Protein AF-0000000083139112 (afdb_homodimer)

pLDDT: mean 89.82, std 8.36, range [29.55, 98.31]

Secondary structure (DSSP, 8-state):
----TT--HHHHHHHHHH--HHHHTT---SEE--B--HHHHHHHTSHHHHHHHHHHHHH-GGGTGGGTEEEEEETTTTEEEEEEEETTHHHHHHHHHT---HHHHHHHHHHHHHHHHHHTTTSTTHHHHHHHHHHHHTT--TTHHHHH-HHHHHHHHHHHT--S-EEHHHHHHHH---BTTB-HHHHIIIIIHHHHHHHHTTSTT--TT--HHHHHHHTTEE-TT--EEEES-EEEEEE-TTSPEEEEEEE-TT-TT-EEE-HHHHHHEEEEE-TT--EEEEE-SHHHHHHSPP-TTEEEEE--SSPPHHHHHHHHHHHHTS-TT-EEEEE--BSHHHHHHHHHHHHHT-TT-EESS-SHHHHHHHHHTT-EEEPPHHHHHHHHH---GGGHHHHHHHHHHTEEE-GGGG-/----TT--HHHHHHHHHH--HHHHTT---SEE--B--HHHHHHHTSHHHHHHHHHHHHH-GGGTGGGTEEEEEETTTTEEEEEEEETTHHHHHHHHHT---HHHHHHHHHHHHHHHHHHTTTSTTHHHHHHHHHHHHTT--TTHHHHH-HHHHHHHHHHHT--S-EEHHHHHHHH---BTTB-HHHHIIIIIHHHHHHHHTTSTT--TT--HHHHHHHTTEE-TT--EEEES-EEEEEE-TTSPEEEEEEE-TT-TT-EEE-HHHHHHEEEEE-TT--EEEEE-SHHHHHHSPP-TTEEEEE--SSPPHHHHHHHHHHHHTS-TT-EEEEE--BSHHHHHHHHHHHHHT-TT-EESS-SHHHHHHHHHTT-EEEPPHHHHHHHHH---GGGHHHHHHHHHHTEEE-GGGG-

Foldseek 3Di:
DPPPLQDQLLLVVVLVVQLDLCVLLPNDWDKDKDFDDPVSQVRQVHQQSVLVSLVVVQPDCLLVHCVAWNFCADDVSSGTTIIMGTSVSSCVSCVRNVHDRSNVLLVVLLVQLVVLLVLLVVHLLNQLSVVLNVCSNSSHCPCSVCSPPPLLSQLVSLLSVDPAADEQLVSQLVRDCDDPNRHSSCCCVPPRLVVVLVSLCSGPVHDPQDDSQQSCVVSRYHYFPAKKKKFEWKKKFFADPVLHTDPDIDICHPVFQMDMDTLNRLQGIQMEHDQQAAEEEEEQDPVVLRPDGHDHNYMYIYCVADHHPSRQVNLQSHVVNYDPNHAYEYEFWLFLRRLVSQVCCCVRHNPPYHYDCLAPVSVVVCVVVVQWDAADPVRLVVLVVDPSDNNVRSSVVCNVVRTIGGSVSVD/DPPPLQDQQLLVVVLVVLLDLCVLLPNDWDKDKDFDDPVSQVRQVHQQSVLVSLVVVQVDCLLVHCQAWNFDADDVSSGTTIIMGTSVSSCVSCVRNVHDRSNVLLVVLLVQLVVLLVLLVVHLLNQLSVVLNVCSNSSHCPCSVCSPPPLLSQLVSLLSVDPAADEQLVSQLVRDCDDPNRHSSCCC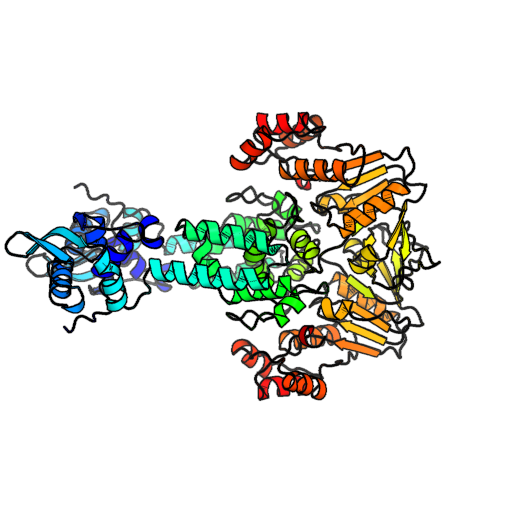VPPRLVVVLVSLCSGPVHDPQDDSQQSCVVSRYHYFPAKKKKFEWKKKFFADPVLHTDPDIDICHPVFQMDMDTLNRLQGIQMEHDQQAAEEEEEQDPVVLRPDGHDHNYMYIYCVADHHPSRQVNQQSHVVNYDPNHAYEYEFWLFLRRLVSQVVCCVRHNPPYHYDCNAPVSVVVCVVVVQWDAADPVRLVVLVVDPSDNNVRSSVVCNVVRTIGGSVSVD

Solvent-accessible surface area (backbone atoms only — not comparable to full-atom values): 44090 Å² total; per-residue (Å²): 130,83,72,61,63,58,72,45,52,59,55,54,47,55,46,58,72,52,68,41,41,46,38,33,59,66,68,55,76,57,79,45,71,53,64,64,42,72,69,52,30,61,68,41,66,30,65,68,41,44,47,51,51,49,54,53,55,61,67,39,66,84,46,61,38,66,82,24,42,32,70,46,63,32,82,90,69,63,41,65,56,34,39,38,33,30,56,79,31,44,60,44,46,23,60,56,45,68,47,78,37,64,37,55,52,46,50,50,30,48,51,48,45,52,52,46,33,63,75,23,56,92,32,59,54,30,53,32,39,49,50,50,46,53,40,45,65,63,26,48,64,88,56,44,66,60,48,62,30,62,66,58,51,50,46,52,48,51,49,55,64,54,86,62,70,36,47,47,43,49,49,14,43,73,72,39,61,72,50,97,91,32,53,20,44,44,38,37,72,73,67,41,41,66,62,50,50,60,42,46,59,51,18,88,86,50,53,93,79,62,49,72,58,43,55,33,39,78,63,31,32,36,60,88,78,49,63,48,38,33,30,32,40,39,32,32,25,43,31,51,97,85,65,53,67,47,88,61,70,46,70,35,66,81,33,63,68,40,44,41,38,46,54,63,36,42,71,33,44,50,52,35,42,40,85,67,43,49,34,34,38,37,22,32,50,66,71,60,46,67,67,56,71,68,40,73,42,32,33,39,33,49,40,70,59,67,65,40,70,56,52,43,53,41,48,37,50,22,56,68,51,44,61,91,79,52,43,42,32,37,35,48,35,52,41,69,67,30,50,51,43,49,54,47,40,31,73,73,53,39,78,78,51,36,78,41,80,52,40,58,70,46,51,51,53,39,49,73,68,66,50,56,39,78,54,51,70,70,55,48,60,52,50,70,70,51,85,54,70,95,37,40,66,34,51,50,52,31,65,74,67,41,33,27,35,58,52,65,73,75,108,132,82,73,60,62,55,70,46,51,60,55,53,47,54,47,59,72,52,66,40,41,46,39,34,60,67,69,55,76,56,78,46,71,53,63,65,42,71,68,54,30,61,68,41,66,30,65,68,42,43,47,53,52,50,55,53,56,61,67,37,66,84,46,60,36,67,82,25,41,35,71,46,62,33,80,90,70,63,40,64,55,36,39,38,32,29,54,79,32,43,60,43,46,23,60,55,44,70,49,79,38,62,34,56,50,46,51,49,30,48,49,47,45,53,52,46,33,62,76,22,56,91,32,60,52,30,53,31,40,50,51,50,47,53,40,45,67,62,26,48,64,87,56,45,65,59,49,63,31,61,66,57,51,50,47,53,48,52,50,56,62,54,86,60,72,36,46,47,44,49,48,15,43,73,72,38,60,72,51,100,91,34,52,19,43,44,37,36,72,74,67,42,41,66,61,52,50,61,43,45,60,51,18,87,84,50,54,95,81,62,49,73,58,44,56,34,39,79,60,32,33,36,61,90,78,51,61,47,37,33,30,32,41,41,32,31,25,43,33,50,98,84,64,51,67,47,88,61,72,48,71,35,66,79,34,63,65,40,44,42,38,47,55,65,37,41,71,32,43,52,51,36,43,42,86,66,44,50,34,36,39,38,23,33,49,66,71,60,46,67,67,56,71,69,39,73,43,32,31,39,34,49,42,71,59,67,66,39,72,56,51,43,52,41,48,38,50,22,56,70,51,43,62,90,79,50,45,42,31,38,34,50,35,54,42,69,67,30,50,50,43,50,53,48,40,31,75,74,52,39,77,78,51,36,77,40,80,52,40,58,69,47,50,50,54,40,48,73,69,66,51,55,38,78,53,52,70,71,56,49,59,51,50,70,72,50,84,52,70,95,38,40,66,33,52,49,50,29,65,73,67,40,32,27,37,59,50,64,72,75,106

Radius of gyration: 33.84 Å; Cα contacts (8 Å, |Δi|>4): 1379; chains: 2; bounding box: 64×101×78 Å

InterPro domains:
  IPR024534 Wadjet protein JetD, C-terminal [PF09983] (265-410)

Nearest PDB structures (foldseek):
  8b7f-assembly1_B  TM=3.555E-01  e=1.884E-09  Corynebacterium glutamicum ATCC 13032
  6zye-assembly1_E  TM=2.735E-01  e=6.922E+00  Escherichia coli K-12
  8b7f-assembly1_B  TM=3.651E-01  e=2.653E-09  Corynebacterium glutamicum ATCC 13032
  6um4-assembly5_J  TM=4.130E-01  e=4.012E+00  Naegleria fowleri

Sequence (822 aa):
MELNEKNLPLAKWLIDKTNTKDYRIGNLSGMKHPKVDGDLLKTVGGREELVRQAKVLERIPALGGKEYLHFDWREMNTDITRIDYRVEVIPRLCELIGIVDPGERQLQAISRICKLQVDVSESCLSAYCDHVLEQLNKGNTKELSKAEDEEFLKCLKALADLKEPEWKRVFSSKVFEKKNDITPSKVFERIYQGAVIEALKYSPQYEEGMSDDEILAVHGILSYSQTLEWKGAVEYCLTDRNGIASEEKIDTSSNYYGTVLNAQTLEHAIPNLRNGVEKVIVIENKANYESMEYDPKVLYLFCHGYFSPKEVRFLQMLMKTAQNEIQCYHWGDMDYGGIQIFLYNEKNIFQNLIPWKMDEPSYKAAMENGKGIKLSSGKQKKLEILNAGKLETLKQCILENKMEIEQEMLIMELNEKNLPLAKWLIDKTNTKDYRIGNLSGMKHPKVDGDLLKTVGGREELVRQAKVLERIPALGGKEYLHFDWREMNTDITRIDYRVEVIPRLCELIGIVDPGERQLQAISRICKLQVDVSESCLSAYCDHVLEQLNKGNTKELSKAEDEEFLKCLKALADLKEPEWKRVFSSKVFEKKNDITPSKVFERIYQGAVIEALKYSPQYEEGMSDDEILAVHGILSYSQTLEWKGAVEYCLTDRNGIASEEKIDTSSNYYGTVLNAQTLEHAIPNLRNGVEKVIVIENKANYESMEYDPKVLYLFCHGYFSPKEVRFLQMLMKTAQNEIQCYHWGDMDYGGIQIFLYNEKNIFQNLIPWKMDEPSYKAAMENGKGIKLSSGKQKKLEILNAGKLETLKQCILENKMEIEQEMLI

Structure (mmCIF, N/CA/C/O backbone):
data_AF-0000000083139112-model_v1
#
loop_
_entity.id
_entity.type
_entity.pdbx_description
1 polymer 'Wadjet protein JetD C-terminal domain-containing protein'
#
loop_
_atom_site.group_PDB
_atom_site.id
_atom_site.type_symbol
_atom_site.label_atom_id
_atom_site.label_alt_id
_atom_site.label_comp_id
_atom_site.label_asym_id
_atom_site.label_entity_id
_atom_site.label_seq_id
_atom_site.pdbx_PDB_ins_code
_atom_site.Cartn_x
_atom_site.Cartn_y
_atom_site.Cartn_z
_atom_site.occupancy
_atom_site.B_iso_or_equiv
_atom_site.auth_seq_id
_atom_site.auth_comp_id
_atom_site.auth_asym_id
_atom_site.auth_atom_id
_atom_site.pdbx_PDB_model_num
ATOM 1 N N . MET A 1 1 ? -21.406 45.844 16.5 1 29.55 1 MET A N 1
ATOM 2 C CA . MET A 1 1 ? -20.797 44.594 16.078 1 29.55 1 MET A CA 1
ATOM 3 C C . MET A 1 1 ? -21.516 43.406 16.734 1 29.55 1 MET A C 1
ATOM 5 O O . MET A 1 1 ? -21.484 43.25 17.953 1 29.55 1 MET A O 1
ATOM 9 N N . GLU A 1 2 ? -22.5 42.906 16.375 1 37.19 2 GLU A N 1
ATOM 10 C CA . GLU A 1 2 ? -23.406 41.844 16.766 1 37.19 2 GLU A CA 1
ATOM 11 C C . GLU A 1 2 ? -22.672 40.531 16.953 1 37.19 2 GLU A C 1
ATOM 13 O O . GLU A 1 2 ? -22.016 40.062 16.016 1 37.19 2 GLU A O 1
ATOM 18 N N . LEU A 1 3 ? -21.953 40.375 18.062 1 43.97 3 LEU A N 1
ATOM 19 C CA . LEU A 1 3 ? -21.094 39.25 18.438 1 43.97 3 LEU A CA 1
ATOM 20 C C . LEU A 1 3 ? -21.734 37.938 18.031 1 43.97 3 LEU A C 1
ATOM 22 O O . LEU A 1 3 ? -22.859 37.625 18.406 1 43.97 3 LEU A O 1
ATOM 26 N N . ASN A 1 4 ? -21.469 37.531 17 1 51.25 4 ASN A N 1
ATOM 27 C CA . ASN A 1 4 ? -21.859 36.188 16.531 1 51.25 4 ASN A CA 1
ATOM 28 C C . ASN A 1 4 ? -21.625 35.125 17.609 1 51.25 4 ASN A C 1
ATOM 30 O O . ASN A 1 4 ? -20.484 34.781 17.906 1 51.25 4 ASN A O 1
ATOM 34 N N . GLU A 1 5 ? -22.531 35 18.562 1 57.44 5 GLU A N 1
ATOM 35 C CA . GLU A 1 5 ? -22.625 34.125 19.734 1 57.44 5 GLU A CA 1
ATOM 36 C C . GLU A 1 5 ? -22.094 32.75 19.438 1 57.44 5 GLU A C 1
ATOM 38 O O . GLU A 1 5 ? -21.797 31.969 20.359 1 57.44 5 GLU A O 1
ATOM 43 N N . LYS A 1 6 ? -21.969 32.531 18.188 1 62.81 6 LYS A N 1
ATOM 44 C CA . LYS A 1 6 ? -21.625 31.141 17.828 1 62.81 6 LYS A CA 1
ATOM 45 C C . LYS A 1 6 ? -20.125 30.922 17.859 1 62.81 6 LYS A C 1
ATOM 47 O O . LYS A 1 6 ? -19.656 29.797 18.047 1 62.81 6 LYS A O 1
ATOM 52 N N . ASN A 1 7 ? -19.344 32.031 17.844 1 72 7 ASN A N 1
ATOM 53 C CA . ASN A 1 7 ? -17.906 31.812 17.891 1 72 7 ASN A CA 1
ATOM 54 C C . ASN A 1 7 ? -17.266 32.5 19.094 1 72 7 ASN A C 1
ATOM 56 O O . ASN A 1 7 ? -16.781 33.625 18.984 1 72 7 ASN A O 1
ATOM 60 N N . LEU A 1 8 ? -17.391 32.062 20.297 1 86.5 8 LEU A N 1
ATOM 61 C CA . LEU A 1 8 ? -16.844 32.562 21.547 1 86.5 8 LEU A CA 1
ATOM 62 C C . LEU A 1 8 ? -15.695 31.688 22.047 1 86.5 8 LEU A C 1
ATOM 64 O O . LEU A 1 8 ? -15.93 30.719 22.766 1 86.5 8 LEU A O 1
ATOM 68 N N . PRO A 1 9 ? -14.5 32.031 21.656 1 91.12 9 PRO A N 1
ATOM 69 C CA . PRO A 1 9 ? -13.344 31.25 22.047 1 91.12 9 PRO A CA 1
ATOM 70 C C . PRO A 1 9 ? -13.258 31.047 23.562 1 91.12 9 PRO A C 1
ATOM 72 O O . PRO A 1 9 ? -12.773 30.016 24.031 1 91.12 9 PRO A O 1
ATOM 75 N N . LEU A 1 10 ? -13.703 32.062 24.328 1 92.81 10 LEU A N 1
ATOM 76 C CA . LEU A 1 10 ? -13.688 31.938 25.781 1 92.81 10 LEU A CA 1
ATOM 77 C C . LEU A 1 10 ? -14.602 30.797 26.234 1 92.81 10 LEU A C 1
ATOM 79 O O . LEU A 1 10 ? -14.242 30.016 27.125 1 92.81 10 LEU A O 1
ATOM 83 N N . ALA A 1 11 ? -15.758 30.734 25.672 1 92.5 11 ALA A N 1
ATOM 84 C CA . ALA A 1 11 ? -16.688 29.656 25.984 1 92.5 11 ALA A CA 1
ATOM 85 C C . ALA A 1 11 ? -16.062 28.297 25.656 1 92.5 11 ALA A C 1
ATOM 87 O O . ALA A 1 11 ? -16.141 27.359 26.453 1 92.5 11 ALA A O 1
ATOM 88 N N . LYS A 1 12 ? -15.508 28.203 24.484 1 92.88 12 LYS A N 1
ATOM 89 C CA . LYS A 1 12 ? -14.859 26.969 24.062 1 92.88 12 LYS A CA 1
ATOM 90 C C . LYS A 1 12 ? -13.727 26.594 25 1 92.88 12 LYS A C 1
ATOM 92 O O . LYS A 1 12 ? -13.539 25.406 25.312 1 92.88 12 LYS A O 1
ATOM 97 N N . TRP A 1 13 ? -13 27.562 25.438 1 93.69 13 TRP A N 1
ATOM 98 C CA . TRP A 1 13 ? -11.898 27.328 26.359 1 93.69 13 TRP A CA 1
ATOM 99 C C . TRP A 1 13 ? -12.422 26.75 27.672 1 93.69 13 TRP A C 1
ATOM 101 O O . TRP A 1 13 ? -11.836 25.828 28.234 1 93.69 13 TRP A O 1
ATOM 111 N N . LEU A 1 14 ? -13.453 27.344 28.203 1 93.5 14 LEU A N 1
ATOM 112 C CA . LEU A 1 14 ? -14.039 26.859 29.453 1 93.5 14 LEU A CA 1
ATOM 113 C C . LEU A 1 14 ? -14.5 25.406 29.297 1 93.5 14 LEU A C 1
ATOM 115 O O . LEU A 1 14 ? -14.281 24.594 30.203 1 93.5 14 LEU A O 1
ATOM 119 N N . ILE A 1 15 ? -15.141 25.156 28.203 1 93.56 15 ILE A N 1
ATOM 120 C CA . ILE A 1 15 ? -15.609 23.797 27.922 1 93.56 15 ILE A CA 1
ATOM 121 C C . ILE A 1 15 ? -14.422 22.844 27.859 1 93.56 15 ILE A C 1
ATOM 123 O O . ILE A 1 15 ? -14.445 21.781 28.5 1 93.56 15 ILE A O 1
ATOM 127 N N . ASP A 1 16 ? -13.359 23.219 27.125 1 93.5 16 ASP A N 1
ATOM 128 C CA . ASP A 1 16 ? -12.188 22.375 26.953 1 93.5 16 ASP A CA 1
ATOM 129 C C . ASP A 1 16 ? -11.469 22.156 28.281 1 93.5 16 ASP A C 1
ATOM 131 O O . ASP A 1 16 ? -10.953 21.062 28.547 1 93.5 16 ASP A O 1
ATOM 135 N N . LYS A 1 17 ? -11.438 23.203 29.062 1 92.94 17 LYS A N 1
ATOM 136 C CA . LYS A 1 17 ? -10.789 23.125 30.375 1 92.94 17 LYS A CA 1
ATOM 137 C C . LYS A 1 17 ? -11.516 22.141 31.297 1 92.94 17 LYS A C 1
ATOM 139 O O . LYS A 1 17 ? -10.898 21.484 32.125 1 92.94 17 LYS A O 1
ATOM 144 N N . THR A 1 18 ? -12.781 22.047 31.125 1 94.12 18 THR A N 1
ATOM 145 C CA . THR A 1 18 ? -13.594 21.203 32 1 94.12 18 THR A CA 1
ATOM 146 C C . THR A 1 18 ? -13.734 19.797 31.422 1 94.12 18 THR A C 1
ATOM 148 O O . THR A 1 18 ? -14.195 18.891 32.125 1 94.12 18 THR A O 1
ATOM 151 N N . ASN A 1 19 ? -13.352 19.594 30.156 1 94 19 ASN A N 1
ATOM 152 C CA . ASN A 1 19 ? -13.5 18.312 29.453 1 94 19 ASN A CA 1
ATOM 153 C C . ASN A 1 19 ? -12.5 17.281 29.969 1 94 19 ASN A C 1
ATOM 155 O O . ASN A 1 19 ? -11.602 16.859 29.25 1 94 19 ASN A O 1
ATOM 159 N N . THR A 1 20 ? -12.68 16.906 31.219 1 93.12 20 THR A N 1
ATOM 160 C CA . THR A 1 20 ? -11.867 15.875 31.859 1 93.12 20 THR A CA 1
ATOM 161 C C . THR A 1 20 ? -12.609 14.539 31.891 1 93.12 20 THR A C 1
ATOM 163 O O . THR A 1 20 ? -13.797 14.484 31.562 1 93.12 20 THR A O 1
ATOM 166 N N . LYS A 1 21 ? -11.891 13.539 32.312 1 93.75 21 LYS A N 1
ATOM 167 C CA . LYS A 1 21 ? -12.469 12.203 32.438 1 93.75 21 LYS A CA 1
ATOM 168 C C . LYS A 1 21 ? -13.656 12.211 33.406 1 93.75 21 LYS A C 1
ATOM 170 O O . LYS A 1 21 ? -14.711 11.641 33.094 1 93.75 21 LYS A O 1
ATOM 175 N N . ASP A 1 22 ? -13.492 12.891 34.438 1 93.25 22 ASP A N 1
ATOM 176 C CA . ASP A 1 22 ? -14.516 12.938 35.469 1 93.25 22 ASP A CA 1
ATOM 177 C C . ASP A 1 22 ? -15.758 13.68 35 1 93.25 22 ASP A C 1
ATOM 179 O O . ASP A 1 22 ? -16.891 13.328 35.344 1 93.25 22 ASP A O 1
ATOM 183 N N . TYR A 1 23 ? -15.523 14.688 34.188 1 94.75 23 TYR A N 1
ATOM 184 C CA . TYR A 1 23 ? -16.672 15.422 33.656 1 94.75 23 TYR A CA 1
ATOM 185 C C . TYR A 1 23 ? -17.5 14.539 32.75 1 94.75 23 TYR A C 1
ATOM 187 O O . TYR A 1 23 ? -18.719 14.5 32.844 1 94.75 23 TYR A O 1
ATOM 195 N N . ARG A 1 24 ? -16.812 13.797 31.953 1 94 24 ARG A N 1
ATOM 196 C CA . ARG A 1 24 ? -17.484 13.016 30.922 1 94 24 ARG A CA 1
ATOM 197 C C . ARG A 1 24 ? -18.297 11.883 31.531 1 94 24 ARG A C 1
ATOM 199 O O . ARG A 1 24 ? -19.312 11.461 30.953 1 94 24 ARG A O 1
ATOM 206 N N . ILE A 1 25 ? -17.875 11.406 32.688 1 92.19 25 ILE A N 1
ATOM 207 C CA . ILE A 1 25 ? -18.609 10.297 33.281 1 92.19 25 ILE A CA 1
ATOM 208 C C . ILE A 1 25 ? -19.594 10.844 34.312 1 92.19 25 ILE A C 1
ATOM 210 O O . ILE A 1 25 ? -20.219 10.078 35.062 1 92.19 25 ILE A O 1
ATOM 214 N N . GLY A 1 26 ? -19.625 12.141 34.562 1 89.19 26 GLY A N 1
ATOM 215 C CA . GLY A 1 26 ? -20.609 12.758 35.438 1 89.19 26 GLY A CA 1
ATOM 216 C C . GLY A 1 26 ? -20.141 12.828 36.875 1 89.19 26 GLY A C 1
ATOM 217 O O . GLY A 1 26 ? -20.969 12.953 37.781 1 89.19 26 GLY A O 1
ATOM 218 N N . ASN A 1 27 ? -18.859 12.734 37.031 1 90.19 27 ASN A N 1
ATOM 219 C CA . ASN A 1 27 ? -18.328 12.719 38.406 1 90.19 27 ASN A CA 1
ATOM 220 C C . ASN A 1 27 ? -17.781 14.078 38.812 1 90.19 27 ASN A C 1
ATOM 222 O O . ASN A 1 27 ? -17.359 14.273 39.938 1 90.19 27 ASN A O 1
ATOM 226 N N . LEU A 1 28 ? -17.828 15.016 37.875 1 91.69 28 LEU A N 1
ATOM 227 C CA . LEU A 1 28 ? -17.328 16.344 38.188 1 91.69 28 LEU A CA 1
ATOM 228 C C . LEU A 1 28 ? -18.453 17.281 38.625 1 91.69 28 LEU A C 1
ATOM 230 O O . LEU A 1 28 ? -19.484 17.359 37.938 1 91.69 28 LEU A O 1
ATOM 234 N N . SER A 1 29 ? -18.344 17.812 39.844 1 90.56 29 SER A N 1
ATOM 235 C CA . SER A 1 29 ? -19.344 18.75 40.344 1 90.56 29 SER A CA 1
ATOM 236 C C . SER A 1 29 ? -18.688 19.875 41.125 1 90.56 29 SER A C 1
ATOM 238 O O . SER A 1 29 ? -17.5 19.797 41.469 1 90.56 29 SER A O 1
ATOM 240 N N . GLY A 1 30 ? -19.422 20.984 41.25 1 90.69 30 GLY A N 1
ATOM 241 C CA . GLY A 1 30 ? -18.969 22.078 42.125 1 90.69 30 GLY A CA 1
ATOM 242 C C . GLY A 1 30 ? -18.469 23.281 41.344 1 90.69 30 GLY A C 1
ATOM 243 O O . GLY A 1 30 ? -18.875 23.484 40.188 1 90.69 30 GLY A O 1
ATOM 244 N N . MET A 1 31 ? -17.656 24.125 42.094 1 93.25 31 MET A N 1
ATOM 245 C CA . MET A 1 31 ? -17.156 25.375 41.531 1 93.25 31 MET A CA 1
ATOM 246 C C . MET A 1 31 ? -15.703 25.234 41.094 1 93.25 31 MET A C 1
ATOM 248 O O . MET A 1 31 ? -14.906 24.578 41.75 1 93.25 31 MET A O 1
ATOM 252 N N . LYS A 1 32 ? -15.422 25.719 39.875 1 94.44 32 LYS A N 1
ATOM 253 C CA . LYS A 1 32 ? -14.055 25.781 39.375 1 94.44 32 LYS A CA 1
ATOM 254 C C . LYS A 1 32 ? -13.539 27.219 39.375 1 94.44 32 LYS A C 1
ATOM 256 O O . LYS A 1 32 ? -14.312 28.156 39.188 1 94.44 32 LYS A O 1
ATOM 261 N N . HIS A 1 33 ? -12.211 27.391 39.594 1 93.94 33 HIS A N 1
ATOM 262 C CA . HIS A 1 33 ? -11.609 28.719 39.688 1 93.94 33 HIS A CA 1
ATOM 263 C C . HIS A 1 33 ? -10.336 28.812 38.875 1 93.94 33 HIS A C 1
ATOM 265 O O . HIS A 1 33 ? -9.258 29.062 39.406 1 93.94 33 HIS A O 1
ATOM 271 N N . PRO A 1 34 ? -10.508 28.672 37.625 1 93.62 34 PRO A N 1
ATOM 272 C CA . PRO A 1 34 ? -9.289 28.781 36.844 1 93.62 34 PRO A CA 1
ATOM 273 C C . PRO A 1 34 ? -8.719 30.203 36.812 1 93.62 34 PRO A C 1
ATOM 275 O O . PRO A 1 34 ? -9.477 31.172 36.812 1 93.62 34 PRO A O 1
ATOM 278 N N . LYS A 1 35 ? -7.434 30.297 36.75 1 92.75 35 LYS A N 1
ATOM 279 C CA . LYS A 1 35 ? -6.758 31.594 36.656 1 92.75 35 LYS A CA 1
ATOM 280 C C . LYS A 1 35 ? -6.516 31.969 35.188 1 92.75 35 LYS A C 1
ATOM 282 O O . LYS A 1 35 ? -6.371 31.094 34.344 1 92.75 35 LYS A O 1
ATOM 287 N N . VAL A 1 36 ? -6.562 33.219 35.031 1 91.12 36 VAL A N 1
ATOM 288 C CA . VAL A 1 36 ? -6.254 33.719 33.688 1 91.12 36 VAL A CA 1
ATOM 289 C C . VAL A 1 36 ? -4.75 33.656 33.469 1 91.12 36 VAL A C 1
ATOM 291 O O . VAL A 1 36 ? -3.975 34.281 34.156 1 91.12 36 VAL A O 1
ATOM 294 N N . ASP A 1 37 ? -4.398 32.75 32.594 1 88.81 37 ASP A N 1
ATOM 295 C CA . ASP A 1 37 ? -2.975 32.594 32.312 1 88.81 37 ASP A CA 1
ATOM 296 C C . ASP A 1 37 ? -2.682 32.844 30.828 1 88.81 37 ASP A C 1
ATOM 298 O O . ASP A 1 37 ? -3.564 33.281 30.078 1 88.81 37 ASP A O 1
ATOM 302 N N . GLY A 1 38 ? -1.447 32.719 30.531 1 84.5 38 GLY A N 1
ATOM 303 C CA . GLY A 1 38 ? -0.997 33.031 29.188 1 84.5 38 GLY A CA 1
ATOM 304 C C . GLY A 1 38 ? -1.664 32.156 28.125 1 84.5 38 GLY A C 1
ATOM 305 O O . GLY A 1 38 ? -1.971 32.656 27.031 1 84.5 38 GLY A O 1
ATOM 306 N N . ASP A 1 39 ? -1.957 30.969 28.469 1 86.62 39 ASP A N 1
ATOM 307 C CA . ASP A 1 39 ? -2.586 30.047 27.516 1 86.62 39 ASP A CA 1
ATOM 308 C C . ASP A 1 39 ? -4.008 30.484 27.188 1 86.62 39 ASP A C 1
ATOM 310 O O . ASP A 1 39 ? -4.422 30.438 26.031 1 86.62 39 ASP A O 1
ATOM 314 N N . LEU A 1 40 ? -4.73 30.953 28.188 1 89.56 40 LEU A N 1
ATOM 315 C CA . LEU A 1 40 ? -6.086 31.453 27.984 1 89.56 40 LEU A CA 1
ATOM 316 C C . LEU A 1 40 ? -6.074 32.719 27.125 1 89.56 40 LEU A C 1
ATOM 318 O O . LEU A 1 40 ? -6.875 32.875 26.203 1 89.56 40 LEU A O 1
ATOM 322 N N . LEU A 1 41 ? -5.156 33.562 27.438 1 89.25 41 LEU A N 1
ATOM 323 C CA . LEU A 1 41 ? -5.086 34.844 26.719 1 89.25 41 LEU A CA 1
ATOM 324 C C . LEU A 1 41 ? -4.742 34.594 25.25 1 89.25 41 LEU A C 1
ATOM 326 O O . LEU A 1 41 ? -5.266 35.281 24.359 1 89.25 41 LEU A O 1
ATOM 330 N N . LYS A 1 42 ? -3.922 33.625 25.078 1 88.56 42 LYS A N 1
ATOM 331 C CA . LYS A 1 42 ? -3.557 33.281 23.703 1 88.56 42 LYS A CA 1
ATOM 332 C C . LYS A 1 42 ? -4.75 32.719 22.953 1 88.56 42 LYS A C 1
ATOM 334 O O . LYS A 1 42 ? -4.965 33.031 21.781 1 88.56 42 LYS A O 1
ATOM 339 N N . THR A 1 43 ? -5.523 31.891 23.547 1 87.62 43 THR A N 1
ATOM 340 C CA . THR A 1 43 ? -6.66 31.203 22.938 1 87.62 43 THR A CA 1
ATOM 341 C C . THR A 1 43 ? -7.77 32.188 22.594 1 87.62 43 THR A C 1
ATOM 343 O O . THR A 1 43 ? -8.414 32.094 21.547 1 87.62 43 THR A O 1
ATOM 346 N N . VAL A 1 44 ? -7.961 33.219 23.453 1 88.5 44 VAL A N 1
ATOM 347 C CA . VAL A 1 44 ? -9.086 34.125 23.312 1 88.5 44 VAL A CA 1
ATOM 348 C C . VAL A 1 44 ? -8.688 35.312 22.438 1 88.5 44 VAL A C 1
ATOM 350 O O . VAL A 1 44 ? -9.547 35.969 21.859 1 88.5 44 VAL A O 1
ATOM 353 N N . GLY A 1 45 ? -7.441 35.531 22.25 1 84.5 45 GLY A N 1
ATOM 354 C CA . GLY A 1 45 ? -7 36.594 21.375 1 84.5 45 GLY A CA 1
ATOM 355 C C . GLY A 1 45 ? -6.523 37.812 22.141 1 84.5 45 GLY A C 1
ATOM 356 O O . GLY A 1 45 ? -6.594 38.938 21.625 1 84.5 45 GLY A O 1
ATOM 357 N N . GLY A 1 46 ? -6.211 37.688 23.422 1 86.62 46 GLY A N 1
ATOM 358 C CA . GLY A 1 46 ? -5.672 38.781 24.203 1 86.62 46 GLY A CA 1
ATOM 359 C C . GLY A 1 46 ? -6.57 39.219 25.344 1 86.62 46 GLY A C 1
ATOM 360 O O . GLY A 1 46 ? -7.66 38.656 25.516 1 86.62 46 GLY A O 1
ATOM 361 N N . ARG A 1 47 ? -6.062 40.25 26.078 1 87.5 47 ARG A N 1
ATOM 362 C CA . ARG A 1 47 ? -6.75 40.719 27.281 1 87.5 47 ARG A CA 1
ATOM 363 C C . ARG A 1 47 ? -8.023 41.469 26.922 1 87.5 47 ARG A C 1
ATOM 365 O O . ARG A 1 47 ? -9.055 41.312 27.594 1 87.5 47 ARG A O 1
ATOM 372 N N . GLU A 1 48 ? -7.93 42.188 25.906 1 87.06 48 GLU A N 1
ATOM 373 C CA . GLU A 1 48 ? -9.086 42.969 25.5 1 87.06 48 GLU A CA 1
ATOM 374 C C . GLU A 1 48 ? -10.234 42.094 25.047 1 87.06 48 GLU A C 1
ATOM 376 O O . GLU A 1 48 ? -11.398 42.312 25.375 1 87.06 48 GLU A O 1
ATOM 381 N N . GLU A 1 49 ? -9.844 41.094 24.375 1 90 49 GLU A N 1
ATOM 382 C CA . GLU A 1 49 ? -10.852 40.156 23.891 1 90 49 GLU A CA 1
ATOM 383 C C . GLU A 1 49 ? -11.453 39.344 25.016 1 90 49 GLU A C 1
ATOM 385 O O . GLU A 1 49 ? -12.641 39 25 1 90 49 GLU A O 1
ATOM 390 N N . LEU A 1 50 ? -10.609 39.031 25.938 1 92.56 50 LEU A N 1
ATOM 391 C CA . LEU A 1 50 ? -11.102 38.312 27.109 1 92.56 50 LEU A CA 1
ATOM 392 C C . LEU A 1 50 ? -12.18 39.125 27.828 1 92.56 50 LEU A C 1
ATOM 394 O O . LEU A 1 50 ? -13.242 38.594 28.156 1 92.56 50 LEU A O 1
ATOM 398 N N . VAL A 1 51 ? -11.875 40.375 27.969 1 91.81 51 VAL A N 1
ATOM 399 C CA . VAL A 1 51 ? -12.797 41.281 28.656 1 91.81 51 VAL A CA 1
ATOM 400 C C . VAL A 1 51 ? -14.094 41.406 27.859 1 91.81 51 VAL A C 1
ATOM 402 O O . VAL A 1 51 ? -15.188 41.344 28.438 1 91.81 51 VAL A O 1
ATOM 405 N N . ARG A 1 52 ? -13.938 41.531 26.625 1 90.25 52 ARG A N 1
ATOM 406 C CA . ARG A 1 52 ? -15.102 41.656 25.766 1 90.25 52 ARG A CA 1
ATOM 407 C C . ARG A 1 52 ? -15.977 40.438 25.828 1 90.25 52 ARG A C 1
ATOM 409 O O . ARG A 1 52 ? -17.203 40.531 26.016 1 90.25 52 ARG A O 1
ATOM 416 N N . GLN A 1 53 ? -15.422 39.281 25.703 1 91.62 53 GLN A N 1
ATOM 417 C CA . GLN A 1 53 ? -16.172 38.031 25.703 1 91.62 53 GLN A CA 1
ATOM 418 C C . GLN A 1 53 ? -16.781 37.75 27.062 1 91.62 53 GLN A C 1
ATOM 420 O O . GLN A 1 53 ? -17.891 37.219 27.156 1 91.62 53 GLN A O 1
ATOM 425 N N . ALA A 1 54 ? -16.078 38.094 28.031 1 92.56 54 ALA A N 1
ATOM 426 C CA . ALA A 1 54 ? -16.594 37.938 29.391 1 92.56 54 ALA A CA 1
ATOM 427 C C . ALA A 1 54 ? -17.844 38.75 29.609 1 92.56 54 ALA A C 1
ATOM 429 O O . ALA A 1 54 ? -18.812 38.281 30.203 1 92.56 54 ALA A O 1
ATOM 430 N N . LYS A 1 55 ? -17.797 39.938 29.109 1 88.94 55 LYS A N 1
ATOM 431 C CA . LYS A 1 55 ? -18.953 40.812 29.234 1 88.94 55 LYS A CA 1
ATOM 432 C C . LYS A 1 55 ? -20.156 40.25 28.469 1 88.94 55 LYS A C 1
ATOM 434 O O . LYS A 1 55 ? -21.297 40.344 28.922 1 88.94 55 LYS A O 1
ATOM 439 N N . VAL A 1 56 ? -19.828 39.688 27.406 1 89.12 56 VAL A N 1
ATOM 440 C CA . VAL A 1 56 ? -20.875 39.094 26.594 1 89.12 56 VAL A CA 1
ATOM 441 C C . VAL A 1 56 ? -21.484 37.906 27.344 1 89.12 56 VAL A C 1
ATOM 443 O O . VAL A 1 56 ? -22.719 37.781 27.422 1 89.12 56 VAL A O 1
ATOM 446 N N . LEU A 1 57 ? -20.703 37.062 27.938 1 90.88 57 LEU A N 1
ATOM 447 C CA . LEU A 1 57 ? -21.172 35.875 28.625 1 90.88 57 LEU A CA 1
ATOM 448 C C . LEU A 1 57 ? -21.984 36.25 29.859 1 90.88 57 LEU A C 1
ATOM 450 O O . LEU A 1 57 ? -22.953 35.562 30.203 1 90.88 57 LEU A O 1
ATOM 454 N N . GLU A 1 58 ? -21.594 37.281 30.422 1 87 58 GLU A N 1
ATOM 455 C CA . GLU A 1 58 ? -22.297 37.719 31.641 1 87 58 GLU A CA 1
ATOM 456 C C . GLU A 1 58 ? -23.688 38.219 31.328 1 87 58 GLU A C 1
ATOM 458 O O . GLU A 1 58 ? -24.578 38.188 32.188 1 87 58 GLU A O 1
ATOM 463 N N . ARG A 1 59 ? -23.844 38.625 30.125 1 84.81 59 ARG A N 1
ATOM 464 C CA . ARG A 1 59 ? -25.125 39.219 29.734 1 84.81 59 ARG A CA 1
ATOM 465 C C . ARG A 1 59 ? -26.109 38.156 29.266 1 84.81 59 ARG A C 1
ATOM 467 O O . ARG A 1 59 ? -27.297 38.438 29.078 1 84.81 59 ARG A O 1
ATOM 474 N N . ILE A 1 60 ? -25.688 36.969 29.125 1 88.38 60 ILE A N 1
ATOM 475 C CA . ILE A 1 60 ? -26.547 35.906 28.609 1 88.38 60 ILE A CA 1
ATOM 476 C C . ILE A 1 60 ? -27.281 35.25 29.781 1 88.38 60 ILE A C 1
ATOM 478 O O . ILE A 1 60 ? -26.672 34.531 30.578 1 88.38 60 ILE A O 1
ATOM 482 N N . PRO A 1 61 ? -28.547 35.438 29.859 1 85.62 61 PRO A N 1
ATOM 483 C CA . PRO A 1 61 ? -29.328 34.906 30.984 1 85.62 61 PRO A CA 1
ATOM 484 C C . PRO A 1 61 ? -29.375 33.375 31.016 1 85.62 61 PRO A C 1
ATOM 486 O O . PRO A 1 61 ? -29.453 32.781 32.094 1 85.62 61 PRO A O 1
ATOM 489 N N . ALA A 1 62 ? -29.281 32.844 29.906 1 85.19 62 ALA A N 1
ATOM 490 C CA . ALA A 1 62 ? -29.391 31.391 29.797 1 85.19 62 ALA A CA 1
ATOM 491 C C . ALA A 1 62 ? -28.25 30.703 30.562 1 85.19 62 ALA A C 1
ATOM 493 O O . ALA A 1 62 ? -28.359 29.531 30.906 1 85.19 62 ALA A O 1
ATOM 494 N N . LEU A 1 63 ? -27.203 31.391 30.969 1 88.5 63 LEU A N 1
ATOM 495 C CA . LEU A 1 63 ? -26.047 30.828 31.641 1 88.5 63 LEU A CA 1
ATOM 496 C C . LEU A 1 63 ? -26.219 30.859 33.156 1 88.5 63 LEU A C 1
ATOM 498 O O . LEU A 1 63 ? -25.375 30.344 33.875 1 88.5 63 LEU A O 1
ATOM 502 N N . GLY A 1 64 ? -27.375 31.297 33.656 1 80.75 64 GLY A N 1
ATOM 503 C CA . GLY A 1 64 ? -27.734 31.203 35.062 1 80.75 64 GLY A CA 1
ATOM 504 C C . GLY A 1 64 ? -27.234 32.375 35.906 1 80.75 64 GLY A C 1
ATOM 505 O O . GLY A 1 64 ? -27.406 32.406 37.125 1 80.75 64 GLY A O 1
ATOM 506 N N . GLY A 1 65 ? -26.547 33.375 35.219 1 82.94 65 GLY A N 1
ATOM 507 C CA . GLY A 1 65 ? -26.156 34.594 35.906 1 82.94 65 GLY A CA 1
ATOM 508 C C . GLY A 1 65 ? -24.844 34.438 36.688 1 82.94 65 GLY A C 1
ATOM 509 O O . GLY A 1 65 ? -24.078 33.5 36.406 1 82.94 65 GLY A O 1
ATOM 510 N N . LYS A 1 66 ? -24.609 35.25 37.688 1 84.69 66 LYS A N 1
ATOM 511 C CA . LYS A 1 66 ? -23.344 35.344 38.406 1 84.69 66 LYS A CA 1
ATOM 512 C C . LYS A 1 66 ? -23.156 34.156 39.344 1 84.69 66 LYS A C 1
ATOM 514 O O . LYS A 1 66 ? -22.031 33.844 39.719 1 84.69 66 LYS A O 1
ATOM 519 N N . GLU A 1 67 ? -24.297 33.469 39.531 1 87.06 67 GLU A N 1
ATOM 520 C CA . GLU A 1 67 ? -24.219 32.312 40.406 1 87.06 67 GLU A CA 1
ATOM 521 C C . GLU A 1 67 ? -23.531 31.141 39.719 1 87.06 67 GLU A C 1
ATOM 523 O O . GLU A 1 67 ? -22.875 30.312 40.344 1 87.06 67 GLU A O 1
ATOM 528 N N . TYR A 1 68 ? -23.656 31.094 38.438 1 92 68 TYR A N 1
ATOM 529 C CA . TYR A 1 68 ? -23.125 29.969 37.688 1 92 68 TYR A CA 1
ATOM 530 C C . TYR A 1 68 ? -21.828 30.344 36.969 1 92 68 TYR A C 1
ATOM 532 O O . TYR A 1 68 ? -20.969 29.484 36.75 1 92 68 TYR A O 1
ATOM 540 N N . LEU A 1 69 ? -21.703 31.594 36.625 1 92.94 69 LEU A N 1
ATOM 541 C CA . LEU A 1 69 ? -20.516 32.094 35.938 1 92.94 69 LEU A CA 1
ATOM 542 C C . LEU A 1 69 ? -20.188 33.5 36.375 1 92.94 69 LEU A C 1
ATOM 544 O O . LEU A 1 69 ? -21.016 34.406 36.25 1 92.94 69 LEU A O 1
ATOM 548 N N . HIS A 1 70 ? -19 33.625 36.938 1 91.81 70 HIS A N 1
ATOM 549 C CA . HIS A 1 70 ? -18.562 34.906 37.469 1 91.81 70 HIS A CA 1
ATOM 550 C C . HIS A 1 70 ? -17.109 35.188 37.125 1 91.81 70 HIS A C 1
ATOM 552 O O . HIS A 1 70 ? -16.266 34.281 37.156 1 91.81 70 HIS A O 1
ATOM 558 N N . PHE A 1 71 ? -16.906 36.469 36.75 1 93.62 71 PHE A N 1
ATOM 559 C CA . PHE A 1 71 ? -15.555 36.875 36.438 1 93.62 71 PHE A CA 1
ATOM 560 C C . PHE A 1 71 ? -15.023 37.812 37.531 1 93.62 71 PHE A C 1
ATOM 562 O O . PHE A 1 71 ? -15.734 38.719 37.969 1 93.62 71 PHE A O 1
ATOM 569 N N . ASP A 1 72 ? -13.828 37.531 38 1 92.31 72 ASP A N 1
ATOM 570 C CA . ASP A 1 72 ? -13.195 38.406 39 1 92.31 72 ASP A CA 1
ATOM 571 C C . ASP A 1 72 ? -12.617 39.656 38.344 1 92.31 72 ASP A C 1
ATOM 573 O O . ASP A 1 72 ? -11.422 39.719 38.031 1 92.31 72 ASP A O 1
ATOM 577 N N . TRP A 1 73 ? -13.43 40.688 38.25 1 91.25 73 TRP A N 1
ATOM 578 C CA . TRP A 1 73 ? -13.078 41.906 37.562 1 91.25 73 TRP A CA 1
ATOM 579 C C . TRP A 1 73 ? -12.109 42.75 38.406 1 91.25 73 TRP A C 1
ATOM 581 O O . TRP A 1 73 ? -12.258 42.844 39.625 1 91.25 73 TRP A O 1
ATOM 591 N N . ARG A 1 74 ? -11.102 43.219 37.719 1 88.25 74 ARG A N 1
ATOM 592 C CA . ARG A 1 74 ? -10.133 44.125 38.312 1 88.25 74 ARG A CA 1
ATOM 593 C C . ARG A 1 74 ? -9.961 45.406 37.5 1 88.25 74 ARG A C 1
ATOM 595 O O . ARG A 1 74 ? -10.414 45.469 36.344 1 88.25 74 ARG A O 1
ATOM 602 N N . GLU A 1 75 ? -9.391 46.375 38.125 1 87.06 75 GLU A N 1
ATOM 603 C CA . GLU A 1 75 ? -9.047 47.625 37.438 1 87.06 75 GLU A CA 1
ATOM 604 C C . GLU A 1 75 ? -10.25 48.219 36.719 1 87.06 75 GLU A C 1
ATOM 606 O O . GLU A 1 75 ? -10.172 48.5 35.5 1 87.06 75 GLU A O 1
ATOM 611 N N . MET A 1 76 ? -11.328 48.406 37.438 1 84.69 76 MET A N 1
ATOM 612 C CA . MET A 1 76 ? -12.562 49 36.938 1 84.69 76 MET A CA 1
ATOM 613 C C . MET A 1 76 ? -13.102 48.188 35.75 1 84.69 76 MET A C 1
ATOM 615 O O . MET A 1 76 ? -13.344 48.75 34.688 1 84.69 76 MET A O 1
ATOM 619 N N . ASN A 1 77 ? -13.07 46.844 35.75 1 84.31 77 ASN A N 1
ATOM 620 C CA . ASN A 1 77 ? -13.664 45.906 34.812 1 84.31 77 ASN A CA 1
ATOM 621 C C . ASN A 1 77 ? -12.883 45.875 33.5 1 84.31 77 ASN A C 1
ATOM 623 O O . ASN A 1 77 ? -13.477 45.812 32.406 1 84.31 77 ASN A O 1
ATOM 627 N N . THR A 1 78 ? -11.586 46.094 33.625 1 85.69 78 THR A N 1
ATOM 628 C CA . THR A 1 78 ? -10.773 46.062 32.406 1 85.69 78 THR A CA 1
ATOM 629 C C . THR A 1 78 ? -9.82 44.875 32.469 1 85.69 78 THR A C 1
ATOM 631 O O . THR A 1 78 ? -9.078 44.625 31.5 1 85.69 78 THR A O 1
ATOM 634 N N . ASP A 1 79 ? -9.875 44.219 33.562 1 89.62 79 ASP A N 1
ATOM 635 C CA . ASP A 1 79 ? -9.016 43.031 33.688 1 89.62 79 ASP A CA 1
ATOM 636 C C . ASP A 1 79 ? -9.711 41.938 34.5 1 89.62 79 ASP A C 1
ATOM 638 O O . ASP A 1 79 ? -10.625 42.219 35.281 1 89.62 79 ASP A O 1
ATOM 642 N N . ILE A 1 80 ? -9.391 40.688 34.188 1 91.5 80 ILE A N 1
ATOM 643 C CA . ILE A 1 80 ? -9.93 39.531 34.875 1 91.5 80 ILE A CA 1
ATOM 644 C C . ILE A 1 80 ? -8.789 38.625 35.344 1 91.5 80 ILE A C 1
ATOM 646 O O . ILE A 1 80 ? -7.879 38.312 34.562 1 91.5 80 ILE A O 1
ATOM 650 N N . THR A 1 81 ? -8.719 38.219 36.562 1 91.06 81 THR A N 1
ATOM 651 C CA . THR A 1 81 ? -7.637 37.406 37.125 1 91.06 81 THR A CA 1
ATOM 652 C C . THR A 1 81 ? -8.086 35.969 37.281 1 91.06 81 THR A C 1
ATOM 654 O O . THR A 1 81 ? -7.266 35.031 37.25 1 91.06 81 THR A O 1
ATOM 657 N N . ARG A 1 82 ? -9.328 35.844 37.562 1 94.19 82 ARG A N 1
ATOM 658 C CA . ARG A 1 82 ? -9.867 34.5 37.812 1 94.19 82 ARG A CA 1
ATOM 659 C C . ARG A 1 82 ? -11.289 34.375 37.312 1 94.19 82 ARG A C 1
ATOM 661 O O . ARG A 1 82 ? -12.039 35.344 37.281 1 94.19 82 ARG A O 1
ATOM 668 N N . ILE A 1 83 ? -11.625 33.25 36.844 1 94 83 ILE A N 1
ATOM 669 C CA . ILE A 1 83 ? -12.977 32.938 36.406 1 94 83 ILE A CA 1
ATOM 670 C C . ILE A 1 83 ? -13.602 31.875 37.312 1 94 83 ILE A C 1
ATOM 672 O O . ILE A 1 83 ? -13.031 30.812 37.531 1 94 83 ILE A O 1
ATOM 676 N N . ASP A 1 84 ? -14.695 32.188 37.875 1 94.44 84 ASP A N 1
ATOM 677 C CA . ASP A 1 84 ? -15.422 31.25 38.75 1 94.44 84 ASP A CA 1
ATOM 678 C C . ASP A 1 84 ? -16.703 30.75 38.062 1 94.44 84 ASP A C 1
ATOM 680 O O . ASP A 1 84 ? -17.547 31.547 37.656 1 94.44 84 ASP A O 1
ATOM 684 N N . TYR A 1 85 ? -16.75 29.484 37.938 1 94.88 85 TYR A N 1
ATOM 685 C CA . TYR A 1 85 ? -17.969 28.969 37.312 1 94.88 85 TYR A CA 1
ATOM 686 C C . TYR A 1 85 ? -18.344 27.609 37.906 1 94.88 85 TYR A C 1
ATOM 688 O O . TYR A 1 85 ? -17.469 26.875 38.375 1 94.88 85 TYR A O 1
ATOM 696 N N . ARG A 1 86 ? -19.656 27.266 37.875 1 93.56 86 ARG A N 1
ATOM 697 C CA . ARG A 1 86 ? -20.156 25.953 38.25 1 93.56 86 ARG A CA 1
ATOM 698 C C . ARG A 1 86 ? -20.125 24.984 37.062 1 93.56 86 ARG A C 1
ATOM 700 O O . ARG A 1 86 ? -20.406 25.391 35.938 1 93.56 86 ARG A O 1
ATOM 707 N N . VAL A 1 87 ? -19.875 23.766 37.344 1 94.69 87 VAL A N 1
ATOM 708 C CA . VAL A 1 87 ? -19.766 22.75 36.312 1 94.69 87 VAL A CA 1
ATOM 709 C C . VAL A 1 87 ? -21.062 22.672 35.531 1 94.69 87 VAL A C 1
ATOM 711 O O . VAL A 1 87 ? -21.062 22.375 34.312 1 94.69 87 VAL A O 1
ATOM 714 N N . GLU A 1 88 ? -22.156 23.062 36.062 1 92.44 88 GLU A N 1
ATOM 715 C CA . GLU A 1 88 ? -23.469 22.969 35.469 1 92.44 88 GLU A CA 1
ATOM 716 C C . GLU A 1 88 ? -23.625 23.984 34.344 1 92.44 88 GLU A C 1
ATOM 718 O O . GLU A 1 88 ? -24.562 23.875 33.531 1 92.44 88 GLU A O 1
ATOM 723 N N . VAL A 1 89 ? -22.734 24.844 34.219 1 93.75 89 VAL A N 1
ATOM 724 C CA . VAL A 1 89 ? -22.812 25.875 33.188 1 93.75 89 VAL A CA 1
ATOM 725 C C . VAL A 1 89 ? -22.328 25.312 31.859 1 93.75 89 VAL A C 1
ATOM 727 O O . VAL A 1 89 ? -22.688 25.828 30.797 1 93.75 89 VAL A O 1
ATOM 730 N N . ILE A 1 90 ? -21.625 24.234 31.922 1 94.38 90 ILE A N 1
ATOM 731 C CA . ILE A 1 90 ? -20.938 23.719 30.75 1 94.38 90 ILE A CA 1
ATOM 732 C C . ILE A 1 90 ? -21.953 23.281 29.703 1 94.38 90 ILE A C 1
ATOM 734 O O . ILE A 1 90 ? -21.859 23.656 28.531 1 94.38 90 ILE A O 1
ATOM 738 N N . PRO A 1 91 ? -23 22.547 30.016 1 93.62 91 PRO A N 1
ATOM 739 C CA . PRO A 1 91 ? -24 22.203 28.984 1 93.62 91 PRO A CA 1
ATOM 740 C C . PRO A 1 91 ? -24.641 23.438 28.344 1 93.62 91 PRO A C 1
ATOM 742 O O . PRO A 1 91 ? -24.938 23.438 27.141 1 93.62 91 PRO A O 1
ATOM 745 N N . ARG A 1 92 ? -24.734 24.469 29.125 1 93 92 ARG A N 1
ATOM 746 C CA . ARG A 1 92 ? -25.328 25.703 28.609 1 93 92 ARG A CA 1
ATOM 747 C C . ARG A 1 92 ? -24.359 26.422 27.656 1 93 92 ARG A C 1
ATOM 749 O O . ARG A 1 92 ? -24.797 26.984 26.656 1 93 92 ARG A O 1
ATOM 756 N N . LEU A 1 93 ? -23.141 26.375 28.047 1 93.62 93 LEU A N 1
ATOM 757 C CA . LEU A 1 93 ? -22.125 26.953 27.172 1 93.62 93 LEU A CA 1
ATOM 758 C C . LEU A 1 93 ? -22.062 26.219 25.844 1 93.62 93 LEU A C 1
ATOM 760 O O . LEU A 1 93 ? -21.922 26.828 24.781 1 93.62 93 LEU A O 1
ATOM 764 N N . CYS A 1 94 ? -22.109 24.891 25.891 1 93.81 94 CYS A N 1
ATOM 765 C CA . CYS A 1 94 ? -22.094 24.078 24.672 1 93.81 94 CYS A CA 1
ATOM 766 C C . CYS A 1 94 ? -23.281 24.422 23.781 1 93.81 94 CYS A C 1
ATOM 768 O O . CYS A 1 94 ? -23.109 24.547 22.562 1 93.81 94 CYS A O 1
ATOM 770 N N . GLU A 1 95 ? -24.422 24.594 24.344 1 91.81 95 GLU A N 1
ATOM 771 C CA . GLU A 1 95 ? -25.625 24.969 23.594 1 91.81 95 GLU A CA 1
ATOM 772 C C . GLU A 1 95 ? -25.438 26.344 22.938 1 91.81 95 GLU A C 1
ATOM 774 O O . GLU A 1 95 ? -25.891 26.547 21.812 1 91.81 95 GLU A O 1
ATOM 779 N N . LEU A 1 96 ? -24.812 27.156 23.719 1 89.56 96 LEU A N 1
ATOM 780 C CA . LEU A 1 96 ? -24.625 28.516 23.25 1 89.56 96 LEU A CA 1
ATOM 781 C C . LEU A 1 96 ? -23.766 28.531 22 1 89.56 96 LEU A C 1
ATOM 783 O O . LEU A 1 96 ? -24.078 29.25 21.031 1 89.56 96 LEU A O 1
ATOM 787 N N . ILE A 1 97 ? -22.688 27.781 21.953 1 91.75 97 ILE A N 1
ATOM 788 C CA . ILE A 1 97 ? -21.766 27.859 20.828 1 91.75 97 ILE A CA 1
ATOM 789 C C . ILE A 1 97 ? -22.094 26.75 19.828 1 91.75 97 ILE A C 1
ATOM 791 O O . ILE A 1 97 ? -21.438 26.641 18.781 1 91.75 97 ILE A O 1
ATOM 795 N N . GLY A 1 98 ? -23 25.859 20.141 1 90.44 98 GLY A N 1
ATOM 796 C CA . GLY A 1 98 ? -23.5 24.891 19.188 1 90.44 98 GLY A CA 1
ATOM 797 C C . GLY A 1 98 ? -22.641 23.656 19.078 1 90.44 98 GLY A C 1
ATOM 798 O O . GLY A 1 98 ? -22.391 23.156 17.984 1 90.44 98 GLY A O 1
ATOM 799 N N . ILE A 1 99 ? -22 23.25 20.109 1 91.75 99 ILE A N 1
ATOM 800 C CA . ILE A 1 99 ? -21.234 22.016 20.094 1 91.75 99 ILE A CA 1
ATOM 801 C C . ILE A 1 99 ? -21.875 21 21.047 1 91.75 99 ILE A C 1
ATOM 803 O O . ILE A 1 99 ? -22.656 21.375 21.922 1 91.75 99 ILE A O 1
ATOM 807 N N . VAL A 1 100 ? -21.562 19.812 20.797 1 92.5 100 VAL A N 1
ATOM 808 C CA . VAL A 1 100 ? -22.109 18.766 21.656 1 92.5 100 VAL A CA 1
ATOM 809 C C . VAL A 1 100 ? -21.297 18.672 22.953 1 92.5 100 VAL A C 1
ATOM 811 O O . VAL A 1 100 ? -20.062 18.688 22.922 1 92.5 100 VAL A O 1
ATOM 814 N N . ASP A 1 101 ? -22 18.641 24.031 1 94.19 101 ASP A N 1
ATOM 815 C CA . ASP A 1 101 ? -21.391 18.484 25.344 1 94.19 101 ASP A CA 1
ATOM 816 C C . ASP A 1 101 ? -20.547 17.203 25.406 1 94.19 101 ASP A C 1
ATOM 818 O O . ASP A 1 101 ? -20.984 16.141 24.938 1 94.19 101 ASP A O 1
ATOM 822 N N . PRO A 1 102 ? -19.359 17.328 25.891 1 93.56 102 PRO A N 1
ATOM 823 C CA . PRO A 1 102 ? -18.484 16.156 25.953 1 93.56 102 PRO A CA 1
ATOM 824 C C . PRO A 1 102 ? -19.109 14.992 26.719 1 93.56 102 PRO A C 1
ATOM 826 O O . PRO A 1 102 ? -18.891 13.828 26.375 1 93.56 102 PRO A O 1
ATOM 829 N N . GLY A 1 103 ? -19.781 15.305 27.781 1 93 103 GLY A N 1
ATOM 830 C CA . GLY A 1 103 ? -20.484 14.258 28.5 1 93 103 GLY A CA 1
ATOM 831 C C . GLY A 1 103 ? -21.562 13.594 27.672 1 93 103 GLY A C 1
ATOM 832 O O . GLY A 1 103 ? -21.703 12.367 27.703 1 93 103 GLY A O 1
ATOM 833 N N . GLU A 1 104 ? -22.312 14.398 26.984 1 92.94 104 GLU A N 1
ATOM 834 C CA . GLU A 1 104 ? -23.359 13.867 26.109 1 92.94 104 GLU A CA 1
ATOM 835 C C . GLU A 1 104 ? -22.75 13.062 24.953 1 92.94 104 GLU A C 1
ATOM 837 O O . GLU A 1 104 ? -23.312 12.039 24.562 1 92.94 104 GLU A O 1
ATOM 842 N N . ARG A 1 105 ? -21.703 13.625 24.438 1 93.81 105 ARG A N 1
ATOM 843 C CA . ARG A 1 105 ? -21 12.93 23.359 1 93.81 105 ARG A CA 1
ATOM 844 C C . ARG A 1 105 ? -20.562 11.531 23.812 1 93.81 105 ARG A C 1
ATOM 846 O O . ARG A 1 105 ? -20.703 10.562 23.062 1 93.81 105 ARG A O 1
ATOM 853 N N . GLN A 1 106 ? -20.078 11.453 25 1 93.69 106 GLN A N 1
ATOM 854 C CA . GLN A 1 106 ? -19.672 10.188 25.594 1 93.69 106 GLN A CA 1
ATOM 855 C C . GLN A 1 106 ? -20.859 9.242 25.734 1 93.69 106 GLN A C 1
ATOM 857 O O . GLN A 1 106 ? -20.75 8.055 25.422 1 93.69 106 GLN A O 1
ATOM 862 N N . LEU A 1 107 ? -21.922 9.742 26.203 1 93.62 107 LEU A N 1
ATOM 863 C CA . LEU A 1 107 ? -23.125 8.938 26.391 1 93.62 107 LEU A CA 1
ATOM 864 C C . LEU A 1 107 ? -23.672 8.43 25.062 1 93.62 107 LEU A C 1
ATOM 866 O O . LEU A 1 107 ? -24.141 7.289 24.969 1 93.62 107 LEU A O 1
ATOM 870 N N . GLN A 1 108 ? -23.609 9.297 24.125 1 94.44 108 GLN A N 1
ATOM 871 C CA . GLN A 1 108 ? -24.062 8.891 22.797 1 94.44 108 GLN A CA 1
ATOM 872 C C . GLN A 1 108 ? -23.188 7.77 22.234 1 94.44 108 GLN A C 1
ATOM 874 O O . GLN A 1 108 ? -23.703 6.824 21.625 1 94.44 108 GLN A O 1
ATOM 879 N N . ALA A 1 109 ? -21.938 7.914 22.406 1 95.44 109 ALA A N 1
ATOM 880 C CA . ALA A 1 109 ? -21 6.883 21.953 1 95.44 109 ALA A CA 1
ATOM 881 C C . ALA A 1 109 ? -21.281 5.555 22.656 1 95.44 109 ALA A C 1
ATOM 883 O O . ALA A 1 109 ? -21.281 4.5 22.016 1 95.44 109 ALA A O 1
ATOM 884 N N . ILE A 1 110 ? -21.5 5.648 23.969 1 95.19 110 ILE A N 1
ATOM 885 C CA . ILE A 1 110 ? -21.797 4.457 24.75 1 95.19 110 ILE A CA 1
ATOM 886 C C . ILE A 1 110 ? -23.078 3.791 24.219 1 95.19 110 ILE A C 1
ATOM 888 O O . ILE A 1 110 ? -23.109 2.57 24.062 1 95.19 110 ILE A O 1
ATOM 892 N N . SER A 1 111 ? -24.031 4.605 23.922 1 95.56 111 SER A N 1
ATOM 893 C CA . SER A 1 111 ? -25.281 4.086 23.406 1 95.56 111 SER A CA 1
ATOM 894 C C . SER A 1 111 ? -25.094 3.363 22.078 1 95.56 111 SER A C 1
ATOM 896 O O . SER A 1 111 ? -25.656 2.295 21.859 1 95.56 111 SER A O 1
ATOM 898 N N . ARG A 1 112 ? -24.344 3.914 21.25 1 95.25 112 ARG A N 1
ATOM 899 C CA . ARG A 1 112 ? -24.078 3.318 19.953 1 95.25 112 ARG A CA 1
ATOM 900 C C . ARG A 1 112 ? -23.359 1.978 20.094 1 95.25 112 ARG A C 1
ATOM 902 O O . ARG A 1 112 ? -23.719 1.009 19.422 1 95.25 112 ARG A O 1
ATOM 909 N N . ILE A 1 113 ? -22.375 1.938 20.953 1 96 113 ILE A N 1
ATOM 910 C CA . ILE A 1 113 ? -21.609 0.714 21.141 1 96 113 ILE A CA 1
ATOM 911 C C . ILE A 1 113 ? -22.469 -0.346 21.812 1 96 113 ILE A C 1
ATOM 913 O O . ILE A 1 113 ? -22.359 -1.536 21.516 1 96 113 ILE A O 1
ATOM 917 N N . CYS A 1 114 ? -23.328 0.115 22.719 1 94.75 114 CYS A N 1
ATOM 918 C CA . CYS A 1 114 ? -24.25 -0.825 23.344 1 94.75 114 CYS A CA 1
ATOM 919 C C . CYS A 1 114 ? -25.156 -1.471 22.297 1 94.75 114 CYS A C 1
ATOM 921 O O . CYS A 1 114 ? -25.406 -2.674 22.359 1 94.75 114 CYS A O 1
ATOM 923 N N . LYS A 1 115 ? -25.594 -0.662 21.406 1 94.5 115 LYS A N 1
ATOM 924 C CA . LYS A 1 115 ? -26.422 -1.195 20.328 1 94.5 115 LYS A CA 1
ATOM 925 C C . LYS A 1 115 ? -25.641 -2.201 19.484 1 94.5 115 LYS A C 1
ATOM 927 O O . LYS A 1 115 ? -26.156 -3.262 19.141 1 94.5 115 LYS A O 1
ATOM 932 N N . LEU A 1 116 ? -24.453 -1.838 19.172 1 95 116 LEU A N 1
ATOM 933 C CA . LEU A 1 116 ? -23.594 -2.738 18.406 1 95 116 LEU A CA 1
ATOM 934 C C . LEU A 1 116 ? -23.344 -4.035 19.172 1 95 116 LEU A C 1
ATOM 936 O O . LEU A 1 116 ? -23.328 -5.117 18.578 1 95 11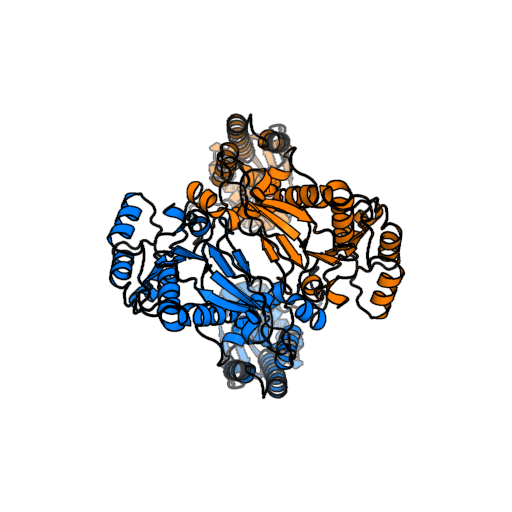6 LEU A O 1
ATOM 940 N N . GLN A 1 117 ? -23.094 -3.902 20.438 1 93.5 117 GLN A N 1
ATOM 941 C CA . GLN A 1 117 ? -22.828 -5.066 21.281 1 93.5 117 GLN A CA 1
ATOM 942 C C . GLN A 1 117 ? -23.953 -6.09 21.172 1 93.5 117 GLN A C 1
ATOM 944 O O . GLN A 1 117 ? -23.703 -7.297 21.141 1 93.5 117 GLN A O 1
ATOM 949 N N . VAL A 1 118 ? -25.109 -5.609 21.062 1 91.75 118 VAL A N 1
ATOM 950 C CA . VAL A 1 118 ? -26.266 -6.492 20.922 1 91.75 118 VAL A CA 1
ATOM 951 C C . VAL A 1 118 ? -26.25 -7.18 19.562 1 91.75 118 VAL A C 1
ATOM 953 O O . VAL A 1 118 ? -26.484 -8.383 19.469 1 91.75 118 VAL A O 1
ATOM 956 N N . ASP A 1 119 ? -25.938 -6.434 18.578 1 90.75 119 ASP A N 1
ATOM 957 C CA . ASP A 1 119 ? -25.922 -6.941 17.203 1 90.75 119 ASP A CA 1
ATOM 958 C C . ASP A 1 119 ? -24.828 -7.988 17.016 1 90.75 119 ASP A C 1
ATOM 960 O O . ASP A 1 119 ? -24.984 -8.914 16.219 1 90.75 119 ASP A O 1
ATOM 964 N N . VAL A 1 120 ? -23.703 -7.789 17.797 1 90.38 120 VAL A N 1
ATOM 965 C CA . VAL A 1 120 ? -22.547 -8.664 17.562 1 90.38 120 VAL A CA 1
ATOM 966 C C . VAL A 1 120 ? -22.344 -9.578 18.766 1 90.38 120 VAL A C 1
ATOM 968 O O . VAL A 1 120 ? -21.234 -10.047 19 1 90.38 120 VAL A O 1
ATOM 971 N N . SER A 1 121 ? -23.344 -9.805 19.547 1 86.88 121 SER A N 1
ATOM 972 C CA . SER A 1 121 ? -23.234 -10.523 20.812 1 86.88 121 SER A CA 1
ATOM 973 C C . SER A 1 121 ? -22.734 -11.945 20.609 1 86.88 121 SER A C 1
ATOM 975 O O . SER A 1 121 ? -21.984 -12.477 21.438 1 86.88 121 SER A O 1
ATOM 977 N N . GLU A 1 122 ? -23.031 -12.523 19.484 1 82.81 122 GLU A N 1
ATOM 978 C CA . GLU A 1 122 ? -22.672 -13.914 19.234 1 82.81 122 GLU A CA 1
ATOM 979 C C . GLU A 1 122 ? -21.359 -14.008 18.438 1 82.81 122 GLU A C 1
ATOM 981 O O . GLU A 1 122 ? -20.906 -15.102 18.109 1 82.81 122 GLU A O 1
ATOM 986 N N . SER A 1 123 ? -20.781 -12.828 18.219 1 85.94 123 SER A N 1
ATOM 987 C CA . SER A 1 123 ? -19.594 -12.82 17.391 1 85.94 123 SER A CA 1
ATOM 988 C C . SER A 1 123 ? -18.344 -12.57 18.219 1 85.94 123 SER A C 1
ATOM 990 O O . SER A 1 123 ? -18.438 -12.328 19.438 1 85.94 123 SER A O 1
ATOM 992 N N . CYS A 1 124 ? -17.172 -12.695 17.609 1 83.69 124 CYS A N 1
ATOM 993 C CA . CYS A 1 124 ? -15.883 -12.477 18.266 1 83.69 124 CYS A CA 1
ATOM 994 C C . CYS A 1 124 ? -15.664 -11 18.578 1 83.69 124 CYS A C 1
ATOM 996 O O . CYS A 1 124 ? -14.734 -10.641 19.297 1 83.69 124 CYS A O 1
ATOM 998 N N . LEU A 1 125 ? -16.594 -10.195 18.094 1 90.69 125 LEU A N 1
ATOM 999 C CA . LEU A 1 125 ? -16.422 -8.758 18.25 1 90.69 125 LEU A CA 1
ATOM 1000 C C . LEU A 1 125 ? -17 -8.266 19.562 1 90.69 125 LEU A C 1
ATOM 1002 O O . LEU A 1 125 ? -16.859 -7.098 19.922 1 90.69 125 LEU A O 1
ATOM 1006 N N . SER A 1 126 ? -17.609 -9.164 20.328 1 91.31 126 SER A N 1
ATOM 1007 C CA . SER A 1 126 ? -18.172 -8.812 21.609 1 91.31 126 SER A CA 1
ATOM 1008 C C . SER A 1 126 ? -17.094 -8.344 22.594 1 91.31 126 SER A C 1
ATOM 1010 O O . SER A 1 126 ? -17.312 -7.387 23.344 1 91.31 126 SER A O 1
ATOM 1012 N N . ALA A 1 127 ? -16 -9.023 22.516 1 91.62 127 ALA A N 1
ATOM 1013 C CA . ALA A 1 127 ? -14.898 -8.656 23.391 1 91.62 127 ALA A CA 1
ATOM 1014 C C . ALA A 1 127 ? -14.398 -7.246 23.094 1 91.62 127 ALA A C 1
ATOM 1016 O O . ALA A 1 127 ? -14.047 -6.5 24.016 1 91.62 127 ALA A O 1
ATOM 1017 N N . TYR A 1 128 ? -14.344 -6.945 21.844 1 95.31 128 TYR A N 1
ATOM 1018 C CA . TYR A 1 128 ? -13.945 -5.598 21.469 1 95.31 128 TYR A CA 1
ATOM 1019 C C . TYR A 1 128 ? -14.93 -4.562 21.984 1 95.31 128 TYR A C 1
ATOM 1021 O O . TYR A 1 128 ? -14.531 -3.527 22.516 1 95.31 128 TYR A O 1
ATOM 1029 N N . CYS A 1 129 ? -16.219 -4.844 21.844 1 94.69 129 CYS A N 1
ATOM 1030 C CA . CYS A 1 129 ? -17.25 -3.941 22.328 1 94.69 129 CYS A CA 1
ATOM 1031 C C . CYS A 1 129 ? -17.125 -3.748 23.844 1 94.69 129 CYS A C 1
ATOM 1033 O O . CYS A 1 129 ? -17.266 -2.629 24.344 1 94.69 129 CYS A O 1
ATOM 1035 N N . ASP A 1 130 ? -16.844 -4.848 24.5 1 94.25 130 ASP A N 1
ATOM 1036 C CA . ASP A 1 130 ? -16.656 -4.766 25.953 1 94.25 130 ASP A CA 1
ATOM 1037 C C . ASP A 1 130 ? -15.508 -3.83 26.312 1 94.25 130 ASP A C 1
ATOM 1039 O O . ASP A 1 130 ? -15.617 -3.016 27.219 1 94.25 130 ASP A O 1
ATOM 1043 N N . HIS A 1 131 ? -14.508 -3.998 25.594 1 94.69 131 HIS A N 1
ATOM 1044 C CA . HIS A 1 131 ? -13.336 -3.168 25.828 1 94.69 131 HIS A CA 1
ATOM 1045 C C . HIS A 1 131 ? -13.641 -1.694 25.578 1 94.69 131 HIS A C 1
ATOM 1047 O O . HIS A 1 131 ? -13.297 -0.838 26.391 1 94.69 131 HIS A O 1
ATOM 1053 N N . VAL A 1 132 ? -14.281 -1.389 24.453 1 95.62 132 VAL A N 1
ATOM 1054 C CA . VAL A 1 132 ? -14.602 -0.011 24.094 1 95.62 132 VAL A CA 1
ATOM 1055 C C . VAL A 1 132 ? -15.531 0.593 25.141 1 95.62 132 VAL A C 1
ATOM 1057 O O . VAL A 1 132 ? -15.352 1.737 25.562 1 95.62 132 VAL A O 1
ATOM 1060 N N . LEU A 1 133 ? -16.516 -0.197 25.594 1 94.62 133 LEU A N 1
ATOM 1061 C CA . LEU A 1 133 ? -17.453 0.273 26.594 1 94.62 133 LEU A CA 1
ATOM 1062 C C . LEU A 1 133 ? -16.75 0.563 27.922 1 94.62 133 LEU A C 1
ATOM 1064 O O . LEU A 1 133 ? -17.062 1.548 28.594 1 94.62 133 LEU A O 1
ATOM 1068 N N . GLU A 1 134 ? -15.883 -0.311 28.234 1 94.88 134 GLU A N 1
ATOM 1069 C CA . GLU A 1 134 ? -15.117 -0.088 29.453 1 94.88 134 GLU A CA 1
ATOM 1070 C C . GLU A 1 134 ? -14.336 1.221 29.391 1 94.88 134 GLU A C 1
ATOM 1072 O O . GLU A 1 134 ? -14.32 1.993 30.344 1 94.88 134 GLU A O 1
ATOM 1077 N N . GLN A 1 135 ? -13.734 1.448 28.297 1 94.56 135 GLN A N 1
ATOM 1078 C CA . GLN A 1 135 ? -12.953 2.666 28.125 1 94.56 135 GLN A CA 1
ATOM 1079 C C . GLN A 1 135 ? -13.844 3.902 28.125 1 94.56 135 GLN A C 1
ATOM 1081 O O . GLN A 1 135 ? -13.516 4.91 28.75 1 94.56 135 GLN A O 1
ATOM 1086 N N . LEU A 1 136 ? -14.961 3.785 27.484 1 94.31 136 LEU A N 1
ATOM 1087 C CA . LEU A 1 136 ? -15.875 4.914 27.422 1 94.31 136 LEU A CA 1
ATOM 1088 C C . LEU A 1 136 ? -16.484 5.195 28.781 1 94.31 136 LEU A C 1
ATOM 1090 O O . LEU A 1 136 ? -16.672 6.355 29.156 1 94.31 136 LEU A O 1
ATOM 1094 N N . ASN A 1 137 ? -16.766 4.16 29.5 1 93.81 137 ASN A N 1
ATOM 1095 C CA . ASN A 1 137 ? -17.359 4.312 30.812 1 93.81 137 ASN A CA 1
ATOM 1096 C C . ASN A 1 137 ? -16.375 4.922 31.812 1 93.81 137 ASN A C 1
ATOM 1098 O O . ASN A 1 137 ? -16.781 5.496 32.812 1 93.81 137 ASN A O 1
ATOM 1102 N N . LYS A 1 138 ? -15.125 4.797 31.5 1 93.5 138 LYS A N 1
ATOM 1103 C CA . LYS A 1 138 ? -14.094 5.406 32.312 1 93.5 138 LYS A CA 1
ATOM 1104 C C . LYS A 1 138 ? -13.805 6.836 31.891 1 93.5 138 LYS A C 1
ATOM 1106 O O . LYS A 1 138 ? -12.969 7.52 32.5 1 93.5 138 LYS A O 1
ATOM 1111 N N . GLY A 1 139 ? -14.477 7.262 30.859 1 92.94 139 GLY A N 1
ATOM 1112 C CA . GLY A 1 139 ? -14.344 8.625 30.375 1 92.94 139 GLY A CA 1
ATOM 1113 C C . GLY A 1 139 ? -13.195 8.812 29.406 1 92.94 139 GLY A C 1
ATOM 1114 O O . GLY A 1 139 ? -12.859 9.945 29.047 1 92.94 139 GLY A O 1
ATOM 1115 N N . ASN A 1 140 ? -12.641 7.73 29 1 93.56 140 ASN A N 1
ATOM 1116 C CA . ASN A 1 140 ? -11.531 7.805 28.047 1 93.56 140 ASN A CA 1
ATOM 1117 C C . ASN A 1 140 ? -12.023 8.172 26.641 1 93.56 140 ASN A C 1
ATOM 1119 O O . ASN A 1 140 ? -13.117 7.773 26.234 1 93.56 140 ASN A O 1
ATOM 1123 N N . THR A 1 141 ? -11.195 8.977 25.875 1 92.38 141 THR A N 1
ATOM 1124 C CA . THR A 1 141 ? -11.641 9.484 24.594 1 92.38 141 THR A CA 1
ATOM 1125 C C . THR A 1 141 ? -10.922 8.773 23.438 1 92.38 141 THR A C 1
ATOM 1127 O O . THR A 1 141 ? -11.18 9.047 22.266 1 92.38 141 THR A O 1
ATOM 1130 N N . LYS A 1 142 ? -10.031 7.891 23.688 1 90.31 142 LYS A N 1
ATOM 1131 C CA . LYS A 1 142 ? -9.219 7.234 22.656 1 90.31 142 LYS A CA 1
ATOM 1132 C C . LYS A 1 142 ? -10.086 6.508 21.641 1 90.31 142 LYS A C 1
ATOM 1134 O O . LYS A 1 142 ? -9.789 6.516 20.453 1 90.31 142 LYS A O 1
ATOM 1139 N N . GLU A 1 143 ? -11.234 5.934 22.141 1 91.56 143 GLU A N 1
ATOM 1140 C CA . GLU A 1 143 ? -12.086 5.109 21.281 1 91.56 143 GLU A CA 1
ATOM 1141 C C . GLU A 1 143 ? -13.289 5.898 20.766 1 91.56 143 GLU A C 1
ATOM 1143 O O . GLU A 1 143 ? -14.133 5.359 20.047 1 91.56 143 GLU A O 1
ATOM 1148 N N . LEU A 1 144 ? -13.352 7.109 21.094 1 90.75 144 LEU A N 1
ATOM 1149 C CA . LEU A 1 144 ? -14.523 7.922 20.797 1 90.75 144 LEU A CA 1
ATOM 1150 C C . LEU A 1 144 ? -14.719 8.07 19.281 1 90.75 144 LEU A C 1
ATOM 1152 O O . LEU A 1 144 ? -15.836 7.945 18.781 1 90.75 144 LEU A O 1
ATOM 1156 N N . SER A 1 145 ? -13.633 8.398 18.641 1 90.81 145 SER A N 1
ATOM 1157 C CA . SER A 1 145 ? -13.711 8.602 17.188 1 90.81 145 SER A CA 1
ATOM 1158 C C . SER A 1 145 ? -14.258 7.367 16.484 1 90.81 145 SER A C 1
ATOM 1160 O O . SER A 1 145 ? -15.102 7.48 15.594 1 90.81 145 SER A O 1
ATOM 1162 N N . LYS A 1 146 ? -13.812 6.219 16.844 1 92.19 146 LYS A N 1
ATOM 1163 C CA . LYS A 1 146 ? -14.273 4.973 16.25 1 92.19 146 LYS A CA 1
ATOM 1164 C C . LYS A 1 146 ? -15.734 4.707 16.609 1 92.19 146 LYS A C 1
ATOM 1166 O O . LYS A 1 146 ? -16.516 4.262 15.758 1 92.19 146 LYS A O 1
ATOM 1171 N N . ALA A 1 147 ? -16.078 5.02 17.844 1 92.44 147 ALA A N 1
ATOM 1172 C CA . ALA A 1 147 ? -17.438 4.789 18.312 1 92.44 147 ALA A CA 1
ATOM 1173 C C . ALA A 1 147 ? -18.438 5.707 17.609 1 92.44 147 ALA A C 1
ATOM 1175 O O . ALA A 1 147 ? -19.625 5.391 17.516 1 92.44 147 ALA A O 1
ATOM 1176 N N . GLU A 1 148 ? -17.875 6.793 17.109 1 93.12 148 GLU A N 1
ATOM 1177 C CA . GLU A 1 148 ? -18.734 7.77 16.453 1 93.12 148 GLU A CA 1
ATOM 1178 C C . GLU A 1 148 ? -18.844 7.488 14.953 1 93.12 148 GLU A C 1
ATOM 1180 O O . GLU A 1 148 ? -19.719 8.023 14.273 1 93.12 148 GLU A O 1
ATOM 1185 N N . ASP A 1 149 ? -17.984 6.691 14.477 1 94.25 149 ASP A N 1
ATOM 1186 C CA . ASP A 1 149 ? -17.969 6.391 13.047 1 94.25 149 ASP A CA 1
ATOM 1187 C C . ASP A 1 149 ? -19.016 5.336 12.703 1 94.25 149 ASP A C 1
ATOM 1189 O O . ASP A 1 149 ? -18.766 4.137 12.828 1 94.25 149 ASP A O 1
ATOM 1193 N N . GLU A 1 150 ? -20.109 5.797 12.211 1 93.5 150 GLU A N 1
ATOM 1194 C CA . GLU A 1 150 ? -21.25 4.918 11.922 1 93.5 150 GLU A CA 1
ATOM 1195 C C . GLU A 1 150 ? -20.875 3.885 10.859 1 93.5 150 GLU A C 1
ATOM 1197 O O . GLU A 1 150 ? -21.328 2.74 10.914 1 93.5 150 GLU A O 1
ATOM 1202 N N . GLU A 1 151 ? -20.078 4.305 9.93 1 94.44 151 GLU A N 1
ATOM 1203 C CA . GLU A 1 151 ? -19.672 3.387 8.875 1 94.44 151 GLU A CA 1
ATOM 1204 C C . GLU A 1 151 ? -18.766 2.293 9.414 1 94.44 151 GLU A C 1
ATOM 1206 O O . GLU A 1 151 ? -18.828 1.142 8.977 1 94.44 151 GLU A O 1
ATOM 1211 N N . PHE A 1 152 ? -17.953 2.701 10.328 1 96.06 152 PHE A N 1
ATOM 1212 C CA . PHE A 1 152 ? -17.094 1.721 10.984 1 96.06 152 PHE A CA 1
ATOM 1213 C C . PHE A 1 152 ? -17.938 0.699 11.742 1 96.06 152 PHE A C 1
ATOM 1215 O O . PHE A 1 152 ? -17.703 -0.507 11.641 1 96.06 152 PHE A O 1
ATOM 1222 N N . LEU A 1 153 ? -18.922 1.159 12.469 1 96 153 LEU A N 1
ATOM 1223 C CA . LEU A 1 153 ? -19.781 0.269 13.234 1 96 153 LEU A CA 1
ATOM 1224 C C . LEU A 1 153 ? -20.594 -0.624 12.312 1 96 153 LEU A C 1
ATOM 1226 O O . LEU A 1 153 ? -20.812 -1.805 12.609 1 96 153 LEU A O 1
ATOM 1230 N N . LYS A 1 154 ? -21.031 -0.055 11.234 1 95.5 154 LYS A N 1
ATOM 1231 C CA . LYS A 1 154 ? -21.75 -0.836 10.227 1 95.5 154 LYS A CA 1
ATOM 1232 C C . LYS A 1 154 ? -20.859 -1.945 9.664 1 95.5 154 LYS A C 1
ATOM 1234 O O . LYS A 1 154 ? -21.328 -3.059 9.422 1 95.5 154 LYS A O 1
ATOM 1239 N N . CYS A 1 155 ? -19.656 -1.598 9.477 1 96.31 155 CYS A N 1
ATOM 1240 C CA . CYS A 1 155 ? -18.688 -2.562 8.969 1 96.31 155 CYS A CA 1
ATOM 1241 C C . CYS A 1 155 ? -18.516 -3.719 9.945 1 96.31 155 CYS A C 1
ATOM 1243 O O . CYS A 1 155 ? -18.484 -4.883 9.539 1 96.31 155 CYS A O 1
ATOM 1245 N N . LEU A 1 156 ? -18.391 -3.412 11.211 1 95.62 156 LEU A N 1
ATOM 1246 C CA . LEU A 1 156 ? -18.234 -4.445 12.227 1 95.62 156 LEU A CA 1
ATOM 1247 C C . LEU A 1 156 ? -19.453 -5.355 12.273 1 95.62 156 LEU A C 1
ATOM 1249 O O . LEU A 1 156 ? -19.328 -6.574 12.406 1 95.62 156 LEU A O 1
ATOM 1253 N N . LYS A 1 157 ? -20.609 -4.766 12.148 1 95.25 157 LYS A N 1
ATOM 1254 C CA . LYS A 1 157 ? -21.844 -5.555 12.141 1 95.25 157 LYS A CA 1
ATOM 1255 C C . LYS A 1 157 ? -21.891 -6.48 10.93 1 95.25 157 LYS A C 1
ATOM 1257 O O . LYS A 1 157 ? -22.234 -7.656 11.055 1 95.25 157 LYS A O 1
ATOM 1262 N N . ALA A 1 158 ? -21.531 -5.93 9.805 1 94.88 158 ALA A N 1
ATOM 1263 C CA . ALA A 1 158 ? -21.516 -6.727 8.578 1 94.88 158 ALA A CA 1
ATOM 1264 C C . ALA A 1 158 ? -20.547 -7.898 8.695 1 94.88 158 ALA A C 1
ATOM 1266 O O . ALA A 1 158 ? -20.828 -9 8.227 1 94.88 158 ALA A O 1
ATOM 1267 N N . LEU A 1 159 ? -19.453 -7.648 9.297 1 93.56 159 LEU A N 1
ATOM 1268 C CA . LEU A 1 159 ? -18.453 -8.688 9.5 1 93.56 159 LEU A CA 1
ATOM 1269 C C . LEU A 1 159 ? -18.984 -9.797 10.398 1 93.56 159 LEU A C 1
ATOM 1271 O O . LEU A 1 159 ? -18.75 -10.977 10.133 1 93.56 159 LEU A O 1
ATOM 1275 N N . ALA A 1 160 ? -19.672 -9.398 11.422 1 91.19 160 ALA A N 1
ATOM 1276 C CA . ALA A 1 160 ? -20.25 -10.359 12.359 1 91.19 160 ALA A CA 1
ATOM 1277 C C . ALA A 1 160 ? -21.328 -11.203 11.688 1 91.19 160 ALA A C 1
ATOM 1279 O O . ALA A 1 160 ? -21.531 -12.359 12.055 1 91.19 160 ALA A O 1
ATOM 1280 N N . ASP A 1 161 ? -21.938 -10.609 10.648 1 90.44 161 ASP A N 1
ATOM 1281 C CA . ASP A 1 161 ? -23.062 -11.266 9.984 1 90.44 161 ASP A CA 1
ATOM 1282 C C . ASP A 1 161 ? -22.578 -12.141 8.828 1 90.44 161 ASP A C 1
ATOM 1284 O O . ASP A 1 161 ? -23.375 -12.805 8.18 1 90.44 161 ASP A O 1
ATOM 1288 N N . LEU A 1 162 ? -21.344 -12.125 8.633 1 86.5 162 LEU A N 1
ATOM 1289 C CA . LEU A 1 162 ? -20.812 -12.898 7.52 1 86.5 162 LEU A CA 1
ATOM 1290 C C . LEU A 1 162 ? -21 -14.391 7.758 1 86.5 162 LEU A C 1
ATOM 1292 O O . LEU A 1 162 ? -20.516 -14.938 8.758 1 86.5 162 LEU A O 1
ATOM 1296 N N . LYS A 1 163 ? -21.797 -15.008 6.941 1 77.5 163 LYS A N 1
ATOM 1297 C CA . LYS A 1 163 ? -22.047 -16.438 7.07 1 77.5 163 LYS A CA 1
ATOM 1298 C C . LYS A 1 163 ? -21 -17.25 6.312 1 77.5 163 LYS A C 1
ATOM 1300 O O . LYS A 1 163 ? -20.609 -18.328 6.762 1 77.5 163 LYS A O 1
ATOM 1305 N N . GLU A 1 164 ? -20.625 -16.672 5.09 1 74.75 164 GLU A N 1
ATOM 1306 C CA . GLU A 1 164 ? -19.594 -17.312 4.262 1 74.75 164 GLU A CA 1
ATOM 1307 C C . GLU A 1 164 ? -18.453 -16.344 3.951 1 74.75 164 GLU A C 1
ATOM 1309 O O . GLU A 1 164 ? -18.672 -15.133 3.898 1 74.75 164 GLU A O 1
ATOM 1314 N N . PRO A 1 165 ? -17.328 -16.938 3.936 1 78.94 165 PRO A N 1
ATOM 1315 C CA . PRO A 1 165 ? -16.203 -16.062 3.605 1 78.94 165 PRO A CA 1
ATOM 1316 C C . PRO A 1 165 ? -16.422 -15.289 2.307 1 78.94 165 PRO A C 1
ATOM 1318 O O . PRO A 1 165 ? -17.062 -15.797 1.382 1 78.94 165 PRO A O 1
ATOM 1321 N N . GLU A 1 166 ? -16.062 -14.062 2.318 1 80.94 166 GLU A N 1
ATOM 1322 C CA . GLU A 1 166 ? -16.203 -13.18 1.167 1 80.94 166 GLU A CA 1
ATOM 1323 C C . GLU A 1 166 ? -14.891 -12.492 0.822 1 80.94 166 GLU A C 1
ATOM 1325 O O . GLU A 1 166 ? -14.078 -12.211 1.709 1 80.94 166 GLU A O 1
ATOM 1330 N N . TRP A 1 167 ? -14.75 -12.266 -0.451 1 79.5 167 TRP A N 1
ATOM 1331 C CA . TRP A 1 167 ? -13.57 -11.523 -0.886 1 79.5 167 TRP A CA 1
ATOM 1332 C C . TRP A 1 167 ? -13.625 -10.078 -0.398 1 79.5 167 TRP A C 1
ATOM 1334 O O . TRP A 1 167 ? -14.695 -9.469 -0.369 1 79.5 167 TRP A O 1
ATOM 1344 N N . LYS A 1 168 ? -12.453 -9.578 -0.075 1 88.06 168 LYS A N 1
ATOM 1345 C CA . LYS A 1 168 ? -12.312 -8.273 0.56 1 88.06 168 LYS A CA 1
ATOM 1346 C C . LYS A 1 168 ? -13.016 -7.188 -0.245 1 88.06 168 LYS A C 1
ATOM 1348 O O . LYS A 1 168 ? -13.781 -6.398 0.309 1 88.06 168 LYS A O 1
ATOM 1353 N N . ARG A 1 169 ? -12.812 -7.168 -1.564 1 83.31 169 ARG A N 1
ATOM 1354 C CA . ARG A 1 169 ? -13.383 -6.109 -2.389 1 83.31 169 ARG A CA 1
ATOM 1355 C C . ARG A 1 169 ? -14.891 -6.289 -2.549 1 83.31 169 ARG A C 1
ATOM 1357 O O . ARG A 1 169 ? -15.625 -5.309 -2.674 1 83.31 169 ARG A O 1
ATOM 1364 N N . VAL A 1 170 ? -15.344 -7.5 -2.598 1 82.75 170 VAL A N 1
ATOM 1365 C CA . VAL A 1 170 ? -16.781 -7.777 -2.666 1 82.75 170 VAL A CA 1
ATOM 1366 C C . VAL A 1 170 ? -17.453 -7.348 -1.364 1 82.75 170 VAL A C 1
ATOM 1368 O O . VAL A 1 170 ? -18.484 -6.684 -1.385 1 82.75 170 VAL A O 1
ATOM 1371 N N . PHE A 1 171 ? -16.844 -7.695 -0.207 1 89.69 171 PHE A N 1
ATOM 1372 C CA . PHE A 1 171 ? -17.328 -7.27 1.101 1 89.69 171 PHE A CA 1
ATOM 1373 C C . PHE A 1 171 ? -17.422 -5.754 1.175 1 89.69 171 PHE A C 1
ATOM 1375 O O . PHE A 1 171 ? -18.453 -5.211 1.604 1 89.69 171 PHE A O 1
ATOM 1382 N N . SER A 1 172 ? -16.375 -5.109 0.698 1 91.06 172 SER A N 1
ATOM 1383 C CA . SER A 1 172 ? -16.328 -3.652 0.726 1 91.06 172 SER A CA 1
ATOM 1384 C C . SER A 1 172 ? -17.469 -3.043 -0.084 1 91.06 172 SER A C 1
ATOM 1386 O O . SER A 1 172 ? -18.125 -2.109 0.372 1 91.06 172 SER A O 1
ATOM 1388 N N . SER A 1 173 ? -17.719 -3.613 -1.273 1 85.06 173 SER A N 1
ATOM 1389 C CA . SER A 1 173 ? -18.75 -3.09 -2.162 1 85.06 173 SER A CA 1
ATOM 1390 C C . SER A 1 173 ? -20.141 -3.273 -1.565 1 85.06 173 SER A C 1
ATOM 1392 O O . SER A 1 173 ? -21.047 -2.479 -1.827 1 85.06 173 SER A O 1
ATOM 1394 N N . LYS A 1 174 ? -20.281 -4.305 -0.78 1 87.19 174 LYS A N 1
ATOM 1395 C CA . LYS A 1 174 ? -21.578 -4.59 -0.172 1 87.19 174 LYS A CA 1
ATOM 1396 C C . LYS A 1 174 ? -21.844 -3.682 1.025 1 87.19 174 LYS A C 1
ATOM 1398 O O . LYS A 1 174 ? -22.984 -3.334 1.311 1 87.19 174 LYS A O 1
ATOM 1403 N N . VAL A 1 175 ? -20.766 -3.32 1.674 1 93 175 VAL A N 1
ATOM 1404 C CA . VAL A 1 175 ? -20.906 -2.65 2.963 1 93 175 VAL A CA 1
ATOM 1405 C C . VAL A 1 175 ? -20.812 -1.138 2.773 1 93 175 VAL A C 1
ATOM 1407 O O . VAL A 1 175 ? -21.5 -0.378 3.471 1 93 175 VAL A O 1
ATOM 1410 N N . PHE A 1 176 ? -20.047 -0.739 1.842 1 91.44 176 PHE A N 1
ATOM 1411 C CA . PHE A 1 176 ? -19.734 0.684 1.781 1 91.44 176 PHE A CA 1
ATOM 1412 C C . PHE A 1 176 ? -20.219 1.288 0.468 1 91.44 176 PHE A C 1
ATOM 1414 O O . PHE A 1 176 ? -20.391 0.574 -0.52 1 91.44 176 PHE A O 1
ATOM 1421 N N . GLU A 1 177 ? -20.375 2.547 0.553 1 86.94 177 GLU A N 1
ATOM 1422 C CA . GLU A 1 177 ? -20.594 3.371 -0.631 1 86.94 177 GLU A CA 1
ATOM 1423 C C . GLU A 1 177 ? -19.344 4.184 -0.979 1 86.94 177 GLU A C 1
ATOM 1425 O O . GLU A 1 177 ? -18.312 4.066 -0.309 1 86.94 177 GLU A O 1
ATOM 1430 N N . LYS A 1 178 ? -19.469 4.801 -2.092 1 84.25 178 LYS A N 1
ATOM 1431 C CA . LYS A 1 178 ? -18.359 5.648 -2.51 1 84.25 178 LYS A CA 1
ATOM 1432 C C . LYS A 1 178 ? -18.047 6.711 -1.457 1 84.25 178 LYS A C 1
ATOM 1434 O O . LYS A 1 178 ? -18.969 7.305 -0.882 1 84.25 178 LYS A O 1
ATOM 1439 N N . LYS A 1 179 ? -16.672 6.844 -1.085 1 84.06 179 LYS A N 1
ATOM 1440 C CA . LYS A 1 179 ? -16.234 7.836 -0.107 1 84.06 179 LYS A CA 1
ATOM 1441 C C . LYS A 1 179 ? -15.062 8.656 -0.642 1 84.06 179 LYS A C 1
ATOM 1443 O O . LYS A 1 179 ? -14.016 8.109 -0.976 1 84.06 179 LYS A O 1
ATOM 1448 N N . ASN A 1 180 ? -14.977 9.914 -0.577 1 77.31 180 ASN A N 1
ATOM 1449 C CA . ASN A 1 180 ? -13.883 10.805 -0.95 1 77.31 180 ASN A CA 1
ATOM 1450 C C . ASN A 1 180 ? -13.172 10.32 -2.207 1 77.31 180 ASN A C 1
ATOM 1452 O O . ASN A 1 180 ? -11.945 10.172 -2.215 1 77.31 180 ASN A O 1
ATOM 1456 N N . ASP A 1 181 ? -13.797 9.898 -3.258 1 77.69 181 ASP A N 1
ATOM 1457 C CA . ASP A 1 181 ? -13.258 9.492 -4.551 1 77.69 181 ASP A CA 1
ATOM 1458 C C . ASP A 1 181 ? -12.742 8.055 -4.508 1 77.69 181 ASP A C 1
ATOM 1460 O O . ASP A 1 181 ? -12.031 7.617 -5.414 1 77.69 181 ASP A O 1
ATOM 1464 N N . ILE A 1 182 ? -13.016 7.457 -3.355 1 83.75 182 ILE A N 1
ATOM 1465 C CA . ILE A 1 182 ? -12.664 6.043 -3.256 1 83.75 182 ILE A CA 1
ATOM 1466 C C . ILE A 1 182 ? -13.867 5.184 -3.643 1 83.75 182 ILE A C 1
ATOM 1468 O O . ILE A 1 182 ? -14.969 5.379 -3.123 1 83.75 182 ILE A O 1
ATOM 1472 N N . THR A 1 183 ? -13.695 4.316 -4.582 1 83.56 183 THR A N 1
ATOM 1473 C CA . THR A 1 183 ? -14.773 3.443 -5.035 1 83.56 183 THR A CA 1
ATOM 1474 C C . THR A 1 183 ? -15.203 2.484 -3.928 1 83.56 183 THR A C 1
ATOM 1476 O O . THR A 1 183 ? -14.398 2.143 -3.055 1 83.56 183 THR A O 1
ATOM 1479 N N . PRO A 1 184 ? -16.438 2.074 -3.885 1 85.06 184 PRO A N 1
ATOM 1480 C CA . PRO A 1 184 ? -16.953 1.23 -2.811 1 85.06 184 PRO A CA 1
ATOM 1481 C C . PRO A 1 184 ? -16.109 -0.018 -2.572 1 85.06 184 PRO A C 1
ATOM 1483 O O . PRO A 1 184 ? -15.875 -0.399 -1.422 1 85.06 184 PRO A O 1
ATOM 1486 N N . SER A 1 185 ? -15.609 -0.617 -3.602 1 86.31 185 SER A N 1
ATOM 1487 C CA . SER A 1 185 ? -14.867 -1.868 -3.473 1 86.31 185 SER A CA 1
ATOM 1488 C C . SER A 1 185 ? -13.539 -1.65 -2.762 1 86.31 185 SER A C 1
ATOM 1490 O O . SER A 1 185 ? -12.93 -2.602 -2.266 1 86.31 185 SER A O 1
ATOM 1492 N N . LYS A 1 186 ? -13.133 -0.369 -2.598 1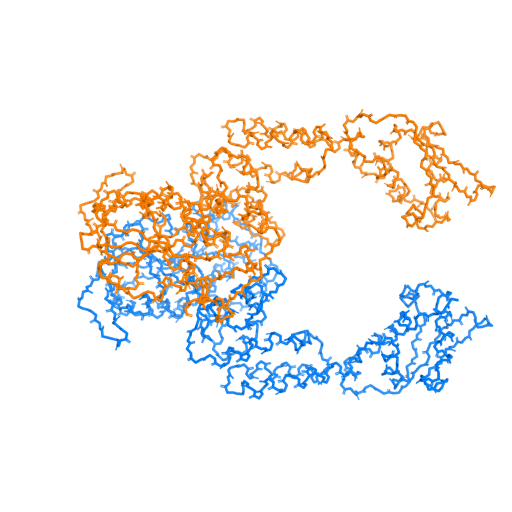 86.44 186 LYS A N 1
ATOM 1493 C CA . LYS A 1 186 ? -11.812 -0.089 -2.051 1 86.44 186 LYS A CA 1
ATOM 1494 C C . LYS A 1 186 ? -11.906 0.616 -0.701 1 86.44 186 LYS A C 1
ATOM 1496 O O . LYS A 1 186 ? -10.898 0.829 -0.03 1 86.44 186 LYS A O 1
ATOM 1501 N N . VAL A 1 187 ? -13.062 0.98 -0.299 1 90.81 187 VAL A N 1
ATOM 1502 C CA . VAL A 1 187 ? -13.266 1.776 0.907 1 90.81 187 VAL A CA 1
ATOM 1503 C C . VAL A 1 187 ? -12.781 1.001 2.127 1 90.81 187 VAL A C 1
ATOM 1505 O O . VAL A 1 187 ? -12.094 1.557 2.992 1 90.81 187 VAL A O 1
ATOM 1508 N N . PHE A 1 188 ? -13.016 -0.252 2.201 1 93.38 188 PHE A N 1
ATOM 1509 C CA . PHE A 1 188 ? -12.609 -1.062 3.342 1 93.38 188 PHE 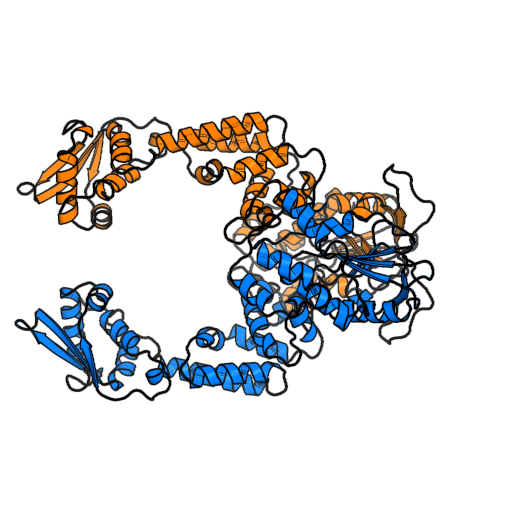A CA 1
ATOM 1510 C C . PHE A 1 188 ? -11.086 -1.056 3.488 1 93.38 188 PHE A C 1
ATOM 1512 O O . PHE A 1 188 ? -10.562 -0.715 4.551 1 93.38 188 PHE A O 1
ATOM 1519 N N . GLU A 1 189 ? -10.5 -1.349 2.416 1 90.25 189 GLU A N 1
ATOM 1520 C CA . GLU A 1 189 ? -9.047 -1.495 2.439 1 90.25 189 GLU A CA 1
ATOM 1521 C C . GLU A 1 189 ? -8.359 -0.157 2.699 1 90.25 189 GLU A C 1
ATOM 1523 O O . GLU A 1 189 ? -7.375 -0.091 3.439 1 90.25 189 GLU A O 1
ATOM 1528 N N . ARG A 1 190 ? -8.945 0.875 2.18 1 87.06 190 ARG A N 1
ATOM 1529 C CA . ARG A 1 190 ? -8.273 2.168 2.209 1 87.06 190 ARG A CA 1
ATOM 1530 C C . ARG A 1 190 ? -8.562 2.912 3.508 1 87.06 190 ARG A C 1
ATOM 1532 O O . ARG A 1 190 ? -7.738 3.693 3.982 1 87.06 190 ARG A O 1
ATOM 1539 N N . ILE A 1 191 ? -9.688 2.678 4.066 1 91.31 191 ILE A N 1
ATOM 1540 C CA . ILE A 1 191 ? -10.102 3.535 5.172 1 91.31 191 ILE A CA 1
ATOM 1541 C C . ILE A 1 191 ? -10.273 2.699 6.441 1 91.31 191 ILE A C 1
ATOM 1543 O O . ILE A 1 191 ? -9.812 3.092 7.516 1 91.31 191 ILE A O 1
ATOM 1547 N N . TYR A 1 192 ? -10.828 1.557 6.336 1 94.75 192 TYR A N 1
ATOM 1548 C CA . TYR A 1 192 ? -11.367 0.958 7.551 1 94.75 192 TYR A CA 1
ATOM 1549 C C . TYR A 1 192 ? -10.586 -0.299 7.93 1 94.75 192 TYR A C 1
ATOM 1551 O O . TYR A 1 192 ? -10.703 -0.792 9.055 1 94.75 192 TYR A O 1
ATOM 1559 N N . GLN A 1 193 ? -9.812 -0.818 7.043 1 93.56 193 GLN A N 1
ATOM 1560 C CA . GLN A 1 193 ? -9.141 -2.09 7.293 1 93.56 193 GLN A CA 1
ATOM 1561 C C . GLN A 1 193 ? -8.312 -2.029 8.57 1 93.56 193 GLN A C 1
ATOM 1563 O O . GLN A 1 193 ? -8.359 -2.947 9.391 1 93.56 193 GLN A O 1
ATOM 1568 N N . GLY A 1 194 ? -7.555 -0.96 8.703 1 92.31 194 GLY A N 1
ATOM 1569 C CA . GLY A 1 194 ? -6.727 -0.824 9.891 1 92.31 194 GLY A CA 1
ATOM 1570 C C . GLY A 1 194 ? -7.52 -0.881 11.18 1 92.31 194 GLY A C 1
ATOM 1571 O O . GLY A 1 194 ? -7.168 -1.627 12.102 1 92.31 194 GLY A O 1
ATOM 1572 N N . ALA A 1 195 ? -8.555 -0.103 11.219 1 94.12 195 ALA A N 1
ATOM 1573 C CA . ALA A 1 195 ? -9.391 -0.03 12.414 1 94.12 195 ALA A CA 1
ATOM 1574 C C . ALA A 1 195 ? -10.07 -1.369 12.695 1 94.12 195 ALA A C 1
ATOM 1576 O O . ALA A 1 195 ? -10.195 -1.778 13.852 1 94.12 195 ALA A O 1
ATOM 1577 N N . VAL A 1 196 ? -10.477 -2.039 11.664 1 95.38 196 VAL A N 1
ATOM 1578 C CA . VAL A 1 196 ? -11.148 -3.324 11.812 1 95.38 196 VAL A CA 1
ATOM 1579 C C . VAL A 1 196 ? -10.164 -4.367 12.344 1 95.38 196 VAL A C 1
ATOM 1581 O O . VAL A 1 196 ? -10.516 -5.172 13.211 1 95.38 196 VAL A O 1
ATOM 1584 N N . ILE A 1 197 ? -8.992 -4.32 11.828 1 93.44 197 ILE A N 1
ATOM 1585 C CA . ILE A 1 197 ? -7.973 -5.266 12.273 1 93.44 197 ILE A CA 1
ATOM 1586 C C . ILE A 1 197 ? -7.691 -5.059 13.758 1 93.44 197 ILE A C 1
ATOM 1588 O O . ILE A 1 197 ? -7.559 -6.027 14.516 1 93.44 197 ILE A O 1
ATOM 1592 N N . GLU A 1 198 ? -7.617 -3.816 14.18 1 93.12 198 GLU A N 1
ATOM 1593 C CA . GLU A 1 198 ? -7.426 -3.525 15.594 1 93.12 198 GLU A CA 1
ATOM 1594 C C . GLU A 1 198 ? -8.547 -4.121 16.438 1 93.12 198 GLU A C 1
ATOM 1596 O O . GLU A 1 198 ? -8.312 -4.633 17.531 1 93.12 198 GLU A O 1
ATOM 1601 N N . ALA A 1 199 ? -9.672 -3.994 15.945 1 94.62 199 ALA A N 1
ATOM 1602 C CA . ALA A 1 199 ? -10.828 -4.547 16.641 1 94.62 199 ALA A CA 1
ATOM 1603 C C . ALA A 1 199 ? -10.758 -6.07 16.703 1 94.62 199 ALA A C 1
ATOM 1605 O O . ALA A 1 199 ? -11.078 -6.676 17.719 1 94.62 199 ALA A O 1
ATOM 1606 N N . LEU A 1 200 ? -10.25 -6.645 15.648 1 93.31 200 LEU A N 1
ATOM 1607 C CA . LEU A 1 200 ? -10.234 -8.102 15.531 1 93.31 200 LEU A CA 1
ATOM 1608 C C . LEU A 1 200 ? -9.125 -8.703 16.391 1 93.31 200 LEU A C 1
ATOM 1610 O O . LEU A 1 200 ? -9.117 -9.906 16.656 1 93.31 200 LEU A O 1
ATOM 1614 N N . LYS A 1 201 ? -8.242 -7.902 16.812 1 91.19 201 LYS A N 1
ATOM 1615 C CA . LYS A 1 201 ? -7.168 -8.375 17.688 1 91.19 201 LYS A CA 1
ATOM 1616 C C . LYS A 1 201 ? -7.715 -8.789 19.062 1 91.19 201 LYS A C 1
ATOM 1618 O O . LYS A 1 201 ? -7.035 -9.484 19.812 1 91.19 201 LYS A O 1
ATOM 1623 N N . TYR A 1 202 ? -8.898 -8.375 19.344 1 90.94 202 TYR A N 1
ATOM 1624 C CA . TYR A 1 202 ? -9.547 -8.781 20.594 1 90.94 202 TYR A CA 1
ATOM 1625 C C . TYR A 1 202 ? -10.234 -10.133 20.438 1 90.94 202 TYR A C 1
ATOM 1627 O O . TYR A 1 202 ? -10.727 -10.695 21.422 1 90.94 202 TYR A O 1
ATOM 1635 N N . SER A 1 203 ? -10.258 -10.664 19.219 1 87.88 203 SER A N 1
ATOM 1636 C CA . SER A 1 203 ? -10.867 -11.961 18.938 1 87.88 203 SER A CA 1
ATOM 1637 C C . SER A 1 203 ? -10.031 -13.094 19.531 1 87.88 203 SER A C 1
ATOM 1639 O O . SER A 1 203 ? -8.805 -13.023 19.562 1 87.88 203 SER A O 1
ATOM 1641 N N . PRO A 1 204 ? -10.734 -14.141 20.031 1 82.12 204 PRO A N 1
ATOM 1642 C CA . PRO A 1 204 ? -10.016 -15.312 20.531 1 82.12 204 PRO A CA 1
ATOM 1643 C C . PRO A 1 204 ? -9.195 -16 19.438 1 82.12 204 PRO A C 1
ATOM 1645 O O . PRO A 1 204 ? -8.273 -16.766 19.75 1 82.12 204 PRO A O 1
ATOM 1648 N N . GLN A 1 205 ? -9.523 -15.727 18.266 1 78.19 205 GLN A N 1
ATOM 1649 C CA . GLN A 1 205 ? -8.844 -16.375 17.156 1 78.19 205 GLN A CA 1
ATOM 1650 C C . GLN A 1 205 ? -7.551 -15.648 16.797 1 78.19 205 GLN A C 1
ATOM 1652 O O . GLN A 1 205 ? -6.762 -16.141 15.984 1 78.19 205 GLN A O 1
ATOM 1657 N N . TYR A 1 206 ? -7.391 -14.453 17.422 1 82.38 206 TYR A N 1
ATOM 1658 C CA . TYR A 1 206 ? -6.199 -13.664 17.141 1 82.38 206 TYR A CA 1
ATOM 1659 C C . TYR A 1 206 ? -4.977 -14.242 17.844 1 82.38 206 TYR A C 1
ATOM 1661 O O . TYR A 1 206 ? -5.043 -14.609 19.016 1 82.38 206 TYR A O 1
ATOM 1669 N N . GLU A 1 207 ? -3.92 -14.367 17.109 1 68.94 207 GLU A N 1
ATOM 1670 C CA . GLU A 1 207 ? -2.611 -14.719 17.656 1 68.94 207 GLU A CA 1
ATOM 1671 C C . GLU A 1 207 ? -1.56 -13.68 17.281 1 68.94 207 GLU A C 1
ATOM 1673 O O . GLU A 1 207 ? -1.531 -13.203 16.141 1 68.94 207 GLU A O 1
ATOM 1678 N N . GLU A 1 208 ? -0.768 -13.312 18.312 1 71.31 208 GLU A N 1
ATOM 1679 C CA . GLU A 1 208 ? 0.284 -12.328 18.047 1 71.31 208 GLU A CA 1
ATOM 1680 C C . GLU A 1 208 ? 1.197 -12.789 16.922 1 71.31 208 GLU A C 1
ATOM 1682 O O . GLU A 1 208 ? 1.609 -13.953 16.875 1 71.31 208 GLU A O 1
ATOM 1687 N N . GLY A 1 209 ? 1.396 -11.914 16.016 1 60.47 209 GLY A N 1
ATOM 1688 C CA . GLY A 1 209 ? 2.258 -12.266 14.891 1 60.47 209 GLY A CA 1
ATOM 1689 C C . GLY A 1 209 ? 1.498 -12.461 13.594 1 60.47 209 GLY A C 1
ATOM 1690 O O . GLY A 1 209 ? 2.094 -12.469 12.516 1 60.47 209 GLY A O 1
ATOM 1691 N N . MET A 1 210 ? 0.137 -12.586 13.711 1 69.06 210 MET A N 1
ATOM 1692 C CA . MET A 1 210 ? -0.673 -12.742 12.508 1 69.06 210 MET A CA 1
ATOM 1693 C C . MET A 1 210 ? -0.591 -11.5 11.633 1 69.06 210 MET A C 1
ATOM 1695 O O . MET A 1 210 ? -0.555 -10.375 12.141 1 69.06 210 MET A O 1
ATOM 1699 N N . SER A 1 211 ? -0.485 -11.789 10.336 1 70.81 211 SER A N 1
ATOM 1700 C CA . SER A 1 211 ? -0.564 -10.672 9.398 1 70.81 211 SER A CA 1
ATOM 1701 C C . SER A 1 211 ? -1.987 -10.133 9.305 1 70.81 211 SER A C 1
ATOM 1703 O O . SER A 1 211 ? -2.938 -10.797 9.719 1 70.81 211 SER A O 1
ATOM 1705 N N . ASP A 1 212 ? -2.105 -8.938 8.758 1 80.88 212 ASP A N 1
ATOM 1706 C CA . ASP A 1 212 ? -3.42 -8.336 8.562 1 80.88 212 ASP A CA 1
ATOM 1707 C C . ASP A 1 212 ? -4.328 -9.25 7.742 1 80.88 212 ASP A C 1
ATOM 1709 O O . ASP A 1 212 ? -5.492 -9.453 8.094 1 80.88 212 ASP A O 1
ATOM 1713 N N . ASP A 1 213 ? -3.754 -9.859 6.73 1 75.94 213 ASP A N 1
ATOM 1714 C CA . ASP A 1 213 ? -4.547 -10.711 5.852 1 75.94 213 ASP A CA 1
ATOM 1715 C C . ASP A 1 213 ? -4.992 -11.984 6.574 1 75.94 213 ASP A C 1
ATOM 1717 O O . ASP A 1 213 ? -6.09 -12.484 6.336 1 75.94 213 ASP A O 1
ATOM 1721 N N . GLU A 1 214 ? -4.145 -12.445 7.414 1 72.06 214 GLU A N 1
ATOM 1722 C CA . GLU A 1 214 ? -4.492 -13.641 8.172 1 72.06 214 GLU A CA 1
ATOM 1723 C C . GLU A 1 214 ? -5.617 -13.359 9.164 1 72.06 214 GLU A C 1
ATOM 1725 O O . GLU A 1 214 ? -6.543 -14.164 9.305 1 72.06 214 GLU A O 1
ATOM 1730 N N . ILE A 1 215 ? -5.492 -12.234 9.82 1 84.19 215 ILE A N 1
ATOM 1731 C CA . ILE A 1 215 ? -6.527 -11.828 10.766 1 84.19 215 ILE A CA 1
ATOM 1732 C C . ILE A 1 215 ? -7.867 -11.719 10.039 1 84.19 215 ILE A C 1
ATOM 1734 O O . ILE A 1 215 ? -8.883 -12.234 10.516 1 84.19 215 ILE A O 1
ATOM 1738 N N . LEU A 1 216 ? -7.828 -11.156 8.898 1 87.75 216 LEU A N 1
ATOM 1739 C CA . LEU A 1 216 ? -9.055 -10.961 8.133 1 87.75 216 LEU A CA 1
ATOM 1740 C C . LEU A 1 216 ? -9.594 -12.297 7.625 1 87.75 216 LEU A C 1
ATOM 1742 O O . LEU A 1 216 ? -10.797 -12.547 7.691 1 87.75 216 LEU A O 1
ATOM 1746 N N . ALA A 1 217 ? -8.766 -13.141 7.23 1 77.81 217 ALA A N 1
ATOM 1747 C CA . ALA A 1 217 ? -9.164 -14.43 6.652 1 77.81 217 ALA A CA 1
ATOM 1748 C C . ALA A 1 217 ? -9.883 -15.297 7.688 1 77.81 217 ALA A C 1
ATOM 1750 O O . ALA A 1 217 ? -10.891 -15.93 7.379 1 77.81 217 ALA A O 1
ATOM 1751 N N . VAL A 1 218 ? -9.305 -15.281 8.867 1 76.56 218 VAL A N 1
ATOM 1752 C CA . VAL A 1 218 ? -9.883 -16.094 9.93 1 76.56 218 VAL A CA 1
ATOM 1753 C C . VAL A 1 218 ? -11.281 -15.578 10.266 1 76.56 218 VAL A C 1
ATOM 1755 O O . VAL A 1 218 ? -12.141 -16.344 10.727 1 76.56 218 VAL A O 1
ATOM 1758 N N . HIS A 1 219 ? -11.547 -14.383 9.953 1 87.19 219 HIS A N 1
ATOM 1759 C CA . HIS A 1 219 ? -12.844 -13.789 10.258 1 87.19 219 HIS A CA 1
ATOM 1760 C C . HIS A 1 219 ? -13.695 -13.648 9.008 1 87.19 219 HIS A C 1
ATOM 1762 O O . HIS A 1 219 ? -14.68 -12.898 9 1 87.19 219 HIS A O 1
ATOM 1768 N N . GLY A 1 220 ? -13.234 -14.242 7.953 1 79.38 220 GLY A N 1
ATOM 1769 C CA . GLY A 1 220 ? -14.109 -14.414 6.809 1 79.38 220 GLY A CA 1
ATOM 1770 C C . GLY A 1 220 ? -13.828 -13.43 5.684 1 79.38 220 GLY A C 1
ATOM 1771 O O . GLY A 1 220 ? -14.57 -13.375 4.703 1 79.38 220 GLY A O 1
ATOM 1772 N N . ILE A 1 221 ? -12.828 -12.586 5.773 1 87.44 221 ILE A N 1
ATOM 1773 C CA . ILE A 1 221 ? -12.477 -11.672 4.695 1 87.44 221 ILE A CA 1
ATOM 1774 C C . ILE A 1 221 ? -11.234 -12.172 3.975 1 87.44 221 ILE A C 1
ATOM 1776 O O . ILE A 1 221 ? -10.125 -12.125 4.52 1 87.44 221 ILE A O 1
ATOM 1780 N N . LEU A 1 222 ? -11.477 -12.594 2.842 1 75.25 222 LEU A N 1
ATOM 1781 C CA . LEU A 1 222 ? -10.398 -13.219 2.078 1 75.25 222 LEU A CA 1
ATOM 1782 C C . LEU A 1 222 ? -9.648 -12.18 1.248 1 75.25 222 LEU A C 1
ATOM 1784 O O . LEU A 1 222 ? -10.258 -11.242 0.726 1 75.25 222 LEU A O 1
ATOM 1788 N N . SER A 1 223 ? -8.328 -12.273 1.44 1 71.25 223 SER A N 1
ATOM 1789 C CA . SER A 1 223 ? -7.492 -11.461 0.562 1 71.25 223 SER A CA 1
ATOM 1790 C C . SER A 1 223 ? -6.895 -12.305 -0.561 1 71.25 223 SER A C 1
ATOM 1792 O O . SER A 1 223 ? -6.797 -13.523 -0.445 1 71.25 223 SER A O 1
ATOM 1794 N N . TYR A 1 224 ? -6.793 -11.805 -1.805 1 57.5 224 TYR A N 1
ATOM 1795 C CA . TYR A 1 224 ? -6.336 -12.484 -3.008 1 57.5 224 TYR A CA 1
ATOM 1796 C C . TYR A 1 224 ? -4.855 -12.844 -2.906 1 57.5 224 TYR A C 1
ATOM 1798 O O . TYR A 1 224 ? -4.34 -13.617 -3.715 1 57.5 224 TYR A O 1
ATOM 1806 N N . SER A 1 225 ? -4.285 -12.352 -1.954 1 60.75 225 SER A N 1
ATOM 1807 C CA . SER A 1 225 ? -2.828 -12.328 -2.031 1 60.75 225 SER A CA 1
ATOM 1808 C C . SER A 1 225 ? -2.229 -13.594 -1.425 1 60.75 225 SER A C 1
ATOM 1810 O O . SER A 1 225 ? -1.016 -13.805 -1.493 1 60.75 225 SER A O 1
ATOM 1812 N N . GLN A 1 226 ? -3.109 -14.648 -1.11 1 68.56 226 GLN A N 1
ATOM 1813 C CA . GLN A 1 226 ? -2.455 -15.766 -0.436 1 68.56 226 GLN A CA 1
ATOM 1814 C C . GLN A 1 226 ? -1.94 -16.797 -1.442 1 68.56 226 GLN A C 1
ATOM 1816 O O . GLN A 1 226 ? -2.729 -17.453 -2.119 1 68.56 226 GLN A O 1
ATOM 1821 N N . THR A 1 227 ? -0.692 -16.859 -1.711 1 83.94 227 THR A N 1
ATOM 1822 C CA . THR A 1 227 ? -0.056 -17.828 -2.59 1 83.94 227 THR A CA 1
ATOM 1823 C C . THR A 1 227 ? 1.076 -18.547 -1.866 1 83.94 227 THR A C 1
ATOM 1825 O O . THR A 1 227 ? 1.632 -18.031 -0.896 1 83.94 227 THR A O 1
ATOM 1828 N N . LEU A 1 228 ? 1.229 -19.781 -2.109 1 92.75 228 LEU A N 1
ATOM 1829 C CA . LEU A 1 228 ? 2.383 -20.562 -1.657 1 92.75 228 LEU A CA 1
ATOM 1830 C C . LEU A 1 228 ? 3.312 -20.875 -2.822 1 92.75 228 LEU A C 1
ATOM 1832 O O . LEU A 1 228 ? 2.855 -21.312 -3.883 1 92.75 228 LEU A O 1
ATOM 1836 N N . GLU A 1 229 ? 4.504 -20.578 -2.615 1 94.44 229 GLU A N 1
ATOM 1837 C CA . GLU A 1 229 ? 5.473 -20.766 -3.691 1 94.44 229 GLU A CA 1
ATOM 1838 C C . GLU A 1 229 ? 6.637 -21.641 -3.234 1 94.44 229 GLU A C 1
ATOM 1840 O O . GLU A 1 229 ? 7.121 -21.5 -2.107 1 94.44 229 GLU A O 1
ATOM 1845 N N . TRP A 1 230 ? 7.062 -22.625 -4.105 1 97.62 230 TRP A N 1
ATOM 1846 C CA . TRP A 1 230 ? 8.211 -23.453 -3.779 1 97.62 230 TRP A CA 1
ATOM 1847 C C . TRP A 1 230 ? 8.945 -23.891 -5.043 1 97.62 230 TRP A C 1
ATOM 1849 O O . TRP A 1 230 ? 8.414 -23.781 -6.148 1 97.62 230 TRP A O 1
ATOM 1859 N N . LYS A 1 231 ? 10.195 -24.219 -4.879 1 97.19 231 LYS A N 1
ATOM 1860 C CA . LYS A 1 231 ? 10.992 -24.969 -5.852 1 97.19 231 LYS A CA 1
ATOM 1861 C C . LYS A 1 231 ? 11.32 -26.359 -5.344 1 97.19 231 LYS A C 1
ATOM 1863 O O . LYS A 1 231 ? 11.945 -26.531 -4.297 1 97.19 231 LYS A O 1
ATOM 1868 N N . GLY A 1 232 ? 10.859 -27.344 -6.039 1 96.75 232 GLY A N 1
ATOM 1869 C CA . GLY A 1 232 ? 11.156 -28.688 -5.617 1 96.75 232 GLY A CA 1
ATOM 1870 C C . GLY A 1 232 ? 10.07 -29.688 -5.988 1 96.75 232 GLY A C 1
ATOM 1871 O O . GLY A 1 232 ? 9.055 -29.312 -6.574 1 96.75 232 GLY A O 1
ATOM 1872 N N . ALA A 1 233 ? 10.289 -30.875 -5.637 1 96.56 233 ALA A N 1
ATOM 1873 C CA . ALA A 1 233 ? 9.453 -31.984 -6.094 1 96.56 233 ALA A CA 1
ATOM 1874 C C . ALA A 1 233 ? 8.344 -32.281 -5.094 1 96.56 233 ALA A C 1
ATOM 1876 O O . ALA A 1 233 ? 8.57 -32.969 -4.086 1 96.56 233 ALA A O 1
ATOM 1877 N N . VAL A 1 234 ? 7.191 -31.828 -5.398 1 97.44 234 VAL A N 1
ATOM 1878 C CA . VAL A 1 234 ? 5.961 -32.094 -4.656 1 97.44 234 VAL A CA 1
ATOM 1879 C C . VAL A 1 234 ? 4.883 -32.594 -5.609 1 97.44 234 VAL A C 1
ATOM 1881 O O . VAL A 1 234 ? 4.785 -32.156 -6.75 1 97.44 234 VAL A O 1
ATOM 1884 N N . GLU A 1 235 ? 4.203 -33.562 -5.137 1 96.94 235 GLU A N 1
ATOM 1885 C CA . GLU A 1 235 ? 3.02 -34.062 -5.844 1 96.94 235 GLU A CA 1
ATOM 1886 C C . GLU A 1 235 ? 1.747 -33.719 -5.062 1 96.94 235 GLU A C 1
ATOM 1888 O O . GLU A 1 235 ? 1.742 -33.781 -3.83 1 96.94 235 GLU A O 1
ATOM 1893 N N . TYR A 1 236 ? 0.699 -33.375 -5.812 1 96.69 236 TYR A N 1
ATOM 1894 C CA . TYR A 1 236 ? -0.552 -33.156 -5.094 1 96.69 236 TYR A CA 1
ATOM 1895 C C . TYR A 1 236 ? -1.748 -33.531 -5.953 1 96.69 236 TYR A C 1
ATOM 1897 O O . TYR A 1 236 ? -1.646 -33.594 -7.184 1 96.69 236 TYR A O 1
ATOM 1905 N N . CYS A 1 237 ? -2.758 -33.938 -5.367 1 96.38 237 CYS A N 1
ATOM 1906 C CA . CYS A 1 237 ? -4.047 -34.188 -6.012 1 96.38 237 CYS A CA 1
ATOM 1907 C C . CYS A 1 237 ? -5.082 -33.156 -5.535 1 96.38 237 CYS A C 1
ATOM 1909 O O . CYS A 1 237 ? -4.938 -32.594 -4.457 1 96.38 237 CYS A O 1
ATOM 1911 N N . LEU A 1 238 ? -6.051 -32.938 -6.348 1 96.12 238 LEU A N 1
ATOM 1912 C CA . LEU A 1 238 ? -7.074 -31.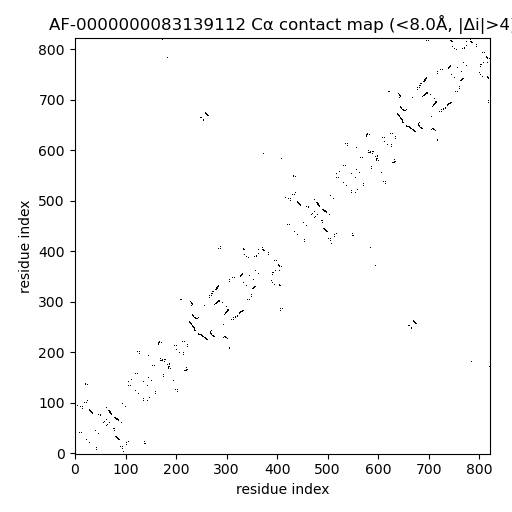953 -6.012 1 96.12 238 LEU A CA 1
ATOM 1913 C C . LEU A 1 238 ? -8.375 -32.625 -5.594 1 96.12 238 LEU A C 1
ATOM 1915 O O . LEU A 1 238 ? -8.711 -33.688 -6.109 1 96.12 238 LEU A O 1
ATOM 1919 N N . THR A 1 239 ? -8.961 -32 -4.668 1 94 239 THR A N 1
ATOM 1920 C CA . THR A 1 239 ? -10.281 -32.469 -4.266 1 94 239 THR A CA 1
ATOM 1921 C C . THR A 1 239 ? -11.375 -31.609 -4.875 1 94 239 THR A C 1
ATOM 1923 O O . THR A 1 239 ? -11.141 -30.453 -5.195 1 94 239 THR A O 1
ATOM 1926 N N . ASP A 1 240 ? -12.492 -32.219 -5.094 1 87.75 240 ASP A N 1
ATOM 1927 C CA . ASP A 1 240 ? -13.625 -31.406 -5.543 1 87.75 240 ASP A CA 1
ATOM 1928 C C . ASP A 1 240 ? -14.305 -30.719 -4.363 1 87.75 240 ASP A C 1
ATOM 1930 O O . ASP A 1 240 ? -13.789 -30.719 -3.244 1 87.75 240 ASP A O 1
ATOM 1934 N N . ARG A 1 241 ? -15.398 -30.016 -4.629 1 77.06 241 ARG A N 1
ATOM 1935 C CA . ARG A 1 241 ? -16.094 -29.219 -3.633 1 77.06 241 ARG A CA 1
ATOM 1936 C C . ARG A 1 241 ? -16.672 -30.094 -2.523 1 77.06 241 ARG A C 1
ATOM 1938 O O . ARG A 1 241 ? -16.922 -29.609 -1.414 1 77.06 241 ARG A O 1
ATOM 1945 N N . ASN A 1 242 ? -16.781 -31.375 -2.879 1 82.5 242 ASN A N 1
ATOM 1946 C CA . ASN A 1 242 ? -17.312 -32.312 -1.899 1 82.5 242 ASN A CA 1
ATOM 1947 C C . ASN A 1 242 ? -16.188 -33.031 -1.143 1 82.5 242 ASN A C 1
ATOM 1949 O O . ASN A 1 242 ? -16.453 -33.938 -0.337 1 82.5 242 ASN A O 1
ATOM 1953 N N . GLY A 1 243 ? -15.008 -32.719 -1.416 1 85.69 243 GLY A N 1
ATOM 1954 C CA . GLY A 1 243 ? -13.867 -33.281 -0.703 1 85.69 243 GLY A CA 1
ATOM 1955 C C . GLY A 1 243 ? -13.344 -34.562 -1.317 1 85.69 243 GLY A C 1
ATOM 1956 O O . GLY A 1 243 ? -12.5 -35.25 -0.728 1 85.69 243 GLY A O 1
ATOM 1957 N N . ILE A 1 244 ? -13.859 -34.938 -2.438 1 89.25 244 ILE A N 1
ATOM 1958 C CA . ILE A 1 244 ? -13.422 -36.188 -3.094 1 89.25 244 ILE A CA 1
ATOM 1959 C C . ILE A 1 244 ? -12.156 -35.906 -3.908 1 89.25 244 ILE A C 1
ATOM 1961 O O . ILE A 1 244 ? -12.148 -35.031 -4.785 1 89.25 244 ILE A O 1
ATOM 1965 N N . ALA A 1 245 ? -11.109 -36.625 -3.613 1 90.75 245 ALA A N 1
ATOM 1966 C CA . ALA A 1 245 ? -9.812 -36.438 -4.254 1 90.75 245 ALA A CA 1
ATOM 1967 C C . ALA A 1 245 ? -9.812 -36.969 -5.684 1 90.75 245 ALA A C 1
ATOM 1969 O O . ALA A 1 245 ? -10.391 -38.031 -5.961 1 90.75 245 ALA A O 1
ATOM 1970 N N . SER A 1 246 ? -9.273 -36.219 -6.523 1 90.81 246 SER A N 1
ATOM 1971 C CA . SER A 1 246 ? -9.086 -36.688 -7.898 1 90.81 246 SER A CA 1
ATOM 1972 C C . SER A 1 246 ? -8.008 -37.75 -7.984 1 90.81 246 SER A C 1
ATOM 1974 O O . SER A 1 246 ? -7.098 -37.781 -7.148 1 90.81 246 SER A O 1
ATOM 1976 N N . GLU A 1 247 ? -8.094 -38.625 -8.992 1 87.81 247 GLU A N 1
ATOM 1977 C CA . GLU A 1 247 ? -7.09 -39.656 -9.219 1 87.81 247 GLU A CA 1
ATOM 1978 C C . GLU A 1 247 ? -5.848 -39.062 -9.891 1 87.81 247 GLU A C 1
ATOM 1980 O O . GLU A 1 247 ? -4.754 -39.625 -9.758 1 87.81 247 GLU A O 1
ATOM 1985 N N . GLU A 1 248 ? -6.066 -38 -10.492 1 91.06 248 GLU A N 1
ATOM 1986 C CA . GLU A 1 248 ? -4.961 -37.375 -11.211 1 91.06 248 GLU A CA 1
ATOM 1987 C C . GLU A 1 248 ? -4.023 -36.656 -10.258 1 91.06 248 GLU A C 1
ATOM 1989 O O . GLU A 1 248 ? -4.469 -35.844 -9.43 1 91.06 248 GLU A O 1
ATOM 1994 N N . LYS A 1 249 ? -2.709 -37 -10.375 1 93.56 249 LYS A N 1
ATOM 1995 C CA . LYS A 1 249 ? -1.69 -36.375 -9.555 1 93.56 249 LYS A CA 1
ATOM 1996 C C . LYS A 1 249 ? -0.919 -35.312 -10.367 1 93.56 249 LYS A C 1
ATOM 1998 O O . LYS A 1 249 ? -0.619 -35.531 -11.539 1 93.56 249 LYS A O 1
ATOM 2003 N N . ILE A 1 250 ? -0.759 -34.25 -9.797 1 95.12 250 ILE A N 1
ATOM 2004 C CA . ILE A 1 250 ? 0.028 -33.156 -10.398 1 95.12 250 ILE A CA 1
ATOM 2005 C C . ILE A 1 250 ? 1.428 -33.156 -9.789 1 95.12 250 ILE A C 1
ATOM 2007 O O . ILE A 1 250 ? 1.579 -33.062 -8.57 1 95.12 250 ILE A O 1
ATOM 2011 N N . ASP A 1 251 ? 2.441 -33.281 -10.602 1 95.5 251 ASP A N 1
ATOM 2012 C CA . ASP A 1 251 ? 3.836 -33.344 -10.172 1 95.5 251 ASP A CA 1
ATOM 2013 C C . ASP A 1 251 ? 4.57 -32.062 -10.516 1 95.5 251 ASP A C 1
ATOM 2015 O O . ASP A 1 251 ? 4.543 -31.609 -11.664 1 95.5 251 ASP A O 1
ATOM 2019 N N . THR A 1 252 ? 5.254 -31.5 -9.531 1 95.81 252 THR A N 1
ATOM 2020 C CA . THR A 1 252 ? 5.895 -30.203 -9.758 1 95.81 252 THR A CA 1
ATOM 2021 C C . THR A 1 252 ? 7.402 -30.375 -9.914 1 95.81 252 THR A C 1
ATOM 2023 O O . THR A 1 252 ? 8.148 -29.391 -9.914 1 95.81 252 THR A O 1
ATOM 2026 N N . SER A 1 253 ? 7.918 -31.578 -10.109 1 94.94 253 SER A N 1
ATOM 2027 C CA . SER A 1 253 ? 9.344 -31.875 -10.195 1 94.94 253 SER A CA 1
ATOM 2028 C C . SER A 1 253 ? 9.984 -31.188 -11.398 1 94.94 253 SER A C 1
ATOM 2030 O O . SER A 1 253 ? 11.18 -30.891 -11.398 1 94.94 253 SER A O 1
ATOM 2032 N N . SER A 1 254 ? 9.109 -30.875 -12.391 1 93.44 254 SER A N 1
ATOM 2033 C CA . SER A 1 254 ? 9.641 -30.297 -13.625 1 93.44 254 SER A CA 1
ATOM 2034 C C . SER A 1 254 ? 9.547 -28.781 -13.602 1 93.44 254 SER A C 1
ATOM 2036 O O . SER A 1 254 ? 9.984 -28.109 -14.547 1 93.44 254 SER A O 1
ATOM 2038 N N . ASN A 1 255 ? 9.016 -28.219 -12.562 1 94.44 255 ASN A N 1
ATOM 2039 C CA . ASN A 1 255 ? 8.906 -26.766 -12.445 1 94.44 255 ASN A CA 1
ATOM 2040 C C . ASN A 1 255 ? 10.164 -26.156 -11.852 1 94.44 255 ASN A C 1
ATOM 2042 O O . ASN A 1 255 ? 10.141 -25.641 -10.734 1 94.44 255 ASN A O 1
ATOM 2046 N N . TYR A 1 256 ? 11.172 -25.953 -12.625 1 93.69 256 TYR A N 1
ATOM 2047 C CA . TYR A 1 256 ? 12.516 -25.609 -12.18 1 93.69 256 TYR A CA 1
ATOM 2048 C C . TYR A 1 256 ? 12.562 -24.172 -11.656 1 93.69 256 TYR A C 1
ATOM 2050 O O . TYR A 1 256 ? 13.453 -23.812 -10.883 1 93.69 256 TYR A O 1
ATOM 2058 N N . TYR A 1 257 ? 11.633 -23.422 -12.102 1 93.06 257 TYR A N 1
ATOM 2059 C CA . TYR A 1 257 ? 11.672 -22.031 -11.703 1 93.06 257 TYR A CA 1
ATOM 2060 C C . TYR A 1 257 ? 10.656 -21.734 -10.609 1 93.06 257 TYR A C 1
ATOM 2062 O O . TYR A 1 257 ? 10.477 -20.578 -10.203 1 93.06 257 TYR A O 1
ATOM 2070 N N . GLY A 1 258 ? 9.953 -22.781 -10.219 1 94.81 258 GLY A N 1
ATOM 2071 C CA . GLY A 1 258 ? 9.062 -22.625 -9.07 1 94.81 258 GLY A CA 1
ATOM 2072 C C . GLY A 1 258 ? 7.617 -22.953 -9.391 1 94.81 258 GLY A C 1
ATOM 2073 O O . GLY A 1 258 ? 7.207 -22.922 -10.555 1 94.81 258 GLY A O 1
ATOM 2074 N N . THR A 1 259 ? 6.918 -23.344 -8.391 1 95.75 259 THR A N 1
ATOM 2075 C CA . THR A 1 259 ? 5.48 -23.578 -8.422 1 95.75 259 THR A CA 1
ATOM 2076 C C . THR A 1 259 ? 4.75 -22.609 -7.488 1 95.75 259 THR A C 1
ATOM 2078 O O . THR A 1 259 ? 5.223 -22.328 -6.387 1 95.75 259 THR A O 1
ATOM 2081 N N . VAL A 1 260 ? 3.67 -22.078 -7.98 1 94.69 260 VAL A N 1
ATOM 2082 C CA . VAL A 1 260 ? 2.859 -21.188 -7.168 1 94.69 260 VAL A CA 1
ATOM 2083 C C . VAL A 1 260 ? 1.431 -21.719 -7.074 1 94.69 260 VAL A C 1
ATOM 2085 O O . VAL A 1 260 ? 0.801 -22.016 -8.094 1 94.69 260 VAL A O 1
ATOM 2088 N N . LEU A 1 261 ? 0.985 -21.875 -5.879 1 93.94 261 LEU A N 1
ATOM 2089 C CA . LEU A 1 261 ? -0.411 -22.234 -5.668 1 93.94 261 LEU A CA 1
ATOM 2090 C C . LEU A 1 261 ? -1.225 -21.047 -5.191 1 93.94 261 LEU A C 1
ATOM 2092 O O . LEU A 1 261 ? -0.78 -20.297 -4.316 1 93.94 261 LEU A O 1
ATOM 2096 N N . ASN A 1 262 ? -2.344 -20.891 -5.801 1 89.75 262 ASN A N 1
ATOM 2097 C CA . ASN A 1 262 ? -3.27 -19.859 -5.332 1 89.75 262 ASN A CA 1
ATOM 2098 C C . ASN A 1 262 ? -4.09 -20.359 -4.141 1 89.75 262 ASN A C 1
ATOM 2100 O O . ASN A 1 262 ? -3.955 -21.5 -3.717 1 89.75 262 ASN A O 1
ATOM 2104 N N . ALA A 1 263 ? -4.914 -19.547 -3.623 1 82.44 263 ALA A N 1
ATOM 2105 C CA . ALA A 1 263 ? -5.637 -19.812 -2.381 1 82.44 263 ALA A CA 1
ATOM 2106 C C . ALA A 1 263 ? -6.602 -20.984 -2.547 1 82.44 263 ALA A C 1
ATOM 2108 O O . ALA A 1 263 ? -6.676 -21.859 -1.685 1 82.44 263 ALA A O 1
ATOM 2109 N N . GLN A 1 264 ? -7.348 -21.031 -3.631 1 86.12 264 GLN A N 1
ATOM 2110 C CA . GLN A 1 264 ? -8.312 -22.094 -3.857 1 86.12 264 GLN A CA 1
ATOM 2111 C C . GLN A 1 264 ? -7.613 -23.453 -3.969 1 86.12 264 GLN A C 1
ATOM 2113 O O . GLN A 1 264 ? -8.102 -24.453 -3.432 1 86.12 264 GLN A O 1
ATOM 2118 N N . THR A 1 265 ? -6.543 -23.453 -4.684 1 91.75 265 THR A N 1
ATOM 2119 C CA . THR A 1 265 ? -5.797 -24.688 -4.816 1 91.75 265 THR A CA 1
ATOM 2120 C C . THR A 1 265 ? -5.277 -25.156 -3.457 1 91.75 265 THR A C 1
ATOM 2122 O O . THR A 1 265 ? -5.34 -26.344 -3.137 1 91.75 265 THR A O 1
ATOM 2125 N N . LEU A 1 266 ? -4.797 -24.25 -2.662 1 89.38 266 LEU A N 1
ATOM 2126 C CA . LEU A 1 266 ? -4.301 -24.578 -1.332 1 89.38 266 LEU A CA 1
ATOM 2127 C C . LEU A 1 266 ? -5.391 -25.234 -0.494 1 89.38 266 LEU A C 1
ATOM 2129 O O . LEU A 1 266 ? -5.109 -26.156 0.292 1 89.38 266 LEU A O 1
ATOM 2133 N N . GLU A 1 267 ? -6.531 -24.812 -0.693 1 85.25 267 GLU A N 1
ATOM 2134 C CA . GLU A 1 267 ? -7.664 -25.312 0.082 1 85.25 267 GLU A CA 1
ATOM 2135 C C . GLU A 1 267 ? -8.031 -26.734 -0.329 1 85.25 267 GLU A C 1
ATOM 2137 O O . GLU A 1 267 ? -8.523 -27.516 0.49 1 85.25 267 GLU A O 1
ATOM 2142 N N . HIS A 1 268 ? -7.773 -27.094 -1.558 1 92.31 268 HIS A N 1
ATOM 2143 C CA . HIS A 1 268 ? -8.336 -28.328 -2.076 1 92.31 268 HIS A CA 1
ATOM 2144 C C . HIS A 1 268 ? -7.234 -29.312 -2.461 1 92.31 268 HIS A C 1
ATOM 2146 O O . HIS A 1 268 ? -7.512 -30.359 -3.045 1 92.31 268 HIS A O 1
ATOM 2152 N N . ALA A 1 269 ? -6.027 -28.953 -2.135 1 95 269 ALA A N 1
ATOM 2153 C CA . ALA A 1 269 ? -4.918 -29.812 -2.541 1 95 269 ALA A CA 1
ATOM 2154 C C . ALA A 1 269 ? -4.5 -30.75 -1.407 1 95 269 ALA A C 1
ATOM 2156 O O . ALA A 1 269 ? -4.492 -30.344 -0.24 1 95 269 ALA A O 1
ATOM 2157 N N . ILE A 1 270 ? -4.242 -31.938 -1.724 1 96.19 270 ILE A N 1
ATOM 2158 C CA . ILE A 1 270 ? -3.621 -32.906 -0.836 1 96.19 270 ILE A CA 1
ATOM 2159 C C . ILE A 1 270 ? -2.197 -33.188 -1.303 1 96.19 270 ILE A C 1
ATOM 2161 O O . ILE A 1 270 ? -1.993 -33.906 -2.283 1 96.19 270 ILE A O 1
ATOM 2165 N N . PRO A 1 271 ? -1.26 -32.688 -0.59 1 97.31 271 PRO A N 1
ATOM 2166 C CA . PRO A 1 271 ? 0.124 -32.75 -1.066 1 97.31 271 PRO A CA 1
ATOM 2167 C C . PRO A 1 271 ? 0.842 -34 -0.596 1 97.31 271 PRO A C 1
ATOM 2169 O O . PRO A 1 271 ? 0.418 -34.625 0.375 1 97.31 271 PRO A O 1
ATOM 2172 N N . ASN A 1 272 ? 1.857 -34.375 -1.268 1 96.94 272 ASN A N 1
ATOM 2173 C CA . ASN A 1 272 ? 2.793 -35.469 -0.962 1 96.94 272 ASN A CA 1
ATOM 2174 C C . ASN A 1 272 ? 4.223 -35.094 -1.35 1 96.94 272 ASN A C 1
ATOM 2176 O O . ASN A 1 272 ? 4.484 -34.719 -2.498 1 96.94 272 ASN A O 1
ATOM 2180 N N . LEU A 1 273 ? 5.113 -35.156 -0.373 1 96.69 273 LEU A N 1
ATOM 2181 C CA . LEU A 1 273 ? 6.516 -34.875 -0.662 1 96.69 273 LEU A CA 1
ATOM 2182 C C . LEU A 1 273 ? 7.16 -36.062 -1.369 1 96.69 273 LEU A C 1
ATOM 2184 O O . LEU A 1 273 ? 7.102 -37.188 -0.873 1 96.69 273 LEU A O 1
ATOM 2188 N N . ARG A 1 274 ? 7.723 -35.781 -2.488 1 94.19 274 ARG A N 1
ATOM 2189 C CA . ARG A 1 274 ? 8.336 -36.875 -3.24 1 94.19 274 ARG A CA 1
ATOM 2190 C C . ARG A 1 274 ? 9.508 -37.5 -2.473 1 94.19 274 ARG A C 1
ATOM 2192 O O . ARG A 1 274 ? 10.258 -36.781 -1.807 1 94.19 274 ARG A O 1
ATOM 2199 N N . ASN A 1 275 ? 9.805 -38.75 -2.646 1 89.88 275 ASN A N 1
ATOM 2200 C CA . ASN A 1 275 ? 10.781 -39.5 -1.867 1 89.88 275 ASN A CA 1
ATOM 2201 C C . ASN A 1 275 ? 12.203 -39.031 -2.141 1 89.88 275 ASN A C 1
ATOM 2203 O O . ASN A 1 275 ? 13.086 -39.188 -1.294 1 89.88 275 ASN A O 1
ATOM 2207 N N . GLY A 1 276 ? 12.422 -38.406 -3.174 1 92.5 276 GLY A N 1
ATOM 2208 C CA . GLY A 1 276 ? 13.766 -38 -3.514 1 92.5 276 GLY A CA 1
ATOM 2209 C C . GLY A 1 276 ? 14.195 -36.719 -2.797 1 92.5 276 GLY A C 1
ATOM 2210 O O . GLY A 1 276 ? 15.383 -36.406 -2.748 1 92.5 276 GLY A O 1
ATOM 2211 N N . VAL A 1 277 ? 13.266 -36.094 -2.119 1 96.31 277 VAL A N 1
ATOM 2212 C CA . VAL A 1 277 ? 13.57 -34.844 -1.417 1 96.31 277 VAL A CA 1
ATOM 2213 C C . VAL A 1 277 ? 14.211 -35.156 -0.064 1 96.31 277 VAL A C 1
ATOM 2215 O O . VAL A 1 277 ? 13.648 -35.906 0.726 1 96.31 277 VAL A O 1
ATOM 2218 N N . GLU A 1 278 ? 15.383 -34.531 0.242 1 96.06 278 GLU A N 1
ATOM 2219 C CA . GLU A 1 278 ? 16.141 -34.812 1.458 1 96.06 278 GLU A CA 1
ATOM 2220 C C . GLU A 1 278 ? 16.094 -33.656 2.428 1 96.06 278 GLU A C 1
ATOM 2222 O O . GLU A 1 278 ? 16.297 -33.812 3.633 1 96.06 278 GLU A O 1
ATOM 2227 N N . LYS A 1 279 ? 15.914 -32.5 1.84 1 96.81 279 LYS A N 1
ATOM 2228 C CA . LYS A 1 279 ? 15.961 -31.266 2.646 1 96.81 279 LYS A CA 1
ATOM 2229 C C . LYS A 1 279 ? 14.836 -30.312 2.26 1 96.81 279 LYS A C 1
ATOM 2231 O O . LYS A 1 279 ? 14.453 -30.234 1.091 1 96.81 279 LYS A O 1
ATOM 2236 N N . VAL A 1 280 ? 14.359 -29.609 3.279 1 97.94 280 VAL A N 1
ATOM 2237 C CA . VAL A 1 280 ? 13.438 -28.484 3.08 1 97.94 280 VAL A CA 1
ATOM 2238 C C . VAL A 1 280 ? 14.07 -27.203 3.596 1 97.94 280 VAL A C 1
ATOM 2240 O O . VAL A 1 280 ? 14.578 -27.156 4.719 1 97.94 280 VAL A O 1
ATOM 2243 N N . ILE A 1 281 ? 14.133 -26.219 2.799 1 98.31 281 ILE A N 1
ATOM 2244 C CA . ILE A 1 281 ? 14.672 -24.922 3.199 1 98.31 281 ILE A CA 1
ATOM 2245 C C . ILE A 1 281 ? 13.602 -23.844 3.043 1 98.31 281 ILE A C 1
ATOM 2247 O O . ILE A 1 281 ? 13.164 -23.547 1.928 1 98.31 281 ILE A O 1
ATOM 2251 N N . VAL A 1 282 ? 13.188 -23.25 4.156 1 97.88 282 VAL A N 1
ATOM 2252 C CA . VAL A 1 282 ? 12.219 -22.156 4.184 1 97.88 282 VAL A CA 1
ATOM 2253 C C . VAL A 1 282 ? 12.953 -20.812 4.109 1 97.88 282 VAL A C 1
ATOM 2255 O O . VAL A 1 282 ? 13.836 -20.531 4.926 1 97.88 282 VAL A O 1
ATOM 2258 N N . ILE A 1 283 ? 12.555 -20.016 3.156 1 96.38 283 ILE A N 1
ATOM 2259 C CA . ILE A 1 283 ? 13.258 -18.75 2.904 1 96.38 283 ILE A CA 1
ATOM 2260 C C . ILE A 1 283 ? 12.289 -17.578 3.037 1 96.38 283 ILE A C 1
ATOM 2262 O O . ILE A 1 283 ? 11.211 -17.594 2.438 1 96.38 283 ILE A O 1
ATOM 2266 N N . GLU A 1 284 ? 12.68 -16.547 3.684 1 89.75 284 GLU A N 1
ATOM 2267 C CA . GLU A 1 284 ? 11.758 -15.469 4.051 1 89.75 284 GLU A CA 1
ATOM 2268 C C . GLU A 1 284 ? 11.602 -14.469 2.912 1 89.75 284 GLU A C 1
ATOM 2270 O O . GLU A 1 284 ? 10.477 -14.125 2.533 1 89.75 284 GLU A O 1
ATOM 2275 N N . ASN A 1 285 ? 12.711 -14.031 2.406 1 87 285 ASN A N 1
ATOM 2276 C CA . ASN A 1 285 ? 12.648 -12.945 1.429 1 87 285 ASN A CA 1
ATOM 2277 C C . ASN A 1 285 ? 12.633 -13.484 0 1 87 285 ASN A C 1
ATOM 2279 O O . ASN A 1 285 ? 13.352 -14.438 -0.319 1 87 285 ASN A O 1
ATOM 2283 N N . LYS A 1 286 ? 11.867 -12.812 -0.905 1 86.88 286 LYS A N 1
ATOM 2284 C CA . LYS A 1 286 ? 11.594 -13.281 -2.262 1 86.88 286 LYS A CA 1
ATOM 2285 C C . LYS A 1 286 ? 12.875 -13.312 -3.096 1 86.88 286 LYS A C 1
ATOM 2287 O O . LYS A 1 286 ? 13.125 -14.281 -3.816 1 86.88 286 LYS A O 1
ATOM 2292 N N . ALA A 1 287 ? 13.688 -12.25 -2.998 1 83.44 287 ALA A N 1
ATOM 2293 C CA . ALA A 1 287 ? 14.922 -12.203 -3.777 1 83.44 287 ALA A CA 1
ATOM 2294 C C . ALA A 1 287 ? 15.828 -13.383 -3.439 1 83.44 287 ALA A C 1
ATOM 2296 O O . ALA A 1 287 ? 16.438 -13.969 -4.328 1 83.44 287 ALA A O 1
ATOM 2297 N N . ASN A 1 288 ? 15.945 -13.711 -2.182 1 90.69 288 ASN A N 1
ATOM 2298 C CA . ASN A 1 288 ? 16.75 -14.836 -1.727 1 90.69 288 ASN A CA 1
ATOM 2299 C C . ASN A 1 288 ? 16.188 -16.172 -2.217 1 90.69 288 ASN A C 1
ATOM 2301 O O . ASN A 1 288 ? 16.938 -17.031 -2.688 1 90.69 288 ASN A O 1
ATOM 2305 N N . TYR A 1 289 ? 14.898 -16.312 -2.178 1 92.69 289 TYR A N 1
ATOM 2306 C CA . TYR A 1 289 ? 14.227 -17.516 -2.684 1 92.69 289 TYR A CA 1
ATOM 2307 C C . TYR A 1 289 ? 14.484 -17.688 -4.176 1 92.69 289 TYR A C 1
ATOM 2309 O O . TYR A 1 289 ? 14.836 -18.781 -4.629 1 92.69 289 TYR A O 1
ATOM 2317 N N . GLU A 1 290 ? 14.344 -16.594 -4.906 1 86.69 290 GLU A N 1
ATOM 2318 C CA . GLU A 1 290 ? 14.5 -16.625 -6.359 1 86.69 290 GLU A CA 1
ATOM 2319 C C . GLU A 1 290 ? 15.93 -16.969 -6.754 1 86.69 290 GLU A C 1
ATOM 2321 O O . GLU A 1 290 ? 16.156 -17.562 -7.812 1 86.69 290 GLU A O 1
ATOM 2326 N N . SER A 1 291 ? 16.828 -16.672 -5.918 1 87.69 291 SER A N 1
ATOM 2327 C CA . SER A 1 291 ? 18.234 -16.891 -6.219 1 87.69 291 SER A CA 1
ATOM 2328 C C . SER A 1 291 ? 18.625 -18.344 -6.035 1 87.69 291 SER A C 1
ATOM 2330 O O . SER A 1 291 ? 19.688 -18.766 -6.492 1 87.69 291 SER A O 1
ATOM 2332 N N . MET A 1 292 ? 17.766 -19.156 -5.398 1 93.56 292 MET A N 1
ATOM 2333 C CA . MET A 1 292 ? 18.078 -20.562 -5.195 1 93.56 292 MET A CA 1
ATOM 2334 C C . MET A 1 292 ? 17.938 -21.344 -6.496 1 93.56 292 MET A C 1
ATOM 2336 O O . MET A 1 292 ? 16.938 -21.219 -7.199 1 93.56 292 MET A O 1
ATOM 2340 N N . GLU A 1 293 ? 18.922 -22.109 -6.785 1 92.94 293 GLU A N 1
ATOM 2341 C CA . GLU A 1 293 ? 18.875 -22.953 -7.965 1 92.94 293 GLU A CA 1
ATOM 2342 C C . GLU A 1 293 ? 18.156 -24.281 -7.66 1 92.94 293 GLU A C 1
ATOM 2344 O O . GLU A 1 293 ? 18.359 -24.875 -6.605 1 92.94 293 GLU A O 1
ATOM 2349 N N . TYR A 1 294 ? 17.375 -24.641 -8.578 1 95 294 TYR A N 1
ATOM 2350 C CA . TYR A 1 294 ? 16.594 -25.859 -8.414 1 95 294 TYR A CA 1
ATOM 2351 C C . TYR A 1 294 ? 17.5 -27.047 -8.133 1 95 294 TYR A C 1
ATOM 2353 O O . TYR A 1 294 ? 18.531 -27.219 -8.789 1 95 294 TYR A O 1
ATOM 2361 N N . ASP A 1 295 ? 17.203 -27.812 -7.152 1 96.5 295 ASP A N 1
ATOM 2362 C CA . ASP A 1 295 ? 17.812 -29.078 -6.742 1 96.5 295 ASP A CA 1
ATOM 2363 C C . ASP A 1 295 ? 16.75 -30.125 -6.438 1 96.5 295 ASP A C 1
ATOM 2365 O O . ASP A 1 295 ? 15.922 -29.938 -5.543 1 96.5 295 ASP A O 1
ATOM 2369 N N . PRO A 1 296 ? 16.781 -31.234 -7.223 1 95.12 296 PRO A N 1
ATOM 2370 C CA . PRO A 1 296 ? 15.742 -32.25 -7.023 1 95.12 296 PRO A CA 1
ATOM 2371 C C . PRO A 1 296 ? 15.734 -32.812 -5.605 1 95.12 296 PRO A C 1
ATOM 2373 O O . PRO A 1 296 ? 14.742 -33.406 -5.188 1 95.12 296 PRO A O 1
ATOM 2376 N N . LYS A 1 297 ? 16.797 -32.656 -4.859 1 96.94 297 LYS A N 1
ATOM 2377 C CA . LYS A 1 297 ? 16.906 -33.188 -3.516 1 96.94 297 LYS A CA 1
ATOM 2378 C C . LYS A 1 297 ? 16.453 -32.188 -2.465 1 96.94 297 LYS A C 1
ATOM 2380 O O . LYS A 1 297 ? 16.375 -32.5 -1.278 1 96.94 297 LYS A O 1
ATOM 2385 N N . VAL A 1 298 ? 16.172 -31 -2.875 1 97.94 298 VAL A N 1
ATOM 2386 C CA . VAL A 1 298 ? 15.859 -29.938 -1.923 1 97.94 298 VAL A CA 1
ATOM 2387 C C . VAL A 1 298 ? 14.516 -29.297 -2.279 1 97.94 298 VAL A C 1
ATOM 2389 O O . VAL A 1 298 ? 14.219 -29.078 -3.457 1 97.94 298 VAL A O 1
ATOM 2392 N N . LEU A 1 299 ? 13.68 -29.094 -1.31 1 98.12 299 LEU A N 1
ATOM 2393 C CA . LEU A 1 299 ? 12.477 -28.281 -1.44 1 98.12 299 LEU A CA 1
ATOM 2394 C C . LEU A 1 299 ? 12.695 -26.891 -0.871 1 98.12 299 LEU A C 1
ATOM 2396 O O . LEU A 1 299 ? 12.867 -26.719 0.339 1 98.12 299 LEU A O 1
ATOM 2400 N N . TYR A 1 300 ? 12.727 -25.906 -1.703 1 98.31 300 TYR A N 1
ATOM 2401 C CA . TYR A 1 300 ? 12.797 -24.516 -1.268 1 98.31 300 TYR A CA 1
ATOM 2402 C C . TYR A 1 300 ? 11.406 -23.906 -1.127 1 98.31 300 TYR A C 1
ATOM 2404 O O . TYR A 1 300 ? 10.625 -23.922 -2.08 1 98.31 300 TYR A O 1
ATOM 2412 N N . LEU A 1 301 ? 11.062 -23.359 0.019 1 97.81 301 LEU A N 1
ATOM 2413 C CA . LEU A 1 301 ? 9.766 -22.766 0.295 1 97.81 301 LEU A CA 1
ATOM 2414 C C . LEU A 1 301 ? 9.898 -21.266 0.53 1 97.81 301 LEU A C 1
ATOM 2416 O O . LEU A 1 301 ? 10.773 -20.828 1.29 1 97.81 301 LEU A O 1
ATOM 2420 N N . PHE A 1 302 ? 9.062 -20.516 -0.127 1 94.81 302 PHE A N 1
ATOM 2421 C CA . PHE A 1 302 ? 9 -19.078 0.126 1 94.81 302 PHE A CA 1
ATOM 2422 C C . PHE A 1 302 ? 7.941 -18.75 1.172 1 94.81 302 PHE A C 1
ATOM 2424 O O . PHE A 1 302 ? 6.75 -18.969 0.944 1 94.81 302 PHE A O 1
ATOM 2431 N N . CYS A 1 303 ? 8.305 -18.203 2.266 1 88.19 303 CYS A N 1
ATOM 2432 C CA . CYS A 1 303 ? 7.32 -18.047 3.33 1 88.19 303 CYS A CA 1
ATOM 2433 C C . CYS A 1 303 ? 6.836 -16.594 3.422 1 88.19 303 CYS A C 1
ATOM 2435 O O . CYS A 1 303 ? 5.762 -16.328 3.959 1 88.19 303 CYS A O 1
ATOM 2437 N N . HIS A 1 304 ? 7.543 -15.625 2.863 1 79.38 304 HIS A N 1
ATOM 2438 C CA . HIS A 1 304 ? 7.133 -14.227 2.795 1 79.38 304 HIS A CA 1
ATOM 2439 C C . HIS A 1 304 ? 6.695 -13.711 4.16 1 79.38 304 HIS A C 1
ATOM 2441 O O . HIS A 1 304 ? 5.656 -13.055 4.277 1 79.38 304 HIS A O 1
ATOM 2447 N N . GLY A 1 305 ? 7.23 -14.133 5.25 1 79.12 305 GLY A N 1
ATOM 2448 C CA . GLY A 1 305 ? 6.836 -13.812 6.613 1 79.12 305 GLY A CA 1
ATOM 2449 C C . GLY A 1 305 ? 6.102 -14.945 7.305 1 79.12 305 GLY A C 1
ATOM 2450 O O . GLY A 1 305 ? 6.59 -16.078 7.344 1 79.12 305 GLY A O 1
ATOM 2451 N N . TYR A 1 306 ? 4.887 -14.648 7.812 1 76.12 306 TYR A N 1
ATOM 2452 C CA . TYR A 1 306 ? 4.109 -15.711 8.453 1 76.12 306 TYR A CA 1
ATOM 2453 C C . TYR A 1 306 ? 3.197 -16.406 7.445 1 76.12 306 TYR A C 1
ATOM 2455 O O . TYR A 1 306 ? 2.479 -15.742 6.691 1 76.12 306 TYR A O 1
ATOM 2463 N N . PHE A 1 307 ? 3.312 -17.688 7.492 1 82.94 307 PHE A N 1
ATOM 2464 C CA . PHE A 1 307 ? 2.406 -18.453 6.637 1 82.94 307 PHE A CA 1
ATOM 2465 C C . PHE A 1 307 ? 0.958 -18.234 7.059 1 82.94 307 PHE A C 1
ATOM 2467 O O . PHE A 1 307 ? 0.653 -18.172 8.25 1 82.94 307 PHE A O 1
ATOM 2474 N N . SER A 1 308 ? 0.137 -18.109 6.027 1 74.5 308 SER A N 1
ATOM 2475 C CA . SER A 1 308 ? -1.298 -18.047 6.285 1 74.5 308 SER A CA 1
ATOM 2476 C C . SER A 1 308 ? -1.834 -19.375 6.785 1 74.5 308 SER A C 1
ATOM 2478 O O . SER A 1 308 ? -1.172 -20.406 6.648 1 74.5 308 SER A O 1
ATOM 2480 N N . PRO A 1 309 ? -3.002 -19.422 7.355 1 74.69 309 PRO A N 1
ATOM 2481 C CA . PRO A 1 309 ? -3.572 -20.672 7.863 1 74.69 309 PRO A CA 1
ATOM 2482 C C . PRO A 1 309 ? -3.674 -21.75 6.789 1 74.69 309 PRO A C 1
ATOM 2484 O O . PRO A 1 309 ? -3.402 -22.922 7.062 1 74.69 309 PRO A O 1
ATOM 2487 N N . LYS A 1 310 ? -4.117 -21.328 5.547 1 80.25 310 LYS A N 1
ATOM 2488 C CA . LYS A 1 310 ? -4.211 -22.297 4.465 1 80.25 310 LYS A CA 1
ATOM 2489 C C . LYS A 1 310 ? -2.834 -22.859 4.105 1 80.25 310 LYS A C 1
ATOM 2491 O O . LYS A 1 310 ? -2.699 -24.047 3.809 1 80.25 310 LYS A O 1
ATOM 2496 N N . GLU A 1 311 ? -1.873 -21.969 4.129 1 87.69 311 GLU A N 1
ATOM 2497 C CA . GLU A 1 311 ? -0.503 -22.406 3.871 1 87.69 311 GLU A CA 1
ATOM 2498 C C . GLU A 1 311 ? -0.015 -23.359 4.953 1 87.69 311 GLU A C 1
ATOM 2500 O O . GLU A 1 311 ? 0.627 -24.375 4.656 1 87.69 311 GLU A O 1
ATOM 2505 N N . VAL A 1 312 ? -0.323 -23 6.195 1 86.81 312 VAL A N 1
ATOM 2506 C CA . VAL A 1 312 ? 0.083 -23.828 7.324 1 86.81 312 VAL A CA 1
ATOM 2507 C C . VAL A 1 312 ? -0.531 -25.219 7.195 1 86.81 312 VAL A C 1
ATOM 2509 O O . VAL A 1 312 ? 0.165 -26.219 7.336 1 86.81 312 VAL A O 1
ATOM 2512 N N . ARG A 1 313 ? -1.786 -25.312 6.895 1 87.62 313 ARG A N 1
ATOM 2513 C CA . ARG A 1 313 ? -2.467 -26.594 6.746 1 87.62 313 ARG A CA 1
ATOM 2514 C C . ARG A 1 313 ? -1.837 -27.422 5.633 1 87.62 313 ARG A C 1
ATOM 2516 O O . ARG A 1 313 ? -1.585 -28.609 5.805 1 87.62 313 ARG A O 1
ATOM 2523 N N . PHE A 1 314 ? -1.647 -26.797 4.508 1 93 314 PHE A N 1
ATOM 2524 C CA . PHE A 1 314 ? -1.034 -27.453 3.365 1 93 314 PHE A CA 1
ATOM 2525 C C . PHE A 1 314 ? 0.338 -28.016 3.734 1 93 314 PHE A C 1
ATOM 2527 O O . PHE A 1 314 ? 0.644 -29.172 3.449 1 93 314 PHE A O 1
ATOM 2534 N N . LEU A 1 315 ? 1.141 -27.172 4.375 1 95.94 315 LEU A N 1
ATOM 2535 C CA . LEU A 1 315 ? 2.512 -27.547 4.703 1 95.94 315 LEU A CA 1
ATOM 2536 C C . LEU A 1 315 ? 2.541 -28.625 5.785 1 95.94 315 LEU A C 1
ATOM 2538 O O . LEU A 1 315 ? 3.404 -29.5 5.77 1 95.94 315 LEU A O 1
ATOM 2542 N N . GLN A 1 316 ? 1.628 -28.531 6.758 1 95.25 316 GLN A N 1
ATOM 2543 C CA . GLN A 1 316 ? 1.528 -29.578 7.766 1 95.25 316 GLN A CA 1
ATOM 2544 C C . GLN A 1 316 ? 1.209 -30.922 7.129 1 95.25 316 GLN A C 1
ATOM 2546 O O . GLN A 1 316 ? 1.807 -31.953 7.484 1 95.25 316 GLN A O 1
ATOM 2551 N N . MET A 1 317 ? 0.254 -30.953 6.195 1 96.38 317 MET A N 1
ATOM 2552 C CA . MET A 1 317 ? -0.081 -32.156 5.469 1 96.38 317 MET A CA 1
ATOM 2553 C C . MET A 1 317 ? 1.125 -32.688 4.695 1 96.38 317 MET A C 1
ATOM 2555 O O . MET A 1 317 ? 1.397 -33.906 4.699 1 96.38 317 MET A O 1
ATOM 2559 N N . LEU A 1 318 ? 1.819 -31.766 4.082 1 97.25 318 LEU A N 1
ATOM 2560 C CA . LEU A 1 318 ? 2.996 -32.125 3.301 1 97.25 318 LEU A CA 1
ATOM 2561 C C . LEU A 1 318 ? 4.055 -32.781 4.184 1 97.25 318 LEU A C 1
ATOM 2563 O O . LEU A 1 318 ? 4.605 -33.844 3.824 1 97.25 318 LEU A O 1
ATOM 2567 N N . MET A 1 319 ? 4.297 -32.188 5.34 1 96.12 319 MET A N 1
ATOM 2568 C CA . MET A 1 319 ? 5.363 -32.656 6.227 1 96.12 319 MET A CA 1
ATOM 2569 C C . MET A 1 319 ? 5.016 -34 6.824 1 96.12 319 MET A C 1
ATOM 2571 O O . MET A 1 319 ? 5.906 -34.781 7.16 1 96.12 319 MET A O 1
ATOM 2575 N N . LYS A 1 320 ? 3.758 -34.344 6.926 1 95.25 320 LYS A N 1
ATOM 2576 C CA . LYS A 1 320 ? 3.342 -35.656 7.414 1 95.25 320 LYS A CA 1
ATOM 2577 C C . LYS A 1 320 ? 3.77 -36.75 6.453 1 95.25 320 LYS A C 1
ATOM 2579 O O . LYS A 1 320 ? 3.922 -37.906 6.852 1 95.25 320 LYS A O 1
ATOM 2584 N N . THR A 1 321 ? 3.922 -36.375 5.227 1 96 321 THR A N 1
ATOM 2585 C CA . THR A 1 321 ? 4.285 -37.375 4.219 1 96 321 THR A CA 1
ATOM 2586 C C . THR A 1 321 ? 5.801 -37.438 4.066 1 96 321 THR A C 1
ATOM 2588 O O . THR A 1 321 ? 6.312 -38.312 3.363 1 96 321 THR A O 1
ATOM 2591 N N . ALA A 1 322 ? 6.508 -36.562 4.691 1 93.88 322 ALA A N 1
ATOM 2592 C CA . ALA A 1 322 ? 7.965 -36.5 4.586 1 93.88 322 ALA A CA 1
ATOM 2593 C C . ALA A 1 322 ? 8.602 -37.719 5.262 1 93.88 322 ALA A C 1
ATOM 2595 O O . ALA A 1 322 ? 8.055 -38.281 6.223 1 93.88 322 ALA A O 1
ATOM 2596 N N . GLN A 1 323 ? 9.758 -38.094 4.773 1 90.19 323 GLN A N 1
ATOM 2597 C CA . GLN A 1 323 ? 10.516 -39.156 5.414 1 90.19 323 GLN A CA 1
ATOM 2598 C C . GLN A 1 323 ? 11.039 -38.719 6.781 1 90.19 323 GLN A C 1
ATOM 2600 O O . GLN A 1 323 ? 11.242 -37.531 7.023 1 90.19 323 GLN A O 1
ATOM 2605 N N . ASN A 1 324 ? 11.312 -39.656 7.613 1 84.75 324 ASN A N 1
ATOM 2606 C CA . ASN A 1 324 ? 11.719 -39.406 8.984 1 84.75 324 ASN A CA 1
ATOM 2607 C C . ASN A 1 324 ? 13.055 -38.656 9.039 1 84.75 324 ASN A C 1
ATOM 2609 O O . ASN A 1 324 ? 13.297 -37.875 9.969 1 84.75 324 ASN A O 1
ATOM 2613 N N . GLU A 1 325 ? 13.812 -38.875 8.008 1 90.06 325 GLU A N 1
ATOM 2614 C CA . GLU A 1 325 ? 15.156 -38.312 8.039 1 90.06 325 GLU A CA 1
ATOM 2615 C C . GLU A 1 325 ? 15.203 -36.938 7.395 1 90.06 325 GLU A C 1
ATOM 2617 O O . GLU A 1 325 ? 16.266 -36.312 7.316 1 90.06 325 GLU A O 1
ATOM 2622 N N . ILE A 1 326 ? 14.086 -36.406 7.043 1 93.56 326 ILE A N 1
ATOM 2623 C CA . ILE A 1 326 ? 14.047 -35.125 6.34 1 93.56 326 ILE A CA 1
ATOM 2624 C C . ILE A 1 326 ? 14.555 -34.031 7.266 1 93.56 326 ILE A C 1
ATOM 2626 O O . ILE A 1 326 ? 14.242 -34 8.461 1 93.56 326 ILE A O 1
ATOM 2630 N N . GLN A 1 327 ? 15.43 -33.219 6.797 1 96 327 GLN A N 1
ATOM 2631 C CA . GLN A 1 327 ? 15.914 -32.062 7.535 1 96 327 GLN A CA 1
ATOM 2632 C C . GLN A 1 327 ? 15.234 -30.781 7.051 1 96 327 GLN A C 1
ATOM 2634 O O . GLN A 1 327 ? 15.133 -30.547 5.844 1 96 327 GLN A O 1
ATOM 2639 N N . CYS A 1 328 ? 14.75 -29.969 7.996 1 97.75 328 CYS A N 1
ATOM 2640 C CA . CYS A 1 328 ? 14.086 -28.703 7.664 1 97.75 328 CYS A CA 1
ATOM 2641 C C . CYS A 1 328 ? 14.898 -27.516 8.156 1 97.75 328 CYS A C 1
ATOM 2643 O O . CYS A 1 328 ? 15.297 -27.469 9.32 1 97.75 328 CYS A O 1
ATOM 2645 N N . TYR A 1 329 ? 15.164 -26.625 7.262 1 98.31 329 TYR A N 1
ATOM 2646 C CA . TYR A 1 329 ? 15.977 -25.453 7.555 1 98.31 329 TYR A CA 1
ATOM 2647 C C . TYR A 1 329 ? 15.18 -24.172 7.336 1 98.31 329 TYR A C 1
ATOM 2649 O O . TYR A 1 329 ? 14.18 -24.172 6.609 1 98.31 329 TYR A O 1
ATOM 2657 N N . HIS A 1 330 ? 15.562 -23.109 7.98 1 98.12 330 HIS A N 1
ATOM 2658 C CA . HIS A 1 330 ? 14.953 -21.797 7.812 1 98.12 330 HIS A CA 1
ATOM 2659 C C . HIS A 1 330 ? 16.016 -20.703 7.691 1 98.12 330 HIS A C 1
ATOM 2661 O O . HIS A 1 330 ? 16.984 -20.688 8.461 1 98.12 330 HIS A O 1
ATOM 2667 N N . TRP A 1 331 ? 15.852 -19.922 6.707 1 97.5 331 TRP A N 1
ATOM 2668 C CA . TRP A 1 331 ? 16.719 -18.781 6.453 1 97.5 331 TRP A CA 1
ATOM 2669 C C . TRP A 1 331 ? 15.914 -17.484 6.348 1 97.5 331 TRP A C 1
ATOM 2671 O O . TRP A 1 331 ? 15.102 -17.328 5.434 1 97.5 331 TRP A O 1
ATOM 2681 N N . GLY A 1 332 ? 16.062 -16.547 7.293 1 95.62 332 GLY A N 1
ATOM 2682 C CA . GLY A 1 332 ? 15.336 -15.297 7.305 1 95.62 332 GLY A CA 1
ATOM 2683 C C . GLY A 1 332 ? 16.172 -14.117 7.734 1 95.62 332 GLY A C 1
ATOM 2684 O O . GLY A 1 332 ? 17.406 -14.203 7.762 1 95.62 332 GLY A O 1
ATOM 2685 N N . ASP A 1 333 ? 15.547 -12.969 7.984 1 92.19 333 ASP A N 1
ATOM 2686 C CA . ASP A 1 333 ? 16.234 -11.797 8.516 1 92.19 333 ASP A CA 1
ATOM 2687 C C . ASP A 1 333 ? 16.844 -12.086 9.875 1 92.19 333 ASP A C 1
ATOM 2689 O O . ASP A 1 333 ? 16.297 -12.852 10.664 1 92.19 333 ASP A O 1
ATOM 2693 N N . MET A 1 334 ? 17.984 -11.578 10.062 1 96.19 334 MET A N 1
ATOM 2694 C CA . MET A 1 334 ? 18.578 -11.688 11.391 1 96.19 334 MET A CA 1
ATOM 2695 C C . MET A 1 334 ? 18.219 -10.484 12.25 1 96.19 334 MET A C 1
ATOM 2697 O O . MET A 1 334 ? 19.078 -9.656 12.562 1 96.19 334 MET A O 1
ATOM 2701 N N . ASP A 1 335 ? 16.969 -10.398 12.609 1 92.75 335 ASP A N 1
ATOM 2702 C CA . ASP A 1 335 ? 16.375 -9.359 13.445 1 92.75 335 ASP A CA 1
ATOM 2703 C C . ASP A 1 335 ? 15.242 -9.922 14.305 1 92.75 335 ASP A C 1
ATOM 2705 O O . ASP A 1 335 ? 15.055 -11.141 14.367 1 92.75 335 ASP A O 1
ATOM 2709 N N . TYR A 1 336 ? 14.586 -9.07 15.078 1 90.75 336 TYR A N 1
ATOM 2710 C CA . TYR A 1 336 ? 13.508 -9.5 15.961 1 90.75 336 TYR A CA 1
ATOM 2711 C C . TYR A 1 336 ? 12.414 -10.227 15.188 1 90.75 336 TYR A C 1
ATOM 2713 O O . TYR A 1 336 ? 11.984 -11.312 15.586 1 90.75 336 TYR A O 1
ATOM 2721 N N . GLY A 1 337 ? 11.992 -9.664 14.031 1 86.81 337 GLY A N 1
ATOM 2722 C CA . GLY A 1 337 ? 10.953 -10.266 13.219 1 86.81 337 GLY A CA 1
ATOM 2723 C C . GLY A 1 337 ? 11.336 -11.617 12.656 1 86.81 337 GLY A C 1
ATOM 2724 O O . GLY A 1 337 ? 10.547 -12.562 12.688 1 86.81 337 GLY A O 1
ATOM 2725 N N . GLY A 1 338 ? 12.547 -11.695 12.133 1 92.44 338 GLY A N 1
ATOM 2726 C CA . GLY A 1 338 ? 13.039 -12.953 11.594 1 92.44 338 GLY A CA 1
ATOM 2727 C C . GLY A 1 338 ? 13.078 -14.07 12.617 1 92.44 338 GLY A C 1
ATOM 2728 O O . GLY A 1 338 ? 12.742 -15.219 12.312 1 92.44 338 GLY A O 1
ATOM 2729 N N . ILE A 1 339 ? 13.477 -13.773 13.828 1 94.62 339 ILE A N 1
ATOM 2730 C CA . ILE A 1 339 ? 13.523 -14.75 14.906 1 94.62 339 ILE A CA 1
ATOM 2731 C C . ILE A 1 339 ? 12.102 -15.219 15.234 1 94.62 339 ILE A C 1
ATOM 2733 O O . ILE A 1 339 ? 11.859 -16.406 15.414 1 94.62 339 ILE A O 1
ATOM 2737 N N . GLN A 1 340 ? 11.211 -14.297 15.25 1 88.38 340 GLN A N 1
ATOM 2738 C CA . GLN A 1 340 ? 9.82 -14.633 15.562 1 88.38 340 GLN A CA 1
ATOM 2739 C C . GLN A 1 340 ? 9.242 -15.578 14.516 1 88.38 340 GLN A C 1
ATOM 2741 O O . GLN A 1 340 ? 8.523 -16.516 14.844 1 88.38 340 GLN A O 1
ATOM 2746 N N . ILE A 1 341 ? 9.523 -15.32 13.281 1 88.75 341 ILE A N 1
ATOM 2747 C CA . ILE A 1 341 ? 9.016 -16.156 12.195 1 88.75 341 ILE A CA 1
ATOM 2748 C C . ILE A 1 341 ? 9.586 -17.562 12.32 1 88.75 341 ILE A C 1
ATOM 2750 O O . ILE A 1 341 ? 8.867 -18.547 12.148 1 88.75 341 ILE A O 1
ATOM 2754 N N . PHE A 1 342 ? 10.859 -17.688 12.648 1 95.12 342 PHE A N 1
ATOM 2755 C CA . PHE A 1 342 ? 11.492 -18.984 12.875 1 95.12 342 PHE A CA 1
ATOM 2756 C C . PHE A 1 342 ? 10.766 -19.75 13.961 1 95.12 342 PHE A C 1
ATOM 2758 O O . PHE A 1 342 ? 10.43 -20.922 13.773 1 95.12 342 PHE A O 1
ATOM 2765 N N . LEU A 1 343 ? 10.578 -19.062 15.086 1 92.19 343 LEU A N 1
ATOM 2766 C CA . LEU A 1 343 ? 9.945 -19.719 16.219 1 92.19 343 LEU A CA 1
ATOM 2767 C C . LEU A 1 343 ? 8.531 -20.188 15.875 1 92.19 343 LEU A C 1
ATOM 2769 O O . LEU A 1 343 ? 8.125 -21.281 16.25 1 92.19 343 LEU A O 1
ATOM 2773 N N . TYR A 1 344 ? 7.879 -19.375 15.156 1 86.75 344 TYR A N 1
ATOM 2774 C CA . TYR A 1 344 ? 6.523 -19.734 14.734 1 86.75 344 TYR A CA 1
ATOM 2775 C C . TYR A 1 344 ? 6.527 -20.969 13.852 1 86.75 344 TYR A C 1
ATOM 2777 O O . TYR A 1 344 ? 5.742 -21.891 14.062 1 86.75 344 TYR A O 1
ATOM 2785 N N . ASN A 1 345 ? 7.398 -20.938 12.875 1 93.25 345 ASN A N 1
ATOM 2786 C CA . ASN A 1 345 ? 7.473 -22.047 11.938 1 93.25 345 ASN A CA 1
ATOM 2787 C C . ASN A 1 345 ? 7.875 -23.344 12.633 1 93.25 345 ASN A C 1
ATOM 2789 O O . ASN A 1 345 ? 7.352 -24.422 12.312 1 93.25 345 ASN A O 1
ATOM 2793 N N . GLU A 1 346 ? 8.812 -23.219 13.547 1 95.06 346 GLU A N 1
ATOM 2794 C CA . GLU A 1 346 ? 9.25 -24.391 14.297 1 95.06 346 GLU A CA 1
ATOM 2795 C C . GLU A 1 346 ? 8.102 -24.984 15.125 1 95.06 346 GLU A C 1
ATOM 2797 O O . GLU A 1 346 ? 7.895 -26.203 15.125 1 95.06 346 GLU A O 1
ATOM 2802 N N . LYS A 1 347 ? 7.398 -24.141 15.742 1 91.62 347 LYS A N 1
ATOM 2803 C CA . LYS A 1 347 ? 6.336 -24.562 16.656 1 91.62 347 LYS A CA 1
ATOM 2804 C C . LYS A 1 347 ? 5.145 -25.109 15.891 1 91.62 347 LYS A C 1
ATOM 2806 O O . LYS A 1 347 ? 4.543 -26.109 16.297 1 91.62 347 LYS A O 1
ATOM 2811 N N . ASN A 1 348 ? 4.852 -24.562 14.727 1 87.31 348 ASN A N 1
ATOM 2812 C CA . ASN A 1 348 ? 3.537 -24.797 14.148 1 87.31 348 ASN A CA 1
ATOM 2813 C C . ASN A 1 348 ? 3.627 -25.688 12.906 1 87.31 348 ASN A C 1
ATOM 2815 O O . ASN A 1 348 ? 2.637 -26.297 12.508 1 87.31 348 ASN A O 1
ATOM 2819 N N . ILE A 1 349 ? 4.77 -25.75 12.273 1 93.31 349 ILE A N 1
ATOM 2820 C CA . ILE A 1 349 ? 4.777 -26.375 10.961 1 93.31 349 ILE A CA 1
ATOM 2821 C C . ILE A 1 349 ? 5.895 -27.422 10.891 1 93.31 349 ILE A C 1
ATOM 2823 O O . ILE A 1 349 ? 5.652 -28.578 10.555 1 93.31 349 ILE A O 1
ATOM 2827 N N . PHE A 1 350 ? 7.117 -26.984 11.086 1 95.38 350 PHE A N 1
ATOM 2828 C CA . PHE A 1 350 ? 8.297 -27.812 10.898 1 95.38 350 PHE A CA 1
ATOM 2829 C C . PHE A 1 350 ? 8.891 -28.234 12.234 1 95.38 350 PHE A C 1
ATOM 2831 O O . PHE A 1 350 ? 9.68 -27.484 12.82 1 95.38 350 PHE A O 1
ATOM 2838 N N . GLN A 1 351 ? 8.641 -29.438 12.562 1 90.44 351 GLN A N 1
ATOM 2839 C CA . GLN A 1 351 ? 9.211 -29.906 13.82 1 90.44 351 GLN A CA 1
ATOM 2840 C C . GLN A 1 351 ? 10.734 -30.016 13.734 1 90.44 351 GLN A C 1
ATOM 2842 O O . GLN A 1 351 ? 11.273 -30.438 12.711 1 90.44 351 GLN A O 1
ATOM 2847 N N . ASN A 1 352 ? 11.523 -29.547 14.586 1 90.75 352 ASN A N 1
ATOM 2848 C CA . ASN A 1 352 ? 12.977 -29.562 14.672 1 90.75 352 ASN A CA 1
ATOM 2849 C C . ASN A 1 352 ? 13.609 -28.688 13.594 1 90.75 352 ASN A C 1
ATOM 2851 O O . ASN A 1 352 ? 14.586 -29.078 12.953 1 90.75 352 ASN A O 1
ATOM 2855 N N . LEU A 1 353 ? 12.953 -27.641 13.25 1 96.75 353 LEU A N 1
ATOM 2856 C CA . LEU A 1 353 ? 13.461 -26.656 12.297 1 96.75 353 LEU A CA 1
ATOM 2857 C C . LEU A 1 353 ? 14.844 -26.172 12.703 1 96.75 353 LEU A C 1
ATOM 2859 O O . LEU A 1 353 ? 15.102 -25.922 13.891 1 96.75 353 LEU A O 1
ATOM 2863 N N . ILE A 1 354 ? 15.773 -26.094 11.789 1 97.88 354 ILE A N 1
ATOM 2864 C CA . ILE A 1 354 ? 17.156 -25.703 12.047 1 97.88 354 ILE A CA 1
ATOM 2865 C C . ILE A 1 354 ? 17.438 -24.359 11.383 1 97.88 354 ILE A C 1
ATOM 2867 O O . ILE A 1 354 ? 17.172 -24.172 10.195 1 97.88 354 ILE A O 1
ATOM 2871 N N . PRO A 1 355 ? 17.969 -23.391 12.156 1 97.62 355 PRO A N 1
ATOM 2872 C CA . PRO A 1 355 ? 18.375 -22.125 11.508 1 97.62 355 PRO A CA 1
ATOM 2873 C C . PRO A 1 355 ? 19.516 -22.312 10.516 1 97.62 355 PRO A C 1
ATOM 2875 O O . PRO A 1 355 ? 20.5 -22.984 10.828 1 97.62 355 PRO A O 1
ATOM 2878 N N . TRP A 1 356 ? 19.312 -21.828 9.352 1 96.69 356 TRP A N 1
ATOM 2879 C CA . TRP A 1 356 ? 20.328 -21.875 8.297 1 96.69 356 TRP A CA 1
ATOM 2880 C C . TRP A 1 356 ? 20.828 -20.469 7.961 1 96.69 356 TRP A C 1
ATOM 2882 O O . TRP A 1 356 ? 20.062 -19.609 7.566 1 96.69 356 TRP A O 1
ATOM 2892 N N . LYS A 1 357 ? 22.141 -20.219 8.148 1 95.81 357 LYS A N 1
ATOM 2893 C CA . LYS A 1 357 ? 22.797 -18.938 7.883 1 95.81 357 LYS A CA 1
ATOM 2894 C C . LYS A 1 357 ? 22.297 -17.859 8.836 1 95.81 357 LYS A C 1
ATOM 2896 O O . LYS A 1 357 ? 22.234 -16.672 8.477 1 95.81 357 LYS A O 1
ATOM 2901 N N . MET A 1 358 ? 21.781 -18.297 9.914 1 97.19 358 MET A N 1
ATOM 2902 C CA . MET A 1 358 ? 21.312 -17.406 10.977 1 97.19 358 MET A CA 1
ATOM 2903 C C . MET A 1 358 ? 22.062 -17.641 12.273 1 97.19 358 MET A C 1
ATOM 2905 O O . MET A 1 358 ? 21.484 -17.594 13.359 1 97.19 358 MET A O 1
ATOM 2909 N N . ASP A 1 359 ? 23.297 -17.984 12.055 1 95.38 359 ASP A N 1
ATOM 2910 C CA . ASP A 1 359 ? 24.172 -18.281 13.195 1 95.38 359 ASP A CA 1
ATOM 2911 C C . ASP A 1 359 ? 25.219 -17.172 13.391 1 95.38 359 ASP A C 1
ATOM 2913 O O . ASP A 1 359 ? 25.266 -16.219 12.617 1 95.38 359 ASP A O 1
ATOM 2917 N N . GLU A 1 360 ? 25.984 -17.359 14.453 1 96.12 360 GLU A N 1
ATOM 2918 C CA . GLU A 1 360 ? 26.984 -16.359 14.812 1 96.12 360 GLU A CA 1
ATOM 2919 C C . GLU A 1 360 ? 27.984 -16.156 13.688 1 96.12 360 GLU A C 1
ATOM 2921 O O . GLU A 1 360 ? 28.281 -15.016 13.312 1 96.12 360 GLU A O 1
ATOM 2926 N N . PRO A 1 361 ? 28.5 -17.188 13.062 1 95.69 361 PRO A N 1
ATOM 2927 C CA . PRO A 1 361 ? 29.453 -16.969 11.969 1 95.69 361 PRO A CA 1
ATOM 2928 C C . PRO A 1 361 ? 28.844 -16.172 10.812 1 95.69 361 PRO A C 1
ATOM 2930 O O . PRO A 1 361 ? 29.5 -15.305 10.242 1 95.69 361 PRO A O 1
ATOM 2933 N N . SER A 1 362 ? 27.672 -16.484 10.477 1 95.44 362 SER A N 1
ATOM 2934 C CA . SER A 1 362 ? 27.016 -15.781 9.391 1 95.44 362 SER A CA 1
ATOM 2935 C C . SER A 1 362 ? 26.781 -14.32 9.75 1 95.44 362 SER A C 1
ATOM 2937 O O . SER A 1 362 ? 26.953 -13.43 8.906 1 95.44 362 SER A O 1
ATOM 2939 N N . TYR A 1 363 ? 26.375 -14.07 10.984 1 96.56 363 TYR A N 1
ATOM 2940 C CA . TYR A 1 363 ? 26.141 -12.711 11.461 1 96.56 363 TYR A CA 1
ATOM 2941 C C . TYR A 1 363 ? 27.438 -11.906 11.43 1 96.56 363 TYR A C 1
ATOM 2943 O O . TYR A 1 363 ? 27.453 -10.781 10.922 1 96.56 363 TYR A O 1
ATOM 2951 N N . LYS A 1 364 ? 28.469 -12.484 11.906 1 95.88 364 LYS A N 1
ATOM 2952 C CA . LYS A 1 364 ? 29.766 -11.805 11.961 1 95.88 364 LYS A CA 1
ATOM 2953 C C . LYS A 1 364 ? 30.281 -11.508 10.562 1 95.88 364 LYS A C 1
ATOM 2955 O O . LYS A 1 364 ? 30.844 -10.43 10.32 1 95.88 364 LYS A O 1
ATOM 2960 N N . ALA A 1 365 ? 30.109 -12.438 9.719 1 95.19 365 ALA A N 1
ATOM 2961 C CA . ALA A 1 365 ? 30.547 -12.234 8.336 1 95.19 365 ALA A CA 1
ATOM 2962 C C . ALA A 1 365 ? 29.797 -11.062 7.703 1 95.19 365 ALA A C 1
ATOM 2964 O O . ALA A 1 365 ? 30.391 -10.258 6.984 1 95.19 365 ALA A O 1
ATOM 2965 N N . ALA A 1 366 ? 28.531 -11 7.957 1 92.5 366 ALA A N 1
ATOM 2966 C CA . ALA A 1 366 ? 27.719 -9.906 7.418 1 92.5 366 ALA A CA 1
ATOM 2967 C C . ALA A 1 366 ? 28.156 -8.57 8.008 1 92.5 366 ALA A C 1
ATOM 2969 O O . ALA A 1 366 ? 28.219 -7.562 7.293 1 92.5 366 ALA A O 1
ATOM 2970 N N . MET A 1 367 ? 28.469 -8.547 9.266 1 93.75 367 MET A N 1
ATOM 2971 C CA . MET A 1 367 ? 28.922 -7.348 9.961 1 93.75 367 MET A CA 1
ATOM 2972 C C . MET A 1 367 ? 30.25 -6.855 9.391 1 93.75 367 MET A C 1
ATOM 2974 O O . MET A 1 367 ? 30.438 -5.656 9.195 1 93.75 367 MET A O 1
ATOM 2978 N N . GLU A 1 368 ? 31.047 -7.766 9.117 1 93.88 368 GLU A N 1
ATOM 2979 C CA . GLU A 1 368 ? 32.344 -7.426 8.562 1 93.88 368 GLU A CA 1
ATOM 2980 C C . GLU A 1 368 ? 32.219 -6.82 7.164 1 93.88 368 GLU A C 1
ATOM 2982 O O . GLU A 1 368 ? 33.031 -5.992 6.762 1 93.88 368 GLU A O 1
ATOM 2987 N N . ASN A 1 369 ? 31.219 -7.207 6.523 1 90.88 369 ASN A N 1
ATOM 2988 C CA . ASN A 1 369 ? 30.984 -6.715 5.172 1 90.88 369 ASN A CA 1
ATOM 2989 C C . ASN A 1 369 ? 30.156 -5.434 5.172 1 90.88 369 ASN A C 1
ATOM 2991 O O . ASN A 1 369 ? 29.672 -5 4.125 1 90.88 369 ASN A O 1
ATOM 2995 N N . GLY A 1 370 ? 29.875 -4.922 6.34 1 86.25 370 GLY A N 1
ATOM 2996 C CA . GLY A 1 370 ? 29.219 -3.631 6.473 1 86.25 370 GLY A CA 1
ATOM 2997 C C . GLY A 1 370 ? 27.734 -3.684 6.184 1 86.25 370 GLY A C 1
ATOM 2998 O O . GLY A 1 370 ? 27.156 -2.705 5.711 1 86.25 370 GLY A O 1
ATOM 2999 N N . LYS A 1 371 ? 27.141 -4.832 6.449 1 85.62 371 LYS A N 1
ATOM 3000 C CA . LYS A 1 371 ? 25.734 -5 6.09 1 85.62 371 LYS A CA 1
ATOM 3001 C C . LYS A 1 371 ? 24.828 -4.754 7.289 1 85.62 371 LYS A C 1
ATOM 3003 O O . LYS A 1 371 ? 23.609 -4.98 7.215 1 85.62 371 LYS A O 1
ATOM 3008 N N . GLY A 1 372 ? 25.328 -4.258 8.344 1 88.81 372 GLY A N 1
ATOM 3009 C CA . GLY A 1 372 ? 24.562 -4.059 9.555 1 88.81 372 GLY A CA 1
ATOM 3010 C C . GLY A 1 372 ? 23.688 -2.816 9.508 1 88.81 372 GLY A C 1
ATOM 3011 O O . GLY A 1 372 ? 24.078 -1.803 8.922 1 88.81 372 GLY A O 1
ATOM 3012 N N . ILE A 1 373 ? 22.531 -2.982 10.102 1 87.56 373 ILE A N 1
ATOM 3013 C CA . ILE A 1 373 ? 21.594 -1.875 10.266 1 87.56 373 ILE A CA 1
ATOM 3014 C C . ILE A 1 373 ? 21.359 -1.616 11.75 1 87.56 373 ILE A C 1
ATOM 3016 O O . ILE A 1 373 ? 21.125 -2.551 12.523 1 87.56 373 ILE A O 1
ATOM 3020 N N . LYS A 1 374 ? 21.281 -0.392 12.141 1 90.25 374 LYS A N 1
ATOM 3021 C CA . LYS A 1 374 ? 21.156 -0.04 13.547 1 90.25 374 LYS A CA 1
ATOM 3022 C C . LYS A 1 374 ? 19.844 -0.544 14.141 1 90.25 374 LYS A C 1
ATOM 3024 O O . LYS A 1 374 ? 18.781 -0.382 13.531 1 90.25 374 LYS A O 1
ATOM 3029 N N . LEU A 1 375 ? 19.984 -1.132 15.242 1 89.62 375 LEU A N 1
ATOM 3030 C CA . LEU A 1 375 ? 18.859 -1.663 15.992 1 89.62 375 LEU A CA 1
ATOM 3031 C C . LEU A 1 375 ? 18.094 -0.542 16.688 1 89.62 375 LEU A C 1
ATOM 3033 O O . LEU A 1 375 ? 18.688 0.312 17.344 1 89.62 375 LEU A O 1
ATOM 3037 N N . SER A 1 376 ? 16.812 -0.478 16.453 1 84 376 SER A N 1
ATOM 3038 C CA . SER A 1 376 ? 16 0.529 17.125 1 84 376 SER A CA 1
ATOM 3039 C C . SER A 1 376 ? 15.805 0.189 18.609 1 84 376 SER A C 1
ATOM 3041 O O . SER A 1 376 ? 15.875 -0.979 19 1 84 376 SER A O 1
ATOM 3043 N N . SER A 1 377 ? 15.43 1.218 19.391 1 86.38 377 SER A N 1
ATOM 3044 C CA . SER A 1 377 ? 15.258 1.024 20.828 1 86.38 377 SER A CA 1
ATOM 3045 C C . SER A 1 377 ? 14.062 0.126 21.125 1 86.38 377 SER A C 1
ATOM 3047 O O . SER A 1 377 ? 14.125 -0.714 22.031 1 86.38 377 SER A O 1
ATOM 3049 N N . GLY A 1 378 ? 13.094 0.331 20.453 1 80.5 378 GLY A N 1
ATOM 3050 C CA . GLY A 1 378 ? 11.914 -0.496 20.641 1 80.5 378 GLY A CA 1
ATOM 3051 C C . GLY A 1 378 ? 12.172 -1.969 20.391 1 80.5 378 GLY A C 1
ATOM 3052 O O . GLY A 1 378 ? 11.758 -2.824 21.172 1 80.5 378 GLY A O 1
ATOM 3053 N N . LYS A 1 379 ? 12.875 -2.283 19.391 1 82.56 379 LYS A N 1
ATOM 3054 C CA . LYS A 1 379 ? 13.203 -3.664 19.047 1 82.56 379 LYS A CA 1
ATOM 3055 C C . LYS A 1 379 ? 14.18 -4.266 20.047 1 82.56 379 LYS A C 1
ATOM 3057 O O . LYS A 1 379 ? 14.117 -5.461 20.344 1 82.56 379 LYS A O 1
ATOM 3062 N N . GLN A 1 380 ? 15.039 -3.416 20.484 1 91.62 380 GLN A N 1
ATOM 3063 C CA . GLN A 1 380 ? 16.016 -3.881 21.469 1 91.62 380 GLN A CA 1
ATOM 3064 C C . GLN A 1 380 ? 15.32 -4.406 22.719 1 91.62 380 GLN A C 1
ATOM 3066 O O . GLN A 1 380 ? 15.656 -5.48 23.219 1 91.62 380 GLN A O 1
ATOM 3071 N N . LYS A 1 381 ? 14.359 -3.623 23.219 1 89.75 381 LYS A N 1
ATOM 3072 C CA . LYS A 1 381 ? 13.625 -4.023 24.422 1 89.75 381 LYS A CA 1
ATOM 3073 C C . LYS A 1 381 ? 12.883 -5.336 24.188 1 89.75 381 LYS A C 1
ATOM 3075 O O . LYS A 1 381 ? 12.859 -6.203 25.078 1 89.75 381 LYS A O 1
ATOM 3080 N N . LYS A 1 382 ? 12.359 -5.5 23.047 1 87.31 382 LYS A N 1
ATOM 3081 C CA . LYS A 1 382 ? 11.617 -6.715 22.719 1 87.31 382 LYS A CA 1
ATOM 3082 C C . LYS A 1 382 ? 12.555 -7.918 22.625 1 87.31 382 LYS A C 1
ATOM 3084 O O . LYS A 1 382 ? 12.203 -9.016 23.078 1 87.31 382 LYS A O 1
ATOM 3089 N N . LEU A 1 383 ? 13.688 -7.715 22.062 1 91.44 383 LEU A N 1
ATOM 3090 C CA . LEU A 1 383 ? 14.664 -8.781 21.891 1 91.44 383 LEU A CA 1
ATOM 3091 C C . LEU A 1 383 ? 15.188 -9.25 23.25 1 91.44 383 LEU A C 1
ATOM 3093 O O . LEU A 1 383 ? 15.43 -10.438 23.438 1 91.44 383 LEU A O 1
ATOM 3097 N N . GLU A 1 384 ? 15.312 -8.328 24.094 1 94.31 384 GLU A N 1
ATOM 3098 C CA . GLU A 1 384 ? 15.867 -8.641 25.422 1 94.31 384 GLU A CA 1
ATOM 3099 C C . GLU A 1 384 ? 14.969 -9.617 26.172 1 94.31 384 GLU A C 1
ATOM 3101 O O . GLU A 1 384 ? 15.453 -10.5 26.875 1 94.31 384 GLU A O 1
ATOM 3106 N N . ILE A 1 385 ? 13.688 -9.477 25.969 1 91.94 385 ILE A N 1
ATOM 3107 C CA . ILE A 1 385 ? 12.758 -10.289 26.75 1 91.94 385 ILE A CA 1
ATOM 3108 C C . ILE A 1 385 ? 12.375 -11.539 25.969 1 91.94 385 ILE A C 1
ATOM 3110 O O . ILE A 1 385 ? 11.797 -12.477 26.516 1 91.94 385 ILE A O 1
ATOM 3114 N N . LEU A 1 386 ? 12.727 -11.641 24.734 1 89.31 386 LEU A N 1
ATOM 3115 C CA . LEU A 1 386 ? 12.32 -12.734 23.844 1 89.31 386 LEU A CA 1
ATOM 3116 C C . LEU A 1 386 ? 13.102 -14 24.172 1 89.31 386 LEU A C 1
ATOM 3118 O O . LEU A 1 386 ? 14.32 -13.953 24.375 1 89.31 386 LEU A O 1
ATOM 3122 N N . ASN A 1 387 ? 12.391 -15.133 24.406 1 95.19 387 ASN A N 1
ATOM 3123 C CA . ASN A 1 387 ? 13.023 -16.438 24.375 1 95.19 387 ASN A CA 1
ATOM 3124 C C . ASN A 1 387 ? 13.25 -16.906 22.938 1 95.19 387 ASN A C 1
ATOM 3126 O O . ASN A 1 387 ? 12.32 -17.391 22.281 1 95.19 387 ASN A O 1
ATOM 3130 N N . ALA A 1 388 ? 14.484 -16.859 22.484 1 95.81 388 ALA A N 1
ATOM 3131 C CA . ALA A 1 388 ? 14.773 -17.078 21.062 1 95.81 388 ALA A CA 1
ATOM 3132 C C . ALA A 1 388 ? 15.086 -18.531 20.781 1 95.81 388 ALA A C 1
ATOM 3134 O O . ALA A 1 388 ? 15.414 -18.906 19.641 1 95.81 388 ALA A O 1
ATOM 3135 N N . GLY A 1 389 ? 15.047 -19.438 21.828 1 95.94 389 GLY A N 1
ATOM 3136 C CA . GLY A 1 389 ? 15.266 -20.859 21.641 1 95.94 389 GLY A CA 1
ATOM 3137 C C . GLY A 1 389 ? 16.594 -21.156 20.969 1 95.94 389 GLY A C 1
ATOM 3138 O O . GLY A 1 389 ? 17.656 -20.734 21.453 1 95.94 389 GLY A O 1
ATOM 3139 N N . LYS A 1 390 ? 16.609 -21.766 19.781 1 97.12 390 LYS A N 1
ATOM 3140 C CA . LYS A 1 390 ? 17.812 -22.172 19.031 1 97.12 390 LYS A CA 1
ATOM 3141 C C . LYS A 1 390 ? 18.562 -20.953 18.5 1 97.12 390 LYS A C 1
ATOM 3143 O O . LYS A 1 390 ? 19.719 -21.062 18.094 1 97.12 390 LYS A O 1
ATOM 3148 N N . LEU A 1 391 ? 17.922 -19.781 18.5 1 97.81 391 LEU A N 1
ATOM 3149 C CA . LEU A 1 391 ? 18.516 -18.578 17.938 1 97.81 391 LEU A CA 1
ATOM 3150 C C . LEU A 1 391 ? 19 -17.641 19.047 1 97.81 391 LEU A C 1
ATOM 3152 O O . LEU A 1 391 ? 19.172 -16.453 18.828 1 97.81 391 LEU A O 1
ATOM 3156 N N . GLU A 1 392 ? 19.188 -18.172 20.234 1 97.75 392 GLU A N 1
ATOM 3157 C CA . GLU A 1 392 ? 19.625 -17.359 21.375 1 97.75 392 GLU A CA 1
ATOM 3158 C C . GLU A 1 392 ? 20.984 -16.734 21.109 1 97.75 392 GLU A C 1
ATOM 3160 O O . GLU A 1 392 ? 21.234 -15.586 21.484 1 97.75 392 GLU A O 1
ATOM 3165 N N . THR A 1 393 ? 21.891 -17.531 20.531 1 97.69 393 THR A N 1
ATOM 3166 C CA . THR A 1 393 ? 23.219 -17 20.219 1 97.69 393 THR A CA 1
ATOM 3167 C C . THR A 1 393 ? 23.109 -15.828 19.25 1 97.69 393 THR A C 1
ATOM 3169 O O . THR A 1 393 ? 23.812 -14.828 19.391 1 97.69 393 THR A O 1
ATOM 3172 N N . LEU A 1 394 ? 22.297 -15.977 18.266 1 97.81 394 LEU A N 1
ATOM 3173 C CA . LEU A 1 394 ? 22.078 -14.891 17.312 1 97.81 394 LEU A CA 1
ATOM 3174 C C . LEU A 1 394 ? 21.531 -13.656 18.016 1 97.81 394 LEU A C 1
ATOM 3176 O O . LEU A 1 394 ? 21.969 -12.539 17.766 1 97.81 394 LEU A O 1
ATOM 3180 N N . LYS A 1 395 ? 20.516 -13.883 18.844 1 97.5 395 LYS A N 1
ATOM 3181 C CA . LYS A 1 395 ? 19.922 -12.812 19.625 1 97.5 395 LYS A CA 1
ATOM 3182 C C . LYS A 1 395 ? 21 -12.031 20.391 1 97.5 395 LYS A C 1
ATOM 3184 O O . LYS A 1 395 ? 21 -10.805 20.391 1 97.5 395 LYS A O 1
ATOM 3189 N N . GLN A 1 396 ? 21.844 -12.711 21.016 1 97.56 396 GLN A N 1
ATOM 3190 C CA . GLN A 1 396 ? 22.906 -12.078 21.797 1 97.56 396 GLN A CA 1
ATOM 3191 C C . GLN A 1 396 ? 23.844 -11.273 20.906 1 97.56 396 GLN A C 1
ATOM 3193 O O . GLN A 1 396 ? 24.281 -10.188 21.281 1 97.56 396 GLN A O 1
ATOM 3198 N N . CYS A 1 397 ? 24.156 -11.812 19.766 1 97.5 397 CYS A N 1
ATOM 3199 C CA . CYS A 1 397 ? 25 -11.094 18.812 1 97.5 397 CYS A CA 1
ATOM 3200 C C . CYS A 1 397 ? 24.359 -9.766 18.422 1 97.5 397 CYS A C 1
ATOM 3202 O O . CYS A 1 397 ? 25.031 -8.734 18.391 1 97.5 397 CYS A O 1
ATOM 3204 N N . ILE A 1 398 ? 23.094 -9.773 18.156 1 97.31 398 ILE A N 1
ATOM 3205 C CA . ILE A 1 398 ? 22.375 -8.578 17.734 1 97.31 398 ILE A CA 1
ATOM 3206 C C . ILE A 1 398 ? 22.375 -7.551 18.859 1 97.31 398 ILE A C 1
ATOM 3208 O O . ILE A 1 398 ? 22.625 -6.367 18.625 1 97.31 398 ILE A O 1
ATOM 3212 N N . LEU A 1 399 ? 22.125 -8.016 20.078 1 96.94 399 LEU A N 1
ATOM 3213 C CA . LEU A 1 399 ? 22.062 -7.137 21.234 1 96.94 399 LEU A CA 1
ATOM 3214 C C . LEU A 1 399 ? 23.422 -6.527 21.547 1 96.94 399 LEU A C 1
ATOM 3216 O O . LEU A 1 399 ? 23.516 -5.348 21.891 1 96.94 399 LEU A O 1
ATOM 3220 N N . GLU A 1 400 ? 24.453 -7.305 21.391 1 96.81 400 GLU A N 1
ATOM 3221 C CA . GLU A 1 400 ? 25.812 -6.848 21.703 1 96.81 400 GLU A CA 1
ATOM 3222 C C . GLU A 1 400 ? 26.281 -5.816 20.672 1 96.81 400 GLU A C 1
ATOM 3224 O O . GLU A 1 400 ? 26.922 -4.82 21.047 1 96.81 400 GLU A O 1
ATOM 3229 N N . ASN A 1 401 ? 25.984 -6.051 19.469 1 96.56 401 ASN A N 1
ATOM 3230 C CA . ASN A 1 401 ? 26.469 -5.176 18.422 1 96.56 401 ASN A CA 1
ATOM 3231 C C . ASN A 1 401 ? 25.469 -4.066 18.094 1 96.56 401 ASN A C 1
ATOM 3233 O O . ASN A 1 401 ? 25.812 -3.092 17.422 1 96.56 401 ASN A O 1
ATOM 3237 N N . LYS A 1 402 ? 24.203 -4.238 18.5 1 96 402 LYS A N 1
ATOM 3238 C CA . LYS A 1 402 ? 23.109 -3.289 18.281 1 96 402 LYS A CA 1
ATOM 3239 C C . LYS A 1 402 ? 22.859 -3.086 16.781 1 96 402 LYS A C 1
ATOM 3241 O O . LYS A 1 402 ? 22.641 -1.959 16.344 1 96 402 LYS A O 1
ATOM 3246 N N . MET A 1 403 ? 23.094 -4.207 16.109 1 95.5 403 MET A N 1
ATOM 3247 C CA . MET A 1 403 ? 22.906 -4.184 14.664 1 95.5 403 MET A CA 1
ATOM 3248 C C . MET A 1 403 ? 22.094 -5.395 14.203 1 95.5 403 MET A C 1
ATOM 3250 O O . MET A 1 403 ? 22.266 -6.496 14.727 1 95.5 403 MET A O 1
ATOM 3254 N N . GLU A 1 404 ? 21.188 -5.172 13.266 1 94.44 404 GLU A N 1
ATOM 3255 C CA . GLU A 1 404 ? 20.438 -6.246 12.625 1 94.44 404 GLU A CA 1
ATOM 3256 C C . GLU A 1 404 ? 20.844 -6.402 11.164 1 94.44 404 GLU A C 1
ATOM 3258 O O . GLU A 1 404 ? 21.547 -5.551 10.617 1 94.44 404 GLU A O 1
ATOM 3263 N N . ILE A 1 405 ? 20.516 -7.516 10.539 1 93.62 405 ILE A N 1
ATOM 3264 C CA . ILE A 1 405 ? 20.922 -7.797 9.164 1 93.62 405 ILE A CA 1
ATOM 3265 C C . ILE A 1 405 ? 19.703 -8.203 8.344 1 93.62 405 ILE A C 1
ATOM 3267 O O . ILE A 1 405 ? 18.938 -9.086 8.75 1 93.62 405 ILE A O 1
ATOM 3271 N N . GLU A 1 406 ? 19.516 -7.531 7.219 1 90.38 406 GLU A N 1
ATOM 3272 C CA . GLU A 1 406 ? 18.5 -7.941 6.25 1 90.38 406 GLU A CA 1
ATOM 3273 C C . GLU A 1 406 ? 19 -9.07 5.359 1 90.38 406 GLU A C 1
ATOM 3275 O O . GLU A 1 406 ? 20.156 -9.055 4.922 1 90.38 406 GLU A O 1
ATOM 3280 N N . GLN A 1 407 ? 18.109 -10.055 5.184 1 90.12 407 GLN A N 1
ATOM 3281 C CA . GLN A 1 407 ? 18.469 -11.242 4.422 1 90.12 407 GLN A CA 1
ATOM 3282 C C . GLN A 1 407 ? 18.938 -10.875 3.018 1 90.12 407 GLN A C 1
ATOM 3284 O O . GLN A 1 407 ? 19.859 -11.508 2.477 1 90.12 407 GLN A O 1
ATOM 3289 N N . GLU A 1 408 ? 18.328 -9.805 2.416 1 84.38 408 GLU A N 1
ATOM 3290 C CA . GLU A 1 408 ? 18.578 -9.391 1.04 1 84.38 408 GLU A CA 1
ATOM 3291 C C . GLU A 1 408 ? 20.016 -8.898 0.874 1 84.38 408 GLU A C 1
ATOM 3293 O O . GLU A 1 408 ? 20.531 -8.852 -0.243 1 84.38 408 GLU A O 1
ATOM 3298 N N . MET A 1 409 ? 20.578 -8.578 1.971 1 79.12 409 MET A N 1
ATOM 3299 C CA . MET A 1 409 ? 21.938 -8.055 1.93 1 79.12 409 MET A CA 1
ATOM 3300 C C . MET A 1 409 ? 22.969 -9.18 1.82 1 79.12 409 MET A C 1
ATOM 3302 O O . MET A 1 409 ? 24.156 -8.93 1.622 1 79.12 409 MET A O 1
ATOM 3306 N N . LEU A 1 410 ? 22.5 -10.398 1.881 1 80.44 410 LEU A N 1
ATOM 3307 C CA . LEU A 1 410 ? 23.422 -11.531 1.915 1 80.44 410 LEU A CA 1
ATOM 3308 C C . LEU A 1 410 ? 23.484 -12.219 0.555 1 80.44 410 LEU A C 1
ATOM 3310 O O . LEU A 1 410 ? 24 -13.336 0.441 1 80.44 410 LEU A O 1
ATOM 3314 N N . ILE A 1 411 ? 22.812 -11.625 -0.427 1 76.94 411 ILE A N 1
ATOM 3315 C CA . ILE A 1 411 ? 22.859 -12.219 -1.759 1 76.94 411 ILE A CA 1
ATOM 3316 C C . ILE A 1 411 ? 23.734 -11.352 -2.674 1 76.94 411 ILE A C 1
ATOM 3318 O O . ILE A 1 411 ? 23.828 -10.141 -2.479 1 76.94 411 ILE A O 1
ATOM 3322 N N . MET B 1 1 ? 18.078 44.25 24.297 1 30.02 1 MET B N 1
ATOM 3323 C CA . MET B 1 1 ? 17.562 43.094 23.594 1 30.02 1 MET B CA 1
ATOM 3324 C C . MET B 1 1 ? 18.328 42.875 22.281 1 30.02 1 MET B C 1
ATOM 3326 O O . MET B 1 1 ? 18.266 43.719 21.375 1 30.02 1 MET B O 1
ATOM 3330 N N . GLU B 1 2 ? 19.359 42.375 22.156 1 37.72 2 GLU B N 1
ATOM 3331 C CA . GLU B 1 2 ? 20.328 42.062 21.109 1 37.72 2 GLU B CA 1
ATOM 3332 C C . GLU B 1 2 ? 19.672 41.281 19.969 1 37.72 2 GLU B C 1
ATOM 3334 O O . GLU B 1 2 ? 19.094 40.219 20.188 1 37.72 2 GLU B O 1
ATOM 3339 N N . LEU B 1 3 ? 18.906 41.969 19.125 1 44.5 3 LEU B N 1
ATOM 3340 C CA . LEU B 1 3 ? 18.125 41.469 18 1 44.5 3 LEU B CA 1
ATOM 3341 C C . LEU B 1 3 ? 18.859 40.375 17.281 1 44.5 3 LEU B C 1
ATOM 3343 O O . LEU B 1 3 ? 20 40.562 16.828 1 44.5 3 LEU B O 1
ATOM 3347 N N . ASN B 1 4 ? 18.672 39.25 17.594 1 51.84 4 ASN B N 1
ATOM 3348 C CA . ASN B 1 4 ? 19.188 38.094 16.891 1 51.84 4 ASN B CA 1
ATOM 3349 C C . ASN B 1 4 ? 18.969 38.188 15.391 1 51.84 4 ASN B C 1
ATOM 3351 O O . ASN B 1 4 ? 17.844 38.062 14.914 1 51.84 4 ASN B O 1
ATOM 3355 N N . GLU B 1 5 ? 19.844 38.906 14.688 1 57.5 5 GLU B N 1
ATOM 3356 C CA . GLU B 1 5 ? 19.938 39.219 13.266 1 57.5 5 GLU B CA 1
ATOM 3357 C C . GLU B 1 5 ? 19.516 38.062 12.398 1 57.5 5 GLU B C 1
ATOM 3359 O O . GLU B 1 5 ? 19.203 38.219 11.219 1 57.5 5 GLU B O 1
ATOM 3364 N N . LYS B 1 6 ? 19.469 36.969 13.039 1 62.84 6 LYS B N 1
ATOM 3365 C CA . LYS B 1 6 ? 19.234 35.75 12.234 1 62.84 6 LYS B CA 1
ATOM 3366 C C . LYS B 1 6 ? 17.75 35.5 12.023 1 62.84 6 LYS B C 1
ATOM 3368 O O . LYS B 1 6 ? 17.359 34.875 11.047 1 62.84 6 LYS B O 1
ATOM 3373 N N . ASN B 1 7 ? 16.891 36.188 12.875 1 71.75 7 ASN B N 1
ATOM 3374 C CA . ASN B 1 7 ? 15.477 35.938 12.648 1 71.75 7 ASN B CA 1
ATOM 3375 C C . ASN B 1 7 ? 14.734 37.25 12.375 1 71.75 7 ASN B C 1
ATOM 3377 O O . ASN B 1 7 ? 14.203 37.875 13.297 1 71.75 7 ASN B O 1
ATOM 3381 N N . LEU B 1 8 ? 14.82 37.875 11.234 1 86.38 8 LEU B N 1
ATOM 3382 C CA . LEU B 1 8 ? 14.156 39.094 10.82 1 86.38 8 LEU B CA 1
ATOM 3383 C C . LEU B 1 8 ? 13.047 38.812 9.812 1 86.38 8 LEU B C 1
ATOM 3385 O O . LEU B 1 8 ? 13.297 38.75 8.609 1 86.38 8 LEU B O 1
ATOM 3389 N N . PRO B 1 9 ? 11.859 38.656 10.32 1 91.12 9 PRO B N 1
ATOM 3390 C CA . PRO B 1 9 ? 10.734 38.344 9.438 1 91.12 9 PRO B CA 1
ATOM 3391 C C . PRO B 1 9 ? 10.578 39.344 8.297 1 91.12 9 PRO B C 1
ATOM 3393 O O . PRO B 1 9 ? 10.133 38.969 7.203 1 91.12 9 PRO B O 1
ATOM 3396 N N . LEU B 1 10 ? 10.914 40.594 8.57 1 92.75 10 LEU B N 1
ATOM 3397 C CA . LEU B 1 10 ? 10.82 41.625 7.516 1 92.75 10 LEU B CA 1
ATOM 3398 C C . LEU B 1 10 ? 11.773 41.281 6.371 1 92.75 10 LEU B C 1
ATOM 3400 O O . LEU B 1 10 ? 11.414 41.406 5.199 1 92.75 10 LEU B O 1
ATOM 3404 N N . ALA B 1 11 ? 12.961 40.906 6.707 1 92.5 11 ALA B N 1
ATOM 3405 C CA . ALA B 1 11 ? 13.93 40.531 5.688 1 92.5 11 ALA B CA 1
ATOM 3406 C C . ALA B 1 11 ? 13.414 39.344 4.871 1 92.5 11 ALA B C 1
ATOM 3408 O O . ALA B 1 11 ? 13.508 39.344 3.643 1 92.5 11 ALA B O 1
ATOM 3409 N N . LYS B 1 12 ? 12.93 38.344 5.566 1 92.88 12 LYS B N 1
ATOM 3410 C CA . LYS B 1 12 ? 12.391 37.188 4.902 1 92.88 12 LYS B CA 1
ATOM 3411 C C . LYS B 1 12 ? 11.227 37.531 3.984 1 92.88 12 LYS B C 1
ATOM 3413 O O . LYS B 1 12 ? 11.102 37 2.887 1 92.88 12 LYS B O 1
ATOM 3418 N N . TRP B 1 13 ? 10.422 38.438 4.434 1 93.69 13 TRP B N 1
ATOM 3419 C CA . TRP B 1 13 ? 9.289 38.875 3.635 1 93.69 13 TRP B CA 1
ATOM 3420 C C . TRP B 1 13 ? 9.758 39.562 2.346 1 93.69 13 TRP B C 1
ATOM 3422 O O . TRP B 1 13 ? 9.203 39.312 1.273 1 93.69 13 TRP B O 1
ATOM 3432 N N . LEU B 1 14 ? 10.719 40.406 2.449 1 93.44 14 LEU B N 1
ATOM 3433 C CA . LEU B 1 14 ? 11.266 41.062 1.274 1 93.44 14 LEU B CA 1
ATOM 3434 C C . LEU B 1 14 ? 11.82 40.062 0.279 1 93.44 14 LEU B C 1
ATOM 3436 O O . LEU B 1 14 ? 11.602 40.188 -0.928 1 93.44 14 LEU B O 1
ATOM 3440 N N . ILE B 1 15 ? 12.539 39.125 0.813 1 93.5 15 ILE B N 1
ATOM 3441 C CA . ILE B 1 15 ? 13.109 38.062 -0.023 1 93.5 15 ILE B CA 1
ATOM 3442 C C . ILE B 1 15 ? 11.992 37.312 -0.724 1 93.5 15 ILE B C 1
ATOM 3444 O O . ILE B 1 15 ? 12.047 37.094 -1.938 1 93.5 15 ILE B O 1
ATOM 3448 N N . ASP B 1 16 ? 10.945 36.906 0.037 1 93.44 16 ASP B N 1
ATOM 3449 C CA . ASP B 1 16 ? 9.836 36.125 -0.499 1 93.44 16 ASP B CA 1
ATOM 3450 C C . ASP B 1 16 ? 9.062 36.906 -1.547 1 93.44 16 ASP B C 1
ATOM 3452 O O . ASP B 1 16 ? 8.594 36.344 -2.541 1 93.44 16 ASP B O 1
ATOM 3456 N N . LYS B 1 17 ? 8.922 38.188 -1.274 1 92.88 17 LYS B N 1
ATOM 3457 C CA . LYS B 1 17 ? 8.203 39.062 -2.197 1 92.88 17 LYS B CA 1
ATOM 3458 C C . LYS B 1 17 ? 8.945 39.188 -3.529 1 92.88 17 LYS B C 1
ATOM 3460 O O . LYS B 1 17 ? 8.312 39.344 -4.578 1 92.88 17 LYS B O 1
ATOM 3465 N N . THR B 1 18 ? 10.219 39.094 -3.48 1 94.06 18 THR B N 1
ATOM 3466 C CA . THR B 1 18 ? 11.031 39.281 -4.68 1 94.06 18 THR B CA 1
ATOM 3467 C C . THR B 1 18 ? 11.297 37.938 -5.359 1 94.06 18 THR B C 1
ATOM 3469 O O . THR B 1 18 ? 11.773 37.906 -6.492 1 94.06 18 THR B O 1
ATOM 3472 N N . ASN B 1 19 ? 10.992 36.812 -4.691 1 94 19 ASN B N 1
ATOM 3473 C CA . ASN B 1 19 ? 11.258 35.469 -5.195 1 94 19 ASN B CA 1
ATOM 3474 C C . ASN B 1 19 ? 10.312 35.094 -6.328 1 94 19 ASN B C 1
ATOM 3476 O O . ASN B 1 19 ? 9.477 34.188 -6.176 1 94 19 ASN B O 1
ATOM 3480 N N . THR B 1 20 ? 10.445 35.812 -7.438 1 93.12 20 THR B N 1
ATOM 3481 C CA . THR B 1 20 ? 9.664 35.531 -8.641 1 93.12 20 THR B CA 1
ATOM 3482 C C . THR B 1 20 ? 10.492 34.75 -9.656 1 93.12 20 THR B C 1
ATOM 3484 O O . THR B 1 20 ? 11.703 34.562 -9.477 1 93.12 20 THR B O 1
ATOM 3487 N N . LYS B 1 21 ? 9.812 34.344 -10.695 1 93.75 21 LYS B N 1
ATOM 3488 C CA . LYS B 1 21 ? 10.469 33.625 -11.781 1 93.75 21 LYS B CA 1
ATOM 3489 C C . LYS B 1 21 ? 11.594 34.469 -12.398 1 93.75 21 LYS B C 1
ATOM 3491 O O . LYS B 1 21 ? 12.695 33.938 -12.617 1 93.75 21 LYS B O 1
ATOM 3496 N N . ASP B 1 22 ? 11.336 35.656 -12.562 1 93.19 22 ASP B N 1
ATOM 3497 C CA . ASP B 1 22 ? 12.297 36.562 -13.195 1 93.19 22 ASP B CA 1
ATOM 3498 C C . ASP B 1 22 ? 13.508 36.781 -12.297 1 93.19 22 ASP B C 1
ATOM 3500 O O . ASP B 1 22 ? 14.633 36.938 -12.789 1 93.19 22 ASP B O 1
ATOM 3504 N N . TYR B 1 23 ? 13.258 36.844 -11.031 1 94.75 23 TYR B N 1
ATOM 3505 C CA . TYR B 1 23 ? 14.383 37 -10.117 1 94.75 23 TYR B CA 1
ATOM 3506 C C . TYR B 1 23 ? 15.312 35.812 -10.164 1 94.75 23 TYR B C 1
ATOM 3508 O O . TYR B 1 23 ? 16.531 35.969 -10.234 1 94.75 23 TYR B O 1
ATOM 3516 N N . ARG B 1 24 ? 14.734 34.688 -10.211 1 94 24 ARG B N 1
ATOM 3517 C CA . ARG B 1 24 ? 15.5 33.438 -10.109 1 94 24 ARG B CA 1
ATOM 3518 C C . ARG B 1 24 ? 16.359 33.219 -11.352 1 94 24 ARG B C 1
ATOM 3520 O O . ARG B 1 24 ? 17.422 32.625 -11.289 1 94 24 ARG B O 1
ATOM 3527 N N . ILE B 1 25 ? 15.898 33.75 -12.477 1 92.19 25 ILE B N 1
ATOM 3528 C CA . ILE B 1 25 ? 16.672 33.562 -13.703 1 92.19 25 ILE B CA 1
ATOM 3529 C C . ILE B 1 25 ? 17.547 34.781 -13.953 1 92.19 25 ILE B C 1
ATOM 3531 O O . ILE B 1 25 ? 18.188 34.875 -15 1 92.19 25 ILE B O 1
ATOM 3535 N N . GLY B 1 26 ? 17.484 35.781 -13.109 1 89.19 26 GLY B N 1
ATOM 3536 C CA . GLY B 1 26 ? 18.375 36.938 -13.203 1 89.19 26 GLY B CA 1
ATOM 3537 C C . GLY B 1 26 ? 17.828 38.031 -14.109 1 89.19 26 GLY B C 1
ATOM 3538 O O . GLY B 1 26 ? 18.594 38.875 -14.594 1 89.19 26 GLY B O 1
ATOM 3539 N N . ASN B 1 27 ? 16.531 38 -14.312 1 90.19 27 ASN B N 1
ATOM 3540 C CA . ASN B 1 27 ? 15.93 38.969 -15.227 1 90.19 27 ASN B CA 1
ATOM 3541 C C . ASN B 1 27 ? 15.273 40.125 -14.461 1 90.19 27 ASN B C 1
ATOM 3543 O O . ASN B 1 27 ? 14.781 41.062 -15.078 1 90.19 27 ASN B O 1
ATOM 3547 N N . LEU B 1 28 ? 15.312 40.031 -13.156 1 91.62 28 LEU B N 1
ATOM 3548 C CA . LEU B 1 28 ? 14.695 41.094 -12.352 1 91.62 28 LEU B CA 1
ATOM 3549 C C . LEU B 1 28 ? 15.742 42.125 -11.906 1 91.62 28 LEU B C 1
ATOM 3551 O O . LEU B 1 28 ? 16.797 41.75 -11.391 1 91.62 28 LEU B O 1
ATOM 3555 N N . SER B 1 29 ? 15.523 43.375 -12.305 1 90.56 29 SER B N 1
ATOM 3556 C CA . SER B 1 29 ? 16.422 44.438 -11.906 1 90.56 29 SER B CA 1
ATOM 3557 C C . SER B 1 29 ? 15.656 45.719 -11.602 1 90.56 29 SER B C 1
ATOM 3559 O O . SER B 1 29 ? 14.453 45.812 -11.875 1 90.56 29 SER B O 1
ATOM 3561 N N . GLY B 1 30 ? 16.312 46.625 -10.82 1 90.75 30 GLY B N 1
ATOM 3562 C CA . GLY B 1 30 ? 15.727 47.938 -10.562 1 90.75 30 GLY B CA 1
ATOM 3563 C C . GLY B 1 30 ? 15.211 48.094 -9.148 1 90.75 30 GLY B C 1
ATOM 3564 O O . GLY B 1 30 ? 15.656 47.375 -8.234 1 90.75 30 GLY B O 1
ATOM 3565 N N . MET B 1 31 ? 14.297 49.125 -9.016 1 93.31 31 MET B N 1
ATOM 3566 C CA . MET B 1 31 ? 13.758 49.469 -7.703 1 93.31 31 MET B CA 1
ATOM 3567 C C . MET B 1 31 ? 12.344 48.938 -7.535 1 93.31 31 MET B C 1
ATOM 3569 O O . MET B 1 31 ? 11.547 48.938 -8.477 1 93.31 31 MET B O 1
ATOM 3573 N N . LYS B 1 32 ? 12.102 48.312 -6.395 1 94.44 32 LYS B N 1
ATOM 3574 C CA . LYS B 1 32 ? 10.758 47.875 -6.035 1 94.44 32 LYS B CA 1
ATOM 3575 C C . LYS B 1 32 ? 10.156 48.75 -4.941 1 94.44 32 LYS B C 1
ATOM 3577 O O . LYS B 1 32 ? 10.875 49.281 -4.105 1 94.44 32 LYS B O 1
ATOM 3582 N N . HIS B 1 33 ? 8.82 48.938 -4.969 1 93.88 33 HIS B N 1
ATOM 3583 C CA . HIS B 1 33 ? 8.133 49.812 -4.043 1 93.88 33 HIS B CA 1
ATOM 3584 C C . HIS B 1 33 ? 6.906 49.156 -3.434 1 93.88 33 HIS B C 1
ATOM 3586 O O . HIS B 1 33 ? 5.785 49.625 -3.596 1 93.88 33 HIS B O 1
ATOM 3592 N N . PRO B 1 34 ? 7.16 48.125 -2.729 1 93.62 34 PRO B N 1
ATOM 3593 C CA . PRO B 1 34 ? 5.984 47.5 -2.129 1 93.62 34 PRO B CA 1
ATOM 3594 C C . PRO B 1 34 ? 5.332 48.375 -1.053 1 93.62 34 PRO B C 1
ATOM 3596 O O . PRO B 1 34 ? 6.027 49.062 -0.304 1 93.62 34 PRO B O 1
ATOM 3599 N N . LYS B 1 35 ? 4.035 48.281 -0.951 1 92.69 35 LYS B N 1
ATOM 3600 C CA . LYS B 1 35 ? 3.293 49 0.089 1 92.69 35 LYS B CA 1
ATOM 3601 C C . LYS B 1 35 ? 3.117 48.125 1.328 1 92.69 35 LYS B C 1
ATOM 3603 O O . LYS B 1 35 ? 3.082 46.875 1.228 1 92.69 35 LYS B O 1
ATOM 3608 N N . VAL B 1 36 ? 3.1 48.812 2.393 1 91.12 36 VAL B N 1
ATOM 3609 C CA . VAL B 1 36 ? 2.846 48.094 3.633 1 91.12 36 VAL B CA 1
ATOM 3610 C C . VAL B 1 36 ? 1.362 47.75 3.732 1 91.12 36 VAL B C 1
ATOM 3612 O O . VAL B 1 36 ? 0.509 48.625 3.768 1 91.12 36 VAL B O 1
ATOM 3615 N N . ASP B 1 37 ? 1.118 46.469 3.615 1 88.69 37 ASP B N 1
ATOM 3616 C CA . ASP B 1 37 ? -0.272 46.031 3.672 1 88.69 37 ASP B CA 1
ATOM 3617 C C . ASP B 1 37 ? -0.493 45.062 4.836 1 88.69 37 ASP B C 1
ATOM 3619 O O . ASP B 1 37 ? 0.404 44.875 5.656 1 88.69 37 ASP B O 1
ATOM 3623 N N . GLY B 1 38 ? -1.702 44.656 4.918 1 84.44 38 GLY B N 1
ATOM 3624 C CA . GLY B 1 38 ? -2.09 43.812 6.023 1 84.44 38 GLY B CA 1
ATOM 3625 C C . GLY B 1 38 ? -1.312 42.5 6.074 1 84.44 38 GLY B C 1
ATOM 3626 O O . GLY B 1 38 ? -0.975 42.031 7.156 1 84.44 38 GLY B O 1
ATOM 3627 N N . ASP B 1 39 ? -0.958 42 4.949 1 86.62 39 ASP B N 1
ATOM 3628 C CA . ASP B 1 39 ? -0.22 40.75 4.875 1 86.62 39 ASP B CA 1
ATOM 3629 C C . ASP B 1 39 ? 1.189 40.906 5.441 1 86.62 39 ASP B C 1
ATOM 3631 O O . ASP B 1 39 ? 1.673 40.031 6.164 1 86.62 39 ASP B O 1
ATOM 3635 N N . LEU B 1 40 ? 1.816 42.031 5.137 1 89.5 40 LEU B N 1
ATOM 3636 C CA . LEU B 1 40 ? 3.146 42.312 5.664 1 89.5 40 LEU B CA 1
ATOM 3637 C C . LEU B 1 40 ? 3.105 42.5 7.176 1 89.5 40 LEU B C 1
ATOM 3639 O O . LEU B 1 40 ? 3.951 41.938 7.895 1 89.5 40 LEU B O 1
ATOM 3643 N N . LEU B 1 41 ? 2.131 43.219 7.613 1 89.12 41 LEU B N 1
ATOM 3644 C CA . LEU B 1 41 ? 2.023 43.469 9.039 1 89.12 41 LEU B CA 1
ATOM 3645 C C . LEU B 1 41 ? 1.781 42.188 9.82 1 89.12 41 LEU B C 1
ATOM 3647 O O . LEU B 1 41 ? 2.312 42 10.914 1 89.12 41 LEU B O 1
ATOM 3651 N N . LYS B 1 42 ? 1.031 41.344 9.195 1 88.31 42 LYS B N 1
ATOM 3652 C CA . LYS B 1 42 ? 0.768 40.062 9.828 1 88.31 42 LYS B CA 1
ATOM 3653 C C . LYS B 1 42 ? 2.035 39.219 9.898 1 88.31 42 LYS B C 1
ATOM 3655 O O . LYS B 1 42 ? 2.297 38.562 10.906 1 88.31 42 LYS B O 1
ATOM 3660 N N . THR B 1 43 ? 2.822 39.188 8.883 1 87.5 43 THR B N 1
ATOM 3661 C CA . THR B 1 43 ? 4.031 38.375 8.781 1 87.5 43 THR B CA 1
ATOM 3662 C C . THR B 1 43 ? 5.098 38.875 9.758 1 87.5 43 THR B C 1
ATOM 3664 O O . THR B 1 43 ? 5.809 38.062 10.359 1 87.5 43 THR B O 1
ATOM 3667 N N . VAL B 1 44 ? 5.176 40.188 9.961 1 88.44 44 VAL B N 1
ATOM 3668 C CA . VAL B 1 44 ? 6.25 40.781 10.758 1 88.44 44 VAL B CA 1
ATOM 3669 C C . VAL B 1 44 ? 5.828 40.844 12.227 1 88.44 44 VAL B C 1
ATOM 3671 O O . VAL B 1 44 ? 6.676 40.906 13.117 1 88.44 44 VAL B O 1
ATOM 3674 N N . GLY B 1 45 ? 4.598 40.75 12.508 1 84.38 45 GLY B N 1
ATOM 3675 C CA . GLY B 1 45 ? 4.141 40.75 13.883 1 84.38 45 GLY B CA 1
ATOM 3676 C C . GLY B 1 45 ? 3.545 42.094 14.312 1 84.38 45 GLY B C 1
ATOM 3677 O O . GLY B 1 45 ? 3.574 42.438 15.492 1 84.38 45 GLY B O 1
ATOM 3678 N N . GLY B 1 46 ? 3.166 42.938 13.352 1 86.56 46 GLY B N 1
ATOM 3679 C CA . GLY B 1 46 ? 2.514 44.188 13.68 1 86.56 46 GLY B CA 1
ATOM 3680 C C . GLY B 1 46 ? 3.316 45.406 13.266 1 86.56 46 GLY B C 1
ATOM 3681 O O . GLY B 1 46 ? 4.43 45.281 12.75 1 86.56 46 GLY B O 1
ATOM 3682 N N . ARG B 1 47 ? 2.703 46.594 13.586 1 87.5 47 ARG B N 1
ATOM 3683 C CA . ARG B 1 47 ? 3.291 47.875 13.148 1 87.5 47 ARG B CA 1
ATOM 3684 C C . ARG B 1 47 ? 4.535 48.188 13.969 1 87.5 47 ARG B C 1
ATOM 3686 O O . ARG B 1 47 ? 5.531 48.688 13.422 1 87.5 47 ARG B O 1
ATOM 3693 N N . GLU B 1 48 ? 4.453 47.906 15.172 1 87.12 48 GLU B N 1
ATOM 3694 C CA . GLU B 1 48 ? 5.586 48.188 16.047 1 87.12 48 GLU B CA 1
ATOM 3695 C C . GLU B 1 48 ? 6.809 47.375 15.664 1 87.12 48 GLU B C 1
ATOM 3697 O O . GLU B 1 48 ? 7.93 47.875 15.641 1 87.12 48 GLU B O 1
ATOM 3702 N N . GLU B 1 49 ? 6.523 46.188 15.352 1 90.06 49 GLU B N 1
ATOM 3703 C CA . GLU B 1 49 ? 7.613 45.281 14.977 1 90.06 49 GLU B CA 1
ATOM 3704 C C . GLU B 1 49 ? 8.195 45.656 13.617 1 90.06 49 GLU B C 1
ATOM 3706 O O . GLU B 1 49 ? 9.398 45.531 13.383 1 90.06 49 GLU B O 1
ATOM 3711 N N . LEU B 1 50 ? 7.305 46.062 12.773 1 92.62 50 LEU B N 1
ATOM 3712 C CA . LEU B 1 50 ? 7.773 46.531 11.477 1 92.62 50 LEU B CA 1
ATOM 3713 C C . LEU B 1 50 ? 8.758 47.688 11.633 1 92.62 50 LEU B C 1
ATOM 3715 O O . LEU B 1 50 ? 9.828 47.688 11.023 1 92.62 50 LEU B O 1
ATOM 3719 N N . VAL B 1 51 ? 8.375 48.594 12.477 1 91.69 51 VAL B N 1
ATOM 3720 C CA . VAL B 1 51 ? 9.195 49.781 12.711 1 91.69 51 VAL B CA 1
ATOM 3721 C C . VAL B 1 51 ? 10.523 49.375 13.328 1 91.69 51 VAL B C 1
ATOM 3723 O O . VAL B 1 51 ? 11.586 49.844 12.922 1 91.69 51 VAL B O 1
ATOM 3726 N N . ARG B 1 52 ? 10.43 48.531 14.242 1 90.38 52 ARG B N 1
ATOM 3727 C CA . ARG B 1 52 ? 11.633 48.062 14.922 1 90.38 52 ARG B CA 1
ATOM 3728 C C . ARG B 1 52 ? 12.586 47.375 13.945 1 90.38 52 ARG B C 1
ATOM 3730 O O . ARG B 1 52 ? 13.781 47.656 13.914 1 90.38 52 ARG B O 1
ATOM 3737 N N . GLN B 1 53 ? 12.102 46.469 13.156 1 91.69 53 GLN B N 1
ATOM 3738 C CA . GLN B 1 53 ? 12.93 45.719 12.227 1 91.69 53 GLN B CA 1
ATOM 3739 C C . GLN B 1 53 ? 13.477 46.625 11.117 1 91.69 53 GLN B C 1
ATOM 3741 O O . GLN B 1 53 ? 14.602 46.438 10.664 1 91.69 53 GLN B O 1
ATOM 3746 N N . ALA B 1 54 ? 12.68 47.531 10.75 1 92.56 54 ALA B N 1
ATOM 3747 C CA . ALA B 1 54 ? 13.133 48.469 9.734 1 92.56 54 ALA B CA 1
ATOM 3748 C C . ALA B 1 54 ? 14.32 49.281 10.234 1 92.56 54 ALA B C 1
ATOM 3750 O O . ALA B 1 54 ? 15.281 49.5 9.492 1 92.56 54 ALA B O 1
ATOM 3751 N N . LYS B 1 55 ? 14.219 49.656 11.422 1 88.88 55 LYS B N 1
ATOM 3752 C CA . LYS B 1 55 ? 15.312 50.438 12.008 1 88.88 55 LYS B CA 1
ATOM 3753 C C . LYS B 1 55 ? 16.578 49.594 12.102 1 88.88 55 LYS B C 1
ATOM 3755 O O . LYS B 1 55 ? 17.688 50.094 11.883 1 88.88 55 LYS B O 1
ATOM 3760 N N . VAL B 1 56 ? 16.359 48.406 12.391 1 89.19 56 VAL B N 1
ATOM 3761 C CA . VAL B 1 56 ? 17.484 47.5 12.477 1 89.19 56 VAL B CA 1
ATOM 3762 C C . VAL B 1 56 ? 18.125 47.344 11.094 1 89.19 56 VAL B C 1
ATOM 3764 O O . VAL B 1 56 ? 19.344 47.406 10.961 1 89.19 56 VAL B O 1
ATOM 3767 N N . LEU B 1 57 ? 17.359 47.156 10.078 1 90.88 57 LEU B N 1
ATOM 3768 C CA . LEU B 1 57 ? 17.859 46.938 8.727 1 90.88 57 LEU B CA 1
ATOM 3769 C C . LEU B 1 57 ? 18.578 48.188 8.203 1 90.88 57 LEU B C 1
ATOM 3771 O O . LEU B 1 57 ? 19.562 48.094 7.477 1 90.88 57 LEU B O 1
ATOM 3775 N N . GLU B 1 58 ? 18.094 49.25 8.602 1 87 58 GLU B N 1
ATOM 3776 C CA . GLU B 1 58 ? 18.703 50.5 8.141 1 87 58 GLU B CA 1
ATOM 3777 C C . GLU B 1 58 ? 20.078 50.719 8.75 1 87 58 GLU B C 1
ATOM 3779 O O . GLU B 1 58 ? 20.922 51.406 8.18 1 87 58 GLU B O 1
ATOM 3784 N N . ARG B 1 59 ? 20.281 50.094 9.844 1 84.81 59 ARG B N 1
ATOM 3785 C CA . ARG B 1 59 ? 21.547 50.312 10.562 1 84.81 59 ARG B CA 1
ATOM 3786 C C . ARG B 1 59 ? 22.609 49.344 10.07 1 84.81 59 ARG B C 1
ATOM 3788 O O . ARG B 1 59 ? 23.797 49.469 10.414 1 84.81 59 ARG B O 1
ATOM 3795 N N . ILE B 1 60 ? 22.266 48.406 9.273 1 88.44 60 ILE B N 1
ATOM 3796 C CA . ILE B 1 60 ? 23.219 47.406 8.805 1 88.44 60 ILE B CA 1
ATOM 3797 C C . ILE B 1 60 ? 23.922 47.906 7.551 1 88.44 60 ILE B C 1
ATOM 3799 O O . ILE B 1 60 ? 23.312 48 6.48 1 88.44 60 ILE B O 1
ATOM 3803 N N . PRO B 1 61 ? 25.172 48.188 7.645 1 85.5 61 PRO B N 1
ATOM 3804 C CA . PRO B 1 61 ? 25.906 48.781 6.516 1 85.5 61 PRO B CA 1
ATOM 3805 C C . PRO B 1 61 ? 26.047 47.812 5.344 1 85.5 61 PRO B C 1
ATOM 3807 O O . PRO B 1 61 ? 26.094 48.25 4.188 1 85.5 61 PRO B O 1
ATOM 3810 N N . ALA B 1 62 ? 26.047 46.625 5.656 1 85.19 62 ALA B N 1
ATOM 3811 C CA . ALA B 1 62 ? 26.234 45.594 4.629 1 85.19 62 ALA B CA 1
ATOM 3812 C C . ALA B 1 62 ? 25.109 45.625 3.602 1 85.19 62 ALA B C 1
ATOM 3814 O O . ALA B 1 62 ? 25.266 45.156 2.48 1 85.19 62 ALA B O 1
ATOM 3815 N N . LEU B 1 63 ? 24 46.312 3.857 1 88.56 63 LEU B N 1
ATOM 3816 C CA . LEU B 1 63 ? 22.844 46.344 2.979 1 88.56 63 LEU B CA 1
ATOM 3817 C C . LEU B 1 63 ? 22.922 47.531 2.018 1 88.56 63 LEU B C 1
ATOM 3819 O O . LEU B 1 63 ? 22.078 47.656 1.134 1 88.56 63 LEU B O 1
ATOM 3823 N N . GLY B 1 64 ? 24.031 48.281 2.025 1 80.5 64 GLY B N 1
ATOM 3824 C CA . GLY B 1 64 ? 24.312 49.312 1.037 1 80.5 64 GLY B CA 1
ATOM 3825 C C . GLY B 1 64 ? 23.688 50.656 1.386 1 80.5 64 GLY B C 1
ATOM 3826 O O . GLY B 1 64 ? 23.781 51.594 0.603 1 80.5 64 GLY B O 1
ATOM 3827 N N . GLY B 1 65 ? 22.969 50.719 2.576 1 82.88 65 GLY B N 1
ATOM 3828 C CA . GLY B 1 65 ? 22.453 52 3.033 1 82.88 65 GLY B CA 1
ATOM 3829 C C . GLY B 1 65 ? 21.125 52.375 2.395 1 82.88 65 GLY B C 1
ATOM 3830 O O . GLY B 1 65 ? 20.438 51.5 1.857 1 82.88 65 GLY B O 1
ATOM 3831 N N . LYS B 1 66 ? 20.781 53.656 2.355 1 84.5 66 LYS B N 1
ATOM 3832 C CA . LYS B 1 66 ? 19.484 54.156 1.936 1 84.5 66 LYS B CA 1
ATOM 3833 C C . LYS B 1 66 ? 19.312 54.062 0.422 1 84.5 66 LYS B C 1
ATOM 3835 O O . LYS B 1 66 ? 18.188 54.062 -0.086 1 84.5 66 LYS B O 1
ATOM 3840 N N . GLU B 1 67 ? 20.484 53.875 -0.221 1 86.94 67 GLU B N 1
ATOM 3841 C CA . GLU B 1 67 ? 20.438 53.75 -1.675 1 86.94 67 GLU B CA 1
ATOM 3842 C C . GLU B 1 67 ? 19.859 52.406 -2.1 1 86.94 67 GLU B C 1
ATOM 3844 O O . GLU B 1 67 ? 19.234 52.281 -3.156 1 86.94 67 GLU B O 1
ATOM 3849 N N . TYR B 1 68 ? 20.047 51.438 -1.287 1 91.94 68 TYR B N 1
ATOM 3850 C CA . TYR B 1 68 ? 19.641 50.094 -1.659 1 91.94 68 TYR B CA 1
ATOM 3851 C C . TYR B 1 68 ? 18.375 49.688 -0.922 1 91.94 68 TYR B C 1
ATOM 3853 O O . TYR B 1 68 ? 17.578 48.875 -1.424 1 91.94 68 TYR B O 1
ATOM 3861 N N . LEU B 1 69 ? 18.188 50.219 0.25 1 92.94 69 LEU B N 1
ATOM 3862 C CA . LEU B 1 69 ? 17 49.938 1.065 1 92.94 69 LEU B CA 1
ATOM 3863 C C . LEU B 1 69 ? 16.562 51.156 1.848 1 92.94 69 LEU B C 1
ATOM 3865 O O . LEU B 1 69 ? 17.344 51.719 2.631 1 92.94 69 LEU B O 1
ATOM 3869 N N . HIS B 1 70 ? 15.336 51.562 1.556 1 91.75 70 HIS B N 1
ATOM 3870 C CA . HIS B 1 70 ? 14.797 52.75 2.18 1 91.75 70 HIS B CA 1
ATOM 3871 C C . HIS B 1 70 ? 13.352 52.562 2.613 1 91.75 70 HIS B C 1
ATOM 3873 O O . HIS B 1 70 ? 12.57 51.938 1.896 1 91.75 70 HIS B O 1
ATOM 3879 N N . PHE B 1 71 ? 13.102 53.094 3.816 1 93.56 71 PHE B N 1
ATOM 3880 C CA . PHE B 1 71 ? 11.742 53.031 4.332 1 93.56 71 PHE B CA 1
ATOM 3881 C C . PHE B 1 71 ? 11.094 54.406 4.324 1 93.56 71 PHE B C 1
ATOM 3883 O O . PHE B 1 71 ? 11.719 55.375 4.711 1 93.56 71 PHE B O 1
ATOM 3890 N N . ASP B 1 72 ? 9.898 54.469 3.787 1 92.31 72 ASP B N 1
ATOM 3891 C CA . ASP B 1 72 ? 9.156 55.75 3.793 1 92.31 72 ASP B CA 1
ATOM 3892 C C . ASP B 1 72 ? 8.547 56 5.164 1 92.31 72 ASP B C 1
ATOM 3894 O O . ASP B 1 72 ? 7.367 55.719 5.395 1 92.31 72 ASP B O 1
ATOM 3898 N N . TRP B 1 73 ? 9.289 56.688 5.996 1 91.31 73 TRP B N 1
ATOM 3899 C CA . TRP B 1 73 ? 8.906 56.938 7.379 1 91.31 73 TRP B CA 1
ATOM 3900 C C . TRP B 1 73 ? 7.836 58 7.457 1 91.31 73 TRP B C 1
ATOM 3902 O O . TRP B 1 73 ? 7.906 59 6.738 1 91.31 73 TRP B O 1
ATOM 3912 N N . ARG B 1 74 ? 6.848 57.719 8.25 1 88 74 ARG B N 1
ATOM 3913 C CA . ARG B 1 74 ? 5.793 58.688 8.523 1 88 74 ARG B CA 1
ATOM 3914 C C . ARG B 1 74 ? 5.578 58.844 10.023 1 88 74 ARG B C 1
ATOM 3916 O O . ARG B 1 74 ? 6.094 58.062 10.82 1 88 74 ARG B O 1
ATOM 3923 N N . GLU B 1 75 ? 4.926 59.938 10.359 1 86.88 75 GLU B N 1
ATOM 3924 C CA . GLU B 1 75 ? 4.535 60.219 11.742 1 86.88 75 GLU B CA 1
ATOM 3925 C C . GLU B 1 75 ? 5.734 60.125 12.68 1 86.88 75 GLU B C 1
ATOM 3927 O O . GLU B 1 75 ? 5.715 59.406 13.664 1 86.88 75 GLU B O 1
ATOM 3932 N N . MET B 1 76 ? 6.746 60.906 12.352 1 84.94 76 MET B N 1
ATOM 3933 C CA . MET B 1 76 ? 7.965 61.031 13.148 1 84.94 76 MET B CA 1
ATOM 3934 C C . MET B 1 76 ? 8.625 59.656 13.32 1 84.94 76 MET B C 1
ATOM 3936 O O . MET B 1 76 ? 8.898 59.25 14.445 1 84.94 76 MET B O 1
ATOM 3940 N N . ASN B 1 77 ? 8.664 58.781 12.281 1 84.44 77 ASN B N 1
ATOM 3941 C CA . ASN B 1 77 ? 9.375 57.5 12.219 1 84.44 77 ASN B CA 1
ATOM 3942 C C . ASN B 1 77 ? 8.68 56.438 13.047 1 84.44 77 ASN B C 1
ATOM 3944 O O . ASN B 1 77 ? 9.344 55.625 13.703 1 84.44 77 ASN B O 1
ATOM 3948 N N . THR B 1 78 ? 7.375 56.562 13.109 1 85.75 78 THR B N 1
ATOM 3949 C CA . THR B 1 78 ? 6.637 55.562 13.852 1 85.75 78 TH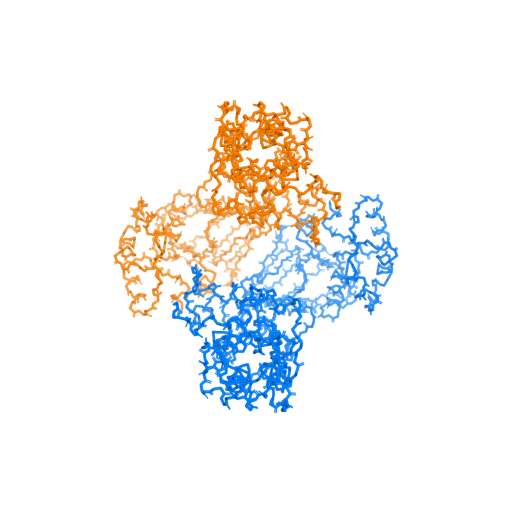R B CA 1
ATOM 3950 C C . THR B 1 78 ? 5.762 54.719 12.914 1 85.75 78 THR B C 1
ATOM 3952 O O . THR B 1 78 ? 5.098 53.781 13.352 1 85.75 78 THR B O 1
ATOM 3955 N N . ASP B 1 79 ? 5.797 55.156 11.688 1 89.56 79 ASP B N 1
ATOM 3956 C CA . ASP B 1 79 ? 5.016 54.406 10.703 1 89.56 79 ASP B CA 1
ATOM 3957 C C . ASP B 1 79 ? 5.73 54.344 9.359 1 89.56 79 ASP B C 1
ATOM 3959 O O . ASP B 1 79 ? 6.578 55.188 9.07 1 89.56 79 ASP B O 1
ATOM 3963 N N . ILE B 1 80 ? 5.516 53.281 8.625 1 91.5 80 ILE B N 1
ATOM 3964 C CA . ILE B 1 80 ? 6.09 53.062 7.301 1 91.5 80 ILE B CA 1
ATOM 3965 C C . ILE B 1 80 ? 4.977 52.75 6.301 1 91.5 80 ILE B C 1
ATOM 3967 O O . ILE B 1 80 ? 4.141 51.875 6.547 1 91.5 80 ILE B O 1
ATOM 3971 N N . THR B 1 81 ? 4.859 53.406 5.18 1 90.94 81 THR B N 1
ATOM 3972 C CA . THR B 1 81 ? 3.801 53.188 4.203 1 90.94 81 THR B CA 1
ATOM 3973 C C . THR B 1 81 ? 4.328 52.438 2.992 1 90.94 81 THR B C 1
ATOM 3975 O O . THR B 1 81 ? 3.574 51.75 2.312 1 90.94 81 THR B O 1
ATOM 3978 N N . ARG B 1 82 ? 5.555 52.656 2.73 1 94.19 82 ARG B N 1
ATOM 3979 C CA . ARG B 1 82 ? 6.156 52.031 1.555 1 94.19 82 ARG B CA 1
ATOM 3980 C C . ARG B 1 82 ? 7.617 51.688 1.81 1 94.19 82 ARG B C 1
ATOM 3982 O O . ARG B 1 82 ? 8.305 52.375 2.568 1 94.19 82 ARG B O 1
ATOM 3989 N N . ILE B 1 83 ? 8.039 50.625 1.244 1 94 83 ILE B N 1
ATOM 3990 C CA . ILE B 1 83 ? 9.43 50.188 1.323 1 94 83 ILE B CA 1
ATOM 3991 C C . ILE B 1 83 ? 10.062 50.25 -0.063 1 94 83 ILE B C 1
ATOM 3993 O O . ILE B 1 83 ? 9.547 49.656 -1.018 1 94 83 ILE B O 1
ATOM 3997 N N . ASP B 1 84 ? 11.102 50.969 -0.218 1 94.38 84 ASP B N 1
ATOM 3998 C CA . ASP B 1 84 ? 11.836 51.062 -1.476 1 94.38 84 ASP B CA 1
ATOM 3999 C C . ASP B 1 84 ? 13.172 50.344 -1.386 1 94.38 84 ASP B C 1
ATOM 4001 O O . ASP B 1 84 ? 13.992 50.625 -0.515 1 94.38 84 ASP B O 1
ATOM 4005 N N . TYR B 1 85 ? 13.297 49.406 -2.244 1 94.88 85 TYR B N 1
ATOM 4006 C CA . TYR B 1 85 ? 14.578 48.719 -2.225 1 94.88 85 TYR B CA 1
ATOM 4007 C C . TYR B 1 85 ? 15 48.312 -3.631 1 94.88 85 TYR B C 1
ATOM 4009 O O . TYR B 1 85 ? 14.156 48.125 -4.512 1 94.88 85 TYR B O 1
ATOM 4017 N N . ARG B 1 86 ? 16.344 48.156 -3.869 1 93.5 86 ARG B N 1
ATOM 4018 C CA . ARG B 1 86 ? 16.906 47.625 -5.109 1 93.5 86 ARG B CA 1
ATOM 4019 C C . ARG B 1 86 ? 17 46.125 -5.059 1 93.5 86 ARG B C 1
ATOM 4021 O O . ARG B 1 86 ? 17.328 45.531 -4.016 1 93.5 86 ARG B O 1
ATOM 4028 N N . VAL B 1 87 ? 16.812 45.5 -6.164 1 94.69 87 VAL B N 1
ATOM 4029 C CA . VAL B 1 87 ? 16.812 44.062 -6.25 1 94.69 87 VAL B CA 1
ATOM 4030 C C . VAL B 1 87 ? 18.172 43.531 -5.785 1 94.69 87 VAL B C 1
ATOM 4032 O O . VAL B 1 87 ? 18.25 42.438 -5.219 1 94.69 87 VAL B O 1
ATOM 4035 N N . GLU B 1 88 ? 19.188 44.281 -5.848 1 92.38 88 GLU B N 1
ATOM 4036 C CA . GLU B 1 88 ? 20.562 43.875 -5.5 1 92.38 88 GLU B CA 1
ATOM 4037 C C . GLU B 1 88 ? 20.703 43.688 -3.996 1 92.38 88 GLU B C 1
ATOM 4039 O O . GLU B 1 88 ? 21.688 43.094 -3.537 1 92.38 88 GLU B O 1
ATOM 4044 N N . VAL B 1 89 ? 19.766 44.094 -3.289 1 93.75 89 VAL B N 1
ATOM 4045 C CA . VAL B 1 89 ? 19.859 44 -1.835 1 93.75 89 VAL B CA 1
ATOM 4046 C C . VAL B 1 89 ? 19.484 42.594 -1.387 1 93.75 89 VAL B C 1
ATOM 4048 O O . VAL B 1 89 ? 19.859 42.188 -0.293 1 93.75 89 VAL B O 1
ATOM 4051 N N . ILE B 1 90 ? 18.844 41.875 -2.246 1 94.31 90 ILE B N 1
ATOM 4052 C CA . ILE B 1 90 ? 18.266 40.594 -1.869 1 94.31 90 ILE B CA 1
ATOM 4053 C C . ILE B 1 90 ? 19.359 39.625 -1.501 1 94.31 90 ILE B C 1
ATOM 4055 O O . ILE B 1 90 ? 19.297 38.969 -0.451 1 94.31 90 ILE B O 1
ATOM 4059 N N . PRO B 1 91 ? 20.438 39.469 -2.23 1 93.69 91 PRO B N 1
ATOM 4060 C CA . PRO B 1 91 ? 21.5 38.562 -1.811 1 93.69 91 PRO B CA 1
ATOM 4061 C C . PRO B 1 91 ? 22.094 38.906 -0.45 1 93.69 91 PRO B C 1
ATOM 4063 O O . PRO B 1 91 ? 22.453 38.031 0.331 1 93.69 91 PRO B O 1
ATOM 4066 N N . ARG B 1 92 ? 22.078 40.188 -0.186 1 93 92 ARG B N 1
ATOM 4067 C CA . ARG B 1 92 ? 22.625 40.656 1.085 1 93 92 ARG B CA 1
ATOM 4068 C C . ARG B 1 92 ? 21.672 40.312 2.236 1 93 92 ARG B C 1
ATOM 4070 O O . ARG B 1 92 ? 22.125 39.969 3.33 1 93 92 ARG B O 1
ATOM 4077 N N . LEU B 1 93 ? 20.438 40.469 1.94 1 93.62 93 LEU B N 1
ATOM 4078 C CA . LEU B 1 93 ? 19.438 40.125 2.947 1 93.62 93 LEU B CA 1
ATOM 4079 C C . LEU B 1 93 ? 19.5 38.625 3.254 1 93.62 93 LEU B C 1
ATOM 4081 O O . LEU B 1 93 ? 19.391 38.219 4.414 1 93.62 93 LEU B O 1
ATOM 4085 N N . CYS B 1 94 ? 19.625 37.812 2.221 1 93.88 94 CYS B N 1
ATOM 4086 C CA . CYS B 1 94 ? 19.734 36.344 2.396 1 93.88 94 CYS B CA 1
ATOM 4087 C C . CYS B 1 94 ? 20.938 36 3.26 1 93.88 94 CYS B C 1
ATOM 4089 O O . CYS B 1 94 ? 20.844 35.156 4.156 1 93.88 94 CYS B O 1
ATOM 4091 N N . GLU B 1 95 ? 22.047 36.656 3.033 1 91.81 95 GLU B N 1
ATOM 4092 C CA . GLU B 1 95 ? 23.25 36.406 3.83 1 91.81 95 GLU B CA 1
ATOM 4093 C C . GLU B 1 95 ? 23.031 36.812 5.289 1 91.81 95 GLU B C 1
ATOM 4095 O O . GLU B 1 95 ? 23.516 36.125 6.195 1 91.81 95 GLU B O 1
ATOM 4100 N N . LEU B 1 96 ? 22.312 37.875 5.383 1 89.62 96 LEU B N 1
ATOM 4101 C CA . LEU B 1 96 ? 22.047 38.406 6.719 1 89.62 96 LEU B CA 1
ATOM 4102 C C . LEU B 1 96 ? 21.266 37.406 7.551 1 89.62 96 LEU B C 1
ATOM 4104 O O . LEU B 1 96 ? 21.594 37.156 8.719 1 89.62 96 LEU B O 1
ATOM 4108 N N . ILE B 1 97 ? 20.234 36.781 6.988 1 91.81 97 ILE B N 1
ATOM 4109 C CA . ILE B 1 97 ? 19.375 35.906 7.77 1 91.81 97 ILE B CA 1
ATOM 4110 C C . ILE B 1 97 ? 19.828 34.438 7.598 1 91.81 97 ILE B C 1
ATOM 4112 O O . ILE B 1 97 ? 19.25 33.531 8.195 1 91.81 97 ILE B O 1
ATOM 4116 N N . GLY B 1 98 ? 20.766 34.188 6.727 1 90.56 98 GLY B N 1
ATOM 4117 C CA . GLY B 1 98 ? 21.391 32.875 6.629 1 90.56 98 GLY B CA 1
ATOM 4118 C C . GLY B 1 98 ? 20.609 31.906 5.75 1 90.56 98 GLY B C 1
ATOM 4119 O O . GLY B 1 98 ? 20.469 30.734 6.09 1 90.56 98 GLY B O 1
ATOM 4120 N N . ILE B 1 99 ? 19.938 32.375 4.766 1 91.88 99 ILE B N 1
ATOM 4121 C CA . ILE B 1 99 ? 19.25 31.484 3.83 1 91.88 99 ILE B CA 1
ATOM 4122 C C . ILE B 1 99 ? 19.906 31.594 2.453 1 91.88 99 ILE B C 1
ATOM 4124 O O . ILE B 1 99 ? 20.609 32.562 2.168 1 91.88 99 ILE B O 1
ATOM 4128 N N . VAL B 1 100 ? 19.688 30.625 1.702 1 92.56 100 VAL B N 1
ATOM 4129 C CA . VAL B 1 100 ? 20.25 30.609 0.357 1 92.56 100 VAL B CA 1
ATOM 4130 C C . VAL B 1 100 ? 19.375 31.469 -0.57 1 92.56 100 VAL B C 1
ATOM 4132 O O . VAL B 1 100 ? 18.156 31.344 -0.556 1 92.56 100 VAL B O 1
ATOM 4135 N N . ASP B 1 101 ? 20 32.312 -1.286 1 94.19 101 ASP B N 1
ATOM 4136 C CA . ASP B 1 101 ? 19.344 33.156 -2.287 1 94.19 101 ASP B CA 1
ATOM 4137 C C . ASP B 1 101 ? 18.578 32.281 -3.295 1 94.19 101 ASP B C 1
ATOM 4139 O O . ASP B 1 101 ? 19.109 31.281 -3.787 1 94.19 101 ASP B O 1
ATOM 4143 N N . PRO B 1 102 ? 17.359 32.625 -3.531 1 93.56 102 PRO B N 1
ATOM 4144 C CA . PRO B 1 102 ? 16.562 31.828 -4.473 1 93.56 102 PRO B CA 1
ATOM 4145 C C . PRO B 1 102 ? 17.219 31.703 -5.844 1 93.56 102 PRO B C 1
ATOM 4147 O O . PRO B 1 102 ? 17.094 30.656 -6.496 1 93.56 102 PRO B O 1
ATOM 4150 N N . GLY B 1 103 ? 17.797 32.75 -6.301 1 93 103 GLY B N 1
ATOM 4151 C CA . GLY B 1 103 ? 18.531 32.688 -7.555 1 93 103 GLY B CA 1
ATOM 4152 C C . GLY B 1 103 ? 19.703 31.703 -7.504 1 93 103 GLY B C 1
ATOM 4153 O O . GLY B 1 103 ? 19.922 30.938 -8.438 1 93 103 GLY B O 1
ATOM 4154 N N . GLU B 1 104 ? 20.422 31.781 -6.43 1 92.88 104 GLU B N 1
ATOM 4155 C CA . GLU B 1 104 ? 21.547 30.875 -6.242 1 92.88 104 GLU B CA 1
ATOM 4156 C C . GLU B 1 104 ? 21.078 29.422 -6.105 1 92.88 104 GLU B C 1
ATOM 4158 O O . GLU B 1 104 ? 21.719 28.5 -6.602 1 92.88 104 GLU B O 1
ATOM 4163 N N . ARG B 1 105 ? 20.016 29.312 -5.34 1 93.88 105 ARG B N 1
ATOM 4164 C CA . ARG B 1 105 ? 19.422 27.984 -5.176 1 93.88 105 ARG B CA 1
ATOM 4165 C C . ARG B 1 105 ? 19.062 27.375 -6.523 1 93.88 105 ARG B C 1
ATOM 4167 O O . ARG B 1 105 ? 19.312 26.188 -6.762 1 93.88 105 ARG B O 1
ATOM 4174 N N . GLN B 1 106 ? 18.516 28.172 -7.359 1 93.75 106 GLN B N 1
ATOM 4175 C CA . GLN B 1 106 ? 18.156 27.75 -8.711 1 93.75 106 GLN B CA 1
ATOM 4176 C C . GLN B 1 106 ? 19.391 27.344 -9.5 1 93.75 106 GLN B C 1
ATOM 4178 O O . GLN B 1 106 ? 19.391 26.312 -10.195 1 93.75 106 GLN B O 1
ATOM 4183 N N . LEU B 1 107 ? 20.406 28.109 -9.422 1 93.69 107 LEU B N 1
ATOM 4184 C CA . LEU B 1 107 ? 21.641 27.844 -10.141 1 93.69 107 LEU B CA 1
ATOM 4185 C C . LEU B 1 107 ? 22.297 26.562 -9.648 1 93.69 107 LEU B C 1
ATOM 4187 O O . LEU B 1 107 ? 22.828 25.781 -10.438 1 93.69 107 LEU B O 1
ATOM 4191 N N . GLN B 1 108 ? 22.219 26.406 -8.375 1 94.38 108 GLN B N 1
ATOM 4192 C CA . GLN B 1 108 ? 22.766 25.188 -7.801 1 94.38 108 GLN B CA 1
ATOM 4193 C C . GLN B 1 108 ? 22 23.953 -8.297 1 94.38 108 GLN B C 1
ATOM 4195 O O . GLN B 1 108 ? 22.609 22.922 -8.602 1 94.38 108 GLN B O 1
ATOM 4200 N N . ALA B 1 109 ? 20.734 24.047 -8.312 1 95.44 109 ALA B N 1
ATOM 4201 C CA . ALA B 1 109 ? 19.906 22.969 -8.812 1 95.44 109 ALA B CA 1
ATOM 4202 C C . ALA B 1 109 ? 20.219 22.641 -10.266 1 95.44 109 ALA B C 1
ATOM 4204 O O . ALA B 1 109 ? 20.328 21.484 -10.641 1 95.44 109 ALA B O 1
ATOM 4205 N N . ILE B 1 110 ? 20.375 23.719 -11.055 1 95.25 110 ILE B N 1
ATOM 4206 C CA . ILE B 1 110 ? 20.703 23.547 -12.469 1 95.25 110 ILE B CA 1
ATOM 4207 C C . ILE B 1 110 ? 22.047 22.828 -12.602 1 95.25 110 ILE B C 1
ATOM 4209 O O . ILE B 1 110 ? 22.188 21.906 -13.414 1 95.25 110 ILE B O 1
ATOM 4213 N N . SER B 1 111 ? 22.953 23.219 -11.773 1 95.56 111 SER B N 1
ATOM 4214 C CA . SER B 1 111 ? 24.281 22.594 -11.812 1 95.56 111 SER B CA 1
ATOM 4215 C C . SER B 1 111 ? 24.203 21.109 -11.484 1 95.56 111 SER B C 1
ATOM 4217 O O . SER B 1 111 ? 24.859 20.297 -12.133 1 95.56 111 SER B O 1
ATOM 4219 N N . ARG B 1 112 ? 23.469 20.781 -10.539 1 95.38 112 ARG B N 1
ATOM 4220 C CA . ARG B 1 112 ? 23.312 19.391 -10.133 1 95.38 112 ARG B CA 1
ATOM 4221 C C . ARG B 1 112 ? 22.688 18.562 -11.242 1 95.38 112 ARG B C 1
ATOM 4223 O O . ARG B 1 112 ? 23.141 17.453 -11.523 1 95.38 112 ARG B O 1
ATOM 4230 N N . ILE B 1 113 ? 21.672 19.109 -11.867 1 96.06 113 ILE B N 1
ATOM 4231 C CA . ILE B 1 113 ? 20.969 18.375 -12.922 1 96.06 113 ILE B CA 1
ATOM 4232 C C . ILE B 1 113 ? 21.875 18.266 -14.148 1 96.06 113 ILE B C 1
ATOM 4234 O O . ILE B 1 113 ? 21.859 17.25 -14.844 1 96.06 113 ILE B O 1
ATOM 4238 N N . CYS B 1 114 ? 22.625 19.328 -14.391 1 94.81 114 CYS B N 1
ATOM 4239 C CA . CYS B 1 114 ? 23.578 19.25 -15.492 1 94.81 114 CYS B CA 1
ATOM 4240 C C . CYS B 1 114 ? 24.578 18.125 -15.273 1 94.81 114 CYS B C 1
ATOM 4242 O O . CYS B 1 114 ? 24.922 17.406 -16.219 1 94.81 114 CYS B O 1
ATOM 4244 N N . LYS B 1 115 ? 25.016 18.016 -14.07 1 94.56 115 LYS B N 1
ATOM 4245 C CA . LYS B 1 115 ? 25.938 16.938 -13.75 1 94.56 115 LYS B CA 1
ATOM 4246 C C . LYS B 1 115 ? 25.266 15.578 -13.961 1 94.56 115 LYS B C 1
ATOM 4248 O O . LYS B 1 115 ? 25.875 14.664 -14.523 1 94.56 115 LYS B O 1
ATOM 4253 N N . LEU B 1 116 ? 24.078 15.461 -13.5 1 95.06 116 LEU B N 1
ATOM 4254 C CA . LEU B 1 116 ? 23.344 14.227 -13.688 1 95.06 116 LEU B CA 1
ATOM 4255 C C . LEU B 1 116 ? 23.141 13.93 -15.172 1 95.06 116 LEU B C 1
ATOM 4257 O O . LEU B 1 116 ? 23.234 12.773 -15.594 1 95.06 116 LEU B O 1
ATOM 4261 N N . GLN B 1 117 ? 22.797 14.938 -15.898 1 93.56 117 GLN B N 1
ATOM 4262 C CA . GLN B 1 117 ? 22.562 14.789 -17.328 1 93.56 117 GLN B CA 1
ATOM 4263 C C . GLN B 1 117 ? 23.75 14.133 -18.016 1 93.56 117 GLN B C 1
ATOM 4265 O O . GLN B 1 117 ? 23.594 13.305 -18.906 1 93.56 117 GLN B O 1
ATOM 4270 N N . VAL B 1 118 ? 24.891 14.484 -17.578 1 91.88 118 VAL B N 1
ATOM 4271 C CA . VAL B 1 118 ? 26.109 13.906 -18.125 1 91.88 118 VAL B CA 1
ATOM 4272 C C . VAL B 1 118 ? 26.203 12.43 -17.75 1 91.88 118 VAL B C 1
ATOM 4274 O O . VAL B 1 118 ? 26.531 11.586 -18.594 1 91.88 118 VAL B O 1
ATOM 4277 N N . ASP B 1 119 ? 25.906 12.148 -16.547 1 90.75 119 ASP B N 1
ATOM 4278 C CA . ASP B 1 119 ? 26.016 10.781 -16.031 1 90.75 119 ASP B CA 1
ATOM 4279 C C . ASP B 1 119 ? 25 9.859 -16.703 1 90.75 119 ASP B C 1
ATOM 4281 O O . ASP B 1 119 ? 25.266 8.672 -16.875 1 90.75 119 ASP B O 1
ATOM 4285 N N . VAL B 1 120 ? 23.828 10.477 -17.078 1 90.56 120 VAL B N 1
ATOM 4286 C CA . VAL B 1 120 ? 22.766 9.625 -17.594 1 90.56 120 VAL B CA 1
ATOM 4287 C C . VAL B 1 120 ? 22.547 9.906 -19.078 1 90.56 120 VAL B C 1
ATOM 4289 O O . VAL B 1 120 ? 21.453 9.672 -19.609 1 90.56 120 VAL B O 1
ATOM 4292 N N . SER B 1 121 ? 23.516 10.438 -19.75 1 87 121 SER B N 1
ATOM 4293 C CA . SER B 1 121 ? 23.391 10.906 -21.125 1 87 121 SER B CA 1
ATOM 4294 C C . SER B 1 121 ? 23 9.773 -22.062 1 87 121 SER B C 1
ATOM 4296 O O . SER B 1 121 ? 22.25 9.984 -23.031 1 87 121 SER B O 1
ATOM 4298 N N . GLU B 1 122 ? 23.406 8.57 -21.75 1 82.94 122 GLU B N 1
ATOM 4299 C CA . GLU B 1 122 ? 23.141 7.445 -22.641 1 82.94 122 GLU B CA 1
ATOM 4300 C C . GLU B 1 122 ? 21.891 6.676 -22.219 1 82.94 122 GLU B C 1
ATOM 4302 O O . GLU B 1 122 ? 21.531 5.676 -22.828 1 82.94 122 GLU B O 1
ATOM 4307 N N . SER B 1 123 ? 21.25 7.227 -21.188 1 85.94 123 SER B N 1
ATOM 4308 C CA . SER B 1 123 ? 20.109 6.504 -20.656 1 85.94 123 SER B CA 1
ATOM 4309 C C . SER B 1 123 ? 18.797 7.191 -21.047 1 85.94 123 SER B C 1
ATOM 4311 O O . SER B 1 123 ? 18.812 8.258 -21.656 1 85.94 123 SER B O 1
ATOM 4313 N N . CYS B 1 124 ? 17.672 6.555 -20.766 1 84.12 124 CYS B N 1
ATOM 4314 C CA . CYS B 1 124 ? 16.344 7.07 -21.062 1 84.12 124 CYS B CA 1
ATOM 4315 C C . CYS B 1 124 ? 16.016 8.25 -20.156 1 84.12 124 CYS B C 1
ATOM 4317 O O . CYS B 1 124 ? 15.023 8.961 -20.391 1 84.12 124 CYS B O 1
ATOM 4319 N N . LEU B 1 125 ? 16.906 8.5 -19.203 1 90.75 125 LEU B N 1
ATOM 4320 C CA . LEU B 1 125 ? 16.625 9.539 -18.219 1 90.75 125 LEU B CA 1
ATOM 4321 C C . LEU B 1 125 ? 17.094 10.898 -18.719 1 90.75 125 LEU B C 1
ATOM 4323 O O . LEU B 1 125 ? 16.844 11.922 -18.062 1 90.75 125 LEU B O 1
ATOM 4327 N N . SER B 1 126 ? 17.719 10.93 -19.859 1 91.38 126 SER B N 1
ATOM 4328 C CA . SER B 1 126 ? 18.203 12.18 -20.438 1 91.38 126 SER B CA 1
ATOM 4329 C C . SER B 1 126 ? 17.047 13.125 -20.75 1 91.38 126 SER B C 1
ATOM 4331 O O . SER B 1 126 ? 17.141 14.336 -20.516 1 91.38 126 SER B O 1
ATOM 4333 N N . ALA B 1 127 ? 16 12.531 -21.234 1 91.81 127 ALA B N 1
ATOM 4334 C CA . ALA B 1 127 ? 14.828 13.336 -21.562 1 91.81 127 ALA B CA 1
ATOM 4335 C C . ALA B 1 127 ? 14.25 14 -20.312 1 91.81 127 ALA B C 1
ATOM 4337 O O . ALA B 1 127 ? 13.797 15.141 -20.359 1 91.81 127 ALA B O 1
ATOM 4338 N N . TYR B 1 128 ? 14.242 13.266 -19.266 1 95.25 128 TYR B N 1
ATOM 4339 C CA . TYR B 1 128 ? 13.766 13.828 -18 1 95.25 128 TYR B CA 1
ATOM 4340 C C . TYR B 1 128 ? 14.648 14.984 -17.547 1 95.25 128 TYR B C 1
ATOM 4342 O O . TYR B 1 128 ? 14.148 16.031 -17.141 1 95.25 128 TYR B O 1
ATOM 4350 N N . CYS B 1 129 ? 15.961 14.789 -17.656 1 94.81 129 CYS B N 1
ATOM 4351 C CA . CYS B 1 129 ? 16.891 15.844 -17.281 1 94.81 129 CYS B CA 1
ATOM 4352 C C . CYS B 1 129 ? 16.672 17.094 -18.125 1 94.81 129 CYS B C 1
ATOM 4354 O O . CYS B 1 129 ? 16.703 18.203 -17.609 1 94.81 129 CYS B O 1
ATOM 4356 N N . ASP B 1 130 ? 16.422 16.859 -19.391 1 94.31 130 ASP B N 1
ATOM 4357 C CA . ASP B 1 130 ? 16.156 17.984 -20.281 1 94.31 130 ASP B CA 1
ATOM 4358 C C . ASP B 1 130 ? 14.93 18.75 -19.828 1 94.31 130 ASP B C 1
ATOM 4360 O O . ASP B 1 130 ? 14.93 19.984 -19.828 1 94.31 130 ASP B O 1
ATOM 4364 N N . HIS B 1 131 ? 13.984 18.016 -19.5 1 94.75 131 HIS B N 1
ATOM 4365 C CA . HIS B 1 131 ? 12.742 18.641 -19.047 1 94.75 131 HIS B CA 1
ATOM 4366 C C . HIS B 1 131 ? 12.961 19.453 -17.781 1 94.75 131 HIS B C 1
ATOM 4368 O O . HIS B 1 131 ? 12.516 20.594 -17.672 1 94.75 131 HIS B O 1
ATOM 4374 N N . VAL B 1 132 ? 13.641 18.859 -16.812 1 95.62 132 VAL B N 1
ATOM 4375 C CA . VAL B 1 132 ? 13.883 19.531 -15.531 1 95.62 132 VAL B CA 1
ATOM 4376 C C . VAL B 1 132 ? 14.711 20.781 -15.742 1 95.62 132 VAL B C 1
ATOM 4378 O O . VAL B 1 132 ? 14.43 21.828 -15.164 1 95.62 132 VAL B O 1
ATOM 4381 N N . LEU B 1 133 ? 15.719 20.688 -16.609 1 94.62 133 LEU B N 1
ATOM 4382 C CA . LEU B 1 133 ? 16.578 21.828 -16.906 1 94.62 133 LEU B CA 1
ATOM 4383 C C . LEU B 1 133 ? 15.781 22.953 -17.562 1 94.62 133 LEU B C 1
ATOM 4385 O O . LEU B 1 133 ? 15.984 24.125 -17.25 1 94.62 133 LEU B O 1
ATOM 4389 N N . GLU B 1 134 ? 14.945 22.547 -18.453 1 94.94 134 GLU B N 1
ATOM 4390 C CA . GLU B 1 134 ? 14.102 23.547 -19.094 1 94.94 134 GLU B CA 1
ATOM 4391 C C . GLU B 1 134 ? 13.242 24.281 -18.078 1 94.94 134 GLU B C 1
ATOM 4393 O O . GLU B 1 134 ? 13.125 25.5 -18.125 1 94.94 134 GLU B O 1
ATOM 4398 N N . GLN B 1 135 ? 12.688 23.578 -17.203 1 94.62 135 GLN B N 1
ATOM 4399 C CA . GLN B 1 135 ? 11.836 24.172 -16.172 1 94.62 135 GLN B CA 1
ATOM 4400 C C . GLN B 1 135 ? 12.641 25.062 -15.234 1 94.62 135 GLN B C 1
ATOM 4402 O O . GLN B 1 135 ? 12.211 26.172 -14.898 1 94.62 135 GLN B O 1
ATOM 4407 N N . LEU B 1 136 ? 13.781 24.594 -14.883 1 94.31 136 LEU B N 1
ATOM 4408 C CA . LEU B 1 136 ? 14.625 25.359 -13.969 1 94.31 136 LEU B CA 1
ATOM 4409 C C . LEU B 1 136 ? 15.148 26.625 -14.648 1 94.31 136 LEU B C 1
ATOM 4411 O O . LEU B 1 136 ? 15.227 27.688 -14.016 1 94.31 136 LEU B O 1
ATOM 4415 N N . ASN B 1 137 ? 15.461 26.516 -15.891 1 93.88 137 ASN B N 1
ATOM 4416 C CA . ASN B 1 137 ? 15.969 27.656 -16.625 1 93.88 137 ASN B CA 1
ATOM 4417 C C . ASN B 1 137 ? 14.891 28.719 -16.844 1 93.88 137 ASN B C 1
ATOM 4419 O O . ASN B 1 137 ? 15.195 29.891 -17.062 1 93.88 137 ASN B O 1
ATOM 4423 N N . LYS B 1 138 ? 13.664 28.281 -16.75 1 93.5 138 LYS B N 1
ATOM 4424 C CA . LYS B 1 138 ? 12.547 29.219 -16.859 1 93.5 138 LYS B CA 1
ATOM 4425 C C . LYS B 1 138 ? 12.188 29.797 -15.492 1 93.5 138 LYS B C 1
ATOM 4427 O O . LYS B 1 138 ? 11.281 30.641 -15.383 1 93.5 138 LYS B O 1
ATOM 4432 N N . GLY B 1 139 ? 12.883 29.375 -14.484 1 92.81 139 GLY B N 1
ATOM 4433 C CA . GLY B 1 139 ? 12.68 29.906 -13.141 1 92.81 139 GLY B CA 1
ATOM 4434 C C . GLY B 1 139 ? 11.578 29.188 -12.383 1 92.81 139 GLY B C 1
ATOM 4435 O O . GLY B 1 139 ? 11.188 29.625 -11.297 1 92.81 139 GLY B O 1
ATOM 4436 N N . ASN B 1 140 ? 11.125 28.125 -12.938 1 93.56 140 ASN B N 1
ATOM 4437 C CA . ASN B 1 140 ? 10.07 27.359 -12.273 1 93.56 140 ASN B CA 1
ATOM 4438 C C . ASN B 1 140 ? 10.609 26.594 -11.07 1 93.56 140 ASN B C 1
ATOM 4440 O O . ASN B 1 140 ? 11.742 26.109 -11.094 1 93.56 140 ASN B O 1
ATOM 4444 N N . THR B 1 141 ? 9.773 26.469 -9.969 1 92.38 141 THR B N 1
ATOM 4445 C CA . THR B 1 141 ? 10.258 25.875 -8.727 1 92.38 141 THR B CA 1
ATOM 4446 C C . THR B 1 141 ? 9.648 24.484 -8.531 1 92.38 141 THR B C 1
ATOM 4448 O O . THR B 1 141 ? 9.953 23.797 -7.551 1 92.38 141 THR B O 1
ATOM 4451 N N . LYS B 1 142 ? 8.812 24 -9.375 1 90.38 142 LYS B N 1
ATOM 4452 C CA . LYS B 1 142 ? 8.094 22.734 -9.211 1 90.38 142 LYS B CA 1
ATOM 4453 C C . LYS B 1 142 ? 9.07 21.578 -9.07 1 90.38 142 LYS B C 1
ATOM 4455 O O . LYS B 1 142 ? 8.836 20.656 -8.281 1 90.38 142 LYS B O 1
ATOM 4460 N N . GLU B 1 143 ? 10.227 21.656 -9.812 1 91.62 143 GLU B N 1
ATOM 4461 C CA . GLU B 1 143 ? 11.18 20.547 -9.859 1 91.62 143 GLU B CA 1
ATOM 4462 C C . GLU B 1 143 ? 12.344 20.781 -8.906 1 91.62 143 GLU B C 1
ATOM 4464 O O . GLU B 1 143 ? 13.266 19.953 -8.828 1 91.62 143 GLU B O 1
ATOM 4469 N N . LEU B 1 144 ? 12.312 21.828 -8.219 1 90.75 144 LEU B N 1
ATOM 4470 C CA . LEU B 1 144 ? 13.438 22.234 -7.387 1 90.75 144 LEU B CA 1
ATOM 4471 C C . LEU B 1 144 ? 13.703 21.219 -6.285 1 90.75 144 LEU B C 1
ATOM 4473 O O . LEU B 1 144 ? 14.852 20.859 -6.027 1 90.75 144 LEU B O 1
ATOM 4477 N N . SER B 1 145 ? 12.633 20.844 -5.629 1 90.94 145 SER B N 1
ATOM 4478 C CA . SER B 1 145 ? 12.781 19.906 -4.52 1 90.94 145 SER B CA 1
ATOM 4479 C C . SER B 1 145 ? 13.445 18.609 -4.973 1 90.94 145 SER B C 1
ATOM 4481 O O . SER B 1 145 ? 14.328 18.078 -4.289 1 90.94 145 SER B O 1
ATOM 4483 N N . LYS B 1 146 ? 13.055 18.094 -6.078 1 92.19 146 LYS B N 1
ATOM 4484 C CA . LYS B 1 146 ? 13.633 16.859 -6.617 1 92.19 146 LYS B CA 1
ATOM 4485 C C . LYS B 1 146 ? 15.086 17.078 -7.023 1 92.19 146 LYS B C 1
ATOM 4487 O O . LYS B 1 146 ? 15.938 16.219 -6.789 1 92.19 146 LYS B O 1
ATOM 4492 N N . ALA B 1 147 ? 15.352 18.234 -7.594 1 92.38 147 ALA B N 1
ATOM 4493 C CA . ALA B 1 147 ? 16.703 18.562 -8.055 1 92.38 147 ALA B CA 1
ATOM 4494 C C . ALA B 1 147 ? 17.656 18.719 -6.875 1 92.38 147 ALA B C 1
ATOM 4496 O O . ALA B 1 147 ? 18.875 18.531 -7.027 1 92.38 147 ALA B O 1
ATOM 4497 N N . GLU B 1 148 ? 17.047 19 -5.742 1 93.12 148 GLU B N 1
ATOM 4498 C CA . GLU B 1 148 ? 17.875 19.219 -4.559 1 93.12 148 GLU B CA 1
ATOM 4499 C C . GLU B 1 148 ? 18.078 17.922 -3.783 1 93.12 148 GLU B C 1
ATOM 4501 O O . GLU B 1 148 ? 18.969 17.844 -2.924 1 93.12 148 GLU B O 1
ATOM 4506 N N . ASP B 1 149 ? 17.312 16.969 -4.102 1 94.25 149 ASP B N 1
ATOM 4507 C CA . ASP B 1 149 ? 17.391 15.703 -3.387 1 94.25 149 ASP B CA 1
ATOM 4508 C C . ASP B 1 149 ? 18.531 14.836 -3.932 1 94.25 149 ASP B C 1
ATOM 4510 O O . ASP B 1 149 ? 18.344 14.109 -4.914 1 94.25 149 ASP B O 1
ATOM 4514 N N . GLU B 1 150 ? 19.609 14.867 -3.248 1 93.5 150 GLU B N 1
ATOM 4515 C CA . GLU B 1 150 ? 20.812 14.164 -3.697 1 93.5 150 GLU B CA 1
ATOM 4516 C C . GLU B 1 150 ? 20.578 12.664 -3.779 1 93.5 150 GLU B C 1
ATOM 4518 O O . GLU B 1 150 ? 21.109 11.992 -4.668 1 93.5 150 GLU B O 1
ATOM 4523 N N . GLU B 1 151 ? 19.797 12.164 -2.871 1 94.44 151 GLU B N 1
ATOM 4524 C CA . GLU B 1 151 ? 19.516 10.734 -2.873 1 94.44 151 GLU B CA 1
ATOM 4525 C C . GLU B 1 151 ? 18.656 10.344 -4.066 1 94.44 151 GLU B C 1
ATOM 4527 O O . GLU B 1 151 ? 18.828 9.273 -4.648 1 94.44 151 GLU B O 1
ATOM 4532 N N . PHE B 1 152 ? 17.766 11.227 -4.371 1 96.12 152 PHE B N 1
ATOM 4533 C CA . PHE B 1 152 ? 16.953 11.008 -5.559 1 96.12 152 PHE B CA 1
ATOM 4534 C C . PHE B 1 152 ? 17.812 10.977 -6.812 1 96.12 152 PHE B C 1
ATOM 4536 O O . PHE B 1 152 ? 17.672 10.094 -7.656 1 96.12 152 PHE B O 1
ATOM 4543 N N . LEU B 1 153 ? 18.719 11.914 -6.922 1 96 153 LEU B N 1
ATOM 4544 C CA . LEU B 1 153 ? 19.609 11.984 -8.086 1 96 153 LEU B CA 1
ATOM 4545 C C . LEU B 1 153 ? 20.531 10.773 -8.133 1 96 153 LEU B C 1
ATOM 4547 O O . LEU B 1 153 ? 20.797 10.242 -9.211 1 96 153 LEU B O 1
ATOM 4551 N N . LYS B 1 154 ? 20.984 10.375 -6.98 1 95.5 154 LYS B N 1
ATOM 4552 C CA . LYS B 1 154 ? 21.797 9.164 -6.895 1 95.5 154 LYS B CA 1
ATOM 4553 C C . LYS B 1 154 ? 21.016 7.941 -7.371 1 95.5 154 LYS B C 1
ATOM 4555 O O . LYS B 1 154 ? 21.578 7.066 -8.039 1 95.5 154 LYS B O 1
ATOM 4560 N N . CYS B 1 155 ? 19.812 7.918 -7.008 1 96.31 155 CYS B N 1
ATOM 4561 C CA . CYS B 1 155 ? 18.938 6.824 -7.418 1 96.31 155 CYS B CA 1
ATOM 4562 C C . CYS B 1 155 ? 18.797 6.785 -8.938 1 96.31 155 CYS B C 1
ATOM 4564 O O . CYS B 1 155 ? 18.875 5.715 -9.539 1 96.31 155 CYS B O 1
ATOM 4566 N N . LEU B 1 156 ? 18.578 7.926 -9.539 1 95.69 156 LEU B N 1
ATOM 4567 C CA . LEU B 1 156 ? 18.438 7.996 -10.992 1 95.69 156 LEU B CA 1
ATOM 4568 C C . LEU B 1 156 ? 19.719 7.543 -11.68 1 95.69 156 LEU B C 1
ATOM 4570 O O . LEU B 1 156 ? 19.672 6.828 -12.68 1 95.69 156 LEU B O 1
ATOM 4574 N N . LYS B 1 157 ? 20.844 7.938 -11.133 1 95.25 157 LYS B N 1
ATOM 4575 C CA . LYS B 1 157 ? 22.125 7.52 -11.688 1 95.25 157 LYS B CA 1
ATOM 4576 C C . LYS B 1 157 ? 22.297 6.008 -11.586 1 95.25 157 LYS B C 1
ATOM 4578 O O . LYS B 1 157 ? 22.734 5.363 -12.547 1 95.25 157 LYS B O 1
ATOM 4583 N N . ALA B 1 158 ? 21.969 5.488 -10.438 1 94.88 158 ALA B N 1
ATOM 4584 C CA . ALA B 1 158 ? 22.078 4.047 -10.227 1 94.88 158 ALA B CA 1
ATOM 4585 C C . ALA B 1 158 ? 21.188 3.283 -11.211 1 94.88 158 ALA B C 1
ATOM 4587 O O . ALA B 1 158 ? 21.578 2.23 -11.719 1 94.88 158 ALA B O 1
ATOM 4588 N N . LEU B 1 159 ? 20.047 3.803 -11.438 1 93.5 159 LEU B N 1
ATOM 4589 C CA . LEU B 1 159 ? 19.109 3.186 -12.375 1 93.5 159 LEU B CA 1
ATOM 4590 C C . LEU B 1 159 ? 19.672 3.18 -13.789 1 93.5 159 LEU B C 1
ATOM 4592 O O . LEU B 1 159 ? 19.547 2.186 -14.508 1 93.5 159 LEU B O 1
ATOM 4596 N N . ALA B 1 160 ? 20.266 4.277 -14.148 1 91.12 160 ALA B N 1
ATOM 4597 C CA . ALA B 1 160 ? 20.859 4.402 -15.484 1 91.12 160 ALA B CA 1
ATOM 4598 C C . ALA B 1 160 ? 22.031 3.443 -15.648 1 91.12 160 ALA B C 1
ATOM 4600 O O . ALA B 1 160 ? 22.312 2.975 -16.766 1 91.12 160 ALA B O 1
ATOM 4601 N N . ASP B 1 161 ? 22.656 3.102 -14.508 1 90.38 161 ASP B N 1
ATOM 4602 C CA . ASP B 1 161 ? 23.859 2.271 -14.547 1 90.38 161 ASP B CA 1
ATOM 4603 C C . ASP B 1 161 ? 23.5 0.79 -14.445 1 90.38 161 ASP B C 1
ATOM 4605 O O . ASP B 1 161 ? 24.391 -0.069 -14.5 1 90.38 161 ASP B O 1
ATOM 4609 N N . LEU B 1 162 ? 22.297 0.534 -14.328 1 86.38 162 LEU B N 1
ATOM 4610 C CA . LEU B 1 162 ? 21.875 -0.856 -14.188 1 86.38 162 LEU B CA 1
ATOM 4611 C C . LEU B 1 162 ? 22.156 -1.639 -15.469 1 86.38 162 LEU B C 1
ATOM 4613 O O . LEU B 1 162 ? 21.672 -1.289 -16.547 1 86.38 162 LEU B O 1
ATOM 4617 N N . LYS B 1 163 ? 23.047 -2.582 -15.367 1 77.06 163 LYS B N 1
ATOM 4618 C CA . LYS B 1 163 ? 23.391 -3.402 -16.516 1 77.06 163 LYS B CA 1
ATOM 4619 C C . LYS B 1 163 ? 22.453 -4.594 -16.656 1 77.06 163 LYS B C 1
ATOM 4621 O O . LYS B 1 163 ? 22.109 -5 -17.766 1 77.06 163 LYS B O 1
ATOM 4626 N N . GLU B 1 164 ? 22.078 -5.16 -15.43 1 74.56 164 GLU B N 1
ATOM 4627 C CA . GLU B 1 164 ? 21.141 -6.285 -15.383 1 74.56 164 GLU B CA 1
ATOM 4628 C C . GLU B 1 164 ? 19.953 -5.98 -14.469 1 74.56 164 GLU B C 1
ATOM 4630 O O . GLU B 1 164 ? 20.078 -5.203 -13.523 1 74.56 164 GLU B O 1
ATOM 4635 N N . PRO B 1 165 ? 18.891 -6.484 -14.922 1 78.5 165 PRO B N 1
ATOM 4636 C CA . PRO B 1 165 ? 17.719 -6.258 -14.07 1 78.5 165 PRO B CA 1
ATOM 4637 C C . PRO B 1 165 ? 17.953 -6.703 -12.625 1 78.5 165 PRO B C 1
ATOM 4639 O O . PRO B 1 165 ? 18.672 -7.668 -12.383 1 78.5 165 PRO B O 1
ATOM 4642 N N . GLU B 1 166 ? 17.5 -5.926 -11.719 1 80.69 166 GLU B N 1
ATOM 4643 C CA . GLU B 1 166 ? 17.656 -6.191 -10.289 1 80.69 166 GLU B CA 1
ATOM 4644 C C . GLU B 1 166 ? 16.312 -6.117 -9.57 1 80.69 166 GLU B C 1
ATOM 4646 O O . GLU B 1 166 ? 15.438 -5.332 -9.953 1 80.69 166 GLU B O 1
ATOM 4651 N N . TRP B 1 167 ? 16.219 -6.949 -8.562 1 79.56 167 TRP B N 1
ATOM 4652 C CA . TRP B 1 167 ? 15.016 -6.895 -7.742 1 79.56 167 TRP B CA 1
ATOM 4653 C C . TRP B 1 167 ? 14.938 -5.578 -6.977 1 79.56 167 TRP B C 1
ATOM 4655 O O . TRP B 1 167 ? 15.953 -5.062 -6.512 1 79.56 167 TRP B O 1
ATOM 4665 N N . LYS B 1 168 ? 13.719 -5.113 -6.84 1 88.06 168 LYS B N 1
ATOM 4666 C CA . LYS B 1 168 ? 13.438 -3.793 -6.277 1 88.06 168 LYS B CA 1
ATOM 4667 C C . LYS B 1 168 ? 14.102 -3.625 -4.914 1 88.06 168 LYS B C 1
ATOM 4669 O O . LYS B 1 168 ? 14.781 -2.627 -4.668 1 88.06 168 LYS B O 1
ATOM 4674 N N . ARG B 1 169 ? 13.969 -4.625 -4.031 1 83.19 169 ARG B N 1
ATOM 4675 C CA . ARG B 1 169 ? 14.5 -4.496 -2.676 1 83.19 169 ARG B CA 1
ATOM 4676 C C . ARG B 1 169 ? 16.016 -4.602 -2.672 1 83.19 169 ARG B C 1
ATOM 4678 O O . ARG B 1 169 ? 16.688 -3.99 -1.837 1 83.19 169 ARG B O 1
ATOM 4685 N N . VAL B 1 170 ? 16.578 -5.391 -3.547 1 82.75 170 VAL B N 1
ATOM 4686 C CA . VAL B 1 170 ? 18.016 -5.492 -3.678 1 82.75 170 VAL B CA 1
ATOM 4687 C C . VAL B 1 170 ? 18.594 -4.176 -4.199 1 82.75 170 VAL B C 1
ATOM 4689 O O . VAL B 1 170 ? 19.578 -3.664 -3.662 1 82.75 170 VAL B O 1
ATOM 4692 N N . PHE B 1 171 ? 17.938 -3.592 -5.23 1 89.75 171 PHE B N 1
ATOM 4693 C CA . PHE B 1 171 ? 18.328 -2.289 -5.762 1 89.75 171 PHE B CA 1
ATOM 4694 C C . PHE B 1 171 ? 18.312 -1.23 -4.668 1 89.75 171 PHE B C 1
ATOM 4696 O O . PHE B 1 171 ? 19.266 -0.464 -4.523 1 89.75 171 PHE B O 1
ATOM 4703 N N . SER B 1 172 ? 17.25 -1.26 -3.898 1 90.94 172 SER B N 1
ATOM 4704 C CA . SER B 1 172 ? 17.078 -0.289 -2.82 1 90.94 172 SER B CA 1
ATOM 4705 C C . SER B 1 172 ? 18.219 -0.401 -1.807 1 90.94 172 SER B C 1
ATOM 4707 O O . SER B 1 172 ? 18.781 0.609 -1.39 1 90.94 172 SER B O 1
ATOM 4709 N N . SER B 1 173 ? 18.562 -1.641 -1.443 1 84.88 173 SER B N 1
ATOM 4710 C CA . SER B 1 173 ? 19.594 -1.877 -0.441 1 84.88 173 SER B CA 1
ATOM 4711 C C . SER B 1 173 ? 20.969 -1.432 -0.945 1 84.88 173 SER B C 1
ATOM 4713 O O . SER B 1 173 ? 21.828 -1.03 -0.155 1 84.88 173 SER B O 1
ATOM 4715 N N . LYS B 1 174 ? 21.156 -1.508 -2.232 1 87.06 174 LYS B N 1
ATOM 4716 C CA . LYS B 1 174 ? 22.438 -1.13 -2.822 1 87.06 174 LYS B CA 1
ATOM 4717 C C . LYS B 1 174 ? 22.562 0.387 -2.924 1 87.06 174 LYS B C 1
ATOM 4719 O O . LYS B 1 174 ? 23.672 0.926 -2.828 1 87.06 174 LYS B O 1
ATOM 4724 N N . VAL B 1 175 ? 21.453 1.03 -3.1 1 93 175 VAL B N 1
ATOM 4725 C CA . VAL B 1 175 ? 21.469 2.447 -3.445 1 93 175 VAL B CA 1
ATOM 4726 C C . VAL B 1 175 ? 21.281 3.291 -2.188 1 93 175 VAL B C 1
ATOM 4728 O O . VAL B 1 175 ? 21.859 4.371 -2.064 1 93 175 VAL B O 1
ATOM 4731 N N . PHE B 1 176 ? 20.531 2.793 -1.297 1 91.38 176 PHE B N 1
ATOM 4732 C CA . PHE B 1 176 ? 20.109 3.656 -0.197 1 91.38 176 PHE B CA 1
ATOM 4733 C C . PHE B 1 176 ? 20.609 3.111 1.136 1 91.38 176 PHE B C 1
ATOM 4735 O O . PHE B 1 176 ? 20.906 1.918 1.257 1 91.38 176 PHE B O 1
ATOM 4742 N N . GLU B 1 177 ? 20.656 4.023 2.02 1 86.81 177 GLU B N 1
ATOM 4743 C CA . GLU B 1 177 ? 20.875 3.697 3.426 1 86.81 177 GLU B CA 1
ATOM 4744 C C . GLU B 1 177 ? 19.594 3.861 4.238 1 86.81 177 GLU B C 1
ATOM 4746 O O . GLU B 1 177 ? 18.547 4.203 3.688 1 86.81 177 GLU B O 1
ATOM 4751 N N . LYS B 1 178 ? 19.719 3.447 5.434 1 84.12 178 LYS B N 1
ATOM 4752 C CA . LYS B 1 178 ? 18.578 3.596 6.324 1 84.12 178 LYS B CA 1
ATOM 4753 C C . LYS B 1 178 ? 18.141 5.055 6.414 1 84.12 178 LYS B C 1
ATOM 4755 O O . LYS B 1 178 ? 18.969 5.957 6.5 1 84.12 178 LYS B O 1
ATOM 4760 N N . LYS B 1 179 ? 16.734 5.32 6.246 1 84 179 LYS B N 1
ATOM 4761 C CA . LYS B 1 179 ? 16.172 6.668 6.336 1 84 179 LYS B CA 1
ATOM 4762 C C . LYS B 1 179 ? 14.992 6.715 7.297 1 84 179 LYS B C 1
ATOM 4764 O O . LYS B 1 179 ? 13.984 6.035 7.082 1 84 179 LYS B O 1
ATOM 4769 N N . ASN B 1 180 ? 14.797 7.594 8.203 1 76.31 180 ASN B N 1
ATOM 4770 C CA . ASN B 1 180 ? 13.672 7.84 9.102 1 76.31 180 ASN B CA 1
ATOM 4771 C C . ASN B 1 180 ? 13.047 6.535 9.594 1 76.31 180 ASN B C 1
ATOM 4773 O O . ASN B 1 180 ? 11.836 6.348 9.508 1 76.31 180 ASN B O 1
ATOM 4777 N N . ASP B 1 181 ? 13.656 5.418 9.859 1 77.56 181 ASP B N 1
ATOM 4778 C CA . ASP B 1 181 ? 13.219 4.133 10.391 1 77.56 181 ASP B CA 1
ATOM 4779 C C . ASP B 1 181 ? 12.828 3.174 9.266 1 77.56 181 ASP B C 1
ATOM 4781 O O . ASP B 1 181 ? 12.211 2.137 9.516 1 77.56 181 ASP B O 1
ATOM 4785 N N . ILE B 1 182 ? 13.125 3.666 8.109 1 83.5 182 ILE B N 1
ATOM 4786 C CA . ILE B 1 182 ? 12.883 2.783 6.973 1 83.5 182 ILE B CA 1
ATOM 4787 C C . ILE B 1 182 ? 14.172 2.033 6.621 1 83.5 182 ILE B C 1
ATOM 4789 O O . ILE B 1 182 ? 15.227 2.646 6.453 1 83.5 182 ILE B O 1
ATOM 4793 N N . THR B 1 183 ? 14.125 0.75 6.594 1 83.38 183 THR B N 1
ATOM 4794 C CA . THR B 1 183 ? 15.289 -0.072 6.27 1 83.38 183 THR B CA 1
ATOM 4795 C C . THR B 1 183 ? 15.727 0.166 4.828 1 83.38 183 THR B C 1
ATOM 4797 O O . THR B 1 183 ? 14.914 0.527 3.975 1 83.38 183 THR B O 1
ATOM 4800 N N . PRO B 1 184 ? 16.984 0.032 4.527 1 84.81 184 PRO B N 1
ATOM 4801 C CA . PRO B 1 184 ? 17.516 0.329 3.195 1 84.81 184 PRO B CA 1
ATOM 4802 C C . PRO B 1 184 ? 16.766 -0.384 2.08 1 84.81 184 PRO B C 1
ATOM 4804 O O . PRO B 1 184 ? 16.5 0.209 1.03 1 84.81 184 PRO B O 1
ATOM 4807 N N . SER B 1 185 ? 16.359 -1.594 2.309 1 86.31 185 SER B N 1
ATOM 4808 C CA . SER B 1 185 ? 15.711 -2.381 1.267 1 86.31 185 SER B CA 1
ATOM 4809 C C . SER B 1 185 ? 14.328 -1.82 0.93 1 86.31 185 SER B C 1
ATOM 4811 O O . SER B 1 185 ? 13.773 -2.123 -0.126 1 86.31 185 SER B O 1
ATOM 4813 N N . LYS B 1 186 ? 13.828 -0.895 1.78 1 86.19 186 LYS B N 1
ATOM 4814 C CA . LYS B 1 186 ? 12.461 -0.415 1.602 1 86.19 186 LYS B CA 1
ATOM 4815 C C . LYS B 1 186 ? 12.438 1.066 1.238 1 86.19 186 LYS B C 1
ATOM 4817 O O . LYS B 1 186 ? 11.383 1.622 0.933 1 86.19 186 LYS B O 1
ATOM 4822 N N . VAL B 1 187 ? 13.539 1.71 1.262 1 90.75 187 VAL B N 1
ATOM 4823 C CA . VAL B 1 187 ? 13.625 3.154 1.067 1 90.75 187 VAL B CA 1
ATOM 4824 C C . VAL B 1 187 ? 13.133 3.516 -0.333 1 90.75 187 VAL B C 1
ATOM 4826 O O . VAL B 1 187 ? 12.367 4.469 -0.502 1 90.75 187 VAL B O 1
ATOM 4829 N N . PHE B 1 188 ? 13.469 2.768 -1.313 1 93.44 188 PHE B N 1
ATOM 4830 C CA . PHE B 1 188 ? 13.062 3.057 -2.684 1 93.44 188 PHE B CA 1
ATOM 4831 C C . PHE B 1 188 ? 11.539 3.039 -2.811 1 93.44 188 PHE B C 1
ATOM 4833 O O . PHE B 1 188 ? 10.938 4.016 -3.268 1 93.44 188 PHE B O 1
ATOM 4840 N N . GLU B 1 189 ? 11.023 2 -2.338 1 90.31 189 GLU B N 1
ATOM 4841 C CA . GLU B 1 189 ? 9.586 1.797 -2.496 1 90.31 189 GLU B CA 1
ATOM 4842 C C . GLU B 1 189 ? 8.789 2.812 -1.68 1 90.31 189 GLU B C 1
ATOM 4844 O O . GLU B 1 189 ? 7.773 3.326 -2.143 1 90.31 189 GLU B O 1
ATOM 4849 N N . ARG B 1 190 ? 9.312 3.152 -0.556 1 87.25 190 ARG B N 1
ATOM 4850 C CA . ARG B 1 190 ? 8.547 3.969 0.377 1 87.25 190 ARG B CA 1
ATOM 4851 C C . ARG B 1 190 ? 8.727 5.453 0.082 1 87.25 190 ARG B C 1
ATOM 4853 O O . ARG B 1 190 ? 7.816 6.254 0.327 1 87.25 190 ARG B O 1
ATOM 4860 N N . ILE B 1 191 ? 9.844 5.809 -0.429 1 91.5 191 ILE B N 1
ATOM 4861 C CA . ILE B 1 191 ? 10.141 7.234 -0.505 1 91.5 191 ILE B CA 1
ATOM 4862 C C . ILE B 1 191 ? 10.305 7.648 -1.965 1 91.5 191 ILE B C 1
ATOM 4864 O O . ILE B 1 191 ? 9.766 8.672 -2.393 1 91.5 191 ILE B O 1
ATOM 4868 N N . TYR B 1 192 ? 10.953 6.863 -2.738 1 94.75 192 TYR B N 1
ATOM 4869 C CA . TYR B 1 192 ? 11.469 7.43 -3.979 1 94.75 192 TYR B CA 1
ATOM 4870 C C . TYR B 1 192 ? 10.773 6.824 -5.188 1 94.75 192 TYR B C 1
ATOM 4872 O O . TYR B 1 192 ? 10.867 7.359 -6.297 1 94.75 192 TYR B O 1
ATOM 4880 N N . GLN B 1 193 ? 10.078 5.754 -5.004 1 93.69 193 GLN B N 1
ATOM 4881 C CA . GLN B 1 193 ? 9.484 5.055 -6.137 1 93.69 193 GLN B CA 1
ATOM 4882 C C . GLN B 1 193 ? 8.586 5.98 -6.949 1 93.69 193 GLN B C 1
ATOM 4884 O O . GLN B 1 193 ? 8.648 6 -8.18 1 93.69 193 GLN B O 1
ATOM 4889 N N . GLY B 1 194 ? 7.754 6.723 -6.25 1 92.44 194 GLY B N 1
ATOM 4890 C CA . GLY B 1 194 ? 6.855 7.633 -6.945 1 92.44 194 GLY B CA 1
ATOM 4891 C C . GLY B 1 194 ? 7.586 8.633 -7.824 1 92.44 194 GLY B C 1
ATOM 4892 O O . GLY B 1 194 ? 7.238 8.805 -8.992 1 92.44 194 GLY B O 1
ATOM 4893 N N . ALA B 1 195 ? 8.562 9.258 -7.242 1 94.12 195 ALA B N 1
ATOM 4894 C CA . ALA B 1 195 ? 9.328 10.281 -7.961 1 94.12 195 ALA B CA 1
ATOM 4895 C C . ALA B 1 195 ? 10.078 9.664 -9.141 1 94.12 195 ALA B C 1
ATOM 4897 O O . ALA B 1 195 ? 10.18 10.281 -10.203 1 94.12 195 ALA B O 1
ATOM 4898 N N . VAL B 1 196 ? 10.578 8.484 -8.953 1 95.38 196 VAL B N 1
ATOM 4899 C CA . VAL B 1 196 ? 11.336 7.812 -10.008 1 95.38 196 VAL B CA 1
ATOM 4900 C C . VAL B 1 196 ? 10.398 7.441 -11.156 1 95.38 196 VAL B C 1
ATOM 4902 O O . VAL B 1 196 ? 10.758 7.598 -12.328 1 95.38 196 VAL B O 1
ATOM 4905 N N . ILE B 1 197 ? 9.25 6.992 -10.812 1 93.44 197 ILE B N 1
ATOM 4906 C CA . ILE B 1 197 ? 8.281 6.621 -11.836 1 93.44 197 ILE B CA 1
ATOM 4907 C C . ILE B 1 197 ? 7.906 7.848 -12.664 1 93.44 197 ILE B C 1
ATOM 4909 O O . ILE B 1 197 ? 7.797 7.77 -13.891 1 93.44 197 ILE B O 1
ATOM 4913 N N . GLU B 1 198 ? 7.723 8.969 -11.992 1 93.19 198 GLU B N 1
ATOM 4914 C CA . GLU B 1 198 ? 7.438 10.203 -12.711 1 93.19 198 GLU B CA 1
ATOM 4915 C C . GLU B 1 198 ? 8.555 10.547 -13.695 1 93.19 198 GLU B C 1
ATOM 4917 O O . GLU B 1 198 ? 8.289 11.016 -14.805 1 93.19 198 GLU B O 1
ATOM 4922 N N . ALA B 1 199 ? 9.688 10.359 -13.25 1 94.69 199 ALA B N 1
ATOM 4923 C CA . ALA B 1 199 ? 10.836 10.625 -14.109 1 94.69 199 ALA B CA 1
ATOM 4924 C C . ALA B 1 199 ? 10.875 9.664 -15.289 1 94.69 199 ALA B C 1
ATOM 4926 O O . ALA B 1 199 ? 11.188 10.062 -16.422 1 94.69 199 ALA B O 1
ATOM 4927 N N . LEU B 1 200 ? 10.477 8.445 -15.039 1 93.31 200 LEU B N 1
ATOM 4928 C CA . LEU B 1 200 ? 10.57 7.406 -16.062 1 93.31 200 LEU B CA 1
ATOM 4929 C C . LEU B 1 200 ? 9.461 7.566 -17.094 1 93.31 200 LEU B C 1
ATOM 4931 O O . LEU B 1 200 ? 9.523 6.969 -18.172 1 93.31 200 LEU B O 1
ATOM 4935 N N . LYS B 1 201 ? 8.492 8.328 -16.797 1 91.19 201 LYS B N 1
ATOM 4936 C CA . LYS B 1 201 ? 7.41 8.586 -17.75 1 91.19 201 LYS B CA 1
ATOM 4937 C C . LYS B 1 201 ? 7.914 9.383 -18.938 1 91.19 201 LYS B C 1
ATOM 4939 O O . LYS B 1 201 ? 7.246 9.445 -19.984 1 91.19 201 LYS B O 1
ATOM 4944 N N . TYR B 1 202 ? 9.047 9.984 -18.797 1 90.94 202 TYR B N 1
ATOM 4945 C CA . TYR B 1 202 ? 9.656 10.719 -19.906 1 90.94 202 TYR B CA 1
ATOM 4946 C C . TYR B 1 202 ? 10.445 9.773 -20.812 1 90.94 202 TYR B C 1
ATOM 4948 O O . TYR B 1 202 ? 10.922 10.18 -21.875 1 90.94 202 TYR B O 1
ATOM 4956 N N . SER B 1 203 ? 10.547 8.5 -20.406 1 88.06 203 SER B N 1
ATOM 4957 C CA . SER B 1 203 ? 11.258 7.492 -21.188 1 88.06 203 SER B CA 1
ATOM 4958 C C . SER B 1 203 ? 10.477 7.117 -22.453 1 88.06 203 SER B C 1
ATOM 4960 O O . SER B 1 203 ? 9.242 7.086 -22.438 1 88.06 203 SER B O 1
ATOM 4962 N N . PRO B 1 204 ? 11.234 6.871 -23.562 1 82.12 204 PRO B N 1
ATOM 4963 C CA . PRO B 1 204 ? 10.562 6.414 -24.781 1 82.12 204 PRO B CA 1
ATOM 4964 C C . PRO B 1 204 ? 9.859 5.074 -24.594 1 82.12 204 PRO B C 1
ATOM 4966 O O . PRO B 1 204 ? 8.977 4.727 -25.391 1 82.12 204 PRO B O 1
ATOM 4969 N N . GLN B 1 205 ? 10.227 4.406 -23.609 1 78.12 205 GLN B N 1
ATOM 4970 C CA . GLN B 1 205 ? 9.656 3.084 -23.375 1 78.12 205 GLN B CA 1
ATOM 4971 C C . GLN B 1 205 ? 8.336 3.178 -22.609 1 78.12 205 GLN B C 1
ATOM 4973 O O . GLN B 1 205 ? 7.625 2.18 -22.469 1 78.12 205 GLN B O 1
ATOM 4978 N N . TYR B 1 206 ? 8.062 4.422 -22.125 1 82.56 206 TYR B N 1
ATOM 4979 C CA . TYR B 1 206 ? 6.836 4.609 -21.359 1 82.56 206 TYR B CA 1
ATOM 4980 C C . TYR B 1 206 ? 5.617 4.656 -22.266 1 82.56 206 TYR B C 1
ATOM 4982 O O . TYR B 1 206 ? 5.641 5.305 -23.312 1 82.56 206 TYR B O 1
ATOM 4990 N N . GLU B 1 207 ? 4.602 3.939 -21.906 1 69.31 207 GLU B N 1
ATOM 4991 C CA . GLU B 1 207 ? 3.289 4.004 -22.547 1 69.31 207 GLU B CA 1
ATOM 4992 C C . GLU B 1 207 ? 2.193 4.312 -21.531 1 69.31 207 GLU B C 1
ATOM 4994 O O . GLU B 1 207 ? 2.193 3.768 -20.422 1 69.31 207 GLU B O 1
ATOM 4999 N N . GLU B 1 208 ? 1.326 5.266 -21.938 1 71.75 208 GLU B N 1
ATOM 5000 C CA . GLU B 1 208 ? 0.228 5.625 -21.047 1 71.75 208 GLU B CA 1
ATOM 5001 C C . GLU B 1 208 ? -0.593 4.398 -20.672 1 71.75 208 GLU B C 1
ATOM 5003 O O . GLU B 1 208 ? -0.924 3.572 -21.516 1 71.75 208 GLU B O 1
ATOM 5008 N N . GLY B 1 209 ? -0.8 4.27 -19.422 1 60.88 209 GLY B N 1
ATOM 5009 C CA . GLY B 1 209 ? -1.579 3.133 -18.953 1 60.88 209 GLY B CA 1
ATOM 5010 C C . GLY B 1 209 ? -0.743 2.088 -18.234 1 60.88 209 GLY B C 1
ATOM 5011 O O . GLY B 1 209 ? -1.28 1.225 -17.547 1 60.88 209 GLY B O 1
ATOM 5012 N N . MET B 1 210 ? 0.614 2.205 -18.406 1 69.56 210 MET B N 1
ATOM 5013 C CA . MET B 1 210 ? 1.494 1.266 -17.719 1 69.56 210 MET B CA 1
ATOM 5014 C C . MET B 1 210 ? 1.373 1.414 -16.203 1 69.56 210 MET B C 1
ATOM 5016 O O . MET B 1 210 ? 1.233 2.527 -15.688 1 69.56 210 MET B O 1
ATOM 5020 N N . SER B 1 211 ? 1.362 0.242 -15.562 1 71.06 211 SER B N 1
ATOM 5021 C CA . SER B 1 211 ? 1.413 0.278 -14.102 1 71.06 211 SER B CA 1
ATOM 5022 C C . SER B 1 211 ? 2.799 0.677 -13.602 1 71.06 211 SER B C 1
ATOM 5024 O O . SER B 1 211 ? 3.77 0.645 -14.367 1 71.06 211 SER B O 1
ATOM 5026 N N . ASP B 1 212 ? 2.873 1.053 -12.352 1 81 212 ASP B N 1
ATOM 5027 C CA . ASP B 1 212 ? 4.148 1.411 -11.742 1 81 212 ASP B CA 1
ATOM 5028 C C . ASP B 1 212 ? 5.164 0.277 -11.883 1 81 212 ASP B C 1
ATOM 5030 O O . ASP B 1 212 ? 6.316 0.509 -12.242 1 81 212 ASP B O 1
ATOM 5034 N N . ASP B 1 213 ? 4.691 -0.925 -11.68 1 75.88 213 ASP B N 1
ATOM 5035 C CA . ASP B 1 213 ? 5.59 -2.076 -11.734 1 75.88 213 ASP B CA 1
ATOM 5036 C C . ASP B 1 213 ? 6.082 -2.324 -13.156 1 75.88 213 ASP B C 1
ATOM 5038 O O . ASP B 1 213 ? 7.227 -2.74 -13.359 1 75.88 213 ASP B O 1
ATOM 5042 N N . GLU B 1 214 ? 5.223 -2.082 -14.07 1 72.06 214 GLU B N 1
ATOM 5043 C CA . GLU B 1 214 ? 5.609 -2.26 -15.469 1 72.06 214 GLU B CA 1
ATOM 5044 C C . GLU B 1 214 ? 6.664 -1.237 -15.883 1 72.06 214 GLU B C 1
ATOM 5046 O O . GLU B 1 214 ? 7.629 -1.578 -16.562 1 72.06 214 GLU B O 1
ATOM 5051 N N . ILE B 1 215 ? 6.43 -0.021 -15.477 1 84.38 215 ILE B N 1
ATOM 5052 C CA . ILE B 1 215 ? 7.387 1.042 -15.773 1 84.38 215 ILE B CA 1
ATOM 5053 C C . ILE B 1 215 ? 8.75 0.688 -15.195 1 84.38 215 ILE B C 1
ATOM 5055 O O . ILE B 1 215 ? 9.773 0.796 -15.875 1 84.38 215 ILE B O 1
ATOM 5059 N N . LEU B 1 216 ? 8.734 0.196 -14.016 1 87.75 216 LEU B N 1
ATOM 5060 C CA . LEU B 1 216 ? 9.984 -0.149 -13.344 1 87.75 216 LEU B CA 1
ATOM 5061 C C . LEU B 1 216 ? 10.641 -1.354 -14.008 1 87.75 216 LEU B C 1
ATOM 5063 O O . LEU B 1 216 ? 11.859 -1.363 -14.211 1 87.75 216 LEU B O 1
ATOM 5067 N N . ALA B 1 217 ? 9.898 -2.279 -14.406 1 77.62 217 ALA B N 1
ATOM 5068 C CA . ALA B 1 217 ? 10.414 -3.514 -14.984 1 77.62 217 ALA B CA 1
ATOM 5069 C C . ALA B 1 217 ? 11.133 -3.242 -16.297 1 77.62 217 ALA B C 1
ATOM 5071 O O . ALA B 1 217 ? 12.203 -3.799 -16.562 1 77.62 217 ALA B O 1
ATOM 5072 N N . VAL B 1 218 ? 10.492 -2.395 -17.094 1 76.25 218 VAL B N 1
ATOM 5073 C CA . VAL B 1 218 ? 11.07 -2.076 -18.391 1 76.25 218 VAL B CA 1
ATOM 5074 C C . VAL B 1 218 ? 12.406 -1.363 -18.203 1 76.25 218 VAL B C 1
ATOM 5076 O O . VAL B 1 218 ? 13.289 -1.441 -19.062 1 76.25 218 VAL B O 1
ATOM 5079 N N . HIS B 1 219 ? 12.609 -0.801 -17.062 1 87 219 HIS B N 1
ATOM 5080 C CA . HIS B 1 219 ? 13.844 -0.068 -16.812 1 87 219 HIS B CA 1
ATOM 5081 C C . HIS B 1 219 ? 14.75 -0.838 -15.852 1 87 219 HIS B C 1
ATOM 5083 O O . HIS B 1 219 ? 15.664 -0.263 -15.258 1 87 219 HIS B O 1
ATOM 5089 N N . GLY B 1 220 ? 14.391 -2.061 -15.625 1 79.25 220 GLY B N 1
ATOM 5090 C CA . GLY B 1 220 ? 15.336 -2.959 -14.984 1 79.25 220 GLY B CA 1
ATOM 5091 C C . GLY B 1 220 ? 15.047 -3.186 -13.516 1 79.25 220 GLY B C 1
ATOM 5092 O O . GLY B 1 220 ? 15.836 -3.828 -12.812 1 79.25 220 GLY B O 1
ATOM 5093 N N . ILE B 1 221 ? 13.992 -2.652 -12.961 1 87.31 221 ILE B N 1
ATOM 5094 C CA . ILE B 1 221 ? 13.633 -2.895 -11.562 1 87.31 221 ILE B CA 1
ATOM 5095 C C . ILE B 1 221 ? 12.469 -3.881 -11.492 1 87.31 221 ILE B C 1
ATOM 5097 O O . ILE B 1 221 ? 11.336 -3.539 -11.836 1 87.31 221 ILE B O 1
ATOM 5101 N N . LEU B 1 222 ? 12.82 -4.992 -11.055 1 75.12 222 LEU B N 1
ATOM 5102 C CA . LEU B 1 222 ? 11.836 -6.066 -11.039 1 75.12 222 LEU B CA 1
ATOM 5103 C C . LEU B 1 222 ? 11.062 -6.074 -9.727 1 75.12 222 LEU B C 1
ATOM 5105 O O . LEU B 1 222 ? 11.625 -5.797 -8.664 1 75.12 222 LEU B O 1
ATOM 5109 N N . SER B 1 223 ? 9.758 -6.125 -9.953 1 71.25 223 SER B N 1
ATOM 5110 C CA . SER B 1 223 ? 8.914 -6.328 -8.781 1 71.25 223 SER B CA 1
ATOM 5111 C C . SER B 1 223 ? 8.461 -7.781 -8.672 1 71.25 223 SER B C 1
ATOM 5113 O O . SER B 1 223 ? 8.453 -8.508 -9.664 1 71.25 223 SER B O 1
ATOM 5115 N N . TYR B 1 224 ? 8.406 -8.391 -7.457 1 57.47 224 TYR B N 1
ATOM 5116 C CA . TYR B 1 224 ? 8.078 -9.781 -7.172 1 57.47 224 TYR B CA 1
ATOM 5117 C C . TYR B 1 224 ? 6.633 -10.094 -7.543 1 57.47 224 TYR B C 1
ATOM 5119 O O . TYR B 1 224 ? 6.23 -11.258 -7.59 1 57.47 224 TYR B O 1
ATOM 5127 N N . SER B 1 225 ? 5.984 -9.117 -7.84 1 60.91 225 SER B N 1
ATOM 5128 C CA . SER B 1 225 ? 4.539 -9.32 -7.816 1 60.91 225 SER B CA 1
ATOM 5129 C C . SER B 1 225 ? 4.016 -9.742 -9.18 1 60.91 225 SER B C 1
ATOM 5131 O O . SER B 1 225 ? 2.84 -10.086 -9.328 1 60.91 225 SER B O 1
ATOM 5133 N N . GLN B 1 226 ? 4.984 -10.078 -10.164 1 68.62 226 GLN B N 1
ATOM 5134 C CA . GLN B 1 226 ? 4.402 -10.359 -11.469 1 68.62 226 GLN B CA 1
ATOM 5135 C C . GLN B 1 226 ? 4.027 -11.836 -11.594 1 68.62 226 GLN B C 1
ATOM 5137 O O . GLN B 1 226 ? 4.902 -12.711 -11.578 1 68.62 226 GLN B O 1
ATOM 5142 N N . THR B 1 227 ? 2.822 -12.211 -11.555 1 83.94 227 THR B N 1
ATOM 5143 C CA . THR B 1 227 ? 2.312 -13.562 -11.742 1 83.94 227 THR B CA 1
ATOM 5144 C C . THR B 1 227 ? 1.227 -13.594 -12.812 1 83.94 227 THR B C 1
ATOM 5146 O O . THR B 1 227 ? 0.595 -12.57 -13.094 1 83.94 227 THR B O 1
ATOM 5149 N N . LEU B 1 228 ? 1.2 -14.602 -13.586 1 92.75 228 LEU B N 1
ATOM 5150 C CA . LEU B 1 228 ? 0.103 -14.867 -14.508 1 92.75 228 LEU B CA 1
ATOM 5151 C C . LEU B 1 228 ? -0.748 -16.031 -14.023 1 92.75 228 LEU B C 1
ATOM 5153 O O . LEU B 1 228 ? -0.214 -17.078 -13.625 1 92.75 228 LEU B O 1
ATOM 5157 N N . GLU B 1 229 ? -1.964 -15.781 -13.984 1 94.38 229 GLU B N 1
ATOM 5158 C CA . GLU B 1 229 ? -2.869 -16.797 -13.453 1 94.38 229 GLU B CA 1
ATOM 5159 C C . GLU B 1 229 ? -3.969 -17.125 -14.461 1 94.38 229 GLU B C 1
ATOM 5161 O O . GLU B 1 229 ? -4.504 -16.234 -15.117 1 94.38 229 GLU B O 1
ATOM 5166 N N . TRP B 1 230 ? -4.277 -18.469 -14.633 1 97.62 230 TRP B N 1
ATOM 5167 C CA . TRP B 1 230 ? -5.363 -18.875 -15.516 1 97.62 230 TRP B CA 1
ATOM 5168 C C . TRP B 1 230 ? -6.008 -20.172 -15.039 1 97.62 230 TRP B C 1
ATOM 5170 O O . TRP B 1 230 ? -5.441 -20.875 -14.195 1 97.62 230 TRP B O 1
ATOM 5180 N N . LYS B 1 231 ? -7.219 -20.391 -15.453 1 97.19 231 LYS B N 1
ATOM 5181 C CA . LYS B 1 231 ? -7.91 -21.672 -15.398 1 97.19 231 LYS B CA 1
ATOM 5182 C C . LYS B 1 231 ? -8.125 -22.234 -16.797 1 97.19 231 LYS B C 1
ATOM 5184 O O . LYS B 1 231 ? -8.781 -21.609 -17.625 1 97.19 231 LYS B O 1
ATOM 5189 N N . GLY B 1 232 ? -7.547 -23.359 -17.047 1 96.88 232 GLY B N 1
ATOM 5190 C CA . GLY B 1 232 ? -7.734 -23.953 -18.359 1 96.88 232 GLY B CA 1
ATOM 5191 C C . GLY B 1 232 ? -6.551 -24.781 -18.797 1 96.88 232 GLY B C 1
ATOM 5192 O O . GLY B 1 232 ? -5.551 -24.891 -18.094 1 96.88 232 GLY B O 1
ATOM 5193 N N . ALA B 1 233 ? -6.668 -25.312 -19.938 1 96.62 233 ALA B N 1
ATOM 5194 C CA . ALA B 1 233 ? -5.719 -26.312 -20.422 1 96.62 233 ALA B CA 1
ATOM 5195 C C . ALA B 1 233 ? -4.621 -25.672 -21.266 1 96.62 233 ALA B C 1
ATOM 5197 O O . ALA B 1 233 ? -4.82 -25.375 -22.453 1 96.62 233 ALA B O 1
ATOM 5198 N N . VAL B 1 234 ? -3.506 -25.484 -20.672 1 97.5 234 VAL B N 1
ATOM 5199 C CA . VAL B 1 234 ? -2.289 -25 -21.312 1 97.5 234 VAL B CA 1
ATOM 5200 C C . VAL B 1 234 ? -1.134 -25.953 -21.016 1 97.5 234 VAL B C 1
ATOM 5202 O O . VAL B 1 234 ? -1.032 -26.5 -19.922 1 97.5 234 VAL B O 1
ATOM 5205 N N . GLU B 1 235 ? -0.394 -26.188 -22.031 1 97 235 GLU B N 1
ATOM 5206 C CA . GLU B 1 235 ? 0.858 -26.922 -21.875 1 97 235 GLU B CA 1
ATOM 5207 C C . GLU B 1 235 ? 2.062 -26.016 -22.094 1 97 235 GLU B C 1
ATOM 5209 O O . GLU B 1 235 ? 2.016 -25.109 -22.938 1 97 235 GLU B O 1
ATOM 5214 N N . TYR B 1 236 ? 3.105 -26.234 -21.281 1 96.75 236 TYR B N 1
ATOM 5215 C CA . TYR B 1 236 ? 4.301 -25.438 -21.547 1 96.75 236 TYR B CA 1
ATOM 5216 C C . TYR B 1 236 ? 5.562 -26.234 -21.219 1 96.75 236 TYR B C 1
ATOM 5218 O O . TYR B 1 236 ? 5.516 -27.203 -20.453 1 96.75 236 TYR B O 1
ATOM 5226 N N . CYS B 1 237 ? 6.578 -25.969 -21.891 1 96.44 237 CYS B N 1
ATOM 5227 C CA . CYS B 1 237 ? 7.906 -26.484 -21.578 1 96.44 237 CYS B CA 1
ATOM 5228 C C . CYS B 1 237 ? 8.828 -25.375 -21.094 1 96.44 237 CYS B C 1
ATOM 5230 O O . CYS B 1 237 ? 8.586 -24.188 -21.375 1 96.44 237 CYS B O 1
ATOM 5232 N N . LEU B 1 238 ? 9.805 -25.734 -20.344 1 96.12 238 LEU B N 1
ATOM 5233 C CA . LEU B 1 238 ? 10.727 -24.75 -19.781 1 96.12 238 LEU B CA 1
ATOM 5234 C C . LEU B 1 238 ? 12.055 -24.766 -20.516 1 96.12 238 LEU B C 1
ATOM 5236 O O . LEU B 1 238 ? 12.516 -25.828 -20.969 1 96.12 238 LEU B O 1
ATOM 5240 N N . THR B 1 239 ? 12.547 -23.609 -20.641 1 94.06 239 THR B N 1
ATOM 5241 C CA . THR B 1 239 ? 13.883 -23.5 -21.203 1 94.06 239 THR B CA 1
ATOM 5242 C C . THR B 1 239 ? 14.922 -23.281 -20.109 1 94.06 239 THR B C 1
ATOM 5244 O O . THR B 1 239 ? 14.594 -22.781 -19.031 1 94.06 239 THR B O 1
ATOM 5247 N N . ASP B 1 240 ? 16.094 -23.75 -20.359 1 87.69 240 ASP B N 1
ATOM 5248 C CA . ASP B 1 240 ? 17.156 -23.453 -19.406 1 87.69 240 ASP B CA 1
ATOM 5249 C C . ASP B 1 240 ? 17.734 -22.047 -19.641 1 87.69 240 ASP B C 1
ATOM 5251 O O . ASP B 1 240 ? 17.172 -21.266 -20.422 1 87.69 240 ASP B O 1
ATOM 5255 N N . ARG B 1 241 ? 18.75 -21.688 -18.906 1 76.75 241 ARG B N 1
ATOM 5256 C CA . ARG B 1 241 ? 19.328 -20.344 -18.938 1 76.75 241 ARG B CA 1
ATOM 5257 C C . ARG B 1 241 ? 19.938 -20.047 -20.297 1 76.75 241 ARG B C 1
ATOM 5259 O O . ARG B 1 241 ? 20.094 -18.875 -20.672 1 76.75 241 ARG B O 1
ATOM 5266 N N . ASN B 1 242 ? 20.172 -21.141 -21.031 1 82.19 242 ASN B N 1
ATOM 5267 C CA . ASN B 1 242 ? 20.75 -20.984 -22.375 1 82.19 242 ASN B CA 1
ATOM 5268 C C . ASN B 1 242 ? 19.672 -20.984 -23.453 1 82.19 242 ASN B C 1
ATOM 5270 O O . ASN B 1 242 ? 19.984 -20.953 -24.641 1 82.19 242 ASN B O 1
ATOM 5274 N N . GLY B 1 243 ? 18.484 -21.109 -23.078 1 85.62 243 GLY B N 1
ATOM 5275 C CA . GLY B 1 243 ? 17.359 -21.047 -24.016 1 85.62 243 GLY B CA 1
ATOM 5276 C C . GLY B 1 243 ? 16.984 -22.391 -24.594 1 85.62 243 GLY B C 1
ATOM 5277 O O . GLY B 1 243 ? 16.188 -22.484 -25.531 1 85.62 243 GLY B O 1
ATOM 5278 N N . ILE B 1 244 ? 17.578 -23.422 -24.109 1 89.12 244 ILE B N 1
ATOM 5279 C CA . ILE B 1 244 ? 17.297 -24.766 -24.609 1 89.12 244 ILE B CA 1
ATOM 5280 C C . ILE B 1 244 ? 16.047 -25.312 -23.922 1 89.12 244 ILE B C 1
ATOM 5282 O O . ILE B 1 244 ? 15.992 -25.406 -22.703 1 89.12 244 ILE B O 1
ATOM 5286 N N . ALA B 1 245 ? 15.047 -25.672 -24.719 1 90.75 245 ALA B N 1
ATOM 5287 C CA . ALA B 1 245 ? 13.766 -26.141 -24.203 1 90.75 245 ALA B CA 1
ATOM 5288 C C . ALA B 1 245 ? 13.883 -27.547 -23.641 1 90.75 245 ALA B C 1
ATOM 5290 O O . ALA B 1 245 ? 14.555 -28.406 -24.234 1 90.75 245 ALA B O 1
ATOM 5291 N N . SER B 1 246 ? 13.305 -27.734 -22.562 1 90.88 246 SER B N 1
ATOM 5292 C CA . SER B 1 246 ? 13.219 -29.078 -22 1 90.88 246 SER B CA 1
ATOM 5293 C C . SER B 1 246 ? 12.25 -29.953 -22.781 1 90.88 246 SER B C 1
ATOM 5295 O O . SER B 1 246 ? 11.32 -29.438 -23.422 1 90.88 246 SER B O 1
ATOM 5297 N N . GLU B 1 247 ? 12.461 -31.266 -22.75 1 87.75 247 GLU B N 1
ATOM 5298 C CA . GLU B 1 247 ? 11.57 -32.219 -23.422 1 87.75 247 GLU B CA 1
ATOM 5299 C C . GLU B 1 247 ? 10.305 -32.438 -22.609 1 87.75 247 GLU B C 1
ATOM 5301 O O . GLU B 1 247 ? 9.266 -32.812 -23.156 1 87.75 247 GLU B O 1
ATOM 5306 N N . GLU B 1 248 ? 10.445 -32.156 -21.406 1 91 248 GLU B N 1
ATOM 5307 C CA . GLU B 1 248 ? 9.312 -32.406 -20.516 1 91 248 GLU B CA 1
ATOM 5308 C C . GLU B 1 248 ? 8.273 -31.281 -20.625 1 91 248 GLU B C 1
ATOM 5310 O O . GLU B 1 248 ? 8.617 -30.109 -20.562 1 91 248 GLU B O 1
ATOM 5315 N N . LYS B 1 249 ? 7.012 -31.734 -20.875 1 93.62 249 LYS B N 1
ATOM 5316 C CA . LYS B 1 249 ? 5.91 -30.781 -20.969 1 93.62 249 LYS B CA 1
ATOM 5317 C C . LYS B 1 249 ? 5.082 -30.781 -19.688 1 93.62 249 LYS B C 1
ATOM 5319 O O . LYS B 1 249 ? 4.855 -31.828 -19.078 1 93.62 249 LYS B O 1
ATOM 5324 N N . ILE B 1 250 ? 4.797 -29.641 -19.25 1 95.12 250 ILE B N 1
ATOM 5325 C CA . ILE B 1 250 ? 3.943 -29.469 -18.078 1 95.12 250 ILE B CA 1
ATOM 5326 C C . ILE B 1 250 ? 2.523 -29.125 -18.531 1 95.12 250 ILE B C 1
ATOM 5328 O O . ILE B 1 250 ? 2.312 -28.172 -19.266 1 95.12 250 ILE B O 1
ATOM 5332 N N . ASP B 1 251 ? 1.567 -29.938 -18.141 1 95.5 251 ASP B N 1
ATOM 5333 C CA . ASP B 1 251 ? 0.167 -29.781 -18.531 1 95.5 251 ASP B CA 1
ATOM 5334 C C . ASP B 1 251 ? -0.667 -29.25 -17.359 1 95.5 251 ASP B C 1
ATOM 5336 O O . ASP B 1 251 ? -0.636 -29.812 -16.266 1 95.5 251 ASP B O 1
ATOM 5340 N N . THR B 1 252 ? -1.436 -28.203 -17.625 1 95.88 252 THR B N 1
ATOM 5341 C CA . THR B 1 252 ? -2.18 -27.578 -16.531 1 95.88 252 THR B CA 1
ATOM 5342 C C . THR B 1 252 ? -3.66 -27.938 -16.609 1 95.88 252 THR B C 1
ATOM 5344 O O . THR B 1 252 ? -4.488 -27.359 -15.906 1 95.88 252 THR B O 1
ATOM 5347 N N . SER B 1 253 ? -4.051 -28.922 -17.406 1 94.94 253 SER B N 1
ATOM 5348 C CA . SER B 1 253 ? -5.441 -29.297 -17.625 1 94.94 253 SER B CA 1
ATOM 5349 C C . SER B 1 253 ? -6.09 -29.812 -16.344 1 94.94 253 SER B C 1
ATOM 5351 O O . SER B 1 253 ? -7.309 -29.734 -16.188 1 94.94 253 SER B O 1
ATOM 5353 N N . SER B 1 254 ? -5.223 -30.281 -15.422 1 93.44 254 SER B N 1
ATOM 5354 C CA . SER B 1 254 ? -5.758 -30.859 -14.195 1 93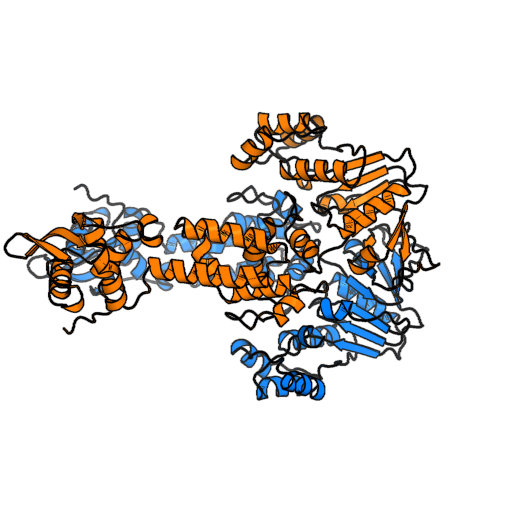.44 254 SER B CA 1
ATOM 5355 C C . SER B 1 254 ? -5.805 -29.844 -13.07 1 93.44 254 SER B C 1
ATOM 5357 O O . SER B 1 254 ? -6.258 -30.156 -11.961 1 93.44 254 SER B O 1
ATOM 5359 N N . ASN B 1 255 ? -5.363 -28.656 -13.305 1 94.44 255 ASN B N 1
ATOM 5360 C CA . ASN B 1 255 ? -5.387 -27.609 -12.289 1 94.44 255 ASN B CA 1
ATOM 5361 C C . ASN B 1 255 ? -6.723 -26.875 -12.273 1 94.44 255 ASN B C 1
ATOM 5363 O O . ASN B 1 255 ? -6.793 -25.688 -12.633 1 94.44 255 ASN B O 1
ATOM 5367 N N . TYR B 1 256 ? -7.711 -27.422 -11.656 1 93.75 256 TYR B N 1
ATOM 5368 C CA . TYR B 1 256 ? -9.102 -26.969 -11.75 1 93.75 256 TYR B CA 1
ATOM 5369 C C . TYR B 1 256 ? -9.297 -25.641 -11.023 1 93.75 256 TYR B C 1
ATOM 5371 O O . TYR B 1 256 ? -10.25 -24.922 -11.305 1 93.75 256 TYR B O 1
ATOM 5379 N N . TYR B 1 257 ? -8.43 -25.406 -10.125 1 93.12 257 TYR B N 1
ATOM 5380 C CA . TYR B 1 257 ? -8.617 -24.188 -9.336 1 93.12 257 TYR B CA 1
ATOM 5381 C C . TYR B 1 257 ? -7.676 -23.078 -9.805 1 93.12 257 TYR B C 1
ATOM 5383 O O . TYR B 1 257 ? -7.621 -22.016 -9.203 1 93.12 257 TYR B O 1
ATOM 5391 N N . GLY B 1 258 ? -6.895 -23.406 -10.828 1 94.81 258 GLY B N 1
ATOM 5392 C CA . GLY B 1 258 ? -6.07 -22.359 -11.422 1 94.81 258 GLY B CA 1
ATOM 5393 C C . GLY B 1 258 ? -4.59 -22.688 -11.398 1 94.81 258 GLY B C 1
ATOM 5394 O O . GLY B 1 258 ? -4.137 -23.5 -10.586 1 94.81 258 GLY B O 1
ATOM 5395 N N . THR B 1 259 ? -3.904 -22.141 -12.32 1 95.81 259 THR B N 1
ATOM 5396 C CA . THR B 1 259 ? -2.451 -22.188 -12.43 1 95.81 259 THR B CA 1
ATOM 5397 C C . THR B 1 259 ? -1.847 -20.797 -12.297 1 95.81 259 THR B C 1
ATOM 5399 O O . THR B 1 259 ? -2.387 -19.828 -12.828 1 95.81 259 THR B O 1
ATOM 5402 N N . VAL B 1 260 ? -0.796 -20.719 -11.523 1 94.62 260 VAL B N 1
ATOM 5403 C CA . VAL B 1 260 ? -0.103 -19.438 -11.352 1 94.62 260 VAL B CA 1
ATOM 5404 C C . VAL B 1 260 ? 1.362 -19.594 -11.758 1 94.62 260 VAL B C 1
ATOM 5406 O O . VAL B 1 260 ? 2.055 -20.484 -11.273 1 94.62 260 VAL B O 1
ATOM 5409 N N . LEU B 1 261 ? 1.77 -18.766 -12.641 1 94 261 LEU B N 1
ATOM 5410 C CA . LEU B 1 261 ? 3.184 -18.719 -13 1 94 261 LEU B CA 1
ATOM 5411 C C . LEU B 1 261 ? 3.867 -17.516 -12.383 1 94 261 LEU B C 1
ATOM 5413 O O . LEU B 1 261 ? 3.324 -16.406 -12.422 1 94 261 LEU B O 1
ATOM 5417 N N . ASN B 1 262 ? 4.988 -17.766 -11.828 1 89.88 262 ASN B N 1
ATOM 5418 C CA . ASN B 1 262 ? 5.801 -16.672 -11.328 1 89.88 262 ASN B CA 1
ATOM 5419 C C . ASN B 1 262 ? 6.609 -16.016 -12.445 1 89.88 262 ASN B C 1
ATOM 5421 O O . ASN B 1 262 ? 6.562 -16.469 -13.594 1 89.88 262 ASN B O 1
ATOM 5425 N N . ALA B 1 263 ? 7.336 -15.023 -12.156 1 82.5 263 ALA B N 1
ATOM 5426 C CA . ALA B 1 263 ? 8.031 -14.203 -13.141 1 82.5 263 ALA B CA 1
ATOM 5427 C C . ALA B 1 263 ? 9.102 -15.008 -13.875 1 82.5 263 ALA B C 1
ATOM 5429 O O . ALA B 1 263 ? 9.219 -14.922 -15.094 1 82.5 263 ALA B O 1
ATOM 5430 N N . GLN B 1 264 ? 9.898 -15.789 -13.156 1 86.19 264 GLN B N 1
ATOM 5431 C CA . GLN B 1 264 ? 10.961 -16.562 -13.773 1 86.19 264 GLN B CA 1
ATOM 5432 C C . GLN B 1 264 ? 10.398 -17.609 -14.742 1 86.19 264 GLN B C 1
ATOM 5434 O O . GLN B 1 264 ? 10.945 -17.812 -15.828 1 86.19 264 GLN B O 1
ATOM 5439 N N . THR B 1 265 ? 9.359 -18.234 -14.32 1 91.81 265 THR B N 1
ATOM 5440 C CA . THR B 1 265 ? 8.734 -19.203 -15.203 1 91.81 265 THR B CA 1
ATOM 5441 C C . THR B 1 265 ? 8.203 -18.547 -16.469 1 91.81 265 THR B C 1
ATOM 5443 O O . THR B 1 265 ? 8.359 -19.078 -17.562 1 91.81 265 THR B O 1
ATOM 5446 N N . LEU B 1 266 ? 7.609 -17.391 -16.312 1 89.5 266 LEU B N 1
ATOM 5447 C CA . LEU B 1 266 ? 7.09 -16.656 -17.469 1 89.5 266 LEU B CA 1
ATOM 5448 C C . LEU B 1 266 ? 8.203 -16.359 -18.469 1 89.5 266 LEU B C 1
ATOM 5450 O O . LEU B 1 266 ? 7.977 -16.391 -19.688 1 89.5 266 LEU B O 1
ATOM 5454 N N . GLU B 1 267 ? 9.305 -16.141 -17.984 1 85.31 267 GLU B N 1
ATOM 5455 C CA . GLU B 1 267 ? 10.453 -15.781 -18.812 1 85.31 267 GLU B CA 1
ATOM 5456 C C . GLU B 1 267 ? 10.961 -16.984 -19.594 1 85.31 267 GLU B C 1
ATOM 5458 O O . GLU B 1 267 ? 11.492 -16.844 -20.703 1 85.31 267 GLU B O 1
ATOM 5463 N N . HIS B 1 268 ? 10.781 -18.156 -19.062 1 92.31 268 HIS B N 1
ATOM 5464 C CA . HIS B 1 268 ? 11.477 -19.312 -19.625 1 92.31 268 HIS B CA 1
ATOM 5465 C C . HIS B 1 268 ? 10.492 -20.344 -20.156 1 92.31 268 HIS B C 1
ATOM 5467 O O . HIS B 1 268 ? 10.891 -21.438 -20.562 1 92.31 268 HIS B O 1
ATOM 5473 N N . ALA B 1 269 ? 9.242 -19.984 -20.141 1 95 269 ALA B N 1
ATOM 5474 C CA . ALA B 1 269 ? 8.227 -20.938 -20.562 1 95 269 ALA B CA 1
ATOM 5475 C C . ALA B 1 269 ? 7.855 -20.75 -22.031 1 95 269 ALA B C 1
ATOM 5477 O O . ALA B 1 269 ? 7.762 -19.609 -22.5 1 95 269 ALA B O 1
ATOM 5478 N N . ILE B 1 270 ? 7.73 -21.797 -22.734 1 96.19 270 ILE B N 1
ATOM 5479 C CA . ILE B 1 270 ? 7.164 -21.828 -24.078 1 96.19 270 ILE B CA 1
ATOM 5480 C C . ILE B 1 270 ? 5.793 -22.5 -24.031 1 96.19 270 ILE B C 1
ATOM 5482 O O . ILE B 1 270 ? 5.695 -23.719 -23.938 1 96.19 270 ILE B O 1
ATOM 5486 N N . PRO B 1 271 ? 4.773 -21.688 -24.156 1 97.31 271 PRO B N 1
ATOM 5487 C CA . PRO B 1 271 ? 3.426 -22.219 -23.953 1 97.31 271 PRO B CA 1
ATOM 5488 C C . PRO B 1 271 ? 2.805 -22.766 -25.234 1 97.31 271 PRO B C 1
ATOM 5490 O O . PRO B 1 271 ? 3.238 -22.406 -26.328 1 97.31 271 PRO B O 1
ATOM 5493 N N . ASN B 1 272 ? 1.869 -23.609 -25.109 1 97 272 ASN B N 1
ATOM 5494 C CA . ASN B 1 272 ? 1.022 -24.172 -26.156 1 97 272 ASN B CA 1
ATOM 5495 C C . ASN B 1 272 ? -0.417 -24.344 -25.672 1 97 272 ASN B C 1
ATOM 5497 O O . ASN B 1 272 ? -0.664 -25 -24.656 1 97 272 ASN B O 1
ATOM 5501 N N . LEU B 1 273 ? -1.337 -23.734 -26.406 1 96.69 273 LEU B N 1
ATOM 5502 C CA . LEU B 1 273 ? -2.748 -23.891 -26.078 1 96.69 273 LEU B CA 1
ATOM 5503 C C . LEU B 1 273 ? -3.25 -25.266 -26.516 1 96.69 273 LEU B C 1
ATOM 5505 O O . LEU B 1 273 ? -3.111 -25.641 -27.688 1 96.69 273 LEU B O 1
ATOM 5509 N N . ARG B 1 274 ? -3.793 -25.969 -25.594 1 94.31 274 ARG B N 1
ATOM 5510 C CA . ARG B 1 274 ? -4.27 -27.312 -25.938 1 94.31 274 ARG B CA 1
ATOM 5511 C C . ARG B 1 274 ? -5.414 -27.234 -26.938 1 94.31 274 ARG B C 1
ATOM 5513 O O . ARG B 1 274 ? -6.246 -26.328 -26.875 1 94.31 274 ARG B O 1
ATOM 5520 N N . ASN B 1 275 ? -5.59 -28.234 -27.781 1 90 275 ASN B N 1
ATOM 5521 C CA . ASN B 1 275 ? -6.52 -28.234 -28.906 1 90 275 ASN B CA 1
ATOM 5522 C C . ASN B 1 275 ? -7.973 -28.25 -28.438 1 90 275 ASN B C 1
ATOM 5524 O O . ASN B 1 275 ? -8.867 -27.797 -29.156 1 90 275 ASN B O 1
ATOM 5528 N N . GLY B 1 276 ? -8.203 -28.625 -27.297 1 92.69 276 GLY B N 1
ATOM 5529 C CA . GLY B 1 276 ? -9.57 -28.719 -26.812 1 92.69 276 GLY B CA 1
ATOM 5530 C C . GLY B 1 276 ? -10.133 -27.375 -26.359 1 92.69 276 GLY B C 1
ATOM 5531 O O . GLY B 1 276 ? -11.352 -27.234 -26.188 1 92.69 276 GLY B O 1
ATOM 5532 N N . VAL B 1 277 ? -9.305 -26.375 -26.281 1 96.38 277 VAL B N 1
ATOM 5533 C CA . VAL B 1 277 ? -9.75 -25.062 -25.844 1 96.38 277 VAL B CA 1
ATOM 5534 C C . VAL B 1 277 ? -10.406 -24.312 -27 1 96.38 277 VAL B C 1
ATOM 5536 O O . VAL B 1 277 ? -9.812 -24.172 -28.078 1 96.38 277 VAL B O 1
ATOM 5539 N N . GLU B 1 278 ? -11.633 -23.781 -26.781 1 96.12 278 GLU B N 1
ATOM 5540 C CA . GLU B 1 278 ? -12.398 -23.125 -27.844 1 96.12 278 GLU B CA 1
ATOM 5541 C C . GLU B 1 278 ? -12.5 -21.625 -27.594 1 96.12 278 GLU B C 1
ATOM 5543 O O . GLU B 1 278 ? -12.719 -20.844 -28.531 1 96.12 278 GLU B O 1
ATOM 5548 N N . LYS B 1 279 ? -12.406 -21.281 -26.344 1 96.88 279 LYS B N 1
ATOM 5549 C CA . LYS B 1 279 ? -12.594 -19.891 -25.969 1 96.88 279 LYS B CA 1
ATOM 5550 C C . LYS B 1 279 ? -11.547 -19.453 -24.953 1 96.88 279 LYS B C 1
ATOM 5552 O O . LYS B 1 279 ? -11.117 -20.234 -24.109 1 96.88 279 LYS B O 1
ATOM 5557 N N . VAL B 1 280 ? -11.18 -18.172 -25.062 1 97.94 280 VAL B N 1
ATOM 5558 C CA . VAL B 1 280 ? -10.352 -17.516 -24.062 1 97.94 280 VAL B CA 1
ATOM 5559 C C . VAL B 1 280 ? -11.117 -16.328 -23.469 1 97.94 280 VAL B C 1
ATOM 5561 O O . VAL B 1 280 ? -11.656 -15.5 -24.188 1 97.94 280 VAL B O 1
ATOM 5564 N N . ILE B 1 281 ? -11.242 -16.281 -22.203 1 98.31 281 ILE B N 1
ATOM 5565 C CA . ILE B 1 281 ? -11.906 -15.18 -21.516 1 98.31 281 ILE B CA 1
ATOM 5566 C C . ILE B 1 281 ? -10.938 -14.492 -20.562 1 98.31 281 ILE B C 1
ATOM 5568 O O . ILE B 1 281 ? -10.492 -15.094 -19.578 1 98.31 281 ILE B O 1
ATOM 5572 N N . VAL B 1 282 ? -10.625 -13.242 -20.844 1 97.88 282 VAL B N 1
ATOM 5573 C CA . VAL B 1 282 ? -9.766 -12.422 -20 1 97.88 282 VAL B CA 1
ATOM 5574 C C . VAL B 1 282 ? -10.609 -11.656 -18.984 1 97.88 282 VAL B C 1
ATOM 5576 O O . VAL B 1 282 ? -11.547 -10.945 -19.359 1 97.88 282 VAL B O 1
ATOM 5579 N N . ILE B 1 283 ? -10.242 -11.805 -17.734 1 96.44 283 ILE B N 1
ATOM 5580 C CA . ILE B 1 283 ? -11.047 -11.227 -16.656 1 96.44 283 ILE B CA 1
ATOM 5581 C C . ILE B 1 283 ? -10.195 -10.273 -15.82 1 96.44 283 ILE B C 1
ATOM 5583 O O . ILE B 1 283 ? -9.094 -10.633 -15.391 1 96.44 283 ILE B O 1
ATOM 5587 N N . GLU B 1 284 ? -10.695 -9.148 -15.492 1 89.88 284 GLU B N 1
ATOM 5588 C CA . GLU B 1 284 ? -9.898 -8.078 -14.898 1 89.88 284 GLU B CA 1
ATOM 5589 C C . GLU B 1 284 ? -9.789 -8.258 -13.383 1 89.88 284 GLU B C 1
ATOM 5591 O O . GLU B 1 284 ? -8.688 -8.219 -12.828 1 89.88 284 GLU B O 1
ATOM 5596 N N . ASN B 1 285 ? -10.914 -8.461 -12.773 1 87 285 ASN B N 1
ATOM 5597 C CA . ASN B 1 285 ? -10.914 -8.469 -11.312 1 87 285 ASN B CA 1
ATOM 5598 C C . ASN B 1 285 ? -10.797 -9.891 -10.766 1 87 285 ASN B C 1
ATOM 5600 O O . ASN B 1 285 ? -11.406 -10.82 -11.297 1 87 285 ASN B O 1
ATOM 5604 N N . LYS B 1 286 ? -10.062 -10.055 -9.641 1 86.75 286 LYS B N 1
ATOM 5605 C CA . LYS B 1 286 ? -9.703 -11.352 -9.078 1 86.75 286 LYS B CA 1
ATOM 5606 C C . LYS B 1 286 ? -10.938 -12.109 -8.602 1 86.75 286 LYS B C 1
ATOM 5608 O O . LYS B 1 286 ? -11.07 -13.312 -8.859 1 86.75 286 LYS B O 1
ATOM 5613 N N . ALA B 1 287 ? -11.844 -11.414 -7.898 1 83.38 287 ALA B N 1
ATOM 5614 C CA . ALA B 1 287 ? -13.047 -12.07 -7.398 1 83.38 287 ALA B CA 1
ATOM 5615 C C . ALA B 1 287 ? -13.852 -12.672 -8.547 1 83.38 287 ALA B C 1
ATOM 5617 O O . ALA B 1 287 ? -14.383 -13.781 -8.422 1 83.38 287 ALA B O 1
ATOM 5618 N N . ASN B 1 288 ? -13.992 -11.961 -9.625 1 90.5 288 ASN B N 1
ATOM 5619 C CA . ASN B 1 288 ? -14.711 -12.43 -10.805 1 90.5 288 ASN B CA 1
ATOM 5620 C C . ASN B 1 288 ? -14.016 -13.625 -11.445 1 90.5 288 ASN B C 1
ATOM 5622 O O . ASN B 1 288 ? -14.664 -14.609 -11.812 1 90.5 288 ASN B O 1
ATOM 5626 N N . TYR B 1 289 ? -12.711 -13.578 -11.523 1 92.81 289 TYR B N 1
ATOM 5627 C CA . TYR B 1 289 ? -11.922 -14.68 -12.055 1 92.81 289 TYR B CA 1
ATOM 5628 C C . TYR B 1 289 ? -12.102 -15.938 -11.211 1 92.81 289 TYR B C 1
ATOM 5630 O O . TYR B 1 289 ? -12.336 -17.016 -11.742 1 92.81 289 TYR B O 1
ATOM 5638 N N . GLU B 1 290 ? -12.039 -15.75 -9.914 1 86.5 290 GLU B N 1
ATOM 5639 C CA . GLU B 1 290 ? -12.133 -16.875 -8.984 1 86.5 290 GLU B CA 1
ATOM 5640 C C . GLU B 1 290 ? -13.516 -17.531 -9.047 1 86.5 290 GLU B C 1
ATOM 5642 O O . GLU B 1 290 ? -13.656 -18.719 -8.805 1 86.5 290 GLU B O 1
ATOM 5647 N N . SER B 1 291 ? -14.461 -16.781 -9.398 1 87.44 291 SER B N 1
ATOM 5648 C CA . SER B 1 291 ? -15.828 -17.266 -9.422 1 87.44 291 SER B CA 1
ATOM 5649 C C . SER B 1 291 ? -16.094 -18.125 -10.648 1 87.44 291 SER B C 1
ATOM 5651 O O . SER B 1 291 ? -17.094 -18.844 -10.711 1 87.44 291 SER B O 1
ATOM 5653 N N . MET B 1 292 ? -15.203 -18.109 -11.633 1 93.5 292 MET B N 1
ATOM 5654 C CA . MET B 1 292 ? -15.391 -18.906 -12.836 1 93.5 292 MET B CA 1
ATOM 5655 C C . MET B 1 292 ? -15.125 -20.391 -12.555 1 93.5 292 MET B C 1
ATOM 5657 O O . MET B 1 292 ? -14.117 -20.734 -11.93 1 93.5 292 MET B O 1
ATOM 5661 N N . GLU B 1 293 ? -16.016 -21.188 -12.977 1 92.94 293 GLU B N 1
ATOM 5662 C CA . GLU B 1 293 ? -15.844 -22.625 -12.828 1 92.94 293 GLU B CA 1
ATOM 5663 C C . GLU B 1 293 ? -15.023 -23.203 -13.984 1 92.94 293 GLU B C 1
ATOM 5665 O O . GLU B 1 293 ? -15.219 -22.828 -15.141 1 92.94 293 GLU B O 1
ATOM 5670 N N . TYR B 1 294 ? -14.172 -24.047 -13.617 1 95 294 TYR B N 1
ATOM 5671 C CA . TYR B 1 294 ? -13.297 -24.656 -14.609 1 95 294 TYR B CA 1
ATOM 5672 C C . TYR B 1 294 ? -14.102 -25.312 -15.727 1 95 294 TYR B C 1
ATOM 5674 O O . TYR B 1 294 ? -15.086 -26.016 -15.461 1 95 294 TYR B O 1
ATOM 5682 N N . ASP B 1 295 ? -13.781 -25.047 -16.922 1 96.56 295 ASP B N 1
ATOM 5683 C CA . ASP B 1 295 ? -14.289 -25.625 -18.172 1 96.56 295 ASP B CA 1
ATOM 5684 C C . ASP B 1 295 ? -13.148 -26 -19.109 1 96.56 295 ASP B C 1
ATOM 5686 O O . ASP B 1 295 ? -12.367 -25.141 -19.516 1 96.56 295 ASP B O 1
ATOM 5690 N N . PRO B 1 296 ? -13.055 -27.328 -19.438 1 95.19 296 PRO B N 1
ATOM 5691 C CA . PRO B 1 296 ? -11.93 -27.75 -20.281 1 95.19 296 PRO B CA 1
ATOM 5692 C C . PRO B 1 296 ? -11.914 -27.062 -21.641 1 95.19 296 PRO B C 1
ATOM 5694 O O . PRO B 1 296 ? -10.891 -27.062 -22.328 1 95.19 296 PRO B O 1
ATOM 5697 N N . LYS B 1 297 ? -13.023 -26.484 -22.047 1 96.94 297 LYS B N 1
ATOM 5698 C CA . LYS B 1 297 ? -13.117 -25.859 -23.375 1 96.94 297 LYS B CA 1
ATOM 5699 C C . LYS B 1 297 ? -12.805 -24.359 -23.281 1 96.94 297 LYS B C 1
ATOM 5701 O O . LYS B 1 297 ? -12.742 -23.672 -24.312 1 96.94 297 LYS B O 1
ATOM 5706 N N . VAL B 1 298 ? -12.625 -23.859 -22.109 1 97.94 298 VAL B N 1
ATOM 5707 C CA . VAL B 1 298 ? -12.445 -22.422 -21.938 1 97.94 298 VAL B CA 1
ATOM 5708 C C . VAL B 1 298 ? -11.148 -22.156 -21.172 1 97.94 298 VAL B C 1
ATOM 5710 O O . VAL B 1 298 ? -10.836 -22.859 -20.203 1 97.94 298 VAL B O 1
ATOM 5713 N N . LEU B 1 299 ? -10.375 -21.219 -21.609 1 98.12 299 LEU B N 1
ATOM 5714 C CA . LEU B 1 299 ? -9.242 -20.672 -20.859 1 98.12 299 LEU B CA 1
ATOM 5715 C C . LEU B 1 299 ? -9.609 -19.344 -20.203 1 98.12 299 LEU B C 1
ATOM 5717 O O . LEU B 1 299 ? -9.844 -18.359 -20.891 1 98.12 299 LEU B O 1
ATOM 5721 N N . TYR B 1 300 ? -9.703 -19.328 -18.922 1 98.31 300 TYR B N 1
ATOM 5722 C CA . TYR B 1 300 ? -9.914 -18.094 -18.172 1 98.31 300 TYR B CA 1
ATOM 5723 C C . TYR B 1 300 ? -8.594 -17.469 -17.766 1 98.31 300 TYR B C 1
ATOM 5725 O O . TYR B 1 300 ? -7.777 -18.109 -17.094 1 98.31 300 TYR B O 1
ATOM 5733 N N . LEU B 1 301 ? -8.344 -16.234 -18.094 1 97.81 301 LEU B N 1
ATOM 5734 C CA . LEU B 1 301 ? -7.117 -15.508 -17.766 1 97.81 301 LEU B CA 1
ATOM 5735 C C . LEU B 1 301 ? -7.402 -14.359 -16.812 1 97.81 301 LEU B C 1
ATOM 5737 O O . LEU B 1 301 ? -8.336 -13.578 -17.031 1 97.81 301 LEU B O 1
ATOM 5741 N N . PHE B 1 302 ? -6.613 -14.281 -15.773 1 94.88 302 PHE B N 1
ATOM 5742 C CA . PHE B 1 302 ? -6.691 -13.148 -14.867 1 94.88 302 PHE B CA 1
ATOM 5743 C C . PHE B 1 302 ? -5.707 -12.055 -15.273 1 94.88 302 PHE B C 1
ATOM 5745 O O . PHE B 1 302 ? -4.492 -12.266 -15.242 1 94.88 302 PHE B O 1
ATOM 5752 N N . CYS B 1 303 ? -6.156 -10.906 -15.602 1 88.12 303 CYS B N 1
ATOM 5753 C CA . CYS B 1 303 ? -5.234 -9.914 -16.156 1 88.12 303 CYS B CA 1
ATOM 5754 C C . CYS B 1 303 ? -4.887 -8.859 -15.109 1 88.12 303 CYS B C 1
ATOM 5756 O O . CYS B 1 303 ? -3.865 -8.18 -15.227 1 88.12 303 CYS B O 1
ATOM 5758 N N . HIS B 1 304 ? -5.641 -8.695 -14.039 1 79.38 304 HIS B N 1
ATOM 5759 C CA . HIS B 1 304 ? -5.355 -7.797 -12.93 1 79.38 304 HIS B CA 1
ATOM 5760 C C . HIS B 1 304 ? -5.016 -6.398 -13.43 1 79.38 304 HIS B C 1
ATOM 5762 O O . HIS B 1 304 ? -4.047 -5.789 -12.961 1 79.38 304 HIS B O 1
ATOM 5768 N N . GLY B 1 305 ? -5.543 -5.898 -14.477 1 79.06 305 GLY B N 1
ATOM 5769 C CA . GLY B 1 305 ? -5.23 -4.633 -15.125 1 79.06 305 GLY B CA 1
ATOM 5770 C C . GLY B 1 305 ? -4.426 -4.793 -16.406 1 79.06 305 GLY B C 1
ATOM 5771 O O . GLY B 1 305 ? -4.809 -5.559 -17.281 1 79.06 305 GLY B O 1
ATOM 5772 N N . TYR B 1 306 ? -3.268 -4.105 -16.484 1 76.44 306 TYR B N 1
ATOM 5773 C CA . TYR B 1 306 ? -2.426 -4.258 -17.672 1 76.44 306 TYR B CA 1
ATOM 5774 C C . TYR B 1 306 ? -1.421 -5.387 -17.484 1 76.44 306 TYR B C 1
ATOM 5776 O O . TYR B 1 306 ? -0.733 -5.453 -16.453 1 76.44 306 TYR B O 1
ATOM 5784 N N . PHE B 1 307 ? -1.433 -6.215 -18.484 1 82.94 307 PHE B N 1
ATOM 5785 C CA . PHE B 1 307 ? -0.431 -7.273 -18.453 1 82.94 307 PHE B CA 1
ATOM 5786 C C . PHE B 1 307 ? 0.976 -6.691 -18.5 1 82.94 307 PHE B C 1
ATOM 5788 O O . PHE B 1 307 ? 1.229 -5.734 -19.234 1 82.94 307 PHE B O 1
ATOM 5795 N N . SER B 1 308 ? 1.826 -7.301 -17.703 1 74.56 308 SER B N 1
ATOM 5796 C CA . SER B 1 308 ? 3.238 -6.938 -17.766 1 74.56 308 SER B CA 1
ATOM 5797 C C . SER B 1 308 ? 3.871 -7.391 -19.062 1 74.56 308 SER B C 1
ATOM 5799 O O . SER B 1 308 ? 3.309 -8.227 -19.781 1 74.56 308 SER B O 1
ATOM 5801 N N . PRO B 1 309 ? 5.008 -6.891 -19.438 1 74.69 309 PRO B N 1
ATOM 5802 C CA . PRO B 1 309 ? 5.668 -7.281 -20.688 1 74.69 309 PRO B CA 1
ATOM 5803 C C . PRO B 1 309 ? 5.91 -8.789 -20.766 1 74.69 309 PRO B C 1
ATOM 5805 O O . PRO B 1 309 ? 5.742 -9.375 -21.844 1 74.69 309 PRO B O 1
ATOM 5808 N N . LYS B 1 310 ? 6.352 -9.398 -19.609 1 80.19 310 LYS B N 1
ATOM 5809 C CA . LYS B 1 310 ? 6.574 -10.844 -19.609 1 80.19 310 LYS B CA 1
ATOM 5810 C C . LYS B 1 310 ? 5.273 -11.602 -19.844 1 80.19 310 LYS B C 1
ATOM 5812 O O . LYS B 1 310 ? 5.258 -12.617 -20.547 1 80.19 310 LYS B O 1
ATOM 5817 N N . GLU B 1 311 ? 4.242 -11.086 -19.234 1 87.75 311 GLU B N 1
ATOM 5818 C CA . GLU B 1 311 ? 2.928 -11.695 -19.453 1 87.75 311 GLU B CA 1
ATOM 5819 C C . GLU B 1 311 ? 2.488 -11.555 -20.906 1 87.75 311 GLU B C 1
ATOM 5821 O O . GLU B 1 311 ? 1.954 -12.5 -21.484 1 87.75 311 GLU B O 1
ATOM 5826 N N . VAL B 1 312 ? 2.703 -10.352 -21.438 1 86.88 312 VAL B N 1
ATOM 5827 C CA . VAL B 1 312 ? 2.332 -10.086 -22.828 1 86.88 312 VAL B CA 1
ATOM 5828 C C . VAL B 1 312 ? 3.076 -11.047 -23.75 1 86.88 312 VAL B C 1
ATOM 5830 O O . VAL B 1 312 ? 2.471 -11.664 -24.625 1 86.88 312 VAL B O 1
ATOM 5833 N N . ARG B 1 313 ? 4.348 -11.219 -23.578 1 87.75 313 ARG B N 1
ATOM 5834 C CA . ARG B 1 313 ? 5.148 -12.109 -24.406 1 87.75 313 ARG B CA 1
ATOM 5835 C C . ARG B 1 313 ? 4.641 -13.547 -24.312 1 87.75 313 ARG B C 1
ATOM 5837 O O . ARG B 1 313 ? 4.5 -14.227 -25.328 1 87.75 313 ARG B O 1
ATOM 5844 N N . PHE B 1 314 ? 4.438 -14 -23.109 1 93 314 PHE B N 1
ATOM 5845 C CA . PHE B 1 314 ? 3.934 -15.344 -22.875 1 93 314 PHE B CA 1
ATOM 5846 C C . PHE B 1 314 ? 2.604 -15.555 -23.594 1 93 314 PHE B C 1
ATOM 5848 O O . PHE B 1 314 ? 2.418 -16.562 -24.281 1 93 314 PHE B O 1
ATOM 5855 N N . LEU B 1 315 ? 1.705 -14.594 -23.438 1 95.88 315 LEU B N 1
ATOM 5856 C CA . LEU B 1 315 ? 0.36 -14.719 -23.984 1 95.88 315 LEU B CA 1
ATOM 5857 C C . LEU B 1 315 ? 0.387 -14.617 -25.5 1 95.88 315 LEU B C 1
ATOM 5859 O O . LEU B 1 315 ? -0.391 -15.289 -26.188 1 95.88 315 LEU B O 1
ATOM 5863 N N . GLN B 1 316 ? 1.251 -13.742 -26.047 1 95.25 316 GLN B N 1
ATOM 5864 C CA . GLN B 1 316 ? 1.406 -13.664 -27.484 1 95.25 316 GLN B CA 1
ATOM 5865 C C . GLN B 1 316 ? 1.869 -15 -28.062 1 95.25 316 GLN B C 1
ATOM 5867 O O . GLN B 1 316 ? 1.352 -15.461 -29.094 1 95.25 316 GLN B O 1
ATOM 5872 N N . MET B 1 317 ? 2.861 -15.633 -27.422 1 96.38 317 MET B N 1
ATOM 5873 C CA . MET B 1 317 ? 3.332 -16.953 -27.844 1 96.38 317 MET B CA 1
ATOM 5874 C C . MET B 1 317 ? 2.209 -17.984 -27.766 1 96.38 317 MET B C 1
ATOM 5876 O O . MET B 1 317 ? 2.045 -18.797 -28.672 1 96.38 317 MET B O 1
ATOM 5880 N N . LEU B 1 318 ? 1.46 -17.891 -26.703 1 97.25 318 LEU B N 1
ATOM 5881 C CA . LEU B 1 318 ? 0.353 -18.812 -26.5 1 97.25 318 LEU B CA 1
ATOM 5882 C C . LEU B 1 318 ? -0.675 -18.688 -27.625 1 97.25 318 LEU B C 1
ATOM 5884 O O . LEU B 1 318 ? -1.118 -19.688 -28.188 1 97.25 318 LEU B O 1
ATOM 5888 N N . MET B 1 319 ? -1.019 -17.438 -27.938 1 96.06 319 MET B N 1
ATOM 5889 C CA . MET B 1 319 ? -2.07 -17.188 -28.922 1 96.06 319 MET B CA 1
ATOM 5890 C C . MET B 1 319 ? -1.626 -17.594 -30.312 1 96.06 319 MET B C 1
ATOM 5892 O O . MET B 1 319 ? -2.455 -17.938 -31.156 1 96.06 319 MET B O 1
ATOM 5896 N N . LYS B 1 320 ? -0.357 -17.609 -30.578 1 95.25 320 LYS B N 1
ATOM 5897 C CA . LYS B 1 320 ? 0.156 -18.078 -31.859 1 95.25 320 LYS B CA 1
ATOM 5898 C C . LYS B 1 320 ? -0.131 -19.562 -32.062 1 95.25 320 LYS B C 1
ATOM 5900 O O . LYS B 1 320 ? -0.192 -20.031 -33.219 1 95.25 320 LYS B O 1
ATOM 5905 N N . THR B 1 321 ? -0.267 -20.25 -30.984 1 96.06 321 THR B N 1
ATOM 5906 C CA . THR B 1 321 ? -0.5 -21.688 -31.078 1 96.06 321 THR B CA 1
ATOM 5907 C C . THR B 1 321 ? -1.995 -22 -31.094 1 96.06 321 THR B C 1
ATOM 5909 O O . THR B 1 321 ? -2.396 -23.141 -31.297 1 96.06 321 THR B O 1
ATOM 5912 N N . ALA B 1 322 ? -2.801 -21.016 -30.875 1 93.94 322 ALA B N 1
ATOM 5913 C CA . ALA B 1 322 ? -4.25 -21.188 -30.828 1 93.94 322 ALA B CA 1
ATOM 5914 C C . ALA B 1 322 ? -4.801 -21.547 -32.219 1 93.94 322 ALA B C 1
ATOM 5916 O O . ALA B 1 322 ? -4.246 -21.125 -33.219 1 93.94 322 ALA B O 1
ATOM 5917 N N . GLN B 1 323 ? -5.895 -22.25 -32.188 1 90.44 323 GLN B N 1
ATOM 5918 C CA . GLN B 1 323 ? -6.586 -22.547 -33.469 1 90.44 323 GLN B CA 1
ATOM 5919 C C . GLN B 1 323 ? -7.191 -21.281 -34.062 1 90.44 323 GLN B C 1
ATOM 5921 O O . GLN B 1 323 ? -7.508 -20.328 -33.344 1 90.44 323 GLN B O 1
ATOM 5926 N N . ASN B 1 324 ? -7.418 -21.312 -35.312 1 85.12 324 ASN B N 1
ATOM 5927 C CA . ASN B 1 324 ? -7.902 -20.141 -36.062 1 85.12 324 ASN B CA 1
ATOM 5928 C C . ASN B 1 324 ? -9.297 -19.719 -35.594 1 85.12 324 ASN B C 1
ATOM 5930 O O . ASN B 1 324 ? -9.648 -18.547 -35.656 1 85.12 324 ASN B O 1
ATOM 5934 N N . GLU B 1 325 ? -9.992 -20.703 -35.094 1 90.25 325 GLU B N 1
ATOM 5935 C CA . GLU B 1 325 ? -11.383 -20.438 -34.75 1 90.25 325 GLU B CA 1
ATOM 5936 C C . GLU B 1 325 ? -11.523 -20 -33.312 1 90.25 325 GLU B C 1
ATOM 5938 O O . GLU B 1 325 ? -12.633 -19.734 -32.844 1 90.25 325 GLU B O 1
ATOM 5943 N N . ILE B 1 326 ? -10.445 -19.812 -32.625 1 93.62 326 ILE B N 1
ATOM 5944 C CA . ILE B 1 326 ? -10.492 -19.484 -31.219 1 93.62 326 ILE B CA 1
ATOM 5945 C C . ILE B 1 326 ? -11.133 -18.125 -31.016 1 93.62 326 ILE B C 1
ATOM 5947 O O . ILE B 1 326 ? -10.875 -17.188 -31.797 1 93.62 326 ILE B O 1
ATOM 5951 N N . GLN B 1 327 ? -12.047 -18.016 -30.141 1 96 327 GLN B N 1
ATOM 5952 C CA . GLN B 1 327 ? -12.664 -16.734 -29.781 1 96 327 GLN B CA 1
ATOM 5953 C C . GLN B 1 327 ? -12.086 -16.203 -28.469 1 96 327 GLN B C 1
ATOM 5955 O O . GLN B 1 327 ? -11.961 -16.938 -27.5 1 96 327 GLN B O 1
ATOM 5960 N N . CYS B 1 328 ? -11.719 -14.93 -28.484 1 97.75 328 CYS B N 1
ATOM 5961 C CA . CYS B 1 328 ? -11.156 -14.289 -27.297 1 97.75 328 CYS B CA 1
ATOM 5962 C C . CYS B 1 328 ? -12.094 -13.211 -26.766 1 97.75 328 CYS B C 1
ATOM 5964 O O . CYS B 1 328 ? -12.539 -12.344 -27.516 1 97.75 328 CYS B O 1
ATOM 5966 N N . TYR B 1 329 ? -12.398 -13.305 -25.516 1 98.31 329 TYR B N 1
ATOM 5967 C CA . TYR B 1 329 ? -13.32 -12.383 -24.859 1 98.31 329 TYR B CA 1
ATOM 5968 C C . TYR B 1 329 ? -12.641 -11.633 -23.734 1 98.31 329 TYR B C 1
ATOM 5970 O O . TYR B 1 329 ? -11.617 -12.086 -23.203 1 98.31 329 TYR B O 1
ATOM 5978 N N . HIS B 1 330 ? -13.141 -10.492 -23.375 1 98.12 330 HIS B N 1
ATOM 5979 C CA . HIS B 1 330 ? -12.648 -9.703 -22.25 1 98.12 330 HIS B CA 1
ATOM 5980 C C . HIS B 1 330 ? -13.797 -9.172 -21.406 1 98.12 330 HIS B C 1
ATOM 5982 O O . HIS B 1 330 ? -14.781 -8.664 -21.938 1 98.12 330 HIS B O 1
ATOM 5988 N N . TRP B 1 331 ? -13.664 -9.375 -20.156 1 97.5 331 TRP B N 1
ATOM 5989 C CA . TRP B 1 331 ? -14.625 -8.891 -19.172 1 97.5 331 TRP B CA 1
ATOM 5990 C C . TRP B 1 331 ? -13.93 -8.047 -18.094 1 97.5 331 TRP B C 1
ATOM 5992 O O . TRP B 1 331 ? -13.094 -8.555 -17.344 1 97.5 331 TRP B O 1
ATOM 6002 N N . GLY B 1 332 ? -14.195 -6.754 -18.047 1 95.69 332 GLY B N 1
ATOM 6003 C CA . GLY B 1 332 ? -13.578 -5.855 -17.078 1 95.69 332 GLY B CA 1
ATOM 6004 C C . GLY B 1 332 ? -14.539 -4.828 -16.516 1 95.69 332 GLY B C 1
ATOM 6005 O O . GLY B 1 332 ? -15.758 -4.973 -16.641 1 95.69 332 GLY B O 1
ATOM 6006 N N . ASP B 1 333 ? -14.031 -3.828 -15.797 1 92.19 333 ASP B N 1
ATOM 6007 C CA . ASP B 1 333 ? -14.836 -2.719 -15.297 1 92.19 333 ASP B CA 1
ATOM 6008 C C . ASP B 1 333 ? -15.477 -1.942 -16.453 1 92.19 333 ASP B C 1
ATOM 6010 O O . ASP B 1 333 ? -14.883 -1.809 -17.516 1 92.19 333 ASP B O 1
ATOM 6014 N N . MET B 1 334 ? -16.656 -1.569 -16.25 1 96.19 334 MET B N 1
ATOM 6015 C CA . MET B 1 334 ? -17.297 -0.699 -17.234 1 96.19 334 MET B CA 1
ATOM 6016 C C . MET B 1 334 ? -17.062 0.769 -16.891 1 96.19 334 MET B C 1
ATOM 6018 O O . MET B 1 334 ? -18.016 1.473 -16.516 1 96.19 334 MET B O 1
ATOM 6022 N N . ASP B 1 335 ? -15.836 1.205 -16.984 1 92.81 335 ASP B N 1
ATOM 6023 C CA . ASP B 1 335 ? -15.367 2.566 -16.75 1 92.81 335 ASP B CA 1
ATOM 6024 C C . ASP B 1 335 ? -14.227 2.934 -17.688 1 92.81 335 ASP B C 1
ATOM 6026 O O . ASP B 1 335 ? -13.922 2.195 -18.625 1 92.81 335 ASP B O 1
ATOM 6030 N N . TYR B 1 336 ? -13.68 4.141 -17.531 1 90.88 336 TYR B N 1
ATOM 6031 C CA . TYR B 1 336 ? -12.602 4.617 -18.391 1 90.88 336 TYR B CA 1
ATOM 6032 C C . TYR B 1 336 ? -11.422 3.654 -18.375 1 90.88 336 TYR B C 1
ATOM 6034 O O . TYR B 1 336 ? -10.906 3.275 -19.438 1 90.88 336 TYR B O 1
ATOM 6042 N N . GLY B 1 337 ? -11.008 3.197 -17.172 1 86.88 337 GLY B N 1
ATOM 6043 C CA . GLY B 1 337 ? -9.883 2.283 -17.031 1 86.88 337 GLY B CA 1
ATOM 6044 C C . GLY B 1 337 ? -10.125 0.936 -17.688 1 86.88 337 GLY B C 1
ATOM 6045 O O . GLY B 1 337 ? -9.258 0.408 -18.375 1 86.88 337 GLY B O 1
ATOM 6046 N N . GLY B 1 338 ? -11.312 0.394 -17.453 1 92.44 338 GLY B N 1
ATOM 6047 C CA . GLY B 1 338 ? -11.664 -0.883 -18.062 1 92.44 338 GLY B CA 1
ATOM 6048 C C . GLY B 1 338 ? -11.641 -0.855 -19.578 1 92.44 338 GLY B C 1
ATOM 6049 O O . GLY B 1 338 ? -11.195 -1.81 -20.219 1 92.44 338 GLY B O 1
ATOM 6050 N N . ILE B 1 339 ? -12.117 0.205 -20.172 1 94.75 339 ILE B N 1
ATOM 6051 C CA . ILE B 1 339 ? -12.109 0.361 -21.609 1 94.75 339 ILE B CA 1
ATOM 6052 C C . ILE B 1 339 ? -10.672 0.427 -22.125 1 94.75 339 ILE B C 1
ATOM 6054 O O . ILE B 1 339 ? -10.328 -0.201 -23.125 1 94.75 339 ILE B O 1
ATOM 6058 N N . GLN B 1 340 ? -9.859 1.133 -21.406 1 88.5 340 GLN B N 1
ATOM 6059 C CA . GLN B 1 340 ? -8.461 1.262 -21.812 1 88.5 340 GLN B CA 1
ATOM 6060 C C . GLN B 1 340 ? -7.762 -0.093 -21.797 1 88.5 340 GLN B C 1
ATOM 6062 O O . GLN B 1 340 ? -6.969 -0.399 -22.688 1 88.5 340 GLN B O 1
ATOM 6067 N N . ILE B 1 341 ? -8.016 -0.87 -20.797 1 88.69 341 ILE B N 1
ATOM 6068 C CA . ILE B 1 341 ? -7.398 -2.186 -20.688 1 88.69 341 ILE B CA 1
ATOM 6069 C C . ILE B 1 341 ? -7.844 -3.074 -21.844 1 88.69 341 ILE B C 1
ATOM 6071 O O . ILE B 1 341 ? -7.031 -3.789 -22.438 1 88.69 341 ILE B O 1
ATOM 6075 N N . PHE B 1 342 ? -9.109 -3.016 -22.203 1 95.19 342 PHE B N 1
ATOM 6076 C CA . PHE B 1 342 ? -9.633 -3.76 -23.344 1 95.19 342 PHE B CA 1
ATOM 6077 C C . PHE B 1 342 ? -8.883 -3.391 -24.625 1 95.19 342 PHE B C 1
ATOM 6079 O O . PHE B 1 342 ? -8.43 -4.27 -25.359 1 95.19 342 PHE B O 1
ATOM 6086 N N . LEU B 1 343 ? -8.805 -2.08 -24.828 1 92.25 343 LEU B N 1
ATOM 6087 C CA . LEU B 1 343 ? -8.156 -1.595 -26.047 1 92.25 343 LEU B CA 1
ATOM 6088 C C . LEU B 1 343 ? -6.703 -2.037 -26.109 1 92.25 343 LEU B C 1
ATOM 6090 O O . LEU B 1 343 ? -6.211 -2.439 -27.172 1 92.25 343 LEU B O 1
ATOM 6094 N N . TYR B 1 344 ? -6.094 -1.987 -25 1 86.75 344 TYR B N 1
ATOM 6095 C CA . TYR B 1 344 ? -4.699 -2.406 -24.922 1 86.75 344 TYR B CA 1
ATOM 6096 C C . TYR B 1 344 ? -4.555 -3.887 -25.266 1 86.75 344 TYR B C 1
ATOM 6098 O O . TYR B 1 344 ? -3.691 -4.266 -26.062 1 86.75 344 TYR B O 1
ATOM 6106 N N . ASN B 1 345 ? -5.391 -4.676 -24.641 1 93.19 345 ASN B N 1
ATOM 6107 C CA . ASN B 1 345 ? -5.324 -6.117 -24.859 1 93.19 345 ASN B CA 1
ATOM 6108 C C . ASN B 1 345 ? -5.633 -6.484 -26.312 1 93.19 345 ASN B C 1
ATOM 6110 O O . ASN B 1 345 ? -5.008 -7.383 -26.875 1 93.19 345 ASN B O 1
ATOM 6114 N N . GLU B 1 346 ? -6.609 -5.809 -26.844 1 95.19 346 GLU B N 1
ATOM 6115 C CA . GLU B 1 346 ? -6.969 -6.055 -28.25 1 95.19 346 GLU B CA 1
ATOM 6116 C C . GLU B 1 346 ? -5.809 -5.723 -29.188 1 95.19 346 GLU B C 1
ATOM 6118 O O . GLU B 1 346 ? -5.492 -6.5 -30.078 1 95.19 346 GLU B O 1
ATOM 6123 N N . LYS B 1 347 ? -5.215 -4.633 -28.938 1 91.69 347 LYS B N 1
ATOM 6124 C CA . LYS B 1 347 ? -4.156 -4.141 -29.812 1 91.69 347 LYS B CA 1
ATOM 6125 C C . LYS B 1 347 ? -2.889 -4.98 -29.672 1 91.69 347 LYS B C 1
ATOM 6127 O O . LYS B 1 347 ? -2.219 -5.273 -30.656 1 91.69 347 LYS B O 1
ATOM 6132 N N . ASN B 1 348 ? -2.604 -5.453 -28.469 1 87.31 348 ASN B N 1
ATOM 6133 C CA . ASN B 1 348 ? -1.25 -5.938 -28.219 1 87.31 348 ASN B CA 1
ATOM 6134 C C . ASN B 1 348 ? -1.216 -7.457 -28.062 1 87.31 348 ASN B C 1
ATOM 6136 O O . ASN B 1 348 ? -0.161 -8.078 -28.219 1 87.31 348 ASN B O 1
ATOM 6140 N N . ILE B 1 349 ? -2.33 -8.062 -27.734 1 93.25 349 ILE B N 1
ATOM 6141 C CA . ILE B 1 349 ? -2.232 -9.461 -27.344 1 93.25 349 ILE B CA 1
ATOM 6142 C C . ILE B 1 349 ? -3.25 -10.289 -28.125 1 93.25 349 ILE B C 1
ATOM 6144 O O . ILE B 1 349 ? -2.893 -11.281 -28.766 1 93.25 349 ILE B O 1
ATOM 6148 N N . PHE B 1 350 ? -4.504 -9.961 -27.969 1 95.38 350 PHE B N 1
ATOM 6149 C CA . PHE B 1 350 ? -5.594 -10.758 -28.516 1 95.38 350 PHE B CA 1
ATOM 6150 C C . PHE B 1 350 ? -6.207 -10.078 -29.734 1 95.38 350 PHE B C 1
ATOM 6152 O O . PHE B 1 350 ? -7.086 -9.227 -29.594 1 95.38 350 PHE B O 1
ATOM 6159 N N . GLN B 1 351 ? -5.855 -10.609 -30.844 1 90.38 351 GLN B N 1
ATOM 6160 C CA . GLN B 1 351 ? -6.426 -10.023 -32.062 1 90.38 351 GLN B CA 1
ATOM 6161 C C . GLN B 1 351 ? -7.926 -10.297 -32.156 1 90.38 351 GLN B C 1
ATOM 6163 O O . GLN B 1 351 ? -8.383 -11.391 -31.812 1 90.38 351 GLN B O 1
ATOM 6168 N N . ASN B 1 352 ? -8.789 -9.414 -32.375 1 90.69 352 ASN B N 1
ATOM 6169 C CA . ASN B 1 352 ? -10.242 -9.5 -32.5 1 90.69 352 ASN B CA 1
ATOM 6170 C C . ASN B 1 352 ? -10.906 -9.781 -31.172 1 90.69 352 ASN B C 1
ATOM 6172 O O . ASN B 1 352 ? -11.812 -10.602 -31.078 1 90.69 352 ASN B O 1
ATOM 6176 N N . LEU B 1 353 ? -10.328 -9.305 -30.141 1 96.81 353 LEU B N 1
ATOM 6177 C CA . LEU B 1 353 ? -10.883 -9.406 -28.797 1 96.81 353 LEU B CA 1
ATOM 6178 C C . LEU B 1 353 ? -12.32 -8.906 -28.766 1 96.81 353 LEU B C 1
ATOM 6180 O O . LEU B 1 353 ? -12.641 -7.883 -29.375 1 96.81 353 LEU B O 1
ATOM 6184 N N . ILE B 1 354 ? -13.219 -9.609 -28.141 1 97.88 354 ILE B N 1
ATOM 6185 C CA . ILE B 1 354 ? -14.633 -9.281 -28.078 1 97.88 354 ILE B CA 1
ATOM 6186 C C . ILE B 1 354 ? -15.016 -8.914 -26.641 1 97.88 354 ILE B C 1
ATOM 6188 O O . ILE B 1 354 ? -14.711 -9.664 -25.703 1 97.88 354 ILE B O 1
ATOM 6192 N N . PRO B 1 355 ? -15.664 -7.75 -26.453 1 97.62 355 PRO B N 1
ATOM 6193 C CA . PRO B 1 355 ? -16.156 -7.449 -25.094 1 97.62 355 PRO B CA 1
ATOM 6194 C C . PRO B 1 355 ? -17.234 -8.414 -24.625 1 97.62 355 PRO B C 1
ATOM 6196 O O . PRO B 1 355 ? -18.172 -8.711 -25.375 1 97.62 355 PRO B O 1
ATOM 6199 N N . TRP B 1 356 ? -17.031 -8.945 -23.484 1 96.69 356 TRP B N 1
ATOM 6200 C CA . TRP B 1 356 ? -18 -9.852 -22.859 1 96.69 356 TRP B CA 1
ATOM 6201 C C . TRP B 1 356 ? -18.609 -9.234 -21.609 1 96.69 356 TRP B C 1
ATOM 6203 O O . TRP B 1 356 ? -17.906 -8.891 -20.672 1 96.69 356 TRP B O 1
ATOM 6213 N N . LYS B 1 357 ? -19.938 -9.031 -21.594 1 95.81 357 LYS B N 1
ATOM 6214 C CA . LYS B 1 357 ? -20.688 -8.453 -20.484 1 95.81 357 LYS B CA 1
ATOM 6215 C C . LYS B 1 357 ? -20.328 -6.98 -20.281 1 95.81 357 LYS B C 1
ATOM 6217 O O . LYS B 1 357 ? -20.375 -6.469 -19.156 1 95.81 357 LYS B O 1
ATOM 6222 N N . MET B 1 358 ? -19.812 -6.418 -21.312 1 97.19 358 MET B N 1
ATOM 6223 C CA . MET B 1 358 ? -19.453 -5.004 -21.328 1 97.19 358 MET B CA 1
ATOM 6224 C C . MET B 1 358 ? -20.234 -4.254 -22.406 1 97.19 358 MET B C 1
ATOM 6226 O O . MET B 1 358 ? -19.703 -3.355 -23.047 1 97.19 358 MET B O 1
ATOM 6230 N N . ASP B 1 359 ? -21.422 -4.75 -22.562 1 95.38 359 ASP B N 1
ATOM 6231 C CA . ASP B 1 359 ? -22.297 -4.168 -23.578 1 95.38 359 ASP B CA 1
ATOM 6232 C C . ASP B 1 359 ? -23.453 -3.393 -22.938 1 95.38 359 ASP B C 1
ATOM 6234 O O . ASP B 1 359 ? -23.562 -3.34 -21.703 1 95.38 359 ASP B O 1
ATOM 6238 N N . GLU B 1 360 ? -24.25 -2.775 -23.812 1 96.19 360 GLU B N 1
ATOM 6239 C CA . GLU B 1 360 ? -25.344 -1.934 -23.344 1 96.19 360 GLU B CA 1
ATOM 6240 C C . GLU B 1 360 ? -26.328 -2.73 -22.5 1 96.19 360 GLU B C 1
ATOM 6242 O O . GLU B 1 360 ? -26.703 -2.293 -21.406 1 96.19 360 GLU B O 1
ATOM 6247 N N . PRO B 1 361 ? -26.703 -3.926 -22.875 1 95.69 361 PRO B N 1
ATOM 6248 C CA . PRO B 1 361 ? -27.625 -4.684 -22.031 1 95.69 361 PRO B CA 1
ATOM 6249 C C . PRO B 1 361 ? -27.047 -4.977 -20.641 1 95.69 361 PRO B C 1
ATOM 6251 O O . PRO B 1 361 ? -27.766 -4.883 -19.641 1 95.69 361 PRO B O 1
ATOM 6254 N N . SER B 1 362 ? -25.859 -5.34 -20.609 1 95.44 362 SER B N 1
ATOM 6255 C CA . SER B 1 362 ? -25.219 -5.625 -19.328 1 95.44 362 SER B CA 1
ATOM 6256 C C . SER B 1 362 ? -25.141 -4.375 -18.453 1 95.44 362 SER B C 1
ATOM 6258 O O . SER B 1 362 ? -25.359 -4.438 -17.25 1 95.44 362 SER B O 1
ATOM 6260 N N . TYR B 1 363 ? -24.797 -3.244 -19.078 1 96.56 363 TYR B N 1
ATOM 6261 C CA . TYR B 1 363 ? -24.719 -1.974 -18.359 1 96.56 363 TYR B CA 1
ATOM 6262 C C . TYR B 1 363 ? -26.062 -1.579 -17.797 1 96.56 363 TYR B C 1
ATOM 6264 O O . TYR B 1 363 ? -26.172 -1.215 -16.625 1 96.56 363 TYR B O 1
ATOM 6272 N N . LYS B 1 364 ? -27.062 -1.689 -18.609 1 95.94 364 LYS B N 1
ATOM 6273 C CA . LYS B 1 364 ? -28.406 -1.316 -18.188 1 95.94 364 LYS B CA 1
ATOM 6274 C C . LYS B 1 364 ? -28.906 -2.213 -17.062 1 95.94 364 LYS B C 1
ATOM 6276 O O . LYS B 1 364 ? -29.547 -1.739 -16.125 1 95.94 364 LYS B O 1
ATOM 6281 N N . ALA B 1 365 ? -28.625 -3.441 -17.188 1 95.19 365 ALA B N 1
ATOM 6282 C CA . ALA B 1 365 ? -29.016 -4.379 -16.141 1 95.19 365 ALA B CA 1
ATOM 6283 C C . ALA B 1 365 ? -28.359 -4.02 -14.805 1 95.19 365 ALA B C 1
ATOM 6285 O O . ALA B 1 365 ? -29 -4.078 -13.758 1 95.19 365 ALA B O 1
ATOM 6286 N N . ALA B 1 366 ? -27.109 -3.682 -14.875 1 92.56 366 ALA B N 1
ATOM 6287 C CA . ALA B 1 366 ? -26.391 -3.297 -13.664 1 92.56 366 ALA B CA 1
ATOM 6288 C C . ALA B 1 366 ? -26.953 -2.012 -13.07 1 92.56 366 ALA B C 1
ATOM 6290 O O . ALA B 1 366 ? -27.094 -1.89 -11.852 1 92.56 366 ALA B O 1
ATOM 6291 N N . MET B 1 367 ? -27.312 -1.087 -13.906 1 93.81 367 MET B N 1
ATOM 6292 C CA . MET B 1 367 ? -27.906 0.183 -13.492 1 93.81 367 MET B CA 1
ATOM 6293 C C . MET B 1 367 ? -29.25 -0.038 -12.805 1 93.81 367 MET B C 1
ATOM 6295 O O . MET B 1 367 ? -29.531 0.586 -11.781 1 93.81 367 MET B O 1
ATOM 6299 N N . GLU B 1 368 ? -29.969 -0.902 -13.336 1 93.94 368 GLU B N 1
ATOM 6300 C CA . GLU B 1 368 ? -31.266 -1.211 -12.773 1 93.94 368 GLU B CA 1
ATOM 6301 C C . GLU B 1 368 ? -31.141 -1.847 -11.391 1 93.94 368 GLU B C 1
ATOM 6303 O O . GLU B 1 368 ? -32 -1.675 -10.539 1 93.94 368 GLU B O 1
ATOM 6308 N N . ASN B 1 369 ? -30.078 -2.496 -11.211 1 91 369 ASN B N 1
ATOM 6309 C CA . ASN B 1 369 ? -29.844 -3.164 -9.93 1 91 369 ASN B CA 1
ATOM 6310 C C . ASN B 1 369 ? -29.125 -2.248 -8.945 1 91 369 ASN B C 1
ATOM 6312 O O . ASN B 1 369 ? -28.656 -2.701 -7.898 1 91 369 ASN B O 1
ATOM 6316 N N . GLY B 1 370 ? -28.938 -1.011 -9.32 1 86.44 370 GLY B N 1
ATOM 6317 C CA . GLY B 1 370 ? -28.406 -0.005 -8.414 1 86.44 370 GLY B CA 1
ATOM 6318 C C . GLY B 1 370 ? -26.906 -0.124 -8.195 1 86.44 370 GLY B C 1
ATOM 6319 O O . GLY B 1 370 ? -26.406 0.214 -7.121 1 86.44 370 GLY B O 1
ATOM 6320 N N . LYS B 1 371 ? -26.234 -0.631 -9.203 1 85.75 371 LYS B N 1
ATOM 6321 C CA . LYS B 1 371 ? -24.797 -0.891 -9.023 1 85.75 371 LYS B CA 1
ATOM 6322 C C . LYS B 1 371 ? -23.969 0.249 -9.594 1 85.75 371 LYS B C 1
ATOM 6324 O O . LYS B 1 371 ? -22.734 0.147 -9.664 1 85.75 371 LYS B O 1
ATOM 6329 N N . GLY B 1 372 ? -24.562 1.323 -9.945 1 89 372 GLY B N 1
ATOM 6330 C CA . GLY B 1 372 ? -23.844 2.43 -10.57 1 89 372 GLY B CA 1
ATOM 6331 C C . GLY B 1 372 ? -23.094 3.289 -9.57 1 89 372 GLY B C 1
ATOM 6332 O O . GLY B 1 372 ? -23.547 3.486 -8.445 1 89 372 GLY B O 1
ATOM 6333 N N . ILE B 1 373 ? -21.938 3.725 -10.031 1 87.62 373 ILE B N 1
ATOM 6334 C CA . ILE B 1 373 ? -21.125 4.656 -9.273 1 87.62 373 ILE B CA 1
ATOM 6335 C C . ILE B 1 373 ? -20.953 5.961 -10.047 1 87.62 373 ILE B C 1
ATOM 6337 O O . ILE B 1 373 ? -20.672 5.941 -11.25 1 87.62 373 ILE B O 1
ATOM 6341 N N . LYS B 1 374 ? -21 7.066 -9.391 1 90.25 374 LYS B N 1
ATOM 6342 C CA . LYS B 1 374 ? -20.984 8.367 -10.055 1 90.25 374 LYS B CA 1
ATOM 6343 C C . LYS B 1 374 ? -19.641 8.586 -10.766 1 90.25 374 LYS B C 1
ATOM 6345 O O . LYS B 1 374 ? -18.578 8.336 -10.195 1 90.25 374 LYS B O 1
ATOM 6350 N N . LEU B 1 375 ? -19.766 9.016 -11.938 1 89.81 375 LEU B N 1
ATOM 6351 C CA . LEU B 1 375 ? -18.625 9.328 -12.781 1 89.81 375 LEU B CA 1
ATOM 6352 C C . LEU B 1 375 ? -17.984 10.648 -12.367 1 89.81 375 LEU B C 1
ATOM 6354 O O . LEU B 1 375 ? -18.688 11.648 -12.188 1 89.81 375 LEU B O 1
ATOM 6358 N N . SER B 1 376 ? -16.703 10.633 -12.117 1 84.19 376 SER B N 1
ATOM 6359 C CA . SER B 1 376 ? -16.016 11.867 -11.773 1 84.19 376 SER B CA 1
ATOM 6360 C C . SER B 1 376 ? -15.844 12.766 -12.992 1 84.19 376 SER B C 1
ATOM 6362 O O . SER B 1 376 ? -15.82 12.281 -14.125 1 84.19 376 SER B O 1
ATOM 6364 N N . SER B 1 377 ? -15.586 14.062 -12.727 1 86.31 377 SER B N 1
ATOM 6365 C CA . SER B 1 377 ? -15.453 15.023 -13.82 1 86.31 377 SER B CA 1
ATOM 6366 C C . SER B 1 377 ? -14.195 14.758 -14.633 1 86.31 377 SER B C 1
ATOM 6368 O O . SER B 1 377 ? -14.203 14.883 -15.859 1 86.31 377 SER B O 1
ATOM 6370 N N . GLY B 1 378 ? -13.227 14.469 -14 1 80.75 378 GLY B N 1
ATOM 6371 C CA . GLY B 1 378 ? -11.984 14.164 -14.688 1 80.75 378 GLY B CA 1
ATOM 6372 C C . GLY B 1 378 ? -12.094 12.977 -15.625 1 80.75 378 GLY B C 1
ATOM 6373 O O . GLY B 1 378 ? -11.633 13.039 -16.766 1 80.75 378 GLY B O 1
ATOM 6374 N N . LYS B 1 379 ? -12.742 11.977 -15.234 1 82.5 379 LYS B N 1
ATOM 6375 C CA . LYS B 1 379 ? -12.93 10.781 -16.062 1 82.5 379 LYS B CA 1
ATOM 6376 C C . LYS B 1 379 ? -13.883 11.055 -17.219 1 82.5 379 LYS B C 1
ATOM 6378 O O . LYS B 1 379 ? -13.727 10.5 -18.297 1 82.5 379 LYS B O 1
ATOM 6383 N N . GLN B 1 380 ? -14.836 11.867 -16.906 1 91.81 380 GLN B N 1
ATOM 6384 C CA . GLN B 1 380 ? -15.797 12.203 -17.953 1 91.81 380 GLN B CA 1
ATOM 6385 C C . GLN B 1 380 ? -15.109 12.859 -19.141 1 91.81 380 GLN B C 1
ATOM 6387 O O . GLN B 1 380 ? -15.367 12.5 -20.297 1 91.81 380 GLN B O 1
ATOM 6392 N N . LYS B 1 381 ? -14.25 13.844 -18.844 1 89.88 381 LYS B N 1
ATOM 6393 C CA . LYS B 1 381 ? -13.523 14.539 -19.906 1 89.88 381 LYS B CA 1
ATOM 6394 C C . LYS B 1 381 ? -12.656 13.57 -20.703 1 89.88 381 LYS B C 1
ATOM 6396 O O . LYS B 1 381 ? -12.586 13.656 -21.938 1 89.88 381 LYS B O 1
ATOM 6401 N N . LYS B 1 382 ? -12.07 12.648 -20.047 1 87.69 382 LYS B N 1
ATOM 6402 C CA . LYS B 1 382 ? -11.219 11.664 -20.703 1 87.69 382 LYS B CA 1
ATOM 6403 C C . LYS B 1 382 ? -12.031 10.727 -21.578 1 87.69 382 LYS B C 1
ATOM 6405 O O . LYS B 1 382 ? -11.609 10.375 -22.688 1 87.69 382 LYS B O 1
ATOM 6410 N N . LEU B 1 383 ? -13.156 10.336 -21.109 1 91.62 383 LEU B N 1
ATOM 6411 C CA . LEU B 1 383 ? -14.031 9.422 -21.844 1 91.62 383 LEU B CA 1
ATOM 6412 C C . LEU B 1 383 ? -14.555 10.086 -23.109 1 91.62 383 LEU B C 1
ATOM 6414 O O . LEU B 1 383 ? -14.703 9.43 -24.141 1 91.62 383 LEU B O 1
ATOM 6418 N N . GLU B 1 384 ? -14.797 11.32 -22.984 1 94.38 384 GLU B N 1
ATOM 6419 C CA . GLU B 1 384 ? -15.359 12.055 -24.109 1 94.38 384 GLU B CA 1
ATOM 6420 C C . GLU B 1 384 ? -14.406 12.055 -25.297 1 94.38 384 GLU B C 1
ATOM 6422 O O . GLU B 1 384 ? -14.836 11.961 -26.453 1 94.38 384 GLU B O 1
ATOM 6427 N N . ILE B 1 385 ? -13.148 12.117 -25.016 1 92.06 385 ILE B N 1
ATOM 6428 C CA . ILE B 1 385 ? -12.18 12.25 -26.094 1 92.06 385 ILE B CA 1
ATOM 6429 C C . ILE B 1 385 ? -11.656 10.867 -26.484 1 92.06 385 ILE B C 1
ATOM 6431 O O . ILE B 1 385 ? -11.016 10.719 -27.531 1 92.06 385 ILE B O 1
ATOM 6435 N N . LEU B 1 386 ? -11.953 9.844 -25.75 1 89.56 386 LEU B N 1
ATOM 6436 C CA . LEU B 1 386 ? -11.422 8.508 -25.969 1 89.56 386 LEU B CA 1
ATOM 6437 C C . LEU B 1 386 ? -12.094 7.84 -27.172 1 89.56 386 LEU B C 1
ATOM 6439 O O . LEU B 1 386 ? -13.312 7.914 -27.328 1 89.56 386 LEU B O 1
ATOM 6443 N N . ASN B 1 387 ? -11.289 7.34 -28.156 1 95.25 387 ASN B N 1
ATOM 6444 C CA . ASN B 1 387 ? -11.805 6.391 -29.125 1 95.25 387 ASN B CA 1
ATOM 6445 C C . ASN B 1 387 ? -11.93 4.988 -28.547 1 95.25 387 ASN B C 1
ATOM 6447 O O . ASN B 1 387 ? -10.938 4.266 -28.438 1 95.25 387 ASN B O 1
ATOM 6451 N N . ALA B 1 388 ? -13.148 4.57 -28.266 1 95.81 388 ALA B N 1
ATOM 6452 C CA . ALA B 1 388 ? -13.367 3.348 -27.5 1 95.81 388 ALA B CA 1
ATOM 6453 C C . ALA B 1 388 ? -13.539 2.143 -28.406 1 95.81 388 ALA B C 1
ATOM 6455 O O . ALA B 1 388 ? -13.805 1.031 -27.938 1 95.81 388 ALA B O 1
ATOM 6456 N N . GLY B 1 389 ? -13.445 2.354 -29.781 1 96 389 GLY B N 1
ATOM 6457 C CA . GLY B 1 389 ? -13.531 1.248 -30.719 1 96 389 GLY B CA 1
ATOM 6458 C C . GLY B 1 389 ? -14.805 0.436 -30.562 1 96 389 GLY B C 1
ATOM 6459 O O . GLY B 1 389 ? -15.906 0.983 -30.625 1 96 389 GLY B O 1
ATOM 6460 N N . LYS B 1 390 ? -14.727 -0.853 -30.219 1 97.12 390 LYS B N 1
ATOM 6461 C CA . LYS B 1 390 ? -15.852 -1.774 -30.094 1 97.12 390 LYS B CA 1
ATOM 6462 C C . LYS B 1 390 ? -16.703 -1.44 -28.859 1 97.12 390 LYS B C 1
ATOM 6464 O O . LYS B 1 390 ? -17.828 -1.915 -28.734 1 97.12 390 LYS B O 1
ATOM 6469 N N . LEU B 1 391 ? -16.156 -0.629 -27.969 1 97.81 391 LEU B N 1
ATOM 6470 C CA . LEU B 1 391 ? -16.844 -0.31 -26.719 1 97.81 391 LEU B CA 1
ATOM 6471 C C . LEU B 1 391 ? -17.438 1.093 -26.766 1 97.81 391 LEU B C 1
ATOM 6473 O O . LEU B 1 391 ? -17.719 1.693 -25.734 1 97.81 391 LEU B O 1
ATOM 6477 N N . GLU B 1 392 ? -17.609 1.634 -27.953 1 97.75 392 GLU B N 1
ATOM 6478 C CA . GLU B 1 392 ? -18.172 2.977 -28.109 1 97.75 392 GLU B CA 1
ATOM 6479 C C . GLU B 1 392 ? -19.578 3.068 -27.531 1 97.75 392 GLU B C 1
ATOM 6481 O O . GLU B 1 392 ? -19.938 4.086 -26.938 1 97.75 392 GLU B O 1
ATOM 6486 N N . THR B 1 393 ? -20.375 2.045 -27.781 1 97.69 393 THR B N 1
ATOM 6487 C CA . THR B 1 393 ? -21.719 2.033 -27.234 1 97.69 393 THR B CA 1
ATOM 6488 C C . THR B 1 393 ? -21.688 2.088 -25.719 1 97.69 393 THR B C 1
ATOM 6490 O O . THR B 1 393 ? -22.484 2.797 -25.094 1 97.69 393 THR B O 1
ATOM 6493 N N . LEU B 1 394 ? -20.828 1.323 -25.141 1 97.88 394 LEU B N 1
ATOM 6494 C CA . LEU B 1 394 ? -20.688 1.346 -23.703 1 97.88 394 LEU B CA 1
ATOM 6495 C C . LEU B 1 394 ? -20.266 2.73 -23.219 1 97.88 394 LEU B C 1
ATOM 6497 O O . LEU B 1 394 ? -20.797 3.238 -22.234 1 97.88 394 LEU B O 1
ATOM 6501 N N . LYS B 1 395 ? -19.281 3.279 -23.891 1 97.5 395 LYS B N 1
ATOM 6502 C CA . LYS B 1 395 ? -18.812 4.629 -23.578 1 97.5 395 LYS B CA 1
ATOM 6503 C C . LYS B 1 395 ? -19.969 5.617 -23.547 1 97.5 395 LYS B C 1
ATOM 6505 O O . LYS B 1 395 ? -20.094 6.426 -22.625 1 97.5 395 LYS B O 1
ATOM 6510 N N . GLN B 1 396 ? -20.781 5.559 -24.516 1 97.56 396 GLN B N 1
ATOM 6511 C CA . GLN B 1 396 ? -21.922 6.465 -24.594 1 97.56 396 GLN B CA 1
ATOM 6512 C C . GLN B 1 396 ? -22.891 6.246 -23.438 1 97.56 396 GLN B C 1
ATOM 6514 O O . GLN B 1 396 ? -23.453 7.203 -22.906 1 97.56 396 GLN B O 1
ATOM 6519 N N . CYS B 1 397 ? -23.125 5.016 -23.109 1 97.5 397 CYS B N 1
ATOM 6520 C CA . CYS B 1 397 ? -23.984 4.703 -21.969 1 97.5 397 CYS B CA 1
ATOM 6521 C C . CYS B 1 397 ? -23.453 5.34 -20.688 1 97.5 397 CYS B C 1
ATOM 6523 O O . CYS B 1 397 ? -24.219 5.93 -19.922 1 97.5 397 CYS B O 1
ATOM 6525 N N . ILE B 1 398 ? -22.203 5.246 -20.469 1 97.38 398 ILE B N 1
ATOM 6526 C CA . ILE B 1 398 ? -21.562 5.777 -19.266 1 97.38 398 ILE B CA 1
ATOM 6527 C C . ILE B 1 398 ? -21.703 7.297 -19.234 1 97.38 398 ILE B C 1
ATOM 6529 O O . ILE B 1 398 ? -22.047 7.879 -18.203 1 97.38 398 ILE B O 1
ATOM 6533 N N . LEU B 1 399 ? -21.469 7.926 -20.391 1 97 399 LEU B N 1
ATOM 6534 C CA . LEU B 1 399 ? -21.516 9.383 -20.484 1 97 399 LEU B CA 1
ATOM 6535 C C . LEU B 1 399 ? -22.938 9.891 -20.297 1 97 399 LEU B C 1
ATOM 6537 O O . LEU B 1 399 ? -23.156 10.914 -19.641 1 97 399 LEU B O 1
ATOM 6541 N N . GLU B 1 400 ? -23.891 9.172 -20.844 1 96.88 400 GLU B N 1
ATOM 6542 C CA . GLU B 1 400 ? -25.281 9.578 -20.766 1 96.88 400 GLU B CA 1
ATOM 6543 C C . GLU B 1 400 ? -25.812 9.453 -19.328 1 96.88 400 GLU B C 1
ATOM 6545 O O . GLU B 1 400 ? -26.547 10.328 -18.859 1 96.88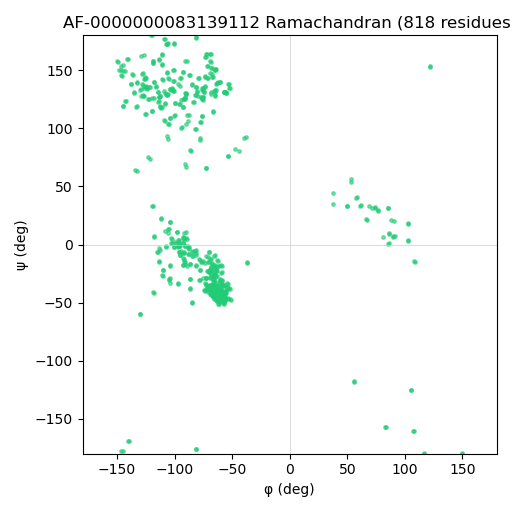 400 GLU B O 1
ATOM 6550 N N . ASN B 1 401 ? -25.438 8.422 -18.688 1 96.62 401 ASN B N 1
ATOM 6551 C CA . ASN B 1 401 ? -25.969 8.164 -17.359 1 96.62 401 ASN B CA 1
ATOM 6552 C C . ASN B 1 401 ? -25.062 8.742 -16.266 1 96.62 401 ASN B C 1
ATOM 6554 O O . ASN B 1 401 ? -25.469 8.852 -15.109 1 96.62 401 ASN B O 1
ATOM 6558 N N . LYS B 1 402 ? -23.797 9.047 -16.625 1 96.06 402 LYS B N 1
ATOM 6559 C CA . LYS B 1 402 ? -22.797 9.594 -15.711 1 96.06 402 LYS B CA 1
ATOM 6560 C C . LYS B 1 402 ? -22.516 8.633 -14.562 1 96.06 402 LYS B C 1
ATOM 6562 O O . LYS B 1 402 ? -22.375 9.055 -13.406 1 96.06 402 LYS B O 1
ATOM 6567 N N . MET B 1 403 ? -22.625 7.363 -14.953 1 95.56 403 MET B N 1
ATOM 6568 C CA . MET B 1 403 ? -22.375 6.312 -13.969 1 95.56 403 MET B CA 1
ATOM 6569 C C . MET B 1 403 ? -21.453 5.246 -14.539 1 95.56 403 MET B C 1
ATOM 6571 O O . MET B 1 403 ? -21.531 4.898 -15.719 1 95.56 403 MET B O 1
ATOM 6575 N N . GLU B 1 404 ? -20.531 4.773 -13.703 1 94.44 404 GLU B N 1
ATOM 6576 C CA . GLU B 1 404 ? -19.656 3.65 -14.047 1 94.44 404 GLU B CA 1
ATOM 6577 C C . GLU B 1 404 ? -20 2.418 -13.211 1 94.44 404 GLU B C 1
ATOM 6579 O O . GLU B 1 404 ? -20.75 2.504 -12.25 1 94.44 404 GLU B O 1
ATOM 6584 N N . ILE B 1 405 ? -19.562 1.256 -13.625 1 93.69 405 ILE B N 1
ATOM 6585 C CA . ILE B 1 405 ? -19.875 0.004 -12.945 1 93.69 405 ILE B CA 1
ATOM 6586 C C . ILE B 1 405 ? -18.594 -0.765 -12.656 1 93.69 405 ILE B C 1
ATOM 6588 O O . ILE B 1 405 ? -17.766 -0.97 -13.547 1 93.69 405 ILE B O 1
ATOM 6592 N N . GLU B 1 406 ? -18.422 -1.154 -11.391 1 90.38 406 GLU B N 1
ATOM 6593 C CA . GLU B 1 406 ? -17.344 -2.059 -11.016 1 90.38 406 GLU B CA 1
ATOM 6594 C C . GLU B 1 406 ? -17.719 -3.512 -11.297 1 90.38 406 GLU B C 1
ATOM 6596 O O . GLU B 1 406 ? -18.844 -3.93 -11.047 1 90.38 406 GLU B O 1
ATOM 6601 N N . GLN B 1 407 ? -16.734 -4.211 -11.875 1 90.31 407 GLN B N 1
ATOM 6602 C CA . GLN B 1 407 ? -16.953 -5.598 -12.273 1 90.31 407 GLN B CA 1
ATOM 6603 C C . GLN B 1 407 ? -17.406 -6.445 -11.094 1 90.31 407 GLN B C 1
ATOM 6605 O O . GLN B 1 407 ? -18.234 -7.352 -11.242 1 90.31 407 GLN B O 1
ATOM 6610 N N . GLU B 1 408 ? -16.875 -6.145 -9.867 1 84.31 408 GLU B N 1
ATOM 6611 C CA . GLU B 1 408 ? -17.125 -6.926 -8.656 1 84.31 408 GLU B CA 1
ATOM 6612 C C . GLU B 1 408 ? -18.578 -6.852 -8.242 1 84.31 408 GLU B C 1
ATOM 6614 O O . GLU B 1 408 ? -19.062 -7.703 -7.492 1 84.31 408 GLU B O 1
ATOM 6619 N N . MET B 1 409 ? -19.219 -5.879 -8.758 1 79.19 409 MET B N 1
ATOM 6620 C CA . MET B 1 409 ? -20.609 -5.684 -8.398 1 79.19 409 MET B CA 1
ATOM 6621 C C . MET B 1 409 ? -21.516 -6.598 -9.219 1 79.19 409 MET B C 1
ATOM 6623 O O . MET B 1 409 ? -22.719 -6.695 -8.945 1 79.19 409 MET B O 1
ATOM 6627 N N . LEU B 1 410 ? -20.953 -7.301 -10.156 1 80.69 410 LEU B N 1
ATOM 6628 C CA . LEU B 1 410 ? -21.75 -8.109 -11.07 1 80.69 410 LEU B CA 1
ATOM 6629 C C . LEU B 1 410 ? -21.703 -9.578 -10.68 1 80.69 410 LEU B C 1
ATOM 6631 O O . LEU B 1 410 ? -22.125 -10.445 -11.453 1 80.69 410 LEU B O 1
ATOM 6635 N N . ILE B 1 411 ? -21.062 -9.859 -9.57 1 77.12 411 ILE B N 1
ATOM 6636 C CA . ILE B 1 411 ? -21.016 -11.25 -9.125 1 77.12 411 ILE B CA 1
ATOM 6637 C C . ILE B 1 411 ? -21.906 -11.43 -7.902 1 77.12 411 ILE B C 1
ATOM 6639 O O . ILE B 1 411 ? -22.125 -10.492 -7.129 1 77.12 411 ILE B O 1
#

Organism: NCBI:txid33039